Protein 7K86 (pdb70)

Sequence (923 aa):
MTCRTRFAPSPTGYLHIGGARTALYCWLEARHRGGEFVLRIEEDTDRERSTQGAIDAILEEAMEWLGLDYDEGPIYQTDRVARYLEVAEQLVADGKAYYAYETREELDAMREAAEKPRYNGAARDLGLPRRDDPNRVIRFKNPLLEGTVVFDDLIKGRIEIANSELDDMVIFRPDGYPTYNFAVVVDDWDMGITEVIRGDDHINNTPRQINLYEGIGAPVPKFGHMPMILDEQGAKLSKRAADVMQYKDAGYLPDALLSYLARLGWSHGDQELFSRQELIELFDVKDCNSKASRLDMAKLGWVNQHFLKTEEDVAAIVPHLVYQLQKLGLDVAAGPAPEDVVVALRERVQTLKEMAEKAVVWYQPLTEYDEAAVAKHFKAGAEEVALGKARELLAALPEWTAESVGVALHDAAAALEIGMGKVAQPLRVAITGTQVSPDISHTVYLAGREQALKRIDVAITKVAMTCRTRFAPSPTGYLHIGGARTALYCWLEARHRGGEFVLRIEDTDRERRSTQGAIDAILEAMEWLGLDYDEGPIYQTDRVARYLEVAEQLVADGKAYYAYETREELDAMREAAMARQEKPRYNGAARDLGLPRRDDPNRVIRFKNPLEGTVVFDDDLIKGRRIEIANSELDDMVIFRPDGYPTYNFAVVVDDWDMGITEVIRGDDHINNTPRQINLYEGIGAPVPKFGHMPMILDEQGAKLSKRTGAADVMQYKDAGYLPDALLSYLARLGWSHGDQELFSRQELIELFDVKDCNSKASRLDMAKLGWVNQHFLKTEDVAAIVPHLVYQLQKLGLDVAAGPAPEDVVVALRERVQTLKEMAEKAVVWYQPLTEYDEAAVAKHFKAGAEVALGKARELLAALPEWTAESVGVALHDAAAALEIGMGKVAQPLRVAITGTQVSPDISHTVYLAGREQALKRIDVAITKV

InterPro domains:
  IPR000924 Glutamyl/glutaminyl-tRNA synthetase [PR00987] (6-18)
  IPR000924 Glutamyl/glutaminyl-tRNA synthetase [PR00987] (20-31)
  IPR000924 Glutamyl/glutaminyl-tRNA synthetase [PR00987] (35-48)
  IPR000924 Glutamyl/glutaminyl-tRNA synthetase [PR00987] (179-189)
  IPR000924 Glutamyl/glutaminyl-tRNA synthetase [PR00987] (195-203)
  IPR001412 Aminoacyl-tRNA synthetase, class I, conserved site [PS00178] (9-20)
  IPR004527 Glutamate-tRNA ligase, bacterial/mitochondrial [MF_00022] (2-461)
  IPR004527 Glutamate-tRNA ligase, bacterial/mitochondrial [TIGR00464] (3-458)
  IPR008925 Aminoacyl-tRNA synthetase, class I, anticodon-binding superfamily [SSF48163] (299-461)
  IPR014729 Rossmann-like alpha/beta/alpha sandwich fold [G3DSA:3.40.50.620] (2-314)
  IPR020058 Glutamyl/glutaminyl-tRNA synthetase, class Ib, catalytic domain [PF00749] (4-305)
  IPR020751 Aminoacyl-tRNA synthetase, class I, anticodon-binding domain, subdomain 2 [G3DSA:1.10.10.350] (368-466)
  IPR033910 Glutamyl-tRNA synthetase [cd00808] (4-313)
  IPR045462 Aminoacyl-tRNA synthetase, class I, anticodon-binding [PF19269] (340-461)
  IPR049940 Glutamyl-Q tRNA(Asp) synthetase/Glutamate--tRNA ligase [PTHR43311] (2-462)

Solvent-accessible surface area: 40462 Å² total; per-residue (Å²): 233,48,7,39,0,10,9,28,19,52,1,44,36,39,6,46,1,14,19,0,10,19,0,0,0,0,10,0,3,0,52,80,135,64,8,46,0,1,0,2,0,45,10,22,83,86,73,18,14,67,117,45,3,5,55,21,3,45,106,1,0,146,32,0,33,1,83,67,70,67,32,39,57,48,8,59,114,39,52,80,70,0,66,103,11,0,72,94,8,38,80,82,38,87,4,8,17,0,22,27,47,56,120,91,65,93,74,36,69,90,67,123,91,65,102,102,10,102,19,56,4,33,120,112,63,54,102,142,121,144,36,116,50,45,19,8,11,4,54,6,56,123,146,53,70,10,69,19,103,5,26,18,65,33,153,41,85,47,42,7,81,110,7,22,7,16,36,0,12,91,64,91,36,68,4,23,66,17,0,2,5,0,0,0,1,84,57,25,36,11,44,10,0,0,11,9,33,99,66,28,108,44,0,0,50,1,7,6,0,2,111,14,32,66,8,111,63,14,125,2,0,0,4,10,78,6,46,33,91,159,40,57,54,24,56,57,139,55,0,32,0,49,87,9,54,55,34,2,14,4,10,31,0,1,1,0,16,0,0,69,13,4,1,40,79,66,146,56,71,38,1,46,53,140,70,1,46,110,57,0,40,1,126,81,12,41,65,71,52,35,43,8,64,64,76,34,1,0,123,6,0,61,56,9,0,103,84,44,110,36,83,41,0,26,73,48,0,35,70,5,0,112,106,78,70,26,89,30,101,86,22,17,39,20,80,38,0,0,71,10,4,36,127,139,8,67,16,2,88,45,0,0,82,103,0,33,32,8,18,91,45,27,31,53,38,39,124,60,0,32,63,125,34,4,131,63,39,17,14,76,8,1,25,55,0,73,95,47,0,27,76,33,142,55,49,62,28,144,21,0,11,80,2,0,108,69,0,6,73,66,48,161,58,50,55,31,132,1,11,84,8,0,47,0,0,0,10,0,21,72,121,16,11,71,13,11,43,0,0,38,1,9,27,112,135,44,0,14,45,10,0,45,68,0,12,62,76,0,79,241,54,10,41,0,8,13,27,18,37,0,55,37,29,7,42,0,13,19,0,9,13,0,2,0,0,10,0,4,0,55,85,133,64,8,49,0,0,0,2,0,35,20,13,60,201,69,72,17,68,116,50,7,9,50,21,4,42,108,1,0,148,37,0,35,1,84,67,71,65,33,38,52,53,10,48,103,47,50,79,69,0,69,106,10,0,53,100,6,37,81,80,40,83,3,7,14,0,26,32,50,102,129,88,32,25,56,37,29,70,65,18,27,95,56,100,111,76,39,96,10,86,20,53,4,38,123,112,63,59,96,153,116,134,41,116,42,60,21,5,12,5,52,6,59,109,150,51,71,11,64,18,107,7,29,18,63,32,153,38,88,29,35,8,80,122,8,22,8,16,37,0,12,74,62,93,31,65,2,21,55,18,0,2,4,0,0,0,3,89,59,25,39,10,48,11,0,1,14,12,29,95,64,31,105,41,0,0,47,1,9,8,0,1,109,14,30,64,7,108,62,16,124,4,0,0,1,10,75,5,41,9,92,153,26,56,44,12,7,90,109,73,27,28,0,10,0,49,65,5,50,48,36,2,21,5,12,39,0,1,4,0,9,0,0,65,18,3,1,40,82,69,142,56,55,38,1,44,57,138,62,2,45,116,54,0,46,0,125,81,12,44,62,74,52,36,133,6,60,66,82,90,0,10,113,3,0,48,61,10,0,91,79,49,109,38,84,46,0,28,75,42,0,34,71,4,0,112,108,77,71,24,88,28,96,89,21,16,42,21,77,37,0,0,72,7,4,35,125,130,6,97,20,1,88,38,0,0,82,99,0,34,31,9,18,90,58,36,40,73,49,72,120,47,5,30,69,121,39,6,128,100,40,16,63,85,10,0,26,56,0,74,90,42,0,26,79,32,136,108,50,55,29,148,15,0,10,82,3,0,108,72,0,6,72,62,43,161,51,48,54,45,128,1,7,80,9,1,36,0,0,0,12,0,47,55,120,29,12,58,10,13,45,0,0,36,2,10,26,114,78,77,0,12,49,11,0,49,72,0,55,117,86,55

B-factor: mean 53.67, std 13.56, range [29.56, 120.52]

Secondary structure (DSSP, 8-state):
---EEEE-PPPSSS-BHHHHHHHHHHHHHHHHTT-EEEEEE----TTT--HHHHHHHHHHHHHHT---SEEEEEGGG-HHHHHHHHHHHHHTTSEEEE---HHHHHHTT----------TTTTT-PPP---TT-EEEE---SSSEEEEEETTTEEEEEEGGGS---EEE-TTS-B-HHHHHHHHHHHTT--EEEEEGGGGGGHHHHHHHHHHHTPPPPEEEEEPPPB-TTSSBP-----BHHHHHHTT--HHHHHHHHHHHHB--TT-----HHHHHHH--GGGB-SS--B--HHHHHHHHHHHHHHS-HHHHHHHHHHHHHHTT--TTTS--HHHHHHHHTTT-SSHHHHHHHHGGGTS------HHHHHHHSSTTHHHHHHHHHHHHHT-SS--HHHHHHHHHHHHHHHT--HHHHHHHHHHHHHSSS--S-HHHHHHHHHHHHHHHHHHHHHHH--/---EEEE-PPP-SS-BHHHHHHHHHHHHHHHHTT-EEEEEE----TTT--HHHHHHHHHHHHHTT---SEEEEEGGGGHHHHHHHHHHHHHTTSEEEE---HHHHHHHHHHHHHTT-------TTTTS-------TT-EEEE---SSSEEEEEETTTEEEEEEGGG----EEE-TTS-B-HHHHHHHHHHHTT--EEEEEGGGGGGHHHHHHHHHHHTPPP-EEEEEPPPB-TTSSBP-STTS--BHHHHHHHT--HHHHHHHHHHHHB--TT-----HHHHHHH--GGGB-SS--B--HHHHHHHHHHHHHHS-HHHHHHHHHHHHHHTT--STTS--HHHHHHHHTTT-SSHHHHHHHHGGGSS------HHHHHHHSSTTHHHHHHHHHHHHHH-SS--HHHHHHHHHHHHHHHT--HHHHHHHHHHHHHSSS--S-HHHHHHHH-HHHHHHHHHHHHHH-

Radius of gyration: 36.5 Å; Cα contacts (8 Å, |Δi|>4): 1599; chains: 2; bounding box: 95×41×97 Å

Foldseek 3Di:
DQAEEEQEDAQQQFAFVLSVLQLLQRLLQNLLRVHFYEYEYAHPPVVRNDVNSVVRVVVLCVQLVSDGPYDHHYLVVCLVVLVVLLVVCLVVLFKAKDQDDVVRLVVQVPPVDDGADPCPCSPVSDDDDDHQRIFIFGNFDPFDWFWAQALAPGIDIGTCPNYYRDTQAGSVSGGDPLSSVLSVCQVVVNAEYEEACVCVVSLSVNQSVCVSSVGDRHHYHHFHAEAAPVGHGDDPCVTGSVVCLLQFARSQLSSLQSCVQFADDPPDRAAGPVRSSNDDDSSRTHNDGGYDDVVVSLVSRLVCLVDPDLVSSQVSLVVLLVVVVFPCVVFFPSSLLSVQPSNPDSGSNVSNVQLVLQRDAADDADPVLCVPQLEPPLLLLLVQLLVLLLPQPDQDLVSSVVSLVVSCVVVVHDSCSNQSLLVCLRRSDRDDTDSSSSLSRNPSVRSNVSSVVSSVSRD/DQAEEEQEDEQQQAQFVLSVLLLLLRLLQNLLRVHWYEYEYAQPPPVRNDVNSVVRVVVLCVQLVSDGPYDPHYQVVCLVVLVVLLVVLVVVLFKAKDADDPVRLVVQQVVCVVVVHHRDDPCPCSPVRDDDDDHQWIFMWGNQDCFDWDWAQALAQGIDIDTSPPPYRDTQAGSVSHGDPLSSVLSVCQVVVHQEYEEACVCVVSVSVSVSVCVSSVGDDHHYHHAYAEAAPVRHHDDCVSNDTGSVVCLQQFARSQLSNLQSCVQFADDPPDRADGPVRSSNDDDSSRTHRDYGYDDVVSSLVSRLVCLVDPDLVSSQVSLVVLLVVVVFPCVPFFDSSLLSVQPSNPDSGSNVSNVQLVLQRDADDDAPVVLLVVQLPPPNLLLLVQLLVQLVPQPDQDLVSLVVSLVVSCVVVVHDSVNSQSLLVCLRRSDRDHTDSSSSLSRNPSVRSNVSSVVSSVSD

Organism: Stenotrophomonas maltophilia (strain K279a) (NCBI:txid522373)

Nearest PDB structures (foldseek):
  7k86-assembly1_A  TM=1.002E+00  e=1.176E-85  Stenotrophomonas maltophilia K279a
  7k86-assembly2_B  TM=9.848E-01  e=4.347E-78  Stenotrophomonas maltophilia K279a
  5h4v-assembly2_B  TM=9.776E-01  e=1.752E-65  Xanthomonas oryzae pv. oryzae KACC 10331
  5h4v-assembly6_F  TM=9.814E-01  e=1.693E-64  Xanthomonas oryzae pv. oryzae KACC 10331
  8i9i-assembly1_B  TM=9.618E-01  e=6.266E-51  Escherichia coli

Structure (mmCIF, N/CA/C/O backbone):
data_7K86
#
_entry.id   7K86
#
_cell.length_a   85.400
_cell.length_b   69.110
_cell.length_c   103.820
_cell.angle_alpha   90.000
_cell.angle_beta   110.060
_cell.angle_gamma   90.000
#
_symmetry.space_group_name_H-M   'P 1 21 1'
#
loop_
_entity.id
_entity.type
_entity.pdbx_description
1 polymer 'Glutamate--tRNA ligase'
2 non-polymer 'ACETATE ION'
3 non-polymer 1,2-ETHANEDIOL
4 water water
#
loop_
_atom_site.group_PDB
_atom_site.id
_atom_site.type_symbol
_atom_site.label_atom_id
_atom_site.label_alt_id
_atom_site.label_comp_id
_atom_site.label_asym_id
_atom_site.label_entity_id
_atom_site.label_seq_id
_atom_site.pdbx_PDB_ins_code
_atom_site.Cartn_x
_atom_site.Cartn_y
_atom_site.Cartn_z
_atom_site.occupancy
_atom_site.B_iso_or_equiv
_atom_site.auth_seq_id
_atom_site.auth_comp_id
_atom_site.auth_asym_id
_atom_site.auth_atom_id
_atom_site.pdbx_PDB_model_num
ATOM 1 N N . MET A 1 9 ? -31.446 -4.558 11.273 1.00 88.93 1 MET A N 1
ATOM 2 C CA . MET A 1 9 ? -31.799 -4.671 12.687 1.00 91.83 1 MET A CA 1
ATOM 3 C C . MET A 1 9 ? -30.610 -4.307 13.592 1.00 88.68 1 MET A C 1
ATOM 4 O O . MET A 1 9 ? -30.453 -3.153 13.999 1.00 83.55 1 MET A O 1
ATOM 9 N N . THR A 1 10 ? -29.782 -5.307 13.891 1.00 71.41 2 THR A N 1
ATOM 10 C CA . THR A 1 10 ? -28.624 -5.132 14.762 1.00 62.32 2 THR A CA 1
ATOM 11 C C . THR A 1 10 ? -27.557 -4.259 14.100 1.00 59.04 2 THR A C 1
ATOM 12 O O . THR A 1 10 ? -27.193 -4.476 12.940 1.00 48.36 2 THR A O 1
ATOM 16 N N . CYS A 1 11 ? -27.047 -3.283 14.846 1.00 50.31 3 CYS A N 1
ATOM 17 C CA . CYS A 1 11 ? -25.994 -2.417 14.340 1.00 48.11 3 CYS A CA 1
ATOM 18 C C . CYS A 1 11 ? -24.751 -3.243 14.025 1.00 47.08 3 CYS A C 1
ATOM 19 O O . CYS A 1 11 ? -24.330 -4.081 14.829 1.00 43.40 3 CYS A O 1
ATOM 22 N N . ARG A 1 12 ? -24.176 -3.020 12.841 1.00 45.49 4 ARG A N 1
ATOM 23 C CA . ARG A 1 12 ? -22.992 -3.754 12.403 1.00 38.36 4 ARG A CA 1
ATOM 24 C C . ARG A 1 12 ? -22.036 -2.792 11.719 1.00 41.90 4 ARG A C 1
ATOM 25 O O . ARG A 1 12 ? -22.407 -2.150 10.730 1.00 37.94 4 ARG A O 1
ATOM 33 N N . THR A 1 13 ? -20.812 -2.690 12.249 1.00 35.19 5 THR A N 1
ATOM 34 C CA . THR A 1 13 ? -19.775 -1.808 11.737 1.00 31.85 5 THR A CA 1
ATOM 35 C C . THR A 1 13 ? -18.560 -2.633 11.356 1.00 31.37 5 THR A C 1
ATOM 36 O O . THR A 1 13 ? -18.452 -3.818 11.681 1.00 33.91 5 THR A O 1
ATOM 40 N N . ARG A 1 14 ? -17.634 -1.997 10.654 1.00 30.56 6 ARG A N 1
ATOM 41 C CA . ARG A 1 14 ? -16.445 -2.724 10.242 1.00 34.29 6 ARG A CA 1
ATOM 42 C C . ARG A 1 14 ? -15.250 -1.793 10.239 1.00 30.08 6 ARG A C 1
ATOM 43 O O . ARG A 1 14 ? -15.382 -0.578 10.072 1.00 35.18 6 ARG A O 1
ATOM 51 N N . PHE A 1 15 ? -14.081 -2.381 10.451 1.00 33.75 7 PHE A N 1
ATOM 52 C CA . PHE A 1 15 ? -12.803 -1.739 10.170 1.00 35.83 7 PHE A CA 1
ATOM 53 C C . PHE A 1 15 ? -12.180 -2.503 9.010 1.00 31.97 7 PHE A C 1
ATOM 54 O O . PHE A 1 15 ? -12.045 -3.733 9.070 1.00 30.15 7 PHE A O 1
ATOM 62 N N . ALA A 1 16 ? -11.846 -1.793 7.939 1.00 33.45 8 ALA A N 1
ATOM 63 C CA . ALA A 1 16 ? -11.442 -2.435 6.685 1.00 35.23 8 ALA A CA 1
ATOM 64 C C . ALA A 1 16 ? -10.141 -1.822 6.196 1.00 38.86 8 ALA A C 1
ATOM 65 O O . ALA A 1 16 ? -10.108 -1.167 5.157 1.00 42.96 8 ALA A O 1
ATOM 67 N N . PRO A 1 17 ? -9.050 -1.997 6.941 1.00 37.13 9 PRO A N 1
ATOM 68 C CA . PRO A 1 17 ? -7.789 -1.377 6.546 1.00 36.50 9 PRO A CA 1
ATOM 69 C C . PRO A 1 17 ? -7.176 -2.094 5.356 1.00 41.10 9 PRO A C 1
ATOM 70 O O . PRO A 1 17 ? -7.380 -3.291 5.148 1.00 37.61 9 PRO A O 1
ATOM 74 N N . SER A 1 18 ? -6.384 -1.349 4.596 1.00 44.75 10 SER A N 1
ATOM 75 C CA . SER A 1 18 ? -5.498 -1.954 3.615 1.00 45.85 10 SER A CA 1
ATOM 76 C C . SER A 1 18 ? -4.100 -1.985 4.210 1.00 46.67 10 SER A C 1
ATOM 77 O O . SER A 1 18 ? -3.586 -0.922 4.591 1.00 50.27 10 SER A O 1
ATOM 80 N N . PRO A 1 19 ? -3.461 -3.148 4.354 1.00 46.06 11 PRO A N 1
ATOM 81 C CA . PRO A 1 19 ? -2.221 -3.219 5.150 1.00 54.84 11 PRO A CA 1
ATOM 82 C C . PRO A 1 19 ? -1.074 -2.490 4.463 1.00 58.65 11 PRO A C 1
ATOM 83 O O . PRO A 1 19 ? -0.685 -2.831 3.347 1.00 59.88 11 PRO A O 1
ATOM 87 N N . THR A 1 20 ? -0.526 -1.489 5.150 1.00 59.37 12 THR A N 1
ATOM 88 C CA . THR A 1 20 ? 0.647 -0.768 4.676 1.00 58.70 12 THR A CA 1
ATOM 89 C C . THR A 1 20 ? 1.931 -1.182 5.386 1.00 62.49 12 THR A C 1
ATOM 90 O O . THR A 1 20 ? 3.022 -0.867 4.892 1.00 67.43 12 THR A O 1
ATOM 94 N N . GLY A 1 21 ? 1.834 -1.889 6.512 1.00 55.64 13 GLY A N 1
ATOM 95 C CA . GLY A 1 21 ? 3.009 -2.257 7.285 1.00 55.59 13 GLY A CA 1
ATOM 96 C C . GLY A 1 21 ? 2.828 -2.002 8.771 1.00 53.66 13 GLY A C 1
ATOM 97 O O . GLY A 1 21 ? 3.485 -2.629 9.612 1.00 57.41 13 GLY A O 1
ATOM 98 N N . TYR A 1 22 ? 1.943 -1.072 9.112 1.00 52.14 14 TYR A N 1
ATOM 99 C CA . TYR A 1 22 ? 1.666 -0.773 10.515 1.00 49.50 14 TYR A CA 1
ATOM 100 C C . TYR A 1 22 ? 0.286 -0.153 10.605 1.00 45.80 14 TYR A C 1
ATOM 101 O O . TYR A 1 22 ? -0.241 0.370 9.623 1.00 49.13 14 TYR A O 1
ATOM 110 N N . LEU A 1 23 ? -0.274 -0.167 11.812 1.00 46.58 15 LEU A N 1
ATOM 111 C CA . LEU A 1 23 ? -1.550 0.501 12.046 1.00 44.58 15 LEU A CA 1
ATOM 112 C C . LEU A 1 23 ? -1.277 1.977 12.315 1.00 42.87 15 LEU A C 1
ATOM 113 O O . LEU A 1 23 ? -0.668 2.336 13.330 1.00 49.25 15 LEU A O 1
ATOM 118 N N . HIS A 1 24 ? -1.714 2.822 11.393 1.00 41.72 16 HIS A N 1
ATOM 119 C CA . HIS A 1 24 ? -1.700 4.267 11.566 1.00 46.39 16 HIS A CA 1
ATOM 120 C C . HIS A 1 24 ? -2.686 4.661 12.667 1.00 45.42 16 HIS A C 1
ATOM 121 O O . HIS A 1 24 ? -3.741 4.041 12.812 1.00 44.63 16 HIS A O 1
ATOM 128 N N . ILE A 1 25 ? -2.359 5.696 13.448 1.00 47.06 17 ILE A N 1
ATOM 129 C CA . ILE A 1 25 ? -3.308 6.077 14.493 1.00 47.97 17 ILE A CA 1
ATOM 130 C C . ILE A 1 25 ? -4.584 6.662 13.916 1.00 42.91 17 ILE A C 1
ATOM 131 O O . ILE A 1 25 ? -5.597 6.704 14.614 1.00 44.65 17 ILE A O 1
ATOM 136 N N . GLY A 1 26 ? -4.559 7.159 12.679 1.00 45.14 18 GLY A N 1
ATOM 137 C CA . GLY A 1 26 ? -5.808 7.485 12.011 1.00 43.95 18 GLY A CA 1
ATOM 138 C C . GLY A 1 26 ? -6.681 6.261 11.826 1.00 39.65 18 GLY A C 1
ATOM 139 O O . GLY A 1 26 ? -7.892 6.303 12.059 1.00 42.02 18 GLY A O 1
ATOM 140 N N . GLY A 1 27 ? -6.074 5.146 11.412 1.00 39.50 19 GLY A N 1
ATOM 141 C CA . GLY A 1 27 ? -6.809 3.899 11.330 1.00 36.91 19 GLY A CA 1
ATOM 142 C C . GLY A 1 27 ? -7.257 3.383 12.688 1.00 38.26 19 GLY A C 1
ATOM 143 O O . GLY A 1 27 ? -8.336 2.798 12.812 1.00 35.78 19 GLY A O 1
ATOM 144 N N . ALA A 1 28 ? -6.425 3.556 13.713 1.00 38.62 20 ALA A N 1
ATOM 145 C CA . ALA A 1 28 ? -6.836 3.185 15.064 1.00 37.25 20 ALA A CA 1
ATOM 146 C C . ALA A 1 28 ? -8.057 3.988 15.493 1.00 30.25 20 ALA A C 1
ATOM 147 O O . ALA A 1 28 ? -9.000 3.445 16.082 1.00 33.33 20 ALA A O 1
ATOM 149 N N . ARG A 1 29 ? -8.052 5.289 15.212 1.00 33.08 21 ARG A N 1
ATOM 150 C CA . ARG A 1 29 ? -9.203 6.102 15.571 1.00 35.21 21 ARG A CA 1
ATOM 151 C C . ARG A 1 29 ? -10.451 5.621 14.850 1.00 36.03 21 ARG A C 1
ATOM 152 O O . ARG A 1 29 ? -11.530 5.554 15.444 1.00 34.66 21 ARG A O 1
ATOM 160 N N . THR A 1 30 ? -10.313 5.248 13.567 1.00 35.30 22 THR A N 1
ATOM 161 C CA . THR A 1 30 ? -11.454 4.724 12.825 1.00 30.65 22 THR A CA 1
ATOM 162 C C . THR A 1 30 ? -11.932 3.410 13.416 1.00 31.56 22 THR A C 1
ATOM 163 O O . THR A 1 30 ? -13.128 3.220 13.642 1.00 32.11 22 THR A O 1
ATOM 167 N N . ALA A 1 31 ? -11.011 2.481 13.669 1.00 31.97 23 ALA A N 1
ATOM 168 C CA . ALA A 1 31 ? -11.406 1.255 14.347 1.00 31.31 23 ALA A CA 1
ATOM 169 C C . ALA A 1 31 ? -12.104 1.569 15.673 1.00 34.10 23 ALA A C 1
ATOM 170 O O . ALA A 1 31 ? -13.135 0.977 15.994 1.00 34.38 23 ALA A O 1
ATOM 172 N N . LEU A 1 32 ? -11.577 2.534 16.427 1.00 35.45 24 LEU A N 1
ATOM 173 C CA . LEU A 1 32 ? -12.148 2.854 17.733 1.00 33.15 24 LEU A CA 1
ATOM 174 C C . LEU A 1 32 ? -13.599 3.292 17.600 1.00 35.74 24 LEU A C 1
ATOM 175 O O . LEU A 1 32 ? -14.484 2.758 18.277 1.00 34.29 24 LEU A O 1
ATOM 180 N N . TYR A 1 33 ? -13.868 4.255 16.714 1.00 37.61 25 TYR A N 1
ATOM 181 C CA . TYR A 1 33 ? -15.239 4.717 16.550 1.00 34.07 25 TYR A CA 1
ATOM 182 C C . TYR A 1 33 ? -16.151 3.594 16.076 1.00 37.44 25 TYR A C 1
ATOM 183 O O . TYR A 1 33 ? -17.289 3.481 16.547 1.00 36.21 25 TYR A O 1
ATOM 192 N N . CYS A 1 34 ? -15.691 2.758 15.139 1.00 34.56 26 CYS A N 1
ATOM 193 C CA . CYS A 1 34 ? -16.553 1.660 14.699 1.00 35.54 26 CYS A CA 1
ATOM 194 C C . CYS A 1 34 ? -16.817 0.696 15.841 1.00 37.40 26 CYS A C 1
ATOM 195 O O . CYS A 1 34 ? -17.943 0.208 16.017 1.00 31.45 26 CYS A O 1
ATOM 198 N N . TRP A 1 35 ? -15.768 0.396 16.608 1.00 32.20 27 TRP A N 1
ATOM 199 C CA . TRP A 1 35 ? -15.893 -0.477 17.768 1.00 35.00 27 TRP A CA 1
ATOM 200 C C . TRP A 1 35 ? -16.854 0.124 18.790 1.00 30.97 27 TRP A C 1
ATOM 201 O O . TRP A 1 35 ? -17.752 -0.563 19.289 1.00 33.44 27 TRP A O 1
ATOM 212 N N . LEU A 1 36 ? -16.715 1.421 19.072 1.00 30.36 28 LEU A N 1
ATOM 213 C CA . LEU A 1 36 ? -17.564 2.036 20.099 1.00 36.52 28 LEU A CA 1
ATOM 214 C C . LEU A 1 36 ? -19.009 2.096 19.644 1.00 40.26 28 LEU A C 1
ATOM 215 O O . LEU A 1 36 ? -19.921 1.845 20.433 1.00 35.18 28 LEU A O 1
ATOM 220 N N . GLU A 1 37 ? -19.237 2.427 18.369 1.00 38.43 29 GLU A N 1
ATOM 221 C CA . GLU A 1 37 ? -20.603 2.452 17.862 1.00 36.40 29 GLU A CA 1
ATOM 222 C C . GLU A 1 37 ? -21.260 1.089 18.022 1.00 36.24 29 GLU A C 1
ATOM 223 O O . GLU A 1 37 ? -22.377 0.982 18.543 1.00 38.60 29 GLU A O 1
ATOM 229 N N . ALA A 1 38 ? -20.569 0.026 17.597 1.00 31.64 30 ALA A N 1
ATOM 230 C CA . ALA A 1 38 ? -21.119 -1.322 17.729 1.00 36.65 30 ALA A CA 1
ATOM 231 C C . ALA A 1 38 ? -21.356 -1.675 19.199 1.00 36.47 30 ALA A C 1
ATOM 232 O O . ALA A 1 38 ? -22.426 -2.180 19.564 1.00 38.20 30 ALA A O 1
ATOM 234 N N . ARG A 1 39 ? -20.377 -1.393 20.059 1.00 37.59 31 ARG A N 1
ATOM 235 C CA . ARG A 1 39 ? -20.505 -1.781 21.462 1.00 37.44 31 ARG A CA 1
ATOM 236 C C . ARG A 1 39 ? -21.627 -1.014 22.144 1.00 38.16 31 ARG A C 1
ATOM 237 O O . ARG A 1 39 ? -22.411 -1.602 22.896 1.00 38.13 31 ARG A O 1
ATOM 245 N N . HIS A 1 40 ? -21.720 0.295 21.898 1.00 39.57 32 HIS A N 1
ATOM 246 C CA . HIS A 1 40 ? -22.802 1.066 22.497 1.00 42.46 32 HIS A CA 1
ATOM 247 C C . HIS A 1 40 ? -24.157 0.536 22.062 1.00 44.97 32 HIS A C 1
ATOM 248 O O . HIS A 1 40 ? -25.117 0.544 22.840 1.00 42.49 32 HIS A O 1
ATOM 255 N N . ARG A 1 41 ? -24.263 0.069 20.822 1.00 39.12 33 ARG A N 1
ATOM 256 C CA . ARG A 1 41 ? -25.540 -0.387 20.303 1.00 42.13 33 ARG A CA 1
ATOM 257 C C . ARG A 1 41 ? -25.709 -1.896 20.401 1.00 42.53 33 ARG A C 1
ATOM 258 O O . ARG A 1 41 ? -26.660 -2.439 19.831 1.00 39.93 33 ARG A O 1
ATOM 266 N N . GLY A 1 42 ? -24.811 -2.581 21.104 1.00 43.76 34 GLY A N 1
ATOM 267 C CA . GLY A 1 42 ? -24.970 -4.011 21.309 1.00 41.86 34 GLY A CA 1
ATOM 268 C C . GLY A 1 42 ? -24.895 -4.815 20.037 1.00 41.49 34 GLY A C 1
ATOM 269 O O . GLY A 1 42 ? -25.468 -5.906 19.960 1.00 41.43 34 GLY A O 1
ATOM 270 N N . GLY A 1 43 ? -24.216 -4.300 19.019 1.00 41.64 35 GLY A N 1
ATOM 271 C CA . GLY A 1 43 ? -24.101 -4.981 17.748 1.00 36.22 35 GLY A CA 1
ATOM 272 C C . GLY A 1 43 ? -22.736 -5.611 17.564 1.00 44.69 35 GLY A C 1
ATOM 273 O O . GLY A 1 43 ? -22.024 -5.911 18.529 1.00 37.67 35 GLY A O 1
ATOM 274 N N . GLU A 1 44 ? -22.351 -5.788 16.297 1.00 41.61 36 GLU A N 1
ATOM 275 C CA . GLU A 1 44 ? -21.143 -6.515 15.935 1.00 39.70 36 GLU A CA 1
ATOM 276 C C . GLU A 1 44 ? -20.156 -5.594 15.242 1.00 40.94 36 GLU A C 1
ATOM 277 O O . GLU A 1 44 ? -20.546 -4.739 14.437 1.00 36.27 36 GLU A O 1
ATOM 283 N N . PHE A 1 45 ? -18.877 -5.820 15.529 1.00 36.91 37 PHE A N 1
ATOM 284 C CA . PHE A 1 45 ? -17.763 -5.103 14.930 1.00 32.07 37 PHE A CA 1
ATOM 285 C C . PHE A 1 45 ? -16.955 -6.102 14.110 1.00 37.81 37 PHE A C 1
ATOM 286 O O . PHE A 1 45 ? -16.471 -7.103 14.651 1.00 34.10 37 PHE A O 1
ATOM 294 N N . VAL A 1 46 ? -16.848 -5.843 12.804 1.00 34.44 38 VAL A N 1
ATOM 295 C CA . VAL A 1 46 ? -16.258 -6.762 11.833 1.00 33.40 38 VAL A CA 1
ATOM 296 C C . VAL A 1 46 ? -14.888 -6.235 11.424 1.00 32.91 38 VAL A C 1
ATOM 297 O O . VAL A 1 46 ? -14.733 -5.042 11.141 1.00 31.19 38 VAL A O 1
ATOM 301 N N . LEU A 1 47 ? -13.896 -7.120 11.396 1.00 32.06 39 LEU A N 1
ATOM 302 C CA . LEU A 1 47 ? -12.563 -6.778 10.908 1.00 33.86 39 LEU A CA 1
ATOM 303 C C . LEU A 1 47 ? -12.381 -7.374 9.515 1.00 31.68 39 LEU A C 1
ATOM 304 O O . LEU A 1 47 ? -12.428 -8.594 9.350 1.00 31.84 39 LEU A O 1
ATOM 309 N N . ARG A 1 48 ? -12.176 -6.510 8.527 1.00 33.33 40 ARG A N 1
ATOM 310 C CA . ARG A 1 48 ? -11.906 -6.902 7.147 1.00 36.45 40 ARG A CA 1
ATOM 311 C C . ARG A 1 48 ? -10.525 -6.405 6.734 1.00 37.79 40 ARG A C 1
ATOM 312 O O . ARG A 1 48 ? -10.187 -5.246 6.981 1.00 42.08 40 ARG A O 1
ATOM 320 N N . ILE A 1 49 ? -9.731 -7.259 6.087 1.00 38.92 41 ILE A N 1
ATOM 321 C CA . ILE A 1 49 ? -8.421 -6.867 5.567 1.00 35.99 41 ILE A CA 1
ATOM 322 C C . ILE A 1 49 ? -8.522 -6.752 4.046 1.00 44.05 41 ILE A C 1
ATOM 323 O O . ILE A 1 49 ? -8.742 -7.754 3.352 1.00 41.45 41 ILE A O 1
ATOM 328 N N A GLU A 1 50 ? -8.368 -5.523 3.532 0.54 42.39 42 GLU A N 1
ATOM 329 N N B GLU A 1 50 ? -8.365 -5.545 3.511 0.46 39.90 42 GLU A N 1
ATOM 330 C CA A GLU A 1 50 ? -8.322 -5.258 2.091 0.54 46.04 42 GLU A CA 1
ATOM 331 C CA B GLU A 1 50 ? -8.450 -5.370 2.063 0.46 45.98 42 GLU A CA 1
ATOM 332 C C A GLU A 1 50 ? -6.924 -5.624 1.606 0.54 43.49 42 GLU A C 1
ATOM 333 C C B GLU A 1 50 ? -7.047 -5.617 1.498 0.46 43.51 42 GLU A C 1
ATOM 334 O O A GLU A 1 50 ? -6.020 -4.792 1.505 0.54 44.82 42 GLU A O 1
ATOM 335 O O B GLU A 1 50 ? -6.265 -4.702 1.243 0.46 45.09 42 GLU A O 1
ATOM 346 N N . ASP A 1 51 ? -6.734 -6.914 1.336 1.00 42.29 43 ASP A N 1
ATOM 347 C CA . ASP A 1 51 ? -5.396 -7.448 1.089 1.00 44.98 43 ASP A CA 1
ATOM 348 C C . ASP A 1 51 ? -5.155 -7.893 -0.355 1.00 52.19 43 ASP A C 1
ATOM 349 O O . ASP A 1 51 ? -4.256 -8.711 -0.590 1.00 53.58 43 ASP A O 1
ATOM 354 N N . THR A 1 52 ? -5.921 -7.387 -1.326 1.00 50.37 44 THR A N 1
ATOM 355 C CA . THR A 1 52 ? -5.749 -7.872 -2.701 1.00 57.48 44 THR A CA 1
ATOM 356 C C . THR A 1 52 ? -4.352 -7.561 -3.240 1.00 66.08 44 THR A C 1
ATOM 357 O O . THR A 1 52 ? -3.723 -8.408 -3.894 1.00 67.11 44 THR A O 1
ATOM 361 N N . ASP A 1 53 ? -3.854 -6.348 -2.993 1.00 64.32 45 ASP A N 1
ATOM 362 C CA . ASP A 1 53 ? -2.471 -6.015 -3.329 1.00 68.58 45 ASP A CA 1
ATOM 363 C C . ASP A 1 53 ? -1.518 -6.950 -2.591 1.00 71.17 45 ASP A C 1
ATOM 364 O O . ASP A 1 53 ? -1.200 -6.718 -1.417 1.00 71.87 45 ASP A O 1
ATOM 369 N N . ARG A 1 54 ? -1.065 -8.016 -3.268 1.00 69.86 46 ARG A N 1
ATOM 370 C CA . ARG A 1 54 ? -0.194 -9.009 -2.640 1.00 70.71 46 ARG A CA 1
ATOM 371 C C . ARG A 1 54 ? 1.141 -8.431 -2.177 1.00 77.58 46 ARG A C 1
ATOM 372 O O . ARG A 1 54 ? 1.763 -8.999 -1.272 1.00 73.78 46 ARG A O 1
ATOM 374 N N . GLU A 1 55 ? 1.600 -7.327 -2.770 1.00 79.79 47 GLU A N 1
ATOM 375 C CA . GLU A 1 55 ? 2.891 -6.765 -2.378 1.00 82.90 47 GLU A CA 1
ATOM 376 C C . GLU A 1 55 ? 2.788 -6.003 -1.059 1.00 85.35 47 GLU A C 1
ATOM 377 O O . GLU A 1 55 ? 3.569 -6.240 -0.128 1.00 79.16 47 GLU A O 1
ATOM 379 N N . ARG A 1 56 ? 1.823 -5.085 -0.963 1.00 88.89 48 ARG A N 1
ATOM 380 C CA . ARG A 1 56 ? 1.665 -4.296 0.254 1.00 84.86 48 ARG A CA 1
ATOM 381 C C . ARG A 1 56 ? 1.228 -5.165 1.429 1.00 86.68 48 ARG A C 1
ATOM 382 O O . ARG A 1 56 ? 1.695 -4.976 2.561 1.00 86.12 48 ARG A O 1
ATOM 384 N N . SER A 1 57 ? 0.347 -6.132 1.181 1.00 79.65 49 SER A N 1
ATOM 385 C CA . SER A 1 57 ? -0.297 -6.883 2.260 1.00 74.11 49 SER A CA 1
ATOM 386 C C . SER A 1 57 ? 0.471 -8.169 2.565 1.00 72.75 49 SER A C 1
ATOM 387 O O . SER A 1 57 ? -0.039 -9.284 2.450 1.00 69.89 49 SER A O 1
ATOM 390 N N . THR A 1 58 ? 1.727 -7.994 2.964 1.00 74.12 50 THR A N 1
ATOM 391 C CA . THR A 1 58 ? 2.492 -9.121 3.466 1.00 70.27 50 THR A CA 1
ATOM 392 C C . THR A 1 58 ? 1.870 -9.629 4.762 1.00 71.41 50 THR A C 1
ATOM 393 O O . THR A 1 58 ? 1.123 -8.921 5.448 1.00 65.09 50 THR A O 1
ATOM 397 N N . GLN A 1 59 ? 2.178 -10.881 5.094 1.00 76.62 51 GLN A N 1
ATOM 398 C CA . GLN A 1 59 ? 1.667 -11.432 6.340 1.00 78.03 51 GLN A CA 1
ATOM 399 C C . GLN A 1 59 ? 2.147 -10.611 7.530 1.00 78.04 51 GLN A C 1
ATOM 400 O O . GLN A 1 59 ? 1.399 -10.403 8.494 1.00 75.66 51 GLN A O 1
ATOM 406 N N . GLY A 1 60 ? 3.385 -10.112 7.463 1.00 68.81 52 GLY A N 1
ATOM 407 C CA . GLY A 1 60 ? 3.902 -9.287 8.541 1.00 66.47 52 GLY A CA 1
ATOM 408 C C . GLY A 1 60 ? 3.100 -8.014 8.727 1.00 60.89 52 GLY A C 1
ATOM 409 O O . GLY A 1 60 ? 2.853 -7.587 9.860 1.00 54.78 52 GLY A O 1
ATOM 410 N N . ALA A 1 61 ? 2.672 -7.399 7.619 1.00 53.66 53 ALA A N 1
ATOM 411 C CA . ALA A 1 61 ? 1.864 -6.189 7.708 1.00 55.98 53 ALA A CA 1
ATOM 412 C C . ALA A 1 61 ? 0.485 -6.488 8.284 1.00 57.81 53 ALA A C 1
ATOM 413 O O . ALA A 1 61 ? -0.060 -5.690 9.057 1.00 45.98 53 ALA A O 1
ATOM 415 N N . ILE A 1 62 ? -0.090 -7.635 7.927 1.00 54.15 54 ILE A N 1
ATOM 416 C CA . ILE A 1 62 ? -1.362 -8.034 8.520 1.00 56.99 54 ILE A CA 1
ATOM 417 C C . ILE A 1 62 ? -1.195 -8.262 10.018 1.00 49.19 54 ILE A C 1
ATOM 418 O O . ILE A 1 62 ? -2.008 -7.803 10.826 1.00 43.95 54 ILE A O 1
ATOM 423 N N . ASP A 1 63 ? -0.122 -8.954 10.411 1.00 49.96 55 ASP A N 1
ATOM 424 C CA . ASP A 1 63 ? 0.103 -9.206 11.833 1.00 53.23 55 ASP A CA 1
ATOM 425 C C . ASP A 1 63 ? 0.265 -7.910 12.613 1.00 48.24 55 ASP A C 1
ATOM 426 O O . ASP A 1 63 ? -0.174 -7.826 13.766 1.00 47.76 55 ASP A O 1
ATOM 431 N N . ALA A 1 64 ? 0.851 -6.881 11.994 1.00 48.53 56 ALA A N 1
ATOM 432 C CA . ALA A 1 64 ? 0.998 -5.602 12.684 1.00 49.26 56 ALA A CA 1
ATOM 433 C C . ALA A 1 64 ? -0.360 -5.012 13.032 1.00 43.71 56 ALA A C 1
ATOM 434 O O . ALA A 1 64 ? -0.555 -4.496 14.139 1.00 43.40 56 ALA A O 1
ATOM 436 N N . ILE A 1 65 ? -1.307 -5.073 12.096 1.00 42.51 57 ILE A N 1
ATOM 437 C CA . ILE A 1 65 ? -2.662 -4.608 12.375 1.00 40.50 57 ILE A CA 1
ATOM 438 C C . ILE A 1 65 ? -3.273 -5.422 13.501 1.00 39.72 57 ILE A C 1
ATOM 439 O O . ILE A 1 65 ? -3.807 -4.868 14.471 1.00 38.20 57 ILE A O 1
ATOM 444 N N . LEU A 1 66 ? -3.201 -6.751 13.395 1.00 37.71 58 LEU A N 1
ATOM 445 C CA . LEU A 1 66 ? -3.783 -7.598 14.435 1.00 41.66 58 LEU A CA 1
ATOM 446 C C . LEU A 1 66 ? -3.131 -7.355 15.796 1.00 40.26 58 LEU A C 1
ATOM 447 O O . LEU A 1 66 ? -3.823 -7.297 16.819 1.00 38.38 58 LEU A O 1
ATOM 452 N N . GLU A 1 67 ? -1.801 -7.249 15.842 1.00 42.29 59 GLU A N 1
ATOM 453 C CA A GLU A 1 67 ? -1.144 -7.038 17.127 0.54 45.79 59 GLU A CA 1
ATOM 454 C CA B GLU A 1 67 ? -1.149 -7.038 17.132 0.46 45.56 59 GLU A CA 1
ATOM 455 C C . GLU A 1 67 ? -1.522 -5.683 17.718 1.00 42.69 59 GLU A C 1
ATOM 456 O O . GLU A 1 67 ? -1.741 -5.567 18.931 1.00 43.24 59 GLU A O 1
ATOM 467 N N . ALA A 1 68 ? -1.635 -4.651 16.875 1.00 43.00 60 ALA A N 1
ATOM 468 C CA . ALA A 1 68 ? -1.992 -3.333 17.393 1.00 40.92 60 ALA A CA 1
ATOM 469 C C . ALA A 1 68 ? -3.424 -3.315 17.904 1.00 41.82 60 ALA A C 1
ATOM 470 O O . ALA A 1 68 ? -3.716 -2.709 18.945 1.00 40.69 60 ALA A O 1
ATOM 472 N N . MET A 1 69 ? -4.330 -3.980 17.201 1.00 36.59 61 MET A N 1
ATOM 473 C CA . MET A 1 69 ? -5.702 -4.011 17.690 1.00 42.27 61 MET A CA 1
ATOM 474 C C . MET A 1 69 ? -5.803 -4.768 19.009 1.00 37.77 61 MET A C 1
ATOM 475 O O . MET A 1 69 ? -6.541 -4.354 19.908 1.00 35.37 61 MET A O 1
ATOM 480 N N . GLU A 1 70 ? -5.061 -5.868 19.144 1.00 38.43 62 GLU A N 1
ATOM 481 C CA . GLU A 1 70 ? -5.012 -6.565 20.421 1.00 41.53 62 GLU A CA 1
ATOM 482 C C . GLU A 1 70 ? -4.452 -5.662 21.521 1.00 41.87 62 GLU A C 1
ATOM 483 O O . GLU A 1 70 ? -4.968 -5.648 22.642 1.00 40.05 62 GLU A O 1
ATOM 489 N N . TRP A 1 71 ? -3.398 -4.896 21.221 1.00 41.74 63 TRP A N 1
ATOM 490 C CA . TRP A 1 71 ? -2.835 -4.020 22.241 1.00 42.16 63 TRP A CA 1
ATOM 491 C C . TRP A 1 71 ? -3.847 -2.976 22.699 1.00 42.77 63 TRP A C 1
ATOM 492 O O . TRP A 1 71 ? -3.885 -2.623 23.885 1.00 42.62 63 TRP A O 1
ATOM 503 N N . LEU A 1 72 ? -4.698 -2.500 21.790 1.00 38.65 64 LEU A N 1
ATOM 504 C CA . LEU A 1 72 ? -5.687 -1.496 22.149 1.00 37.90 64 LEU A CA 1
ATOM 505 C C . LEU A 1 72 ? -6.952 -2.090 22.750 1.00 37.15 64 LEU A C 1
ATOM 506 O O . LEU A 1 72 ? -7.840 -1.330 23.136 1.00 37.40 64 LEU A O 1
ATOM 511 N N . GLY A 1 73 ? -7.071 -3.414 22.828 1.00 36.37 65 GLY A N 1
ATOM 512 C CA . GLY A 1 73 ? -8.307 -3.990 23.324 1.00 36.95 65 GLY A CA 1
ATOM 513 C C . GLY A 1 73 ? -9.476 -3.877 22.372 1.00 38.73 65 GLY A C 1
ATOM 514 O O . GLY A 1 73 ? -10.631 -4.025 22.793 1.00 34.60 65 GLY A O 1
ATOM 515 N N . LEU A 1 74 ? -9.220 -3.636 21.086 1.00 37.92 66 LEU A N 1
ATOM 516 C CA . LEU A 1 74 ? -10.305 -3.502 20.117 1.00 35.09 66 LEU A CA 1
ATOM 517 C C . LEU A 1 74 ? -10.586 -4.886 19.551 1.00 39.58 66 LEU A C 1
ATOM 518 O O . LEU A 1 74 ? -10.172 -5.250 18.445 1.00 41.79 66 LEU A O 1
ATOM 523 N N . ASP A 1 75 ? -11.285 -5.681 20.346 1.00 34.52 67 ASP A N 1
ATOM 524 C CA . ASP A 1 75 ? -11.682 -6.999 19.888 1.00 36.95 67 ASP A CA 1
ATOM 525 C C . ASP A 1 75 ? -12.738 -6.872 18.790 1.00 38.08 67 ASP A C 1
ATOM 526 O O . ASP A 1 75 ? -13.535 -5.930 18.765 1.00 38.66 67 ASP A O 1
ATOM 531 N N . TYR A 1 76 ? -12.729 -7.822 17.862 1.00 38.57 68 TYR A N 1
ATOM 532 C CA . TYR A 1 76 ? -13.691 -7.835 16.767 1.00 38.04 68 TYR A CA 1
ATOM 533 C C . TYR A 1 76 ? -14.541 -9.088 16.875 1.00 39.19 68 TYR A C 1
ATOM 534 O O . TYR A 1 76 ? -14.033 -10.180 17.157 1.00 38.80 68 TYR A O 1
ATOM 543 N N . ASP A 1 77 ? -15.847 -8.913 16.667 1.00 36.61 69 ASP A N 1
ATOM 544 C CA . ASP A 1 77 ? -16.777 -10.029 16.732 1.00 35.71 69 ASP A CA 1
ATOM 545 C C . ASP A 1 77 ? -16.583 -11.015 15.600 1.00 39.53 69 ASP A C 1
ATOM 546 O O . ASP A 1 77 ? -16.789 -12.220 15.788 1.00 39.37 69 ASP A O 1
ATOM 551 N N . GLU A 1 78 ? -16.210 -10.524 14.426 1.00 37.70 70 GLU A N 1
ATOM 552 C CA . GLU A 1 78 ? -16.098 -11.339 13.228 1.00 38.26 70 GLU A CA 1
ATOM 553 C C . GLU A 1 78 ? -14.831 -10.943 12.496 1.00 31.89 70 GLU A C 1
ATOM 554 O O . GLU A 1 78 ? -14.449 -9.771 12.492 1.00 33.31 70 GLU A O 1
ATOM 560 N N . GLY A 1 79 ? -14.191 -11.921 11.875 1.00 37.21 71 GLY A N 1
ATOM 561 C CA . GLY A 1 79 ? -12.990 -11.664 11.121 1.00 38.66 71 GLY A CA 1
ATOM 562 C C . GLY A 1 79 ? -11.762 -12.225 11.814 1.00 42.37 71 GLY A C 1
ATOM 563 O O . GLY A 1 79 ? -11.864 -12.953 12.807 1.00 41.40 71 GLY A O 1
ATOM 564 N N . PRO A 1 80 ? -10.569 -11.920 11.282 1.00 38.69 72 PRO A N 1
ATOM 565 C CA . PRO A 1 80 ? -10.399 -11.081 10.090 1.00 38.97 72 PRO A CA 1
ATOM 566 C C . PRO A 1 80 ? -10.916 -11.760 8.819 1.00 36.54 72 PRO A C 1
ATOM 567 O O . PRO A 1 80 ? -10.734 -12.957 8.655 1.00 37.50 72 PRO A O 1
ATOM 571 N N . ILE A 1 81 ? -11.611 -11.010 7.974 1.00 36.74 73 ILE A N 1
ATOM 572 C CA . ILE A 1 81 ? -12.091 -11.507 6.690 1.00 39.57 73 ILE A CA 1
ATOM 573 C C . ILE A 1 81 ? -11.195 -10.926 5.604 1.00 34.62 73 ILE A C 1
ATOM 574 O O . ILE A 1 81 ? -10.984 -9.712 5.558 1.00 38.78 73 ILE A O 1
ATOM 579 N N . TYR A 1 82 ? -10.691 -11.779 4.718 1.00 37.58 74 TYR A N 1
ATOM 580 C CA . TYR A 1 82 ? -9.695 -11.376 3.723 1.00 43.23 74 TYR A CA 1
ATOM 581 C C . TYR A 1 82 ? -10.316 -11.237 2.335 1.00 38.80 74 TYR A C 1
ATOM 582 O O . TYR A 1 82 ? -11.004 -12.146 1.865 1.00 38.57 74 TYR A O 1
ATOM 591 N N . GLN A 1 83 ? -10.050 -10.106 1.679 1.00 38.52 75 GLN A N 1
ATOM 592 C CA . GLN A 1 83 ? -10.562 -9.907 0.323 1.00 45.14 75 GLN A CA 1
ATOM 593 C C . GLN A 1 83 ? -10.027 -10.965 -0.635 1.00 43.66 75 GLN A C 1
ATOM 594 O O . GLN A 1 83 ? -10.777 -11.483 -1.469 1.00 45.41 75 GLN A O 1
ATOM 600 N N . THR A 1 84 ? -8.756 -11.350 -0.489 1.00 41.35 76 THR A N 1
ATOM 601 C CA . THR A 1 84 ? -8.212 -12.433 -1.301 1.00 46.24 76 THR A CA 1
ATOM 602 C C . THR A 1 84 ? -8.907 -13.760 -1.059 1.00 50.06 76 THR A C 1
ATOM 603 O O . THR A 1 84 ? -8.660 -14.709 -1.806 1.00 48.99 76 THR A O 1
ATOM 607 N N . ASP A 1 85 ? -9.729 -13.882 -0.020 1.00 44.98 77 ASP A N 1
ATOM 608 C CA . ASP A 1 85 ? -10.518 -15.098 0.112 1.00 45.09 77 ASP A CA 1
ATOM 609 C C . ASP A 1 85 ? -11.828 -15.019 -0.666 1.00 40.43 77 ASP A C 1
ATOM 610 O O . ASP A 1 85 ? -12.516 -16.033 -0.800 1.00 46.48 77 ASP A O 1
ATOM 615 N N . ARG A 1 86 ? -12.181 -13.846 -1.193 1.00 41.62 78 ARG A N 1
ATOM 616 C CA . ARG A 1 86 ? -13.527 -13.591 -1.694 1.00 44.66 78 ARG A CA 1
ATOM 617 C C . ARG A 1 86 ? -13.564 -13.308 -3.198 1.00 47.64 78 ARG A C 1
ATOM 618 O O . ARG A 1 86 ? -14.557 -12.758 -3.689 1.00 48.30 78 ARG A O 1
ATOM 626 N N . VAL A 1 87 ? -12.524 -13.702 -3.943 1.00 43.68 79 VAL A N 1
ATOM 627 C CA . VAL A 1 87 ? -12.404 -13.291 -5.349 1.00 49.79 79 VAL A CA 1
ATOM 628 C C . VAL A 1 87 ? -13.550 -13.841 -6.190 1.00 46.27 79 VAL A C 1
ATOM 629 O O . VAL A 1 87 ? -14.125 -13.124 -7.020 1.00 52.57 79 VAL A O 1
ATOM 633 N N . ALA A 1 88 ? -13.908 -15.112 -6.001 1.00 45.66 80 ALA A N 1
ATOM 634 C CA . ALA A 1 88 ? -14.995 -15.658 -6.815 1.00 47.18 80 ALA A CA 1
ATOM 635 C C . ALA A 1 88 ? -16.322 -14.970 -6.516 1.00 52.23 80 ALA A C 1
ATOM 636 O O . ALA A 1 88 ? -17.171 -14.851 -7.412 1.00 47.63 80 ALA A O 1
ATOM 638 N N . ARG A 1 89 ? -16.520 -14.501 -5.273 1.00 44.36 81 ARG A N 1
ATOM 639 C CA . ARG A 1 89 ? -17.745 -13.779 -4.946 1.00 44.43 81 ARG A CA 1
ATOM 640 C C . ARG A 1 89 ? -17.816 -12.465 -5.709 1.00 45.61 81 ARG A C 1
ATOM 641 O O . ARG A 1 89 ? -18.861 -12.129 -6.285 1.00 46.95 81 ARG A O 1
ATOM 649 N N . TYR A 1 90 ? -16.707 -11.720 -5.740 1.00 37.98 82 TYR A N 1
ATOM 650 C CA . TYR A 1 90 ? -16.670 -10.471 -6.496 1.00 42.18 82 TYR A CA 1
ATOM 651 C C . TYR A 1 90 ? -16.967 -10.713 -7.974 1.00 46.93 82 TYR A C 1
ATOM 652 O O . TYR A 1 90 ? -17.718 -9.955 -8.597 1.00 48.13 82 TYR A O 1
ATOM 661 N N . LEU A 1 91 ? -16.384 -11.762 -8.554 1.00 47.35 83 LEU A N 1
ATOM 662 C CA . LEU A 1 91 ? -16.589 -12.016 -9.979 1.00 45.78 83 LEU A CA 1
ATOM 663 C C . LEU A 1 91 ? -18.021 -12.472 -10.254 1.00 48.40 83 LEU A C 1
ATOM 664 O O . LEU A 1 91 ? -18.609 -12.108 -11.280 1.00 51.00 83 LEU A O 1
ATOM 669 N N . GLU A 1 92 ? -18.603 -13.248 -9.331 1.00 48.67 84 GLU A N 1
ATOM 670 C CA . GLU A 1 92 ? -19.991 -13.677 -9.460 1.00 53.47 84 GLU A CA 1
ATOM 671 C C . GLU A 1 92 ? -20.934 -12.481 -9.517 1.00 51.03 84 GLU A C 1
ATOM 672 O O . GLU A 1 92 ? -21.831 -12.423 -10.366 1.00 50.60 84 GLU A O 1
ATOM 678 N N . VAL A 1 93 ? -20.756 -11.521 -8.609 1.00 45.69 85 VAL A N 1
ATOM 679 C CA . VAL A 1 93 ? -21.624 -10.347 -8.591 1.00 46.84 85 VAL A CA 1
ATOM 680 C C . VAL A 1 93 ? -21.388 -9.483 -9.827 1.00 44.80 85 VAL A C 1
ATOM 681 O O . VAL A 1 93 ? -22.338 -8.993 -10.453 1.00 47.06 85 VAL A O 1
ATOM 685 N N . ALA A 1 94 ? -20.125 -9.266 -10.180 1.00 45.26 86 ALA A N 1
ATOM 686 C CA . ALA A 1 94 ? -19.803 -8.497 -11.381 1.00 48.10 86 ALA A CA 1
ATOM 687 C C . ALA A 1 94 ? -20.451 -9.108 -12.615 1.00 50.44 86 ALA A C 1
ATOM 688 O O . ALA A 1 94 ? -21.094 -8.406 -13.404 1.00 48.79 86 ALA A O 1
ATOM 690 N N . GLU A 1 95 ? -20.302 -10.420 -12.792 1.00 48.38 87 GLU A N 1
ATOM 691 C CA . GLU A 1 95 ? -20.850 -11.047 -13.984 1.00 50.57 87 GLU A CA 1
ATOM 692 C C . GLU A 1 95 ? -22.369 -11.066 -13.951 1.00 54.97 87 GLU A C 1
ATOM 693 O O . GLU A 1 95 ? -23.004 -11.002 -15.006 1.00 49.83 87 GLU A O 1
ATOM 699 N N . GLN A 1 96 ? -22.973 -11.116 -12.759 1.00 47.99 88 GLN A N 1
ATOM 700 C CA . GLN A 1 96 ? -24.429 -11.036 -12.688 1.00 55.25 88 GLN A CA 1
ATOM 701 C C . GLN A 1 96 ? -24.929 -9.649 -13.078 1.00 58.25 88 GLN A C 1
ATOM 702 O O . GLN A 1 96 ? -25.979 -9.523 -13.721 1.00 56.96 88 GLN A O 1
ATOM 708 N N . LEU A 1 97 ? -24.206 -8.596 -12.684 1.00 53.31 89 LEU A N 1
ATOM 709 C CA . LEU A 1 97 ? -24.575 -7.251 -13.119 1.00 53.27 89 LEU A CA 1
ATOM 710 C C . LEU A 1 97 ? -24.517 -7.130 -14.636 1.00 55.33 89 LEU A C 1
ATOM 711 O O . LEU A 1 97 ? -25.364 -6.469 -15.241 1.00 56.22 89 LEU A O 1
ATOM 716 N N . VAL A 1 98 ? -23.501 -7.727 -15.259 1.00 54.19 90 VAL A N 1
ATOM 717 C CA . VAL A 1 98 ? -23.442 -7.744 -16.714 1.00 55.25 90 VAL A CA 1
ATOM 718 C C . VAL A 1 98 ? -24.662 -8.461 -17.267 1.00 58.53 90 VAL A C 1
ATOM 719 O O . VAL A 1 98 ? -25.408 -7.910 -18.082 1.00 56.75 90 VAL A O 1
ATOM 723 N N . ALA A 1 99 ? -24.905 -9.689 -16.793 1.00 60.29 91 ALA A N 1
ATOM 724 C CA . ALA A 1 99 ? -26.055 -10.458 -17.265 1.00 63.31 91 ALA A CA 1
ATOM 725 C C . ALA A 1 99 ? -27.358 -9.682 -17.088 1.00 63.24 91 ALA A C 1
ATOM 726 O O . ALA A 1 99 ? -28.243 -9.736 -17.945 1.00 69.59 91 ALA A O 1
ATOM 728 N N . ASP A 1 100 ? -27.486 -8.931 -15.994 1.00 64.26 92 ASP A N 1
ATOM 729 C CA . ASP A 1 100 ? -28.693 -8.142 -15.769 1.00 67.65 92 ASP A CA 1
ATOM 730 C C . ASP A 1 100 ? -28.698 -6.813 -16.516 1.00 68.69 92 ASP A C 1
ATOM 731 O O . ASP A 1 100 ? -29.668 -6.057 -16.384 1.00 68.50 92 ASP A O 1
ATOM 736 N N . GLY A 1 101 ? -27.658 -6.511 -17.289 1.00 63.54 93 GLY A N 1
ATOM 737 C CA . GLY A 1 101 ? -27.653 -5.284 -18.059 1.00 60.01 93 GLY A CA 1
ATOM 738 C C . GLY A 1 101 ? -27.365 -4.036 -17.259 1.00 62.42 93 GLY A C 1
ATOM 739 O O . GLY A 1 101 ? -27.706 -2.938 -17.702 1.00 67.03 93 GLY A O 1
ATOM 740 N N . LYS A 1 102 ? -26.752 -4.169 -16.086 1.00 55.85 94 LYS A N 1
ATOM 741 C CA . LYS A 1 102 ? -26.376 -3.023 -15.273 1.00 61.58 94 LYS A CA 1
ATOM 742 C C . LYS A 1 102 ? -24.869 -2.794 -15.228 1.00 56.60 94 LYS A C 1
ATOM 743 O O . LYS A 1 102 ? -24.418 -1.862 -14.548 1.00 55.60 94 LYS A O 1
ATOM 749 N N . ALA A 1 103 ? -24.087 -3.626 -15.918 1.00 51.94 95 ALA A N 1
ATOM 750 C CA . ALA A 1 103 ? -22.653 -3.437 -16.095 1.00 51.66 95 ALA A CA 1
ATOM 751 C C . ALA A 1 103 ? -22.286 -3.914 -17.497 1.00 55.25 95 ALA A C 1
ATOM 752 O O . ALA A 1 103 ? -23.063 -4.614 -18.145 1.00 54.58 95 ALA A O 1
ATOM 754 N N . TYR A 1 104 ? -21.096 -3.541 -17.972 1.00 49.01 96 TYR A N 1
ATOM 755 C CA . TYR A 1 104 ? -20.725 -3.866 -19.344 1.00 53.83 96 TYR A CA 1
ATOM 756 C C . TYR A 1 104 ? -19.219 -4.018 -19.485 1.00 51.57 96 TYR A C 1
ATOM 757 O O . TYR A 1 104 ? -18.439 -3.489 -18.690 1.00 51.50 96 TYR A O 1
ATOM 766 N N . TYR A 1 105 ? -18.824 -4.736 -20.534 1.00 48.19 97 TYR A N 1
ATOM 767 C CA . TYR A 1 105 ? -17.420 -4.856 -20.884 1.00 53.39 97 TYR A CA 1
ATOM 768 C C . TYR A 1 105 ? -16.974 -3.657 -21.711 1.00 52.22 97 TYR A C 1
ATOM 769 O O . TYR A 1 105 ? -17.717 -3.146 -22.559 1.00 50.99 97 TYR A O 1
ATOM 778 N N . ALA A 1 106 ? -15.755 -3.199 -21.442 1.00 49.14 98 ALA A N 1
ATOM 779 C CA . ALA A 1 106 ? -15.107 -2.171 -22.238 1.00 51.49 98 ALA A CA 1
ATOM 780 C C . ALA A 1 106 ? -13.654 -2.579 -22.437 1.00 54.05 98 ALA A C 1
ATOM 781 O O . ALA A 1 106 ? -13.099 -3.380 -21.678 1.00 50.36 98 ALA A O 1
ATOM 783 N N . TYR A 1 107 ? -13.039 -2.024 -23.476 1.00 50.04 99 TYR A N 1
ATOM 784 C CA . TYR A 1 107 ? -11.745 -2.526 -23.911 1.00 55.47 99 TYR A CA 1
ATOM 785 C C . TYR A 1 107 ? -10.753 -1.411 -24.222 1.00 56.77 99 TYR A C 1
ATOM 786 O O . TYR A 1 107 ? -9.674 -1.694 -24.741 1.00 57.64 99 TYR A O 1
ATOM 795 N N . GLU A 1 108 ? -11.061 -0.165 -23.893 1.00 61.11 100 GLU A N 1
ATOM 796 C CA . GLU A 1 108 ? -10.206 0.942 -24.292 1.00 61.93 100 GLU A CA 1
ATOM 797 C C . GLU A 1 108 ? -8.828 0.825 -23.659 1.00 64.51 100 GLU A C 1
ATOM 798 O O . GLU A 1 108 ? -8.662 0.343 -22.534 1.00 60.31 100 GLU A O 1
ATOM 804 N N . THR A 1 109 ? -7.831 1.268 -24.412 1.00 68.88 101 THR A N 1
ATOM 805 C CA . THR A 1 109 ? -6.454 1.274 -23.954 1.00 72.78 101 THR A CA 1
ATOM 806 C C . THR A 1 109 ? -6.245 2.414 -22.959 1.00 72.51 101 THR A C 1
ATOM 807 O O . THR A 1 109 ? -7.049 3.337 -22.853 1.00 67.81 101 THR A O 1
ATOM 811 N N . ARG A 1 110 ? -5.130 2.349 -22.234 1.00 72.75 102 ARG A N 1
ATOM 812 C CA . ARG A 1 110 ? -4.793 3.416 -21.300 1.00 77.37 102 ARG A CA 1
ATOM 813 C C . ARG A 1 110 ? -4.612 4.734 -22.041 1.00 78.97 102 ARG A C 1
ATOM 814 O O . ARG A 1 110 ? -5.037 5.789 -21.560 1.00 81.93 102 ARG A O 1
ATOM 816 N N . GLU A 1 111 ? -4.019 4.688 -23.235 1.00 80.11 103 GLU A N 1
ATOM 817 C CA . GLU A 1 111 ? -3.809 5.915 -23.998 1.00 82.42 103 GLU A CA 1
ATOM 818 C C . GLU A 1 111 ? -5.113 6.414 -24.597 1.00 81.34 103 GLU A C 1
ATOM 819 O O . GLU A 1 111 ? -5.277 7.620 -24.794 1.00 86.03 103 GLU A O 1
ATOM 825 N N . GLU A 1 112 ? -6.053 5.511 -24.877 1.00 81.71 104 GLU A N 1
ATOM 826 C CA . GLU A 1 112 ? -7.403 5.939 -25.222 1.00 81.70 104 GLU A CA 1
ATOM 827 C C . GLU A 1 112 ? -8.068 6.625 -24.034 1.00 81.93 104 GLU A C 1
ATOM 828 O O . GLU A 1 112 ? -8.625 7.720 -24.166 1.00 85.80 104 GLU A O 1
ATOM 834 N N . LEU A 1 113 ? -8.019 5.993 -22.860 1.00 77.22 105 LEU A N 1
ATOM 835 C CA . LEU A 1 113 ? -8.505 6.657 -21.654 1.00 79.25 105 LEU A CA 1
ATOM 836 C C . LEU A 1 113 ? -7.696 7.918 -21.360 1.00 79.18 105 LEU A C 1
ATOM 837 O O . LEU A 1 113 ? -8.263 8.964 -21.030 1.00 81.03 105 LEU A O 1
ATOM 842 N N . ASP A 1 114 ? -6.368 7.846 -21.501 1.00 80.04 106 ASP A N 1
ATOM 843 C CA . ASP A 1 114 ? -5.544 9.049 -21.401 1.00 82.23 106 ASP A CA 1
ATOM 844 C C . ASP A 1 114 ? -5.971 10.111 -22.407 1.00 90.87 106 ASP A C 1
ATOM 845 O O . ASP A 1 114 ? -5.875 11.307 -22.117 1.00 96.14 106 ASP A O 1
ATOM 850 N N . ALA A 1 115 ? -6.422 9.704 -23.600 1.00 86.70 107 ALA A N 1
ATOM 851 C CA . ALA A 1 115 ? -6.831 10.688 -24.598 1.00 91.15 107 ALA A CA 1
ATOM 852 C C . ALA A 1 115 ? -8.113 11.407 -24.201 1.00 92.74 107 ALA A C 1
ATOM 853 O O . ALA A 1 115 ? -8.369 12.511 -24.694 1.00 94.05 107 ALA A O 1
ATOM 855 N N . MET A 1 116 ? -8.916 10.816 -23.314 1.00 86.26 108 MET A N 1
ATOM 856 C CA . MET A 1 116 ? -9.984 11.540 -22.637 1.00 90.11 108 MET A CA 1
ATOM 857 C C . MET A 1 116 ? -9.447 12.519 -21.581 1.00 101.41 108 MET A C 1
ATOM 858 O O . MET A 1 116 ? -10.200 12.938 -20.686 1.00 103.64 108 MET A O 1
ATOM 863 N N . ARG A 1 117 ? -8.154 12.863 -21.651 1.00 109.95 109 ARG A N 1
ATOM 864 C CA . ARG A 1 117 ? -7.630 13.985 -20.877 1.00 110.17 109 ARG A CA 1
ATOM 865 C C . ARG A 1 117 ? -8.340 15.276 -21.243 1.00 112.84 109 ARG A C 1
ATOM 866 O O . ARG A 1 117 ? -8.526 16.148 -20.385 1.00 113.24 109 ARG A O 1
ATOM 868 N N . GLU A 1 118 ? -8.709 15.424 -22.524 1.00 110.65 110 GLU A N 1
ATOM 869 C CA . GLU A 1 118 ? -9.392 16.592 -23.069 1.00 103.69 110 GLU A CA 1
ATOM 870 C C . GLU A 1 118 ? -10.336 17.235 -22.060 1.00 111.44 110 GLU A C 1
ATOM 871 O O . GLU A 1 118 ? -11.545 16.978 -22.066 1.00 108.88 110 GLU A O 1
ATOM 873 N N . ALA A 1 119 ? -9.767 18.030 -21.157 1.00 110.48 111 ALA A N 1
ATOM 874 C CA . ALA A 1 119 ? -10.519 18.933 -20.306 1.00 103.31 111 ALA A CA 1
ATOM 875 C C . ALA A 1 119 ? -10.702 20.267 -21.023 1.00 110.50 111 ALA A C 1
ATOM 876 O O . ALA A 1 119 ? -9.851 20.694 -21.812 1.00 105.07 111 ALA A O 1
ATOM 878 N N . ALA A 1 120 ? -11.829 20.917 -20.756 1.00 109.72 112 ALA A N 1
ATOM 879 C CA . ALA A 1 120 ? -12.162 22.161 -21.442 1.00 104.92 112 ALA A CA 1
ATOM 880 C C . ALA A 1 120 ? -13.237 22.928 -20.684 1.00 106.54 112 ALA A C 1
ATOM 881 O O . ALA A 1 120 ? -13.326 22.840 -19.457 1.00 111.62 112 ALA A O 1
ATOM 883 N N . GLU A 1 125 ? -14.726 19.536 -19.720 1.00 103.32 117 GLU A N 1
ATOM 884 C CA . GLU A 1 125 ? -14.356 20.045 -18.404 1.00 108.94 117 GLU A CA 1
ATOM 885 C C . GLU A 1 125 ? -13.717 18.960 -17.525 1.00 109.60 117 GLU A C 1
ATOM 886 O O . GLU A 1 125 ? -12.614 18.488 -17.817 1.00 104.11 117 GLU A O 1
ATOM 888 N N . LYS A 1 126 ? -14.416 18.570 -16.456 1.00 109.31 118 LYS A N 1
ATOM 889 C CA . LYS A 1 126 ? -13.867 17.608 -15.506 1.00 108.66 118 LYS A CA 1
ATOM 890 C C . LYS A 1 126 ? -13.675 16.244 -16.172 1.00 110.95 118 LYS A C 1
ATOM 891 O O . LYS A 1 126 ? -14.534 15.800 -16.944 1.00 107.26 118 LYS A O 1
ATOM 893 N N . PRO A 1 127 ? -12.562 15.561 -15.900 1.00 111.46 119 PRO A N 1
ATOM 894 C CA . PRO A 1 127 ? -12.296 14.269 -16.547 1.00 105.49 119 PRO A CA 1
ATOM 895 C C . PRO A 1 127 ? -13.102 13.117 -15.955 1.00 100.36 119 PRO A C 1
ATOM 896 O O . PRO A 1 127 ? -13.372 13.058 -14.752 1.00 94.47 119 PRO A O 1
ATOM 900 N N . ARG A 1 128 ? -13.466 12.182 -16.835 1.00 93.16 120 ARG A N 1
ATOM 901 C CA . ARG A 1 128 ? -14.306 11.029 -16.513 1.00 86.54 120 ARG A CA 1
ATOM 902 C C . ARG A 1 128 ? -14.275 10.079 -17.709 1.00 82.05 120 ARG A C 1
ATOM 903 O O . ARG A 1 128 ? -13.567 10.315 -18.693 1.00 82.34 120 ARG A O 1
ATOM 911 N N . TYR A 1 129 ? -15.050 8.999 -17.623 1.00 72.27 121 TYR A N 1
ATOM 912 C CA . TYR A 1 129 ? -15.117 8.046 -18.721 1.00 71.08 121 TYR A CA 1
ATOM 913 C C . TYR A 1 129 ? -16.279 8.377 -19.650 1.00 74.63 121 TYR A C 1
ATOM 914 O O . TYR A 1 129 ? -17.343 8.823 -19.212 1.00 78.43 121 TYR A O 1
ATOM 923 N N . ASN A 1 130 ? -16.054 8.120 -20.948 1.00 69.96 122 ASN A N 1
ATOM 924 C CA . ASN A 1 130 ? -16.965 8.510 -22.026 1.00 74.09 122 ASN A CA 1
ATOM 925 C C . ASN A 1 130 ? -18.339 7.880 -21.907 1.00 69.74 122 ASN A C 1
ATOM 926 O O . ASN A 1 130 ? -19.319 8.437 -22.418 1.00 70.14 122 ASN A O 1
ATOM 931 N N . GLY A 1 131 ? -18.427 6.698 -21.306 1.00 68.40 123 GLY A N 1
ATOM 932 C CA . GLY A 1 131 ? -19.608 5.881 -21.485 1.00 65.74 123 GLY A CA 1
ATOM 933 C C . GLY A 1 131 ? -19.731 5.279 -22.865 1.00 66.77 123 GLY A C 1
ATOM 934 O O . GLY A 1 131 ? -20.802 4.780 -23.216 1.00 66.84 123 GLY A O 1
ATOM 935 N N . ALA A 1 132 ? -18.653 5.305 -23.657 1.00 65.97 124 ALA A N 1
ATOM 936 C CA . ALA A 1 132 ? -18.725 4.870 -25.047 1.00 68.52 124 ALA A CA 1
ATOM 937 C C . ALA A 1 132 ? -19.325 3.472 -25.173 1.00 69.84 124 ALA A C 1
ATOM 938 O O . ALA A 1 132 ? -20.265 3.256 -25.950 1.00 64.67 124 ALA A O 1
ATOM 940 N N . ALA A 1 133 ? -18.810 2.514 -24.396 1.00 60.91 125 ALA A N 1
ATOM 941 C CA . ALA A 1 133 ? -19.177 1.109 -24.546 1.00 60.12 125 ALA A CA 1
ATOM 942 C C . ALA A 1 133 ? -20.470 0.745 -23.821 1.00 61.36 125 ALA A C 1
ATOM 943 O O . ALA A 1 133 ? -20.866 -0.427 -23.843 1.00 55.98 125 ALA A O 1
ATOM 945 N N . ARG A 1 134 ? -21.149 1.735 -23.228 1.00 62.12 126 ARG A N 1
ATOM 946 C CA . ARG A 1 134 ? -22.194 1.481 -22.238 1.00 65.60 126 ARG A CA 1
ATOM 947 C C . ARG A 1 134 ? -23.374 0.721 -22.833 1.00 65.98 126 ARG A C 1
ATOM 948 O O . ARG A 1 134 ? -23.877 -0.237 -22.233 1.00 67.03 126 ARG A O 1
ATOM 956 N N . ASP A 1 135 ? -23.845 1.138 -24.002 1.00 67.99 127 ASP A N 1
ATOM 957 C CA . ASP A 1 135 ? -24.967 0.470 -24.644 1.00 72.69 127 ASP A CA 1
ATOM 958 C C . ASP A 1 135 ? -24.537 -0.417 -25.802 1.00 70.27 127 ASP A C 1
ATOM 959 O O . ASP A 1 135 ? -25.398 -0.890 -26.555 1.00 71.03 127 ASP A O 1
ATOM 964 N N . LEU A 1 136 ? -23.234 -0.656 -25.970 1.00 64.70 128 LEU A N 1
ATOM 965 C CA . LEU A 1 136 ? -22.796 -1.464 -27.105 1.00 67.68 128 LEU A CA 1
ATOM 966 C C . LEU A 1 136 ? -22.970 -2.958 -26.869 1.00 61.96 128 LEU A C 1
ATOM 967 O O . LEU A 1 136 ? -22.875 -3.729 -27.824 1.00 66.28 128 LEU A O 1
ATOM 972 N N . GLY A 1 137 ? -23.219 -3.384 -25.632 1.00 63.40 129 GLY A N 1
ATOM 973 C CA . GLY A 1 137 ? -23.421 -4.794 -25.342 1.00 63.02 129 GLY A CA 1
ATOM 974 C C . GLY A 1 137 ? -22.313 -5.700 -25.840 1.00 64.82 129 GLY A C 1
ATOM 975 O O . GLY A 1 137 ? -22.584 -6.736 -26.459 1.00 66.75 129 GLY A O 1
ATOM 976 N N . LEU A 1 138 ? -21.063 -5.316 -25.597 1.00 61.40 130 LEU A N 1
ATOM 977 C CA . LEU A 1 138 ? -19.950 -6.084 -26.140 1.00 62.28 130 LEU A CA 1
ATOM 978 C C . LEU A 1 138 ? -19.812 -7.399 -25.380 1.00 59.59 130 LEU A C 1
ATOM 979 O O . LEU A 1 138 ? -19.940 -7.422 -24.151 1.00 55.78 130 LEU A O 1
ATOM 984 N N . PRO A 1 139 ? -19.575 -8.509 -26.071 1.00 57.08 131 PRO A N 1
ATOM 985 C CA . PRO A 1 139 ? -19.322 -9.763 -25.357 1.00 56.46 131 PRO A CA 1
ATOM 986 C C . PRO A 1 139 ? -17.979 -9.736 -24.644 1.00 58.31 131 PRO A C 1
ATOM 987 O O . PRO A 1 139 ? -17.125 -8.877 -24.882 1.00 53.05 131 PRO A O 1
ATOM 991 N N . ARG A 1 140 ? -17.818 -10.688 -23.727 1.00 53.06 132 ARG A N 1
ATOM 992 C CA . ARG A 1 140 ? -16.513 -10.958 -23.150 1.00 51.53 132 ARG A CA 1
ATOM 993 C C . ARG A 1 140 ? -15.571 -11.502 -24.214 1.00 53.59 132 ARG A C 1
ATOM 994 O O . ARG A 1 140 ? -15.914 -12.442 -24.933 1.00 54.56 132 ARG A O 1
ATOM 1002 N N . ARG A 1 141 ? -14.372 -10.938 -24.298 1.00 51.73 133 ARG A N 1
ATOM 1003 C CA . ARG A 1 141 ? -13.346 -11.489 -25.167 1.00 54.19 133 ARG A CA 1
ATOM 1004 C C . ARG A 1 141 ? -11.996 -11.391 -24.472 1.00 57.96 133 ARG A C 1
ATOM 1005 O O . ARG A 1 141 ? -11.772 -10.514 -23.633 1.00 55.08 133 ARG A O 1
ATOM 1013 N N . ASP A 1 142 ? -11.104 -12.317 -24.818 1.00 60.58 134 ASP A N 1
ATOM 1014 C CA . ASP A 1 142 ? -9.746 -12.330 -24.284 1.00 65.50 134 ASP A CA 1
ATOM 1015 C C . ASP A 1 142 ? -9.013 -11.066 -24.723 1.00 63.14 134 ASP A C 1
ATOM 1016 O O . ASP A 1 142 ? -8.752 -10.891 -25.913 1.00 60.13 134 ASP A O 1
ATOM 1021 N N . ASP A 1 143 ? -8.714 -10.160 -23.791 1.00 59.57 135 ASP A N 1
ATOM 1022 C CA . ASP A 1 143 ? -8.082 -8.897 -24.159 1.00 58.78 135 ASP A CA 1
ATOM 1023 C C . ASP A 1 143 ? -7.454 -8.249 -22.926 1.00 53.60 135 ASP A C 1
ATOM 1024 O O . ASP A 1 143 ? -8.105 -8.153 -21.881 1.00 54.85 135 ASP A O 1
ATOM 1029 N N . PRO A 1 144 ? -6.204 -7.780 -23.008 1.00 55.36 136 PRO A N 1
ATOM 1030 C CA . PRO A 1 144 ? -5.536 -7.248 -21.806 1.00 54.02 136 PRO A CA 1
ATOM 1031 C C . PRO A 1 144 ? -6.139 -5.957 -21.280 1.00 56.11 136 PRO A C 1
ATOM 1032 O O . PRO A 1 144 ? -5.826 -5.573 -20.152 1.00 50.70 136 PRO A O 1
ATOM 1036 N N . ASN A 1 145 ? -7.013 -5.283 -22.022 1.00 53.72 137 ASN A N 1
ATOM 1037 C CA . ASN A 1 145 ? -7.644 -4.071 -21.511 1.00 52.67 137 ASN A CA 1
ATOM 1038 C C . ASN A 1 145 ? -9.108 -4.284 -21.140 1.00 52.56 137 ASN A C 1
ATOM 1039 O O . ASN A 1 145 ? -9.839 -3.307 -20.948 1.00 50.97 137 ASN A O 1
ATOM 1044 N N . ARG A 1 146 ? -9.555 -5.534 -21.034 1.00 52.01 138 ARG A N 1
ATOM 1045 C CA . ARG A 1 146 ? -10.946 -5.805 -20.696 1.00 52.71 138 ARG A CA 1
ATOM 1046 C C . ARG A 1 146 ? -11.238 -5.346 -19.278 1.00 52.06 138 ARG A C 1
ATOM 1047 O O . ARG A 1 146 ? -10.566 -5.775 -18.333 1.00 53.00 138 ARG A O 1
ATOM 1055 N N . VAL A 1 147 ? -12.241 -4.480 -19.131 1.00 45.51 139 VAL A N 1
ATOM 1056 C CA . VAL A 1 147 ? -12.771 -4.101 -17.828 1.00 47.24 139 VAL A CA 1
ATOM 1057 C C . VAL A 1 147 ? -14.270 -4.347 -17.842 1.00 50.46 139 VAL A C 1
ATOM 1058 O O . VAL A 1 147 ? -14.899 -4.467 -18.898 1.00 47.21 139 VAL A O 1
ATOM 1062 N N . ILE A 1 148 ? -14.831 -4.455 -16.645 1.00 44.29 140 ILE A N 1
ATOM 1063 C CA . ILE A 1 148 ? -16.265 -4.371 -16.428 1.00 45.05 140 ILE A CA 1
ATOM 1064 C C . ILE A 1 148 ? -16.538 -3.034 -15.764 1.00 46.86 140 ILE A C 1
ATOM 1065 O O . ILE A 1 148 ? -15.886 -2.673 -14.776 1.00 45.75 140 ILE A O 1
ATOM 1070 N N . ARG A 1 149 ? -17.476 -2.292 -16.322 1.00 48.71 141 ARG A N 1
ATOM 1071 C CA . ARG A 1 149 ? -17.857 -0.989 -15.814 1.00 48.44 141 ARG A CA 1
ATOM 1072 C C . ARG A 1 149 ? -19.302 -1.063 -15.371 1.00 49.87 141 ARG A C 1
ATOM 1073 O O . ARG A 1 149 ? -20.111 -1.744 -16.003 1.00 50.86 141 ARG A O 1
ATOM 1081 N N . PHE A 1 150 ? -19.613 -0.373 -14.280 1.00 45.94 142 PHE A N 1
ATOM 1082 C CA . PHE A 1 150 ? -20.982 -0.264 -13.815 1.00 47.60 142 PHE A CA 1
ATOM 1083 C C . PHE A 1 150 ? -21.689 0.856 -14.561 1.00 49.99 142 PHE A C 1
ATOM 1084 O O . PHE A 1 150 ? -21.101 1.905 -14.819 1.00 53.86 142 PHE A O 1
ATOM 1092 N N . LYS A 1 151 ? -22.953 0.631 -14.915 1.00 55.37 143 LYS A N 1
ATOM 1093 C CA . LYS A 1 151 ? -23.790 1.680 -15.499 1.00 55.99 143 LYS A CA 1
ATOM 1094 C C . LYS A 1 151 ? -24.316 2.578 -14.377 1.00 60.00 143 LYS A C 1
ATOM 1095 O O . LYS A 1 151 ? -25.342 2.301 -13.756 1.00 57.62 143 LYS A O 1
ATOM 1101 N N . ASN A 1 152 ? -23.600 3.669 -14.120 1.00 59.36 144 ASN A N 1
ATOM 1102 C CA . ASN A 1 152 ? -24.068 4.691 -13.201 1.00 60.69 144 ASN A CA 1
ATOM 1103 C C . ASN A 1 152 ? -25.265 5.435 -13.801 1.00 67.17 144 ASN A C 1
ATOM 1104 O O . ASN A 1 152 ? -25.377 5.555 -15.025 1.00 64.43 144 ASN A O 1
ATOM 1109 N N . PRO A 1 153 ? -26.187 5.921 -12.963 1.00 68.27 145 PRO A N 1
ATOM 1110 C CA . PRO A 1 153 ? -27.303 6.722 -13.484 1.00 65.34 145 PRO A CA 1
ATOM 1111 C C . PRO A 1 153 ? -26.810 7.902 -14.301 1.00 73.64 145 PRO A C 1
ATOM 1112 O O . PRO A 1 153 ? -25.861 8.591 -13.918 1.00 72.45 145 PRO A O 1
ATOM 1116 N N A LEU A 1 154 ? -27.356 7.960 -15.517 0.23 74.02 146 LEU A N 1
ATOM 1117 N N B LEU A 1 154 ? -27.518 8.243 -15.382 0.77 74.15 146 LEU A N 1
ATOM 1118 C CA A LEU A 1 154 ? -27.525 9.165 -16.309 0.23 75.46 146 LEU A CA 1
ATOM 1119 C CA B LEU A 1 154 ? -27.026 9.337 -16.224 0.77 75.10 146 LEU A CA 1
ATOM 1120 C C A LEU A 1 154 ? -28.716 9.904 -15.724 0.23 76.75 146 LEU A C 1
ATOM 1121 C C B LEU A 1 154 ? -27.385 10.736 -15.714 0.77 74.79 146 LEU A C 1
ATOM 1122 O O A LEU A 1 154 ? -29.871 9.521 -15.929 0.23 80.72 146 LEU A O 1
ATOM 1123 O O B LEU A 1 154 ? -26.715 11.708 -16.078 0.77 77.58 146 LEU A O 1
ATOM 1132 N N . GLU A 1 155 ? -28.393 10.854 -14.863 1.00 75.53 147 GLU A N 1
ATOM 1133 C CA . GLU A 1 155 ? -29.077 12.103 -14.550 1.00 78.32 147 GLU A CA 1
ATOM 1134 C C . GLU A 1 155 ? -29.425 12.124 -13.072 1.00 77.43 147 GLU A C 1
ATOM 1135 O O . GLU A 1 155 ? -29.200 11.144 -12.351 1.00 75.00 147 GLU A O 1
ATOM 1141 N N . GLY A 1 156 ? -29.969 13.246 -12.619 1.00 84.97 148 GLY A N 1
ATOM 1142 C CA . GLY A 1 156 ? -30.329 13.383 -11.226 1.00 77.67 148 GLY A CA 1
ATOM 1143 C C . GLY A 1 156 ? -29.104 13.468 -10.329 1.00 76.79 148 GLY A C 1
ATOM 1144 O O . GLY A 1 156 ? -27.950 13.503 -10.767 1.00 74.91 148 GLY A O 1
ATOM 1145 N N . THR A 1 157 ? -29.385 13.503 -9.033 1.00 81.80 149 THR A N 1
ATOM 1146 C CA . THR A 1 157 ? -28.353 13.647 -8.024 1.00 75.80 149 THR A CA 1
ATOM 1147 C C . THR A 1 157 ? -28.426 12.481 -7.049 1.00 74.72 149 THR A C 1
ATOM 1148 O O . THR A 1 157 ? -29.457 11.813 -6.914 1.00 72.03 149 THR A O 1
ATOM 1152 N N . VAL A 1 158 ? -27.311 12.234 -6.376 1.00 68.11 150 VAL A N 1
ATOM 1153 C CA . VAL A 1 158 ? -27.270 11.289 -5.271 1.00 67.66 150 VAL A CA 1
ATOM 1154 C C . VAL A 1 158 ? -27.298 12.086 -3.976 1.00 70.20 150 VAL A C 1
ATOM 1155 O O . VAL A 1 158 ? -26.542 13.053 -3.814 1.00 70.94 150 VAL A O 1
ATOM 1159 N N . VAL A 1 159 ? -28.184 11.697 -3.064 1.00 72.88 151 VAL A N 1
ATOM 1160 C CA . VAL A 1 159 ? -28.345 12.351 -1.771 1.00 66.79 151 VAL A CA 1
ATOM 1161 C C . VAL A 1 159 ? -28.083 11.327 -0.680 1.00 66.59 151 VAL A C 1
ATOM 1162 O O . VAL A 1 159 ? -28.501 10.168 -0.792 1.00 62.48 151 VAL A O 1
ATOM 1166 N N . PHE A 1 160 ? -27.359 11.742 0.357 1.00 66.45 152 PHE A N 1
ATOM 1167 C CA . PHE A 1 160 ? -27.289 10.942 1.569 1.00 61.33 152 PHE A CA 1
ATOM 1168 C C . PHE A 1 160 ? -27.051 11.855 2.759 1.00 62.53 152 PHE A C 1
ATOM 1169 O O . PHE A 1 160 ? -26.462 12.933 2.641 1.00 62.02 152 PHE A O 1
ATOM 1177 N N . ASP A 1 161 ? -27.562 11.426 3.898 1.00 60.42 153 ASP A N 1
ATOM 1178 C CA . ASP A 1 161 ? -27.420 12.164 5.143 1.00 58.90 153 ASP A CA 1
ATOM 1179 C C . ASP A 1 161 ? -26.258 11.527 5.887 1.00 54.33 153 ASP A C 1
ATOM 1180 O O . ASP A 1 161 ? -26.425 10.511 6.563 1.00 57.00 153 ASP A O 1
ATOM 1185 N N . ASP A 1 162 ? -25.068 12.092 5.717 1.00 57.75 154 ASP A N 1
ATOM 1186 C CA . ASP A 1 162 ? -23.905 11.582 6.430 1.00 52.93 154 ASP A CA 1
ATOM 1187 C C . ASP A 1 162 ? -24.108 11.760 7.932 1.00 50.57 154 ASP A C 1
ATOM 1188 O O . ASP A 1 162 ? -24.538 12.823 8.387 1.00 52.99 154 ASP A O 1
ATOM 1193 N N . LEU A 1 163 ? -23.810 10.710 8.699 1.00 49.09 155 LEU A N 1
ATOM 1194 C CA . LEU A 1 163 ? -24.016 10.763 10.148 1.00 54.39 155 LEU A CA 1
ATOM 1195 C C . LEU A 1 163 ? -23.209 11.878 10.798 1.00 50.64 155 LEU A C 1
ATOM 1196 O O . LEU A 1 163 ? -23.644 12.455 11.801 1.00 53.34 155 LEU A O 1
ATOM 1201 N N . ILE A 1 164 ? -22.041 12.190 10.249 1.00 49.19 156 ILE A N 1
ATOM 1202 C CA . ILE A 1 164 ? -21.159 13.218 10.786 1.00 53.07 156 ILE A CA 1
ATOM 1203 C C . ILE A 1 164 ? -21.301 14.534 10.036 1.00 56.78 156 ILE A C 1
ATOM 1204 O O . ILE A 1 164 ? -21.407 15.598 10.647 1.00 59.50 156 ILE A O 1
ATOM 1209 N N . LYS A 1 165 ? -21.303 14.478 8.704 1.00 55.37 157 LYS A N 1
ATOM 1210 C CA . LYS A 1 165 ? -21.214 15.671 7.876 1.00 54.54 157 LYS A CA 1
ATOM 1211 C C . LYS A 1 165 ? -22.567 16.250 7.490 1.00 63.35 157 LYS A C 1
ATOM 1212 O O . LYS A 1 165 ? -22.612 17.367 6.964 1.00 66.45 157 LYS A O 1
ATOM 1218 N N . GLY A 1 166 ? -23.658 15.524 7.711 1.00 61.67 158 GLY A N 1
ATOM 1219 C CA . GLY A 1 166 ? -24.956 16.031 7.304 1.00 60.48 158 GLY A CA 1
ATOM 1220 C C . GLY A 1 166 ? -25.299 15.678 5.866 1.00 66.57 158 GLY A C 1
ATOM 1221 O O . GLY A 1 166 ? -24.857 14.665 5.324 1.00 62.89 158 GLY A O 1
ATOM 1222 N N . ARG A 1 167 ? -26.111 16.534 5.246 1.00 71.76 159 ARG A N 1
ATOM 1223 C CA . ARG A 1 167 ? -26.673 16.246 3.936 1.00 67.94 159 ARG A CA 1
ATOM 1224 C C . ARG A 1 167 ? -25.640 16.539 2.857 1.00 66.56 159 ARG A C 1
ATOM 1225 O O . ARG A 1 167 ? -25.139 17.663 2.758 1.00 67.19 159 ARG A O 1
ATOM 1233 N N . ILE A 1 168 ? -25.316 15.523 2.060 1.00 65.59 160 ILE A N 1
ATOM 1234 C CA . ILE A 1 168 ? -24.377 15.635 0.951 1.00 66.87 160 ILE A CA 1
ATOM 1235 C C . ILE A 1 168 ? -25.132 15.331 -0.337 1.00 70.70 160 ILE A C 1
ATOM 1236 O O . ILE A 1 168 ? -25.931 14.388 -0.382 1.00 70.34 160 ILE A O 1
ATOM 1241 N N . GLU A 1 169 ? -24.883 16.123 -1.382 1.00 71.69 161 GLU A N 1
ATOM 1242 C CA . GLU A 1 169 ? -25.554 15.939 -2.666 1.00 74.55 161 GLU A CA 1
ATOM 1243 C C . GLU A 1 169 ? -24.549 16.125 -3.795 1.00 74.00 161 GLU A C 1
ATOM 1244 O O . GLU A 1 169 ? -23.956 17.200 -3.922 1.00 79.41 161 GLU A O 1
ATOM 1250 N N . ILE A 1 170 ? -24.369 15.089 -4.619 1.00 75.69 162 ILE A N 1
ATOM 1251 C CA . ILE A 1 170 ? -23.447 15.111 -5.754 1.00 77.23 162 ILE A CA 1
ATOM 1252 C C . ILE A 1 170 ? -24.242 14.875 -7.032 1.00 75.63 162 ILE A C 1
ATOM 1253 O O . ILE A 1 170 ? -25.084 13.971 -7.085 1.00 75.03 162 ILE A O 1
ATOM 1258 N N . ALA A 1 171 ? -23.966 15.675 -8.061 1.00 76.99 163 ALA A N 1
ATOM 1259 C CA . ALA A 1 171 ? -24.586 15.464 -9.362 1.00 81.19 163 ALA A CA 1
ATOM 1260 C C . ALA A 1 171 ? -24.015 14.220 -10.044 1.00 79.02 163 ALA A C 1
ATOM 1261 O O . ALA A 1 171 ? -22.812 13.950 -9.978 1.00 72.47 163 ALA A O 1
ATOM 1263 N N . ASN A 1 172 ? -24.889 13.462 -10.714 1.00 74.26 164 ASN A N 1
ATOM 1264 C CA . ASN A 1 172 ? -24.431 12.243 -11.369 1.00 73.17 164 ASN A CA 1
ATOM 1265 C C . ASN A 1 172 ? -23.521 12.544 -12.553 1.00 73.47 164 ASN A C 1
ATOM 1266 O O . ASN A 1 172 ? -22.589 11.780 -12.821 1.00 70.07 164 ASN A O 1
ATOM 1271 N N . SER A 1 173 ? -23.750 13.660 -13.248 1.00 79.74 165 SER A N 1
ATOM 1272 C CA . SER A 1 173 ? -22.880 14.057 -14.350 1.00 82.32 165 SER A CA 1
ATOM 1273 C C . SER A 1 173 ? -21.441 14.285 -13.904 1.00 85.37 165 SER A C 1
ATOM 1274 O O . SER A 1 173 ? -20.560 14.400 -14.764 1.00 86.38 165 SER A O 1
ATOM 1277 N N . GLU A 1 174 ? -21.191 14.365 -12.590 1.00 81.14 166 GLU A N 1
ATOM 1278 C CA . GLU A 1 174 ? -19.841 14.407 -12.037 1.00 80.24 166 GLU A CA 1
ATOM 1279 C C . GLU A 1 174 ? -19.246 13.020 -11.851 1.00 75.74 166 GLU A C 1
ATOM 1280 O O . GLU A 1 174 ? -18.028 12.897 -11.678 1.00 73.90 166 GLU A O 1
ATOM 1286 N N . LEU A 1 175 ? -20.078 11.988 -11.855 1.00 73.77 167 LEU A N 1
ATOM 1287 C CA . LEU A 1 175 ? -19.633 10.610 -11.750 1.00 69.69 167 LEU A CA 1
ATOM 1288 C C . LEU A 1 175 ? -19.577 9.997 -13.142 1.00 70.40 167 LEU A C 1
ATOM 1289 O O . LEU A 1 175 ? -20.036 10.586 -14.123 1.00 75.73 167 LEU A O 1
ATOM 1294 N N . ASP A 1 176 ? -19.007 8.802 -13.231 1.00 65.52 168 ASP A N 1
ATOM 1295 C CA . ASP A 1 176 ? -18.967 8.102 -14.510 1.00 64.23 168 ASP A CA 1
ATOM 1296 C C . ASP A 1 176 ? -19.257 6.628 -14.271 1.00 61.40 168 ASP A C 1
ATOM 1297 O O . ASP A 1 176 ? -19.580 6.206 -13.153 1.00 58.13 168 ASP A O 1
ATOM 1302 N N . ASP A 1 177 ? -19.173 5.853 -15.347 1.00 57.89 169 ASP A N 1
ATOM 1303 C CA . ASP A 1 177 ? -19.363 4.406 -15.313 1.00 55.19 169 ASP A CA 1
ATOM 1304 C C . ASP A 1 177 ? -18.073 3.786 -14.812 1.00 53.89 169 ASP A C 1
ATOM 1305 O O . ASP A 1 177 ? -17.201 3.383 -15.593 1.00 48.98 169 ASP A O 1
ATOM 1310 N N . MET A 1 178 ? -17.961 3.690 -13.489 1.00 46.05 170 MET A N 1
ATOM 1311 C CA . MET A 1 178 ? -16.693 3.326 -12.887 1.00 48.93 170 MET A CA 1
ATOM 1312 C C . MET A 1 178 ? -16.315 1.897 -13.249 1.00 44.46 170 MET A C 1
ATOM 1313 O O . MET A 1 178 ? -17.170 1.024 -13.403 1.00 45.95 170 MET A O 1
ATOM 1318 N N . VAL A 1 179 ? -15.010 1.663 -13.372 1.00 41.22 171 VAL A N 1
ATOM 1319 C CA . VAL A 1 179 ? -14.519 0.297 -13.457 1.00 43.66 171 VAL A CA 1
ATOM 1320 C C . VAL A 1 179 ? -14.836 -0.420 -12.152 1.00 44.72 171 VAL A C 1
ATOM 1321 O O . VAL A 1 179 ? -14.562 0.088 -11.056 1.00 44.58 171 VAL A O 1
ATOM 1325 N N . ILE A 1 180 ? -15.443 -1.595 -12.259 1.00 42.61 172 ILE A N 1
ATOM 1326 C CA . ILE A 1 180 ? -15.652 -2.439 -11.095 1.00 41.99 172 ILE A CA 1
ATOM 1327 C C . ILE A 1 180 ? -14.812 -3.705 -11.144 1.00 47.07 172 ILE A C 1
ATOM 1328 O O . ILE A 1 180 ? -14.595 -4.321 -10.087 1.00 43.45 172 ILE A O 1
ATOM 1333 N N . PHE A 1 181 ? -14.336 -4.117 -12.317 1.00 41.95 173 PHE A N 1
ATOM 1334 C CA . PHE A 1 181 ? -13.441 -5.257 -12.392 1.00 46.49 173 PHE A CA 1
ATOM 1335 C C . PHE A 1 181 ? -12.328 -4.940 -13.368 1.00 48.77 173 PHE A C 1
ATOM 1336 O O . PHE A 1 181 ? -12.582 -4.477 -14.487 1.00 51.62 173 PHE A O 1
ATOM 1344 N N . ARG A 1 182 ? -11.104 -5.186 -12.934 1.00 49.46 174 ARG A N 1
ATOM 1345 C CA . ARG A 1 182 ? -9.866 -4.792 -13.579 1.00 51.67 174 ARG A CA 1
ATOM 1346 C C . ARG A 1 182 ? -9.342 -5.906 -14.475 1.00 58.54 174 ARG A C 1
ATOM 1347 O O . ARG A 1 182 ? -9.681 -7.082 -14.285 1.00 59.15 174 ARG A O 1
ATOM 1355 N N . PRO A 1 183 ? -8.498 -5.567 -15.458 1.00 55.53 175 PRO A N 1
ATOM 1356 C CA . PRO A 1 183 ? -7.910 -6.614 -16.317 1.00 56.17 175 PRO A CA 1
ATOM 1357 C C . PRO A 1 183 ? -7.142 -7.690 -15.555 1.00 65.03 175 PRO A C 1
ATOM 1358 O O . PRO A 1 183 ? -7.010 -8.808 -16.075 1.00 65.25 175 PRO A O 1
ATOM 1362 N N . ASP A 1 184 ? -6.631 -7.401 -14.352 1.00 52.33 176 ASP A N 1
ATOM 1363 C CA . ASP A 1 184 ? -5.775 -8.340 -13.636 1.00 60.56 176 ASP A CA 1
ATOM 1364 C C . ASP A 1 184 ? -6.565 -9.323 -12.774 1.00 68.06 176 ASP A C 1
ATOM 1365 O O . ASP A 1 184 ? -5.966 -10.043 -11.965 1.00 65.24 176 ASP A O 1
ATOM 1370 N N . GLY A 1 185 ? -7.884 -9.378 -12.936 1.00 61.63 177 GLY A N 1
ATOM 1371 C CA . GLY A 1 185 ? -8.693 -10.330 -12.211 1.00 56.64 177 GLY A CA 1
ATOM 1372 C C . GLY A 1 185 ? -9.141 -9.883 -10.843 1.00 59.89 177 GLY A C 1
ATOM 1373 O O . GLY A 1 185 ? -9.738 -10.686 -10.113 1.00 59.21 177 GLY A O 1
ATOM 1374 N N . TYR A 1 186 ? -8.870 -8.632 -10.465 1.00 57.16 178 TYR A N 1
ATOM 1375 C CA . TYR A 1 186 ? -9.266 -8.155 -9.148 1.00 57.15 178 TYR A CA 1
ATOM 1376 C C . TYR A 1 186 ? -10.352 -7.080 -9.256 1.00 48.41 178 TYR A C 1
ATOM 1377 O O . TYR A 1 186 ? -10.408 -6.324 -10.237 1.00 48.98 178 TYR A O 1
ATOM 1386 N N . PRO A 1 187 ? -11.252 -7.008 -8.284 1.00 48.02 179 PRO A N 1
ATOM 1387 C CA . PRO A 1 187 ? -12.236 -5.918 -8.266 1.00 41.20 179 PRO A CA 1
ATOM 1388 C C . PRO A 1 187 ? -11.562 -4.585 -7.960 1.00 43.94 179 PRO A C 1
ATOM 1389 O O . PRO A 1 187 ? -10.415 -4.522 -7.531 1.00 43.51 179 PRO A O 1
ATOM 1393 N N . THR A 1 188 ? -12.283 -3.499 -8.196 1.00 39.63 180 THR A N 1
ATOM 1394 C CA . THR A 1 188 ? -11.770 -2.218 -7.746 1.00 39.18 180 THR A CA 1
ATOM 1395 C C . THR A 1 188 ? -12.257 -1.969 -6.318 1.00 36.96 180 THR A C 1
ATOM 1396 O O . THR A 1 188 ? -13.163 -2.647 -5.823 1.00 38.27 180 THR A O 1
ATOM 1400 N N . TYR A 1 189 ? -11.668 -0.966 -5.660 1.00 36.61 181 TYR A N 1
ATOM 1401 C CA . TYR A 1 189 ? -12.051 -0.706 -4.270 1.00 37.79 181 TYR A CA 1
ATOM 1402 C C . TYR A 1 189 ? -13.552 -0.433 -4.161 1.00 40.30 181 TYR A C 1
ATOM 1403 O O . TYR A 1 189 ? -14.238 -1.014 -3.307 1.00 35.96 181 TYR A O 1
ATOM 1412 N N . ASN A 1 190 ? -14.092 0.431 -5.041 1.00 39.99 182 ASN A N 1
ATOM 1413 C CA . ASN A 1 190 ? -15.502 0.802 -4.920 1.00 36.64 182 ASN A CA 1
ATOM 1414 C C . ASN A 1 190 ? -16.413 -0.404 -5.102 1.00 39.61 182 ASN A C 1
ATOM 1415 O O . ASN A 1 190 ? -17.459 -0.484 -4.460 1.00 41.95 182 ASN A O 1
ATOM 1420 N N . PHE A 1 191 ? -16.030 -1.363 -5.951 1.00 41.59 183 PHE A N 1
ATOM 1421 C CA . PHE A 1 191 ? -16.862 -2.549 -6.127 1.00 41.60 183 PHE A CA 1
ATOM 1422 C C . PHE A 1 191 ? -16.733 -3.519 -4.950 1.00 39.43 183 PHE A C 1
ATOM 1423 O O . PHE A 1 191 ? -17.741 -4.004 -4.428 1.00 40.23 183 PHE A O 1
ATOM 1431 N N . ALA A 1 192 ? -15.499 -3.846 -4.563 1.00 37.30 184 ALA A N 1
ATOM 1432 C CA . ALA A 1 192 ? -15.264 -4.814 -3.491 1.00 38.65 184 ALA A CA 1
ATOM 1433 C C . ALA A 1 192 ? -15.875 -4.356 -2.173 1.00 37.63 184 ALA A C 1
ATOM 1434 O O . ALA A 1 192 ? -16.455 -5.162 -1.437 1.00 38.76 184 ALA A O 1
ATOM 1436 N N . VAL A 1 193 ? -15.763 -3.062 -1.865 1.00 37.82 185 VAL A N 1
ATOM 1437 C CA . VAL A 1 193 ? -16.235 -2.564 -0.583 1.00 37.91 185 VAL A CA 1
ATOM 1438 C C . VAL A 1 193 ? -17.747 -2.641 -0.518 1.00 43.70 185 VAL A C 1
ATOM 1439 O O . VAL A 1 193 ? -18.318 -2.923 0.546 1.00 39.43 185 VAL A O 1
ATOM 1443 N N . VAL A 1 194 ? -18.428 -2.432 -1.643 1.00 41.31 186 VAL A N 1
ATOM 1444 C CA . VAL A 1 194 ? -19.881 -2.531 -1.616 1.00 42.73 186 VAL A CA 1
ATOM 1445 C C . VAL A 1 194 ? -20.301 -3.981 -1.463 1.00 38.61 186 VAL A C 1
ATOM 1446 O O . VAL A 1 194 ? -21.167 -4.310 -0.643 1.00 40.82 186 VAL A O 1
ATOM 1450 N N . VAL A 1 195 ? -19.700 -4.870 -2.256 1.00 39.03 187 VAL A N 1
ATOM 1451 C CA . VAL A 1 195 ? -20.047 -6.281 -2.163 1.00 38.27 187 VAL A CA 1
ATOM 1452 C C . VAL A 1 195 ? -19.788 -6.785 -0.747 1.00 39.29 187 VAL A C 1
ATOM 1453 O O . VAL A 1 195 ? -20.629 -7.466 -0.159 1.00 45.74 187 VAL A O 1
ATOM 1457 N N . ASP A 1 196 ? -18.631 -6.434 -0.175 1.00 40.81 188 ASP A N 1
ATOM 1458 C CA . ASP A 1 196 ? -18.318 -6.838 1.198 1.00 43.53 188 ASP A CA 1
ATOM 1459 C C . ASP A 1 196 ? -19.316 -6.255 2.196 1.00 42.20 188 ASP A C 1
ATOM 1460 O O . ASP A 1 196 ? -19.878 -6.986 3.017 1.00 45.32 188 ASP A O 1
ATOM 1465 N N . ASP A 1 197 ? -19.556 -4.940 2.147 1.00 39.29 189 ASP A N 1
ATOM 1466 C CA . ASP A 1 197 ? -20.453 -4.352 3.139 1.00 43.22 189 ASP A CA 1
ATOM 1467 C C . ASP A 1 197 ? -21.863 -4.896 3.002 1.00 48.28 189 ASP A C 1
ATOM 1468 O O . ASP A 1 197 ? -22.574 -5.045 4.006 1.00 44.49 189 ASP A O 1
ATOM 1473 N N . TRP A 1 198 ? -22.283 -5.200 1.771 1.00 45.32 190 TRP A N 1
ATOM 1474 C CA . TRP A 1 198 ? -23.577 -5.832 1.562 1.00 46.63 190 TRP A CA 1
ATOM 1475 C C . TRP A 1 198 ? -23.580 -7.249 2.116 1.00 47.66 190 TRP A C 1
ATOM 1476 O O . TRP A 1 198 ? -24.494 -7.633 2.851 1.00 50.03 190 TRP A O 1
ATOM 1487 N N . ASP A 1 199 ? -22.557 -8.040 1.778 1.00 46.13 191 ASP A N 1
ATOM 1488 C CA . ASP A 1 199 ? -22.544 -9.436 2.205 1.00 46.54 191 ASP A CA 1
ATOM 1489 C C . ASP A 1 199 ? -22.505 -9.554 3.726 1.00 46.66 191 ASP A C 1
ATOM 1490 O O . ASP A 1 199 ? -23.111 -10.465 4.293 1.00 48.70 191 ASP A O 1
ATOM 1495 N N . MET A 1 200 ? -21.818 -8.641 4.396 1.00 44.78 192 MET A N 1
ATOM 1496 C CA . MET A 1 200 ? -21.672 -8.684 5.847 1.00 48.48 192 MET A CA 1
ATOM 1497 C C . MET A 1 200 ? -22.712 -7.849 6.581 1.00 45.85 192 MET A C 1
ATOM 1498 O O . MET A 1 200 ? -22.559 -7.612 7.784 1.00 46.99 192 MET A O 1
ATOM 1503 N N . GLY A 1 201 ? -23.750 -7.393 5.885 1.00 47.69 193 GLY A N 1
ATOM 1504 C CA . GLY A 1 201 ? -24.842 -6.671 6.515 1.00 45.27 193 GLY A CA 1
ATOM 1505 C C . GLY A 1 201 ? -24.408 -5.454 7.302 1.00 44.55 193 GLY A C 1
ATOM 1506 O O . GLY A 1 201 ? -25.008 -5.145 8.338 1.00 47.20 193 GLY A O 1
ATOM 1507 N N . ILE A 1 202 ? -23.362 -4.765 6.846 1.00 44.52 194 ILE A N 1
ATOM 1508 C CA . ILE A 1 202 ? -22.933 -3.532 7.486 1.00 42.23 194 ILE A CA 1
ATOM 1509 C C . ILE A 1 202 ? -24.085 -2.533 7.492 1.00 44.98 194 ILE A C 1
ATOM 1510 O O . ILE A 1 202 ? -24.706 -2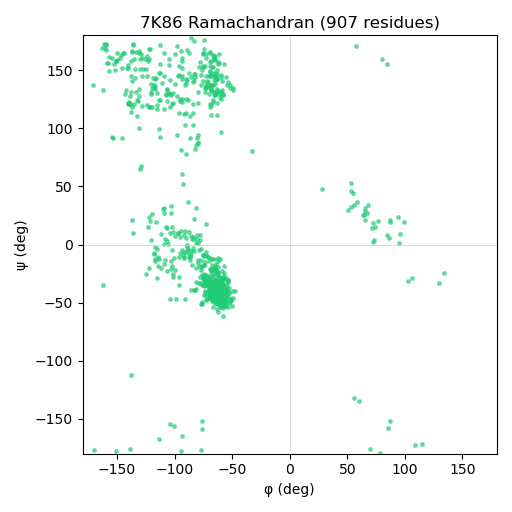.266 6.455 1.00 45.98 194 ILE A O 1
ATOM 1515 N N . THR A 1 203 ? -24.392 -1.978 8.663 1.00 37.67 195 THR A N 1
ATOM 1516 C CA . THR A 1 203 ? -25.463 -0.987 8.735 1.00 42.18 195 THR A CA 1
ATOM 1517 C C . THR A 1 203 ? -24.952 0.445 8.795 1.00 42.54 195 THR A C 1
ATOM 1518 O O . THR A 1 203 ? -25.682 1.364 8.403 1.00 41.20 195 THR A O 1
ATOM 1522 N N . GLU A 1 204 ? -23.729 0.661 9.288 1.00 42.35 196 GLU A N 1
ATOM 1523 C CA . GLU A 1 204 ? -23.158 2.002 9.384 1.00 38.82 196 GLU A CA 1
ATOM 1524 C C . GLU A 1 204 ? -21.696 1.940 8.961 1.00 39.61 196 GLU A C 1
ATOM 1525 O O . GLU A 1 204 ? -20.866 1.316 9.643 1.00 39.71 196 GLU A O 1
ATOM 1531 N N . VAL A 1 205 ? -21.392 2.601 7.844 1.00 37.47 197 VAL A N 1
ATOM 1532 C CA . VAL A 1 205 ? -20.045 2.688 7.290 1.00 35.45 197 VAL A CA 1
ATOM 1533 C C . VAL A 1 205 ? -19.406 3.948 7.851 1.00 36.86 197 VAL A C 1
ATOM 1534 O O . VAL A 1 205 ? -19.821 5.063 7.524 1.00 38.15 197 VAL A O 1
ATOM 1538 N N . ILE A 1 206 ? -18.396 3.778 8.694 1.00 37.65 198 ILE A N 1
ATOM 1539 C CA . ILE A 1 206 ? -17.775 4.884 9.407 1.00 37.18 198 ILE A CA 1
ATOM 1540 C C . ILE A 1 206 ? -16.302 4.883 9.034 1.00 35.41 198 ILE A C 1
ATOM 1541 O O . ILE A 1 206 ? -15.596 3.898 9.295 1.00 38.29 198 ILE A O 1
ATOM 1546 N N . ARG A 1 207 ? -15.842 5.972 8.414 1.00 37.17 199 ARG A N 1
ATOM 1547 C CA . ARG A 1 207 ? -14.526 5.993 7.773 1.00 39.26 199 ARG A CA 1
ATOM 1548 C C . ARG A 1 207 ? -14.076 7.440 7.594 1.00 42.64 199 ARG A C 1
ATOM 1549 O O . ARG A 1 207 ? -14.841 8.382 7.816 1.00 41.79 199 ARG A O 1
ATOM 1557 N N . GLY A 1 208 ? -12.804 7.603 7.226 1.00 44.42 200 GLY A N 1
ATOM 1558 C CA . GLY A 1 208 ? -12.254 8.936 7.046 1.00 47.94 200 GLY A CA 1
ATOM 1559 C C . GLY A 1 208 ? -12.874 9.647 5.859 1.00 47.38 200 GLY A C 1
ATOM 1560 O O . GLY A 1 208 ? -13.335 9.026 4.905 1.00 43.52 200 GLY A O 1
ATOM 1561 N N . ASP A 1 209 ? -12.889 10.979 5.920 1.00 48.29 201 ASP A N 1
ATOM 1562 C CA . ASP A 1 209 ? -13.606 11.726 4.895 1.00 50.51 201 ASP A CA 1
ATOM 1563 C C . ASP A 1 209 ? -12.829 11.867 3.592 1.00 54.73 201 ASP A C 1
ATOM 1564 O O . ASP A 1 209 ? -13.341 12.489 2.655 1.00 57.96 201 ASP A O 1
ATOM 1569 N N . ASP A 1 210 ? -11.626 11.300 3.489 1.00 53.12 202 ASP A N 1
ATOM 1570 C CA . ASP A 1 210 ? -11.022 11.235 2.165 1.00 56.82 202 ASP A CA 1
ATOM 1571 C C . ASP A 1 210 ? -11.698 10.190 1.288 1.00 54.51 202 ASP A C 1
ATOM 1572 O O . ASP A 1 210 ? -11.432 10.154 0.085 1.00 58.66 202 ASP A O 1
ATOM 1577 N N . HIS A 1 211 ? -12.589 9.371 1.848 1.00 52.44 203 HIS A N 1
ATOM 1578 C CA . HIS A 1 211 ? -13.399 8.455 1.055 1.00 53.66 203 HIS A CA 1
ATOM 1579 C C . HIS A 1 211 ? -14.767 9.022 0.701 1.00 51.87 203 HIS A C 1
ATOM 1580 O O . HIS A 1 211 ? -15.593 8.293 0.145 1.00 52.17 203 HIS A O 1
ATOM 1587 N N . ILE A 1 212 ? -15.046 10.287 1.014 1.00 52.09 204 ILE A N 1
ATOM 1588 C CA . ILE A 1 212 ? -16.445 10.698 0.962 1.00 52.23 204 ILE A CA 1
ATOM 1589 C C . ILE A 1 212 ? -16.931 10.845 -0.479 1.00 53.44 204 ILE A C 1
ATOM 1590 O O . ILE A 1 212 ? -18.104 10.588 -0.770 1.00 56.35 204 ILE A O 1
ATOM 1595 N N . ASN A 1 213 ? -16.049 11.207 -1.412 1.00 56.63 205 ASN A N 1
ATOM 1596 C CA . ASN A 1 213 ? -16.498 11.391 -2.791 1.00 57.04 205 ASN A CA 1
ATOM 1597 C C . ASN A 1 213 ? -16.779 10.068 -3.503 1.00 53.58 205 ASN A C 1
ATOM 1598 O O . ASN A 1 213 ? -17.483 10.066 -4.519 1.00 54.56 205 ASN A O 1
ATOM 1603 N N . ASN A 1 214 ? -16.273 8.944 -2.987 1.00 49.17 206 ASN A N 1
ATOM 1604 C CA . ASN A 1 214 ? -16.646 7.635 -3.514 1.00 44.09 206 ASN A CA 1
ATOM 1605 C C . ASN A 1 214 ? -17.990 7.150 -3.002 1.00 47.47 206 ASN A C 1
ATOM 1606 O O . ASN A 1 214 ? -18.536 6.190 -3.555 1.00 43.09 206 ASN A O 1
ATOM 1611 N N . THR A 1 215 ? -18.513 7.761 -1.937 1.00 45.90 207 THR A N 1
ATOM 1612 C CA . THR A 1 215 ? -19.785 7.312 -1.376 1.00 45.63 207 THR A CA 1
ATOM 1613 C C . THR A 1 215 ? -20.923 7.355 -2.388 1.00 48.66 207 THR A C 1
ATOM 1614 O O . THR A 1 215 ? -21.627 6.341 -2.534 1.00 48.87 207 THR A O 1
ATOM 1618 N N . PRO A 1 216 ? -21.176 8.457 -3.099 1.00 49.25 208 PRO A N 1
ATOM 1619 C CA . PRO A 1 216 ? -22.262 8.417 -4.089 1.00 51.54 208 PRO A CA 1
ATOM 1620 C C . PRO A 1 216 ? -22.049 7.360 -5.166 1.00 48.19 208 PRO A C 1
ATOM 1621 O O . PRO A 1 216 ? -23.030 6.746 -5.599 1.00 48.69 208 PRO A O 1
ATOM 1625 N N . ARG A 1 217 ? -20.802 7.090 -5.570 1.00 46.11 209 ARG A N 1
ATOM 1626 C CA . ARG A 1 217 ? -20.552 5.974 -6.484 1.00 50.85 209 ARG A CA 1
ATOM 1627 C C . ARG A 1 217 ? -20.971 4.650 -5.857 1.00 51.24 209 ARG A C 1
ATOM 1628 O O . ARG A 1 217 ? -21.554 3.792 -6.528 1.00 45.79 209 ARG A O 1
ATOM 1636 N N . GLN A 1 218 ? -20.652 4.458 -4.571 1.00 43.83 210 GLN A N 1
ATOM 1637 C CA . GLN A 1 218 ? -21.016 3.218 -3.899 1.00 43.11 210 GLN A CA 1
ATOM 1638 C C . GLN A 1 218 ? -22.527 3.099 -3.754 1.00 44.99 210 GLN A C 1
ATOM 1639 O O . GLN A 1 218 ? -23.097 2.030 -3.998 1.00 44.55 210 GLN A O 1
ATOM 1645 N N . ILE A 1 219 ? -23.183 4.190 -3.348 1.00 42.93 211 ILE A N 1
ATOM 1646 C CA . ILE A 1 219 ? -24.632 4.182 -3.169 1.00 46.81 211 ILE A CA 1
ATOM 1647 C C . ILE A 1 219 ? -25.326 3.746 -4.457 1.00 51.51 211 ILE A C 1
ATOM 1648 O O . ILE A 1 219 ? -26.212 2.883 -4.448 1.00 54.15 211 ILE A O 1
ATOM 1653 N N . ASN A 1 220 ? -24.933 4.334 -5.586 1.00 48.99 212 ASN A N 1
ATOM 1654 C CA . ASN A 1 220 ? -25.512 3.901 -6.858 1.00 54.46 212 ASN A CA 1
ATOM 1655 C C . ASN A 1 220 ? -25.279 2.414 -7.089 1.00 52.48 212 ASN A C 1
ATOM 1656 O O . ASN A 1 220 ? -26.170 1.705 -7.566 1.00 50.24 212 ASN A O 1
ATOM 1661 N N . LEU A 1 221 ? -24.106 1.910 -6.702 1.00 49.06 213 LEU A N 1
ATOM 1662 C CA . LEU A 1 221 ? -23.843 0.488 -6.880 1.00 48.37 213 LEU A CA 1
ATOM 1663 C C . LEU A 1 221 ? -24.754 -0.360 -5.994 1.00 50.87 213 LEU A C 1
ATOM 1664 O O . LEU A 1 221 ? -25.281 -1.384 -6.445 1.00 49.74 213 LEU A O 1
ATOM 1669 N N . TYR A 1 222 ? -24.947 0.039 -4.727 1.00 48.31 214 TYR A N 1
ATOM 1670 C CA . TYR A 1 222 ? -25.937 -0.644 -3.897 1.00 52.41 214 TYR A CA 1
ATOM 1671 C C . TYR A 1 222 ? -27.274 -0.712 -4.612 1.00 51.21 214 TYR A C 1
ATOM 1672 O O . TYR A 1 222 ? -27.925 -1.762 -4.651 1.00 53.96 214 TYR A O 1
ATOM 1681 N N . GLU A 1 223 ? -27.698 0.411 -5.190 1.00 57.68 215 GLU A N 1
ATOM 1682 C CA . GLU A 1 223 ? -29.038 0.483 -5.762 1.00 53.29 215 GLU A CA 1
ATOM 1683 C C . GLU A 1 223 ? -29.135 -0.300 -7.061 1.00 54.94 215 GLU A C 1
ATOM 1684 O O . GLU A 1 223 ? -30.187 -0.866 -7.354 1.00 62.58 215 GLU A O 1
ATOM 1690 N N . GLY A 1 224 ? -28.054 -0.364 -7.836 1.00 54.94 216 GLY A N 1
ATOM 1691 C CA . GLY A 1 224 ? -28.053 -1.229 -9.000 1.00 60.64 216 GLY A CA 1
ATOM 1692 C C . GLY A 1 224 ? -28.076 -2.691 -8.619 1.00 58.88 216 GLY A C 1
ATOM 1693 O O . GLY A 1 224 ? -28.656 -3.515 -9.330 1.00 60.98 216 GLY A O 1
ATOM 1694 N N . ILE A 1 225 ? -27.467 -3.028 -7.487 1.00 57.53 217 ILE A N 1
ATOM 1695 C CA . ILE A 1 225 ? -27.454 -4.405 -7.014 1.00 54.55 217 ILE A CA 1
ATOM 1696 C C . ILE A 1 225 ? -28.813 -4.793 -6.443 1.00 55.47 217 ILE A C 1
ATOM 1697 O O . ILE A 1 225 ? -29.220 -5.958 -6.530 1.00 61.45 217 ILE A O 1
ATOM 1702 N N . GLY A 1 226 ? -29.559 -3.835 -5.905 1.00 52.81 218 GLY A N 1
ATOM 1703 C CA . GLY A 1 226 ? -30.763 -4.161 -5.171 1.00 57.27 218 GLY A CA 1
ATOM 1704 C C . GLY A 1 226 ? -30.521 -4.455 -3.710 1.00 55.30 218 GLY A C 1
ATOM 1705 O O . GLY A 1 226 ? -31.337 -5.135 -3.082 1.00 58.25 218 GLY A O 1
ATOM 1706 N N . ALA A 1 227 ? -29.407 -3.996 -3.164 1.00 57.59 219 ALA A N 1
ATOM 1707 C CA . ALA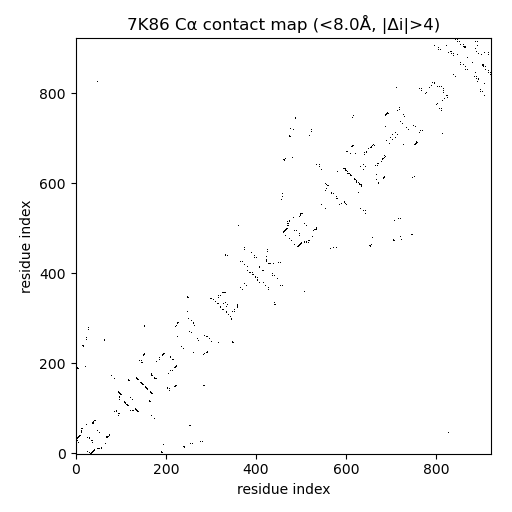 A 1 227 ? -28.935 -4.111 -1.795 1.00 52.92 219 ALA A CA 1
ATOM 1708 C C . ALA A 1 227 ? -29.424 -2.922 -0.979 1.00 55.24 219 ALA A C 1
ATOM 1709 O O . ALA A 1 227 ? -29.473 -1.800 -1.491 1.00 52.68 219 ALA A O 1
ATOM 1711 N N . PRO A 1 228 ? -29.788 -3.118 0.288 1.00 54.09 220 PRO A N 1
ATOM 1712 C CA . PRO A 1 228 ? -30.123 -1.962 1.123 1.00 52.11 220 PRO A CA 1
ATOM 1713 C C . PRO A 1 228 ? -28.900 -1.079 1.292 1.00 48.80 220 PRO A C 1
ATOM 1714 O O . PRO A 1 228 ? -27.767 -1.563 1.381 1.00 52.32 220 PRO A O 1
ATOM 1718 N N . VAL A 1 229 ? -29.120 0.230 1.289 1.00 45.98 221 VAL A N 1
ATOM 1719 C CA . VAL A 1 229 ? -28.037 1.200 1.376 1.00 46.64 221 VAL A CA 1
ATOM 1720 C C . VAL A 1 229 ? -27.764 1.461 2.858 1.00 47.26 221 VAL A C 1
ATOM 1721 O O . VAL A 1 229 ? -28.692 1.833 3.583 1.00 48.90 221 VAL A O 1
ATOM 1725 N N . PRO A 1 230 ? -26.540 1.289 3.333 1.00 45.45 222 PRO A N 1
ATOM 1726 C CA . PRO A 1 230 ? -26.250 1.587 4.740 1.00 42.66 222 PRO A CA 1
ATOM 1727 C C . PRO A 1 230 ? -26.185 3.091 4.963 1.00 48.46 222 PRO A C 1
ATOM 1728 O O . PRO A 1 230 ? -26.149 3.895 4.022 1.00 50.49 222 PRO A O 1
ATOM 1732 N N . LYS A 1 231 ? -26.176 3.467 6.238 1.00 40.19 223 LYS A N 1
ATOM 1733 C CA . LYS A 1 231 ? -25.807 4.825 6.596 1.00 42.49 223 LYS A CA 1
ATOM 1734 C C . LYS A 1 231 ? -24.296 4.982 6.536 1.00 44.60 223 LYS A C 1
ATOM 1735 O O . LYS A 1 231 ? -23.546 4.009 6.622 1.00 47.21 223 LYS A O 1
ATOM 1741 N N . PHE A 1 232 ? -23.855 6.227 6.372 1.00 44.11 224 PHE A N 1
ATOM 1742 C CA . PHE A 1 232 ? -22.444 6.560 6.231 1.00 42.11 224 PHE A CA 1
ATOM 1743 C C . PHE A 1 232 ? -22.089 7.647 7.230 1.00 45.32 224 PHE A C 1
ATOM 1744 O O . PHE A 1 232 ? -22.905 8.528 7.516 1.00 44.85 224 PHE A O 1
ATOM 1752 N N . GLY A 1 233 ? -20.865 7.578 7.749 1.00 42.67 225 GLY A N 1
ATOM 1753 C CA . GLY A 1 233 ? -20.322 8.624 8.586 1.00 41.77 225 GLY A CA 1
ATOM 1754 C C . GLY A 1 233 ? -18.878 8.868 8.219 1.00 44.99 225 GLY A C 1
ATOM 1755 O O . GLY A 1 233 ? -18.077 7.931 8.165 1.00 47.49 225 GLY A O 1
ATOM 1756 N N . HIS A 1 234 ? -18.518 10.116 7.946 1.00 45.98 226 HIS A N 1
ATOM 1757 C CA . HIS A 1 234 ? -17.182 10.430 7.474 1.00 45.84 226 HIS A CA 1
ATOM 1758 C C . HIS A 1 234 ? -16.535 11.416 8.429 1.00 46.17 226 HIS A C 1
ATOM 1759 O O . HIS A 1 234 ? -17.027 12.536 8.601 1.00 47.56 226 HIS A O 1
ATOM 1766 N N . MET A 1 235 ? -15.433 10.994 9.042 1.00 45.71 227 MET A N 1
ATOM 1767 C CA . MET A 1 235 ? -14.629 11.719 10.013 1.00 50.51 227 MET A CA 1
ATOM 1768 C C . MET A 1 235 ? -13.530 12.498 9.304 1.00 52.98 227 MET A C 1
ATOM 1769 O O . MET A 1 235 ? -12.910 11.983 8.375 1.00 52.44 227 MET A O 1
ATOM 1774 N N . PRO A 1 236 ? -13.276 13.736 9.707 1.00 54.84 228 PRO A N 1
ATOM 1775 C CA . PRO A 1 236 ? -12.116 14.447 9.172 1.00 56.85 228 PRO A CA 1
ATOM 1776 C C . PRO A 1 236 ? -10.839 13.756 9.614 1.00 58.29 228 PRO A C 1
ATOM 1777 O O . PRO A 1 236 ? -10.754 13.203 10.713 1.00 50.94 228 PRO A O 1
ATOM 1781 N N . MET A 1 237 ? -9.847 13.777 8.731 1.00 58.80 229 MET A N 1
ATOM 1782 C CA . MET A 1 237 ? -8.563 13.160 9.028 1.00 56.63 229 MET A CA 1
ATOM 1783 C C . MET A 1 237 ? -7.873 13.871 10.188 1.00 56.27 229 MET A C 1
ATOM 1784 O O . MET A 1 237 ? -8.005 15.084 10.368 1.00 58.30 229 MET A O 1
ATOM 1789 N N . ILE A 1 238 ? -7.124 13.094 10.973 1.00 51.70 230 ILE A N 1
ATOM 1790 C CA . ILE A 1 238 ? -6.262 13.649 12.012 1.00 58.15 230 ILE A CA 1
ATOM 1791 C C . ILE A 1 238 ? -5.110 14.420 11.379 1.00 65.40 230 ILE A C 1
ATOM 1792 O O . ILE A 1 238 ? -4.449 13.929 10.456 1.00 69.20 230 ILE A O 1
ATOM 1797 N N . LEU A 1 239 ? -4.845 15.623 11.892 1.00 64.26 231 LEU A N 1
ATOM 1798 C CA . LEU A 1 239 ? -3.722 16.448 11.462 1.00 69.44 231 LEU A CA 1
ATOM 1799 C C . LEU A 1 239 ? -2.610 16.433 12.505 1.00 70.87 231 LEU A C 1
ATOM 1800 O O . LEU A 1 239 ? -2.832 16.120 13.677 1.00 63.03 231 LEU A O 1
ATOM 1805 N N . ASP A 1 240 ? -1.399 16.786 12.069 1.00 73.44 232 ASP A N 1
ATOM 1806 C CA . ASP A 1 240 ? -0.290 16.885 13.006 1.00 75.48 232 ASP A CA 1
ATOM 1807 C C . ASP A 1 240 ? -0.278 18.276 13.641 1.00 78.86 232 ASP A C 1
ATOM 1808 O O . ASP A 1 240 ? -1.102 19.136 13.320 1.00 79.99 232 ASP A O 1
ATOM 1813 N N . GLU A 1 241 ? 0.664 18.503 14.563 1.00 78.14 233 GLU A N 1
ATOM 1814 C CA . GLU A 1 241 ? 0.678 19.762 15.305 1.00 80.07 233 GLU A CA 1
ATOM 1815 C C . GLU A 1 241 ? 0.718 20.971 14.378 1.00 89.41 233 GLU A C 1
ATOM 1816 O O . GLU A 1 241 ? 0.048 21.979 14.634 1.00 94.52 233 GLU A O 1
ATOM 1822 N N . GLN A 1 242 ? 1.486 20.890 13.290 1.00 88.53 234 GLN A N 1
ATOM 1823 C CA . GLN A 1 242 ? 1.580 22.015 12.368 1.00 91.36 234 GLN A CA 1
ATOM 1824 C C . GLN A 1 242 ? 0.342 22.160 11.495 1.00 85.02 234 GLN A C 1
ATOM 1825 O O . GLN A 1 242 ? 0.214 23.168 10.795 1.00 85.71 234 GLN A O 1
ATOM 1831 N N . GLY A 1 243 ? -0.569 21.194 11.528 1.00 84.33 235 GLY A N 1
ATOM 1832 C CA . GLY A 1 243 ? -1.778 21.255 10.736 1.00 84.93 235 GLY A CA 1
ATOM 1833 C C . GLY A 1 243 ? -1.738 20.523 9.413 1.00 80.99 235 GLY A C 1
ATOM 1834 O O . GLY A 1 243 ? -2.669 20.680 8.617 1.00 81.20 235 GLY A O 1
ATOM 1835 N N . ALA A 1 244 ? -0.697 19.738 9.149 1.00 84.07 236 ALA A N 1
ATOM 1836 C CA . ALA A 1 244 ? -0.596 18.954 7.927 1.00 86.18 236 ALA A CA 1
ATOM 1837 C C . ALA A 1 244 ? -1.138 17.547 8.154 1.00 84.08 236 ALA A C 1
ATOM 1838 O O . ALA A 1 244 ? -1.247 17.075 9.291 1.00 78.07 236 ALA A O 1
ATOM 1840 N N . LYS A 1 245 ? -1.482 16.880 7.051 1.00 81.86 237 LYS A N 1
ATOM 1841 C CA . LYS A 1 245 ? -1.973 15.510 7.134 1.00 84.22 237 LYS A CA 1
ATOM 1842 C C . LYS A 1 245 ? -0.893 14.597 7.705 1.00 90.62 237 LYS A C 1
ATOM 1843 O O . LYS A 1 245 ? 0.296 14.746 7.409 1.00 86.40 237 LYS A O 1
ATOM 1845 N N . LEU A 1 246 ? -1.317 13.643 8.526 1.00 102.55 238 LEU A N 1
ATOM 1846 C CA . LEU A 1 246 ? -0.397 12.914 9.386 1.00 103.59 238 LEU A CA 1
ATOM 1847 C C . LEU A 1 246 ? 0.280 11.758 8.653 1.00 105.34 238 LEU A C 1
ATOM 1848 O O . LEU A 1 246 ? -0.302 11.122 7.770 1.00 105.41 238 LEU A O 1
ATOM 1853 N N . SER A 1 247 ? 1.527 11.491 9.040 1.00 99.85 239 SER A N 1
ATOM 1854 C CA . SER A 1 247 ? 2.327 10.410 8.473 1.00 103.41 239 SER A CA 1
ATOM 1855 C C . SER A 1 247 ? 3.438 10.072 9.459 1.00 103.02 239 SER A C 1
ATOM 1856 O O . SER A 1 247 ? 3.700 10.815 10.409 1.00 103.22 239 SER A O 1
ATOM 1859 N N . LYS A 1 248 ? 4.100 8.936 9.215 1.00 93.66 240 LYS A N 1
ATOM 1860 C CA . LYS A 1 248 ? 5.227 8.546 10.053 1.00 91.57 240 LYS A CA 1
ATOM 1861 C C . LYS A 1 248 ? 6.316 9.613 10.075 1.00 99.72 240 LYS A C 1
ATOM 1862 O O . LYS A 1 248 ? 7.053 9.710 11.064 1.00 102.34 240 LYS A O 1
ATOM 1864 N N . ARG A 1 249 ? 6.422 10.420 9.019 1.00 105.70 241 ARG A N 1
ATOM 1865 C CA . ARG A 1 249 ? 7.353 11.546 8.971 1.00 104.16 241 ARG A CA 1
ATOM 1866 C C . ARG A 1 249 ? 6.681 12.833 9.448 1.00 108.46 241 ARG A C 1
ATOM 1867 O O . ARG A 1 249 ? 7.251 13.590 10.235 1.00 113.38 241 ARG A O 1
ATOM 1869 N N . ALA A 1 252 ? 4.891 10.425 14.312 1.00 68.20 244 ALA A N 1
ATOM 1870 C CA . ALA A 1 252 ? 4.130 9.826 15.404 1.00 63.43 244 ALA A CA 1
ATOM 1871 C C . ALA A 1 252 ? 2.877 9.113 14.894 1.00 67.91 244 ALA A C 1
ATOM 1872 O O . ALA A 1 252 ? 1.781 9.291 15.437 1.00 61.48 244 ALA A O 1
ATOM 1874 N N . ALA A 1 253 ? 3.036 8.298 13.851 1.00 67.37 245 ALA A N 1
ATOM 1875 C CA . ALA A 1 253 ? 1.881 7.710 13.184 1.00 68.45 245 ALA A CA 1
ATOM 1876 C C . ALA A 1 253 ? 1.621 6.256 13.553 1.00 55.43 245 ALA A C 1
ATOM 1877 O O . ALA A 1 253 ? 0.507 5.777 13.328 1.00 59.28 245 ALA A O 1
ATOM 1879 N N . ASP A 1 254 ? 2.606 5.547 14.100 1.00 57.79 246 ASP A N 1
ATOM 1880 C CA . ASP A 1 254 ? 2.512 4.109 14.322 1.00 51.56 246 ASP A CA 1
ATOM 1881 C C . ASP A 1 254 ? 2.019 3.848 15.736 1.00 53.88 246 ASP A C 1
ATOM 1882 O O . ASP A 1 254 ? 2.650 4.281 16.708 1.00 48.82 246 ASP A O 1
ATOM 1887 N N . VAL A 1 255 ? 0.901 3.123 15.845 1.00 49.87 247 VAL A N 1
ATOM 1888 C CA . VAL A 1 255 ? 0.321 2.808 17.146 1.00 48.68 247 VAL A CA 1
ATOM 1889 C C . VAL A 1 255 ? 1.361 2.179 18.066 1.00 50.57 247 VAL A C 1
ATOM 1890 O O . VAL A 1 255 ? 1.436 2.505 19.259 1.00 47.00 247 VAL A O 1
ATOM 1894 N N . MET A 1 256 ? 2.188 1.279 17.528 1.00 41.83 248 MET A N 1
ATOM 1895 C CA . MET A 1 256 ? 3.183 0.626 18.370 1.00 50.18 248 MET A CA 1
ATOM 1896 C C . MET A 1 256 ? 4.223 1.607 18.897 1.00 48.84 248 MET A C 1
ATOM 1897 O O . MET A 1 256 ? 4.827 1.343 19.939 1.00 50.33 248 MET A O 1
ATOM 1902 N N . GLN A 1 257 ? 4.444 2.737 18.215 1.00 46.66 249 GLN A N 1
ATOM 1903 C CA . GLN A 1 257 ? 5.335 3.759 18.767 1.00 48.08 249 GLN A CA 1
ATOM 1904 C C . GLN A 1 257 ? 4.795 4.308 20.086 1.00 50.63 249 GLN A C 1
ATOM 1905 O O . GLN A 1 257 ? 5.564 4.653 20.994 1.00 45.53 249 GLN A O 1
ATOM 1911 N N . TYR A 1 258 ? 3.471 4.397 20.212 1.00 44.37 250 TYR A N 1
ATOM 1912 C CA . TYR A 1 258 ? 2.895 4.886 21.453 1.00 45.89 250 TYR A CA 1
ATOM 1913 C C . TYR A 1 258 ? 3.002 3.847 22.562 1.00 46.38 250 TYR A C 1
ATOM 1914 O O . TYR A 1 258 ? 3.137 4.208 23.740 1.00 45.65 250 TYR A O 1
ATOM 1923 N N . LYS A 1 259 ? 2.936 2.560 22.213 1.00 39.71 251 LYS A N 1
ATOM 1924 C CA . LYS A 1 259 ? 3.235 1.521 23.189 1.00 44.53 251 LYS A CA 1
ATOM 1925 C C . LYS A 1 259 ? 4.675 1.642 23.677 1.00 48.64 251 LYS A C 1
ATOM 1926 O O . LYS A 1 259 ? 4.940 1.619 24.885 1.00 42.83 251 LYS A O 1
ATOM 1932 N N . ASP A 1 260 ? 5.618 1.790 22.743 1.00 44.95 252 ASP A N 1
ATOM 1933 C CA . ASP A 1 260 ? 7.026 1.829 23.116 1.00 49.67 252 ASP A CA 1
ATOM 1934 C C . ASP A 1 260 ? 7.345 3.062 23.954 1.00 47.03 252 ASP A C 1
ATOM 1935 O O . ASP A 1 260 ? 8.157 2.991 24.884 1.00 47.37 252 ASP A O 1
ATOM 1940 N N . ALA A 1 261 ? 6.682 4.189 23.665 1.00 47.82 253 ALA A N 1
ATOM 1941 C CA . ALA A 1 261 ? 6.841 5.425 24.428 1.00 45.70 253 ALA A CA 1
ATOM 1942 C C . ALA A 1 261 ? 6.266 5.347 25.839 1.00 44.96 253 ALA A C 1
ATOM 1943 O O . ALA A 1 261 ? 6.519 6.250 26.642 1.00 46.92 253 ALA A O 1
ATOM 1945 N N . GLY A 1 262 ? 5.503 4.314 26.168 1.00 41.31 254 GLY A N 1
ATOM 1946 C CA . GLY A 1 262 ? 4.986 4.182 27.513 1.00 43.46 254 GLY A CA 1
ATOM 1947 C C . GLY A 1 262 ? 3.600 4.738 27.752 1.00 44.15 254 GLY A C 1
ATOM 1948 O O . GLY A 1 262 ? 3.269 5.066 28.901 1.00 40.55 254 GLY A O 1
ATOM 1949 N N . TYR A 1 263 ? 2.771 4.858 26.715 1.00 41.08 255 TYR A N 1
ATOM 1950 C CA . TYR A 1 263 ? 1.386 5.278 26.909 1.00 39.20 255 TYR A CA 1
ATOM 1951 C C . TYR A 1 263 ? 0.513 4.066 27.161 1.00 38.11 255 TYR A C 1
ATOM 1952 O O . TYR A 1 263 ? 0.735 2.995 26.586 1.00 40.59 255 TYR A O 1
ATOM 1961 N N . LEU A 1 264 ? -0.448 4.233 28.071 1.00 36.84 256 LEU A N 1
ATOM 1962 C CA . LEU A 1 264 ? -1.461 3.245 28.407 1.00 36.99 256 LEU A CA 1
ATOM 1963 C C . LEU A 1 264 ? -2.483 3.165 27.278 1.00 38.41 256 LEU A C 1
ATOM 1964 O O . LEU A 1 264 ? -2.915 4.199 26.766 1.00 36.80 256 LEU A O 1
ATOM 1969 N N . PRO A 1 265 ? -2.852 1.956 26.862 1.00 39.78 257 PRO A N 1
ATOM 1970 C CA . PRO A 1 265 ? -3.841 1.823 25.778 1.00 39.66 257 PRO A CA 1
ATOM 1971 C C . PRO A 1 265 ? -5.113 2.619 26.028 1.00 40.78 257 PRO A C 1
ATOM 1972 O O . PRO A 1 265 ? -5.556 3.368 25.147 1.00 41.20 257 PRO A O 1
ATOM 1976 N N . ASP A 1 266 ? -5.705 2.484 27.224 1.00 39.76 258 ASP A N 1
ATOM 1977 C CA . ASP A 1 266 ? -6.934 3.212 27.528 1.00 39.77 258 ASP A CA 1
ATOM 1978 C C . ASP A 1 266 ? -6.730 4.714 27.451 1.00 40.72 258 ASP A C 1
ATOM 1979 O O . ASP A 1 266 ? -7.655 5.438 27.080 1.00 37.06 258 ASP A O 1
ATOM 1984 N N . ALA A 1 267 ? -5.534 5.206 27.807 1.00 40.64 259 ALA A N 1
ATOM 1985 C CA . ALA A 1 267 ? -5.275 6.639 27.708 1.00 39.16 259 ALA A CA 1
ATOM 1986 C C . ALA A 1 267 ? -5.203 7.078 26.251 1.00 37.12 259 ALA A C 1
ATOM 1987 O O . ALA A 1 267 ? -5.768 8.113 25.876 1.00 40.17 259 ALA A O 1
ATOM 1989 N N . LEU A 1 268 ? -4.482 6.324 25.423 1.00 40.00 260 LEU A N 1
ATOM 1990 C CA . LEU A 1 268 ? -4.464 6.620 23.989 1.00 38.53 260 LEU A CA 1
ATOM 1991 C C . LEU A 1 268 ? -5.878 6.605 23.413 1.00 34.25 260 LEU A C 1
ATOM 1992 O O . LEU A 1 268 ? -6.247 7.493 22.639 1.00 39.20 260 LEU A O 1
ATOM 1997 N N . LEU A 1 269 ? -6.707 5.649 23.838 1.00 36.64 261 LEU A N 1
ATOM 1998 C CA . LEU A 1 269 ? -8.084 5.567 23.336 1.00 41.77 261 LEU A CA 1
ATOM 1999 C C . LEU A 1 269 ? -8.922 6.764 23.769 1.00 44.66 261 LEU A C 1
ATOM 2000 O O . LEU A 1 269 ? -9.686 7.321 22.969 1.00 40.48 261 LEU A O 1
ATOM 2005 N N . SER A 1 270 ? -8.821 7.150 25.047 1.00 39.59 262 SER A N 1
ATOM 2006 C CA . SER A 1 270 ? -9.534 8.334 25.516 1.00 41.20 262 SER A CA 1
ATOM 2007 C C . SER A 1 270 ? -9.111 9.559 24.718 1.00 43.48 262 SER A C 1
ATOM 2008 O O . SER A 1 270 ? -9.947 10.385 24.321 1.00 41.60 262 SER A O 1
ATOM 2011 N N . TYR A 1 271 ? -7.810 9.676 24.455 1.00 39.63 263 TYR A N 1
ATOM 2012 C CA . TYR A 1 271 ? -7.299 10.810 23.699 1.00 39.80 263 TYR A CA 1
ATOM 2013 C C . TYR A 1 271 ? -7.785 10.769 22.252 1.00 45.12 263 TYR A C 1
ATOM 2014 O O . TYR A 1 271 ? -8.214 11.788 21.698 1.00 46.97 263 TYR A O 1
ATOM 2023 N N . LEU A 1 272 ? -7.693 9.602 21.611 1.00 41.46 264 LEU A N 1
ATOM 2024 C CA . LEU A 1 272 ? -8.145 9.495 20.226 1.00 44.46 264 LEU A CA 1
ATOM 2025 C C . LEU A 1 272 ? -9.641 9.776 20.112 1.00 45.71 264 LEU A C 1
ATOM 2026 O O . LEU A 1 272 ? -10.076 10.468 19.187 1.00 44.88 264 LEU A O 1
ATOM 2031 N N . ALA A 1 273 ? -10.443 9.269 21.056 1.00 39.30 265 ALA A N 1
ATOM 2032 C CA . ALA A 1 273 ? -11.875 9.563 21.037 1.00 44.95 265 ALA A CA 1
ATOM 2033 C C . ALA A 1 273 ? -12.117 11.066 21.064 1.00 51.05 265 ALA A C 1
ATOM 2034 O O . ALA A 1 273 ? -12.870 11.610 20.246 1.00 49.55 265 ALA A O 1
ATOM 2036 N N . ARG A 1 274 ? -11.464 11.756 22.000 1.00 51.77 266 ARG A N 1
ATOM 2037 C CA . ARG A 1 274 ? -11.666 13.185 22.186 1.00 53.40 266 ARG A CA 1
ATOM 2038 C C . ARG A 1 274 ? -11.145 13.993 21.011 1.00 55.13 266 ARG A C 1
ATOM 2039 O O . ARG A 1 274 ? -11.540 15.152 20.845 1.00 57.30 266 ARG A O 1
ATOM 2047 N N . LEU A 1 275 ? -10.287 13.394 20.182 1.00 61.50 267 LEU A N 1
ATOM 2048 C CA . LEU A 1 275 ? -9.782 14.073 18.993 1.00 63.30 267 LEU A CA 1
ATOM 2049 C C . LEU A 1 275 ? -10.917 14.482 18.059 1.00 64.97 267 LEU A C 1
ATOM 2050 O O . LEU A 1 275 ? -10.987 15.634 17.620 1.00 69.21 267 LEU A O 1
ATOM 2055 N N . GLY A 1 276 ? -11.816 13.550 17.744 1.00 57.17 268 GLY A N 1
ATOM 2056 C CA . GLY A 1 276 ? -12.892 13.832 16.815 1.00 55.13 268 GLY A CA 1
ATOM 2057 C C . GLY A 1 276 ? -14.282 13.622 17.384 1.00 53.82 268 GLY A C 1
ATOM 2058 O O . GLY A 1 276 ? -15.245 13.419 16.642 1.00 50.96 268 GLY A O 1
ATOM 2059 N N . TRP A 1 277 ? -14.410 13.687 18.705 1.00 56.89 269 TRP A N 1
ATOM 2060 C CA . TRP A 1 277 ? -15.694 13.449 19.347 1.00 52.10 269 TRP A CA 1
ATOM 2061 C C . TRP A 1 277 ? -15.703 14.225 20.653 1.00 55.69 269 TRP A C 1
ATOM 2062 O O . TRP A 1 277 ? -14.646 14.549 21.205 1.00 56.75 269 TRP A O 1
ATOM 2073 N N . SER A 1 278 ? -16.898 14.556 21.136 1.00 51.65 270 SER A N 1
ATOM 2074 C CA . SER A 1 278 ? -16.956 15.319 22.376 1.00 57.13 270 SER A CA 1
ATOM 2075 C C . SER A 1 278 ? -18.227 14.993 23.144 1.00 57.93 270 SER A C 1
ATOM 2076 O O . SER A 1 278 ? -19.223 14.514 22.589 1.00 53.93 270 SER A O 1
ATOM 2079 N N . HIS A 1 279 ? -18.171 15.277 24.443 1.00 59.66 271 HIS A N 1
ATOM 2080 C CA . HIS A 1 279 ? -19.303 15.073 25.344 1.00 60.11 271 HIS A CA 1
ATOM 2081 C C . HIS A 1 279 ? -19.250 16.197 26.377 1.00 61.73 271 HIS A C 1
ATOM 2082 O O . HIS A 1 279 ? -18.594 16.067 27.410 1.00 63.11 271 HIS A O 1
ATOM 2089 N N . GLY A 1 280 ? -19.939 17.292 26.079 1.00 65.34 272 GLY A N 1
ATOM 2090 C CA . GLY A 1 280 ? -19.922 18.426 26.986 1.00 68.01 272 GLY A CA 1
ATOM 2091 C C . GLY A 1 280 ? -18.509 18.936 27.158 1.00 72.45 272 GLY A C 1
ATOM 2092 O O . GLY A 1 280 ? -17.750 19.080 26.194 1.00 72.11 272 GLY A O 1
ATOM 2093 N N . ASP A 1 281 ? -18.133 19.195 28.403 1.00 72.87 273 ASP A N 1
ATOM 2094 C CA . ASP A 1 281 ? -16.782 19.626 28.723 1.00 80.34 273 ASP A CA 1
ATOM 2095 C C . ASP A 1 281 ? -15.922 18.497 29.280 1.00 78.10 273 ASP A C 1
ATOM 2096 O O . ASP A 1 281 ? -14.815 18.756 29.767 1.00 78.58 273 ASP A O 1
ATOM 2101 N N . GLN A 1 282 ? -16.398 17.253 29.212 1.00 71.85 274 GLN A N 1
ATOM 2102 C CA . GLN A 1 282 ? -15.623 16.141 29.740 1.00 66.79 274 GLN A CA 1
ATOM 2103 C C . GLN A 1 282 ? -14.427 15.877 28.839 1.00 65.14 274 GLN A C 1
ATOM 2104 O O . GLN A 1 282 ? -14.531 15.912 27.610 1.00 62.64 274 GLN A O 1
ATOM 2110 N N . GLU A 1 283 ? -13.277 15.634 29.458 1.00 59.21 275 GLU A N 1
ATOM 2111 C CA . GLU A 1 283 ? -12.039 15.468 28.721 1.00 59.72 275 GLU A CA 1
ATOM 2112 C C . GLU A 1 283 ? -11.415 14.094 28.873 1.00 53.26 275 GLU A C 1
ATOM 2113 O O . GLU A 1 283 ? -10.523 13.751 28.090 1.00 56.01 275 GLU A O 1
ATOM 2119 N N . LEU A 1 284 ? -11.855 13.303 29.843 1.00 52.82 276 LEU A N 1
ATOM 2120 C CA . LEU A 1 284 ? -11.229 12.036 30.182 1.00 49.44 276 LEU A CA 1
ATOM 2121 C C . LEU A 1 284 ? -12.307 10.975 30.255 1.00 50.79 276 LEU A C 1
ATOM 2122 O O . LEU A 1 284 ? -13.303 11.144 30.973 1.00 48.74 276 LEU A O 1
ATOM 2127 N N . PHE A 1 285 ? -12.101 9.878 29.530 1.00 43.24 277 PHE A N 1
ATOM 2128 C CA . PHE A 1 285 ? -13.111 8.841 29.401 1.00 44.71 277 PHE A CA 1
ATOM 2129 C C . PHE A 1 285 ? -12.478 7.486 29.652 1.00 43.56 277 PHE A C 1
ATOM 2130 O O . PHE A 1 285 ? -11.519 7.112 28.970 1.00 46.63 277 PHE A O 1
ATOM 2138 N N . SER A 1 286 ? -13.020 6.748 30.612 1.00 44.52 278 SER A N 1
ATOM 2139 C CA . SER A 1 286 ? -12.695 5.339 30.689 1.00 44.83 278 SER A CA 1
ATOM 2140 C C . SER A 1 286 ? -13.261 4.627 29.464 1.00 43.79 278 SER A C 1
ATOM 2141 O O . SER A 1 286 ? -14.127 5.152 28.753 1.00 42.96 278 SER A O 1
ATOM 2144 N N . ARG A 1 287 ? -12.751 3.417 29.219 1.00 43.95 279 ARG A N 1
ATOM 2145 C CA . ARG A 1 287 ? -13.274 2.610 28.126 1.00 44.75 279 ARG A CA 1
ATOM 2146 C C . ARG A 1 287 ? -14.755 2.340 28.329 1.00 45.22 279 ARG A C 1
ATOM 2147 O O . ARG A 1 287 ? -15.546 2.443 27.388 1.00 39.13 279 ARG A O 1
ATOM 2155 N N . GLN A 1 288 ? -15.152 2.036 29.573 1.00 41.64 280 GLN A N 1
ATOM 2156 C CA . GLN A 1 288 ? -16.562 1.831 29.893 1.00 43.48 280 GLN A CA 1
ATOM 2157 C C . GLN A 1 288 ? -17.380 3.094 29.646 1.00 44.59 280 GLN A C 1
ATOM 2158 O O . GLN A 1 288 ? -18.532 3.021 29.197 1.00 47.58 280 GLN A O 1
ATOM 2164 N N . GLU A 1 289 ? -16.815 4.264 29.955 1.00 44.80 281 GLU A N 1
ATOM 2165 C CA . GLU A 1 289 ? -17.524 5.513 29.686 1.00 47.52 281 GLU A CA 1
ATOM 2166 C C . GLU A 1 289 ? -17.651 5.774 28.184 1.00 42.38 281 GLU A C 1
ATOM 2167 O O . GLU A 1 289 ? -18.683 6.273 27.727 1.00 42.63 281 GLU A O 1
ATOM 2173 N N . LEU A 1 290 ? -16.597 5.483 27.410 1.00 42.01 282 LEU A N 1
ATOM 2174 C CA . LEU A 1 290 ? -16.683 5.634 25.956 1.00 40.98 282 LEU A CA 1
ATOM 2175 C C . LEU A 1 290 ? -17.812 4.791 25.379 1.00 41.47 282 LEU A C 1
ATOM 2176 O O . LEU A 1 290 ? -18.585 5.265 24.533 1.00 40.97 282 LEU A O 1
ATOM 2181 N N . ILE A 1 291 ? -17.923 3.536 25.818 1.00 39.16 283 ILE A N 1
ATOM 2182 C CA . ILE A 1 291 ? -18.995 2.672 25.331 1.00 37.58 283 ILE A CA 1
ATOM 2183 C C . ILE A 1 291 ? -20.350 3.249 25.705 1.00 45.44 283 ILE A C 1
ATOM 2184 O O . ILE A 1 291 ? -21.288 3.253 24.897 1.00 43.82 283 ILE A O 1
ATOM 2189 N N . GLU A 1 292 ? -20.473 3.744 26.943 1.00 42.81 284 GLU A N 1
ATOM 2190 C CA . GLU A 1 292 ? -21.751 4.253 27.425 1.00 47.98 284 GLU A CA 1
ATOM 2191 C C . GLU A 1 292 ? -22.164 5.503 26.673 1.00 42.53 284 GLU A C 1
ATOM 2192 O O . GLU A 1 292 ? -23.354 5.740 26.452 1.00 46.16 284 GLU A O 1
ATOM 2198 N N . LEU A 1 293 ? -21.200 6.340 26.321 1.00 41.28 285 LEU A N 1
ATOM 2199 C CA . LEU A 1 293 ? -21.530 7.673 25.860 1.00 46.89 285 LEU A CA 1
ATOM 2200 C C . LEU A 1 293 ? -21.433 7.836 24.353 1.00 44.09 285 LEU A C 1
ATOM 2201 O O . LEU A 1 293 ? -22.045 8.761 23.816 1.00 48.65 285 LEU A O 1
ATOM 2206 N N . PHE A 1 294 ? -20.685 6.980 23.665 1.00 40.39 286 PHE A N 1
ATOM 2207 C CA . PHE A 1 294 ? -20.371 7.256 22.273 1.00 41.64 286 PHE A CA 1
ATOM 2208 C C . PHE A 1 294 ? -21.605 7.132 21.393 1.00 41.87 286 PHE A C 1
ATOM 2209 O O . PHE A 1 294 ? -22.374 6.170 21.498 1.00 41.17 286 PHE A O 1
ATOM 2217 N N . ASP A 1 295 ? -21.759 8.108 20.499 1.00 43.26 287 ASP A N 1
ATOM 2218 C CA . ASP A 1 295 ? -22.707 8.061 19.390 1.00 43.39 287 ASP A CA 1
ATOM 2219 C C . ASP A 1 295 ? -22.000 8.689 18.196 1.00 42.71 287 ASP A C 1
ATOM 2220 O O . ASP A 1 295 ? -21.585 9.850 18.276 1.00 44.46 287 ASP A O 1
ATOM 2225 N N . VAL A 1 296 ? -21.847 7.929 17.102 1.00 42.30 288 VAL A N 1
ATOM 2226 C CA . VAL A 1 296 ? -21.113 8.450 15.945 1.00 43.35 288 VAL A CA 1
ATOM 2227 C C . VAL A 1 296 ? -21.675 9.796 15.497 1.00 46.34 288 VAL A C 1
ATOM 2228 O O . VAL A 1 296 ? -20.927 10.665 15.037 1.00 44.87 288 VAL A O 1
ATOM 2232 N N . LYS A 1 297 ? -22.978 10.026 15.698 1.00 42.98 289 LYS A N 1
ATOM 2233 C CA . LYS A 1 297 ? -23.586 11.298 15.314 1.00 47.47 289 LYS A CA 1
ATOM 2234 C C . LYS A 1 297 ? -23.045 12.493 16.099 1.00 49.01 289 LYS A C 1
ATOM 2235 O O . LYS A 1 297 ? -23.210 13.632 15.647 1.00 50.19 289 LYS A O 1
ATOM 2241 N N . ASP A 1 298 ? -22.406 12.275 17.254 1.00 47.27 290 ASP A N 1
ATOM 2242 C CA . ASP A 1 298 ? -21.805 13.363 18.018 1.00 49.54 290 ASP A CA 1
ATOM 2243 C C . ASP A 1 298 ? -20.345 13.610 17.654 1.00 48.31 290 ASP A C 1
ATOM 2244 O O . ASP A 1 298 ? -19.655 14.346 18.370 1.00 49.85 290 ASP A O 1
ATOM 2249 N N . CYS A 1 299 ? -19.858 13.010 16.571 1.00 52.64 291 CYS A N 1
ATOM 2250 C CA . CYS A 1 299 ? -18.488 13.241 16.135 1.00 51.56 291 CYS A CA 1
ATOM 2251 C C . CYS A 1 299 ? -18.342 14.630 15.525 1.00 49.38 291 CYS A C 1
ATOM 2252 O O . CYS A 1 299 ? -19.250 15.138 14.867 1.00 49.94 291 CYS A O 1
ATOM 2255 N N . ASN A 1 300 ? -17.181 15.243 15.754 1.00 50.48 292 ASN A N 1
ATOM 2256 C CA . ASN A 1 300 ? -16.879 16.542 15.162 1.00 56.07 292 ASN A CA 1
ATOM 2257 C C . ASN A 1 300 ? -16.762 16.420 13.653 1.00 60.23 292 ASN A C 1
ATOM 2258 O O . ASN A 1 300 ? -16.158 15.474 13.140 1.00 59.05 292 ASN A O 1
ATOM 2263 N N . SER A 1 301 ? -17.338 17.390 12.942 1.00 63.83 293 SER A N 1
ATOM 2264 C CA . SER A 1 301 ? -17.136 17.508 11.504 1.00 66.46 293 SER A CA 1
ATOM 2265 C C . SER A 1 301 ? -15.891 18.312 11.155 1.00 67.80 293 SER A C 1
ATOM 2266 O O . SER A 1 301 ? -15.463 18.291 9.999 1.00 70.62 293 SER A O 1
ATOM 2269 N N . LYS A 1 302 ? -15.306 19.011 12.118 1.00 68.06 294 LYS A N 1
ATOM 2270 C CA . LYS A 1 302 ? -14.096 19.790 11.908 1.00 71.28 294 LYS A CA 1
ATOM 2271 C C . LYS A 1 302 ? -12.874 18.983 12.331 1.00 72.43 294 LYS A C 1
ATOM 2272 O O . LYS A 1 302 ? -12.922 18.199 13.283 1.00 70.72 294 LYS A O 1
ATOM 2274 N N . ALA A 1 303 ? -11.771 19.192 11.619 1.00 70.37 295 ALA A N 1
ATOM 2275 C CA . ALA A 1 303 ? -10.553 18.447 11.888 1.00 72.00 295 ALA A CA 1
ATOM 2276 C C . ALA A 1 303 ? -9.867 18.949 13.157 1.00 71.97 295 ALA A C 1
ATOM 2277 O O . ALA A 1 303 ? -10.022 20.102 13.567 1.00 70.74 295 ALA A O 1
ATOM 2279 N N . SER A 1 304 ? -9.110 18.059 13.786 1.00 66.27 296 SER A N 1
ATOM 2280 C CA . SER A 1 304 ? -8.368 18.386 14.990 1.00 72.25 296 SER A CA 1
ATOM 2281 C C . SER A 1 304 ? -6.913 17.995 14.800 1.00 69.25 296 SER A C 1
ATOM 2282 O O . SER A 1 304 ? -6.595 17.064 14.056 1.00 67.19 296 SER A O 1
ATOM 2285 N N . ARG A 1 305 ? -6.032 18.716 15.479 1.00 68.34 297 ARG A N 1
ATOM 2286 C CA . ARG A 1 305 ? -4.610 18.454 15.377 1.00 66.91 297 ARG A CA 1
ATOM 2287 C C . ARG A 1 305 ? -4.180 17.510 16.487 1.00 66.87 297 ARG A C 1
ATOM 2288 O O . ARG A 1 305 ? -4.801 17.450 17.551 1.00 68.32 297 ARG A O 1
ATOM 2290 N N . LEU A 1 306 ? -3.129 16.746 16.219 1.00 66.34 298 LEU A N 1
ATOM 2291 C CA . LEU A 1 306 ? -2.488 16.012 17.293 1.00 65.54 298 LEU A CA 1
ATOM 2292 C C . LEU A 1 306 ? -1.956 16.984 18.334 1.00 65.91 298 LEU A C 1
ATOM 2293 O O . LEU A 1 306 ? -1.696 18.157 18.055 1.00 65.93 298 LEU A O 1
ATOM 2298 N N . ASP A 1 307 ? -1.793 16.480 19.553 1.00 62.49 299 ASP A N 1
ATOM 2299 C CA . ASP A 1 307 ? -1.269 17.298 20.645 1.00 59.35 299 ASP A CA 1
ATOM 2300 C C . ASP A 1 307 ? -0.609 16.330 21.625 1.00 57.79 299 ASP A C 1
ATOM 2301 O O . ASP A 1 307 ? -1.270 15.779 22.507 1.00 56.98 299 ASP A O 1
ATOM 2306 N N . MET A 1 308 ? 0.694 16.111 21.433 1.00 57.99 300 MET A N 1
ATOM 2307 C CA . MET A 1 308 ? 1.419 15.182 22.294 1.00 59.72 300 MET A CA 1
ATOM 2308 C C . MET A 1 308 ? 1.340 15.595 23.753 1.00 54.26 300 MET A C 1
ATOM 2309 O O . MET A 1 308 ? 1.358 14.737 24.640 1.00 54.97 300 MET A O 1
ATOM 2314 N N . ALA A 1 309 ? 1.249 16.896 24.021 1.00 54.33 301 ALA A N 1
ATOM 2315 C CA . ALA A 1 309 ? 1.156 17.349 25.402 1.00 52.97 301 ALA A CA 1
ATOM 2316 C C . ALA A 1 309 ? -0.175 16.949 26.025 1.00 54.56 301 ALA A C 1
ATOM 2317 O O . ALA A 1 309 ? -0.215 16.492 27.174 1.00 55.41 301 ALA A O 1
ATOM 2319 N N . LYS A 1 310 ? -1.277 17.111 25.289 1.00 52.73 302 LYS A N 1
ATOM 2320 C CA . LYS A 1 310 ? -2.564 16.680 25.820 1.00 51.35 302 LYS A CA 1
ATOM 2321 C C . LYS A 1 310 ? -2.552 15.184 26.102 1.00 52.35 302 LYS A C 1
ATOM 2322 O O . LYS A 1 310 ? -3.063 14.734 27.135 1.00 48.44 302 LYS A O 1
ATOM 2324 N N . LEU A 1 311 ? -1.943 14.399 25.206 1.00 51.51 303 LEU A N 1
ATOM 2325 C CA . LEU A 1 311 ? -1.896 12.955 25.402 1.00 45.06 303 LEU A CA 1
ATOM 2326 C C . LEU A 1 311 ? -1.096 12.588 26.650 1.00 47.52 303 LEU A C 1
ATOM 2327 O O . LEU A 1 311 ? -1.472 11.670 27.392 1.00 44.38 303 LEU A O 1
ATOM 2332 N N . GLY A 1 312 ? 0.017 13.285 26.894 1.00 49.76 304 GLY A N 1
ATOM 2333 C CA . GLY A 1 312 ? 0.756 13.053 28.126 1.00 50.46 304 GLY A CA 1
ATOM 2334 C C . GLY A 1 312 ? -0.076 13.389 29.347 1.00 45.47 304 GLY A C 1
ATOM 2335 O O . GLY A 1 312 ? -0.115 12.631 30.320 1.00 45.90 304 GLY A O 1
ATOM 2336 N N . TRP A 1 313 ? -0.776 14.519 29.294 1.00 47.66 305 TRP A N 1
ATOM 2337 C CA . TRP A 1 313 ? -1.704 14.883 30.356 1.00 45.95 305 TRP A CA 1
ATOM 2338 C C . TRP A 1 313 ? -2.751 13.798 30.549 1.00 49.63 305 TRP A C 1
ATOM 2339 O O . TRP A 1 313 ? -3.000 13.352 31.677 1.00 41.17 305 TRP A O 1
ATOM 2350 N N . VAL A 1 314 ? -3.332 13.311 29.442 1.00 43.73 306 VAL A N 1
ATOM 2351 C CA . VAL A 1 314 ? -4.308 12.231 29.532 1.00 40.18 306 VAL A CA 1
ATOM 2352 C C . VAL A 1 314 ? -3.678 10.999 30.165 1.00 40.14 306 VAL A C 1
ATOM 2353 O O . VAL A 1 314 ? -4.254 10.379 31.068 1.00 40.98 306 VAL A O 1
ATOM 2357 N N . ASN A 1 315 ? -2.484 10.622 29.697 1.00 37.34 307 ASN A N 1
ATOM 2358 C CA . ASN A 1 315 ? -1.800 9.464 30.264 1.00 42.06 307 ASN A CA 1
ATOM 2359 C C . ASN A 1 315 ? -1.518 9.645 31.764 1.00 38.80 307 ASN A C 1
ATOM 2360 O O . ASN A 1 315 ? -1.626 8.687 32.538 1.00 37.44 307 ASN A O 1
ATOM 2365 N N . GLN A 1 316 ? -1.172 10.862 32.196 1.00 40.29 308 GLN A N 1
ATOM 2366 C CA . GLN A 1 316 ? -0.936 11.079 33.631 1.00 44.15 308 GLN A CA 1
ATOM 2367 C C . GLN A 1 316 ? -2.181 10.772 34.443 1.00 45.66 308 GLN A C 1
ATOM 2368 O O . GLN A 1 316 ? -2.097 10.167 35.520 1.00 48.15 308 GLN A O 1
ATOM 2374 N N . HIS A 1 317 ? -3.349 11.184 33.944 1.00 44.96 309 HIS A N 1
ATOM 2375 C CA . HIS A 1 317 ? -4.591 10.918 34.658 1.00 44.83 309 HIS A CA 1
ATOM 2376 C C . HIS A 1 317 ? -4.835 9.424 34.805 1.00 47.72 309 HIS A C 1
ATOM 2377 O O . HIS A 1 317 ? -5.188 8.944 35.893 1.00 43.78 309 HIS A O 1
ATOM 2384 N N . PHE A 1 318 ? -4.663 8.668 33.714 1.00 42.94 310 PHE A N 1
ATOM 2385 C CA . PHE A 1 318 ? -4.884 7.227 33.786 1.00 40.07 310 PHE A CA 1
ATOM 2386 C C . PHE A 1 318 ? -3.872 6.559 34.703 1.00 42.49 310 PHE A C 1
ATOM 2387 O O . PHE A 1 318 ? -4.235 5.678 35.491 1.00 46.72 310 PHE A O 1
ATOM 2395 N N . LEU A 1 319 ? -2.599 6.957 34.613 1.00 40.67 311 LEU A N 1
ATOM 2396 C CA . LEU A 1 319 ? -1.617 6.494 35.592 1.00 43.46 311 LEU A CA 1
ATOM 2397 C C . LEU A 1 319 ? -2.073 6.806 37.016 1.00 40.85 311 LEU A C 1
ATOM 2398 O O . LEU A 1 319 ? -1.895 5.991 37.928 1.00 41.65 311 LEU A O 1
ATOM 2403 N N . LYS A 1 320 ? -2.695 7.969 37.211 1.00 40.89 312 LYS A N 1
ATOM 2404 C CA . LYS A 1 320 ? -3.102 8.393 38.548 1.00 47.71 312 LYS A CA 1
ATOM 2405 C C . LYS A 1 320 ? -4.347 7.663 39.058 1.00 51.53 312 LYS A C 1
ATOM 2406 O O . LYS A 1 320 ? -4.533 7.560 40.277 1.00 50.47 312 LYS A O 1
ATOM 2412 N N . THR A 1 321 ? -5.223 7.175 38.171 1.00 49.21 313 THR A N 1
ATOM 2413 C CA . THR A 1 321 ? -6.535 6.689 38.601 1.00 52.44 313 THR A CA 1
ATOM 2414 C C . THR A 1 321 ? -6.849 5.238 38.252 1.00 54.17 313 THR A C 1
ATOM 2415 O O . THR A 1 321 ? -7.755 4.663 38.867 1.00 54.10 313 THR A O 1
ATOM 2419 N N . GLU A 1 322 ? -6.167 4.640 37.281 1.00 48.81 314 GLU A N 1
ATOM 2420 C CA A GLU A 1 322 ? -6.400 3.248 36.921 0.43 53.31 314 GLU A CA 1
ATOM 2421 C CA B GLU A 1 322 ? -6.473 3.259 36.952 0.57 53.19 314 GLU A CA 1
ATOM 2422 C C . GLU A 1 322 ? -6.013 2.338 38.084 1.00 55.90 314 GLU A C 1
ATOM 2423 O O . GLU A 1 322 ? -5.232 2.715 38.962 1.00 53.06 314 GLU A O 1
ATOM 2434 N N . ASP A 1 323 ? -6.558 1.124 38.091 1.00 54.53 315 ASP A N 1
ATOM 2435 C CA . ASP A 1 323 ? -6.144 0.158 39.100 1.00 54.92 315 ASP A CA 1
ATOM 2436 C C . ASP A 1 323 ? -4.668 -0.188 38.913 1.00 54.61 315 ASP A C 1
ATOM 2437 O O . ASP A 1 323 ? -4.181 -0.290 37.787 1.00 51.52 315 ASP A O 1
ATOM 2442 N N . VAL A 1 324 ? -3.948 -0.354 40.025 1.00 54.32 316 VAL A N 1
ATOM 2443 C CA . VAL A 1 324 ? -2.513 -0.627 39.934 1.00 56.00 316 VAL A CA 1
ATOM 2444 C C . VAL A 1 324 ? -2.255 -1.860 39.075 1.00 53.16 316 VAL A C 1
ATOM 2445 O O . VAL A 1 324 ? -1.393 -1.851 38.190 1.00 47.55 316 VAL A O 1
ATOM 2449 N N . ALA A 1 325 ? -3.004 -2.940 39.326 1.00 51.79 317 ALA A N 1
ATOM 2450 C CA . ALA A 1 325 ? -2.827 -4.179 38.575 1.00 53.08 317 ALA A CA 1
ATOM 2451 C C . ALA A 1 325 ? -3.117 -4.006 37.088 1.00 53.12 317 ALA A C 1
ATOM 2452 O O . ALA A 1 325 ? -2.667 -4.827 36.281 1.00 53.87 317 ALA A O 1
ATOM 2454 N N . ALA A 1 326 ? -3.850 -2.960 36.702 1.00 52.57 318 ALA A N 1
ATOM 2455 C CA . ALA A 1 326 ? -4.052 -2.685 35.285 1.00 50.50 318 ALA A CA 1
ATOM 2456 C C . ALA A 1 326 ? -2.845 -1.995 34.666 1.00 49.04 318 ALA A C 1
ATOM 2457 O O . ALA A 1 326 ? -2.543 -2.216 33.492 1.00 50.90 318 ALA A O 1
ATOM 2459 N N . ILE A 1 327 ? -2.144 -1.167 35.439 1.00 50.77 319 ILE A N 1
ATOM 2460 C CA . ILE A 1 327 ? -0.949 -0.486 34.946 1.00 48.43 319 ILE A CA 1
ATOM 2461 C C . ILE A 1 327 ? 0.234 -1.445 34.892 1.00 46.87 319 ILE A C 1
ATOM 2462 O O . ILE A 1 327 ? 1.048 -1.389 33.959 1.00 47.64 319 ILE A O 1
ATOM 2467 N N . VAL A 1 328 ? 0.300 -2.375 35.857 1.00 47.85 320 VAL A N 1
ATOM 2468 C CA . VAL A 1 328 ? 1.501 -3.184 36.080 1.00 44.93 320 VAL A CA 1
ATOM 2469 C C . VAL A 1 328 ? 2.051 -3.845 34.814 1.00 46.53 320 VAL A C 1
ATOM 2470 O O . VAL A 1 328 ? 3.249 -3.699 34.545 1.00 47.07 320 VAL A O 1
ATOM 2474 N N . PRO A 1 329 ? 1.263 -4.589 34.025 1.00 44.75 321 PRO A N 1
ATOM 2475 C CA . PRO A 1 329 ? 1.880 -5.270 32.878 1.00 45.73 321 PRO A CA 1
ATOM 2476 C C . PRO A 1 329 ? 2.515 -4.299 31.901 1.00 44.64 321 PRO A C 1
ATOM 2477 O O . PRO A 1 329 ? 3.510 -4.647 31.257 1.00 44.68 321 PRO A O 1
ATOM 2481 N N . HIS A 1 330 ? 2.002 -3.073 31.816 1.00 41.35 322 HIS A N 1
ATOM 2482 C CA . HIS A 1 330 ? 2.592 -2.083 30.928 1.00 42.50 322 HIS A CA 1
ATOM 2483 C C . HIS A 1 330 ? 3.906 -1.528 31.479 1.00 45.80 322 HIS A C 1
ATOM 2484 O O . HIS A 1 330 ? 4.790 -1.147 30.699 1.00 38.85 322 HIS A O 1
ATOM 2491 N N . LEU A 1 331 ? 4.055 -1.450 32.807 1.00 45.43 323 LEU A N 1
ATOM 2492 C CA . LEU A 1 331 ? 5.372 -1.139 33.364 1.00 43.98 323 LEU A CA 1
ATOM 2493 C C . LEU A 1 331 ? 6.344 -2.281 33.114 1.00 44.84 323 LEU A C 1
ATOM 2494 O O . LEU A 1 331 ? 7.480 -2.056 32.675 1.00 46.21 323 LEU A O 1
ATOM 2499 N N . VAL A 1 332 ? 5.912 -3.513 33.401 1.00 44.46 324 VAL A N 1
ATOM 2500 C CA . VAL A 1 332 ? 6.762 -4.683 33.219 1.00 46.79 324 VAL A CA 1
ATOM 2501 C C . VAL A 1 332 ? 7.334 -4.722 31.809 1.00 51.08 324 VAL A C 1
ATOM 2502 O O . VAL A 1 332 ? 8.512 -5.043 31.618 1.00 49.66 324 VAL A O 1
ATOM 2506 N N . TYR A 1 333 ? 6.513 -4.390 30.801 1.00 50.46 325 TYR A N 1
ATOM 2507 C CA . TYR A 1 333 ? 7.003 -4.337 29.421 1.00 51.58 325 TYR A CA 1
ATOM 2508 C C . TYR A 1 333 ? 8.206 -3.405 29.297 1.00 50.14 325 TYR A C 1
ATOM 2509 O O . TYR A 1 333 ? 9.197 -3.735 28.635 1.00 49.23 325 TYR A O 1
ATOM 2518 N N . GLN A 1 334 ? 8.141 -2.241 29.945 1.00 49.96 326 GLN A N 1
ATOM 2519 C CA . GLN A 1 334 ? 9.243 -1.286 29.875 1.00 50.32 326 GLN A CA 1
ATOM 2520 C C . GLN A 1 334 ? 10.436 -1.740 30.717 1.00 51.18 326 GLN A C 1
ATOM 2521 O O . GLN A 1 334 ? 11.587 -1.496 30.337 1.00 49.77 326 GLN A O 1
ATOM 2527 N N . LEU A 1 335 ? 10.183 -2.389 31.860 1.00 47.61 327 LEU A N 1
ATOM 2528 C CA . LEU A 1 335 ? 11.271 -2.946 32.654 1.00 53.11 327 LEU A CA 1
ATOM 2529 C C . LEU A 1 335 ? 12.050 -3.982 31.860 1.00 54.90 327 LEU A C 1
ATOM 2530 O O . LEU A 1 335 ? 13.284 -4.014 31.911 1.00 53.70 327 LEU A O 1
ATOM 2535 N N . GLN A 1 336 ? 11.349 -4.828 31.104 1.00 55.06 328 GLN A N 1
ATOM 2536 C CA . GLN A 1 336 ? 12.034 -5.856 30.331 1.00 57.65 328 GLN A CA 1
ATOM 2537 C C . GLN A 1 336 ? 12.813 -5.262 29.163 1.00 54.42 328 GLN A C 1
ATOM 2538 O O . GLN A 1 336 ? 13.886 -5.769 28.815 1.00 57.47 328 GLN A O 1
ATOM 2544 N N . LYS A 1 337 ? 12.303 -4.185 28.563 1.00 53.24 329 LYS A N 1
ATOM 2545 C CA . LYS A 1 337 ? 13.039 -3.487 27.509 1.00 54.99 329 LYS A CA 1
ATOM 2546 C C . LYS A 1 337 ? 14.430 -3.077 27.978 1.00 54.11 329 LYS A C 1
ATOM 2547 O O . LYS A 1 337 ? 15.385 -3.071 27.199 1.00 58.40 329 LYS A O 1
ATOM 2553 N N . LEU A 1 338 ? 14.556 -2.698 29.238 1.00 56.46 330 LEU A N 1
ATOM 2554 C CA . LEU A 1 338 ? 15.820 -2.246 29.789 1.00 54.10 330 LEU A CA 1
ATOM 2555 C C . LEU A 1 338 ? 16.694 -3.403 30.254 1.00 59.14 330 LEU A C 1
ATOM 2556 O O . LEU A 1 338 ? 17.762 -3.168 30.835 1.00 64.72 330 LEU A O 1
ATOM 2561 N N . GLY A 1 339 ? 16.267 -4.641 30.017 1.00 57.68 331 GLY A N 1
ATOM 2562 C CA . GLY A 1 339 ? 17.065 -5.790 30.403 1.00 55.98 331 GLY A CA 1
ATOM 2563 C C . GLY A 1 339 ? 17.190 -5.985 31.898 1.00 64.87 331 GLY A C 1
ATOM 2564 O O . GLY A 1 339 ? 18.230 -6.451 32.365 1.00 68.29 331 GLY A O 1
ATOM 2565 N N . LEU A 1 340 ? 16.147 -5.653 32.662 1.00 63.37 332 LEU A N 1
ATOM 2566 C CA . LEU A 1 340 ? 16.199 -5.695 34.116 1.00 58.80 332 LEU A CA 1
ATOM 2567 C C . LEU A 1 340 ? 15.696 -7.032 34.655 1.00 64.55 332 LEU A C 1
ATOM 2568 O O . LEU A 1 340 ? 14.752 -7.615 34.115 1.00 68.07 332 LEU A O 1
ATOM 2573 N N . ASP A 1 341 ? 16.340 -7.515 35.722 1.00 65.17 333 ASP A N 1
ATOM 2574 C CA . ASP A 1 341 ? 15.896 -8.714 36.440 1.00 67.71 333 ASP A CA 1
ATOM 2575 C C . ASP A 1 341 ? 14.772 -8.315 37.390 1.00 67.36 333 ASP A C 1
ATOM 2576 O O . ASP A 1 341 ? 14.991 -8.056 38.574 1.00 65.10 333 ASP A O 1
ATOM 2581 N N . VAL A 1 342 ? 13.543 -8.286 36.867 1.00 68.01 334 VAL A N 1
ATOM 2582 C CA . VAL A 1 342 ? 12.405 -7.837 37.665 1.00 65.50 334 VAL A CA 1
ATOM 2583 C C . VAL A 1 342 ? 12.236 -8.694 38.914 1.00 68.00 334 VAL A C 1
ATOM 2584 O O . VAL A 1 342 ? 11.881 -8.182 39.983 1.00 65.99 334 VAL A O 1
ATOM 2588 N N . ALA A 1 343 ? 12.540 -9.992 38.819 1.00 74.11 335 ALA A N 1
ATOM 2589 C CA . ALA A 1 343 ? 12.323 -10.901 39.943 1.00 73.66 335 ALA A CA 1
ATOM 2590 C C . ALA A 1 343 ? 13.143 -10.502 41.164 1.00 75.59 335 ALA A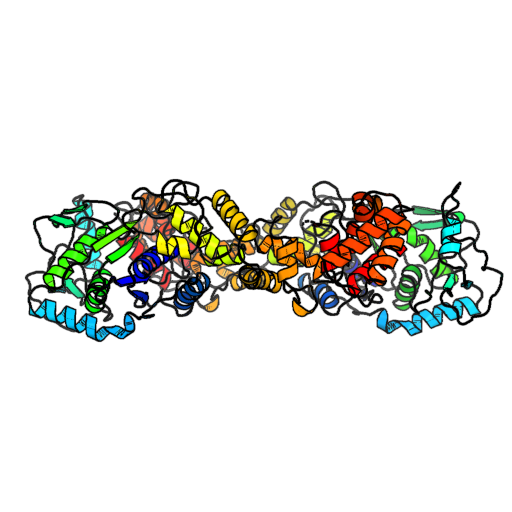 C 1
ATOM 2591 O O . ALA A 1 343 ? 12.670 -10.612 42.302 1.00 77.27 335 ALA A O 1
ATOM 2593 N N . ALA A 1 344 ? 14.377 -10.041 40.955 1.00 71.34 336 ALA A N 1
ATOM 2594 C CA . ALA A 1 344 ? 15.248 -9.729 42.080 1.00 65.37 336 ALA A CA 1
ATOM 2595 C C . ALA A 1 344 ? 14.971 -8.361 42.679 1.00 67.69 336 ALA A C 1
ATOM 2596 O O . ALA A 1 344 ? 15.344 -8.117 43.832 1.00 69.38 336 ALA A O 1
ATOM 2598 N N . GLY A 1 345 ? 14.328 -7.468 41.934 1.00 62.90 337 GLY A N 1
ATOM 2599 C CA . GLY A 1 345 ? 14.054 -6.141 42.427 1.00 56.00 337 GLY A CA 1
ATOM 2600 C C . GLY A 1 345 ? 12.683 -6.052 43.065 1.00 56.77 337 GLY A C 1
ATOM 2601 O O . GLY A 1 345 ? 12.043 -7.066 43.366 1.00 57.83 337 GLY A O 1
ATOM 2602 N N . PRO A 1 346 ? 12.202 -4.831 43.273 1.00 50.91 338 PRO A N 1
ATOM 2603 C CA . PRO A 1 346 ? 10.906 -4.651 43.934 1.00 52.79 338 PRO A CA 1
ATOM 2604 C C . PRO A 1 346 ? 9.765 -5.144 43.060 1.00 53.22 338 PRO A C 1
ATOM 2605 O O . PRO A 1 346 ? 9.881 -5.261 41.838 1.00 53.09 338 PRO A O 1
ATOM 2609 N N . ALA A 1 347 ? 8.655 -5.451 43.716 1.00 52.56 339 ALA A N 1
ATOM 2610 C CA . ALA A 1 347 ? 7.442 -5.801 42.991 1.00 50.88 339 ALA A CA 1
ATOM 2611 C C . ALA A 1 347 ? 7.026 -4.631 42.103 1.00 48.10 339 ALA A C 1
ATOM 2612 O O . ALA A 1 347 ? 6.985 -3.488 42.574 1.00 44.25 339 ALA A O 1
ATOM 2614 N N . PRO A 1 348 ? 6.721 -4.869 40.823 1.00 49.93 340 PRO A N 1
ATOM 2615 C CA . PRO A 1 348 ? 6.319 -3.756 39.947 1.00 43.99 340 PRO A CA 1
ATOM 2616 C C . PRO A 1 348 ? 5.115 -2.980 40.456 1.00 46.19 340 PRO A C 1
ATOM 2617 O O . PRO A 1 348 ? 5.004 -1.778 40.180 1.00 44.99 340 PRO A O 1
ATOM 2621 N N . GLU A 1 349 ? 4.200 -3.624 41.186 1.00 45.35 341 GLU A N 1
ATOM 2622 C CA . GLU A 1 349 ? 3.066 -2.879 41.730 1.00 44.47 341 GLU A CA 1
ATOM 2623 C C . GLU A 1 349 ? 3.528 -1.835 42.741 1.00 44.56 341 GLU A C 1
ATOM 2624 O O . GLU A 1 349 ? 2.981 -0.726 42.795 1.00 43.88 341 GLU A O 1
ATOM 2630 N N . ASP A 1 350 ? 4.556 -2.156 43.529 1.00 43.30 342 ASP A N 1
ATOM 2631 C CA . ASP A 1 350 ? 5.099 -1.170 44.460 1.00 43.89 342 ASP A CA 1
ATOM 2632 C C . ASP A 1 350 ? 5.766 -0.013 43.721 1.00 41.49 342 ASP A C 1
ATOM 2633 O O . ASP A 1 350 ? 5.632 1.147 44.127 1.00 38.41 342 ASP A O 1
ATOM 2638 N N . VAL A 1 351 ? 6.462 -0.298 42.615 1.00 43.39 343 VAL A N 1
ATOM 2639 C CA . VAL A 1 351 ? 7.029 0.774 41.795 1.00 40.74 343 VAL A CA 1
ATOM 2640 C C . VAL A 1 351 ? 5.931 1.685 41.270 1.00 40.96 343 VAL A C 1
ATOM 2641 O O . VAL A 1 351 ? 6.034 2.917 41.332 1.00 39.24 343 VAL A O 1
ATOM 2645 N N . VAL A 1 352 ? 4.863 1.093 40.728 1.00 43.70 344 VAL A N 1
ATOM 2646 C CA . VAL A 1 352 ? 3.753 1.894 40.219 1.00 41.91 344 VAL A CA 1
ATOM 2647 C C . VAL A 1 352 ? 3.199 2.798 41.316 1.00 38.35 344 VAL A C 1
ATOM 2648 O O . VAL A 1 352 ? 2.986 4.000 41.105 1.00 37.47 344 VAL A O 1
ATOM 2652 N N . VAL A 1 353 ? 2.979 2.243 42.513 1.00 40.44 345 VAL A N 1
ATOM 2653 C CA . VAL A 1 353 ? 2.451 3.060 43.613 1.00 41.61 345 VAL A CA 1
ATOM 2654 C C . VAL A 1 353 ? 3.367 4.248 43.887 1.00 41.93 345 VAL A C 1
ATOM 2655 O O . VAL A 1 353 ? 2.906 5.385 44.058 1.00 40.67 345 VAL A O 1
ATOM 2659 N N . ALA A 1 354 ? 4.681 4.016 43.893 1.00 39.38 346 ALA A N 1
ATOM 2660 C CA . ALA A 1 354 ? 5.598 5.086 44.267 1.00 39.76 346 ALA A CA 1
ATOM 2661 C C . ALA A 1 354 ? 5.747 6.138 43.169 1.00 42.63 346 ALA A C 1
ATOM 2662 O O . ALA A 1 354 ? 6.095 7.286 43.466 1.00 38.59 346 ALA A O 1
ATOM 2664 N N . LEU A 1 355 ? 5.517 5.775 41.899 1.00 39.12 347 LEU A N 1
ATOM 2665 C CA . LEU A 1 355 ? 5.864 6.656 40.784 1.00 38.27 347 LEU A CA 1
ATOM 2666 C C . LEU A 1 355 ? 4.682 7.127 39.931 1.00 40.54 347 LEU A C 1
ATOM 2667 O O . LEU A 1 355 ? 4.846 8.079 39.152 1.00 36.78 347 LEU A O 1
ATOM 2672 N N . ARG A 1 356 ? 3.497 6.527 40.079 1.00 41.85 348 ARG A N 1
ATOM 2673 C CA . ARG A 1 356 ? 2.395 6.787 39.150 1.00 42.81 348 ARG A CA 1
ATOM 2674 C C . ARG A 1 356 ? 1.987 8.258 39.118 1.00 41.59 348 ARG A C 1
ATOM 2675 O O . ARG A 1 356 ? 1.519 8.746 38.084 1.00 43.66 348 ARG A O 1
ATOM 2683 N N . GLU A 1 357 ? 2.149 8.986 40.220 1.00 38.34 349 GLU A N 1
ATOM 2684 C CA . GLU A 1 357 ? 1.744 10.384 40.249 1.00 37.91 349 GLU A CA 1
ATOM 2685 C C . GLU A 1 357 ? 2.858 11.324 39.812 1.00 38.80 349 GLU A C 1
ATOM 2686 O O . GLU A 1 357 ? 2.646 12.542 39.758 1.00 39.52 349 GLU A O 1
ATOM 2692 N N . ARG A 1 358 ? 4.031 10.787 39.506 1.00 35.41 350 ARG A N 1
ATOM 2693 C CA . ARG A 1 358 ? 5.238 11.575 39.325 1.00 39.74 350 ARG A CA 1
ATOM 2694 C C . ARG A 1 358 ? 5.823 11.493 37.915 1.00 43.05 350 ARG A C 1
ATOM 2695 O O . ARG A 1 358 ? 6.828 12.159 37.630 1.00 40.16 350 ARG A O 1
ATOM 2703 N N . VAL A 1 359 ? 5.222 10.711 37.023 1.00 37.90 351 VAL A N 1
ATOM 2704 C CA . VAL A 1 359 ? 5.758 10.507 35.681 1.00 41.58 351 VAL A CA 1
ATOM 2705 C C . VAL A 1 359 ? 4.653 10.720 34.655 1.00 45.33 351 VAL A C 1
ATOM 2706 O O . VAL A 1 359 ? 3.458 10.715 34.970 1.00 38.57 351 VAL A O 1
ATOM 2710 N N . GLN A 1 360 ? 5.076 10.873 33.400 1.00 44.38 352 GLN A N 1
ATOM 2711 C CA . GLN A 1 360 ? 4.147 11.021 32.290 1.00 42.63 352 GLN A CA 1
ATOM 2712 C C . GLN A 1 360 ? 3.965 9.742 31.477 1.00 42.43 352 GLN A C 1
ATOM 2713 O O . GLN A 1 360 ? 2.897 9.549 30.890 1.00 42.98 352 GLN A O 1
ATOM 2719 N N . THR A 1 361 ? 4.966 8.857 31.428 1.00 37.89 353 THR A N 1
ATOM 2720 C CA . THR A 1 361 ? 4.859 7.598 30.697 1.00 36.56 353 THR A CA 1
ATOM 2721 C C . THR A 1 361 ? 5.455 6.469 31.524 1.00 42.89 353 THR A C 1
ATOM 2722 O O . THR A 1 361 ? 6.199 6.687 32.487 1.00 40.11 353 THR A O 1
ATOM 2726 N N . LEU A 1 362 ? 5.164 5.242 31.100 1.00 37.93 354 LEU A N 1
ATOM 2727 C CA . LEU A 1 362 ? 5.750 4.080 31.748 1.00 38.87 354 LEU A CA 1
ATOM 2728 C C . LEU A 1 362 ? 7.195 3.844 31.331 1.00 43.10 354 LEU A C 1
ATOM 2729 O O . LEU A 1 362 ? 7.929 3.166 32.058 1.00 40.42 354 LEU A O 1
ATOM 2734 N N . LYS A 1 363 ? 7.605 4.367 30.171 1.00 38.92 355 LYS A N 1
ATOM 2735 C CA . LYS A 1 363 ? 9.018 4.366 29.816 1.00 38.85 355 LYS A CA 1
ATOM 2736 C C . LYS A 1 363 ? 9.808 5.182 30.824 1.00 41.86 355 LYS A C 1
ATOM 2737 O O . LYS A 1 363 ? 10.809 4.714 31.374 1.00 42.05 355 LYS A O 1
ATOM 2743 N N . GLU A 1 364 ? 9.340 6.404 31.094 1.00 41.58 356 GLU A N 1
ATOM 2744 C CA . GLU A 1 364 ? 9.919 7.241 32.136 1.00 40.30 356 GLU A CA 1
ATOM 2745 C C . GLU A 1 364 ? 9.896 6.528 33.486 1.00 46.01 356 GLU A C 1
ATOM 2746 O O . GLU A 1 364 ? 10.895 6.527 34.217 1.00 42.97 356 GLU A O 1
ATOM 2752 N N . MET A 1 365 ? 8.773 5.891 33.822 1.00 38.21 357 MET A N 1
ATOM 2753 C CA . MET A 1 365 ? 8.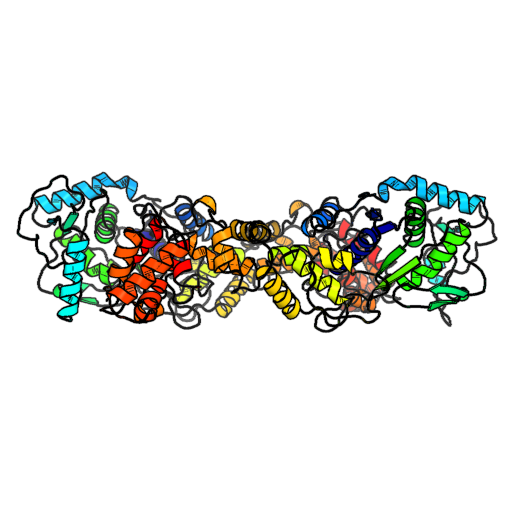695 5.173 35.086 1.00 39.14 357 MET A CA 1
ATOM 2754 C C . MET A 1 365 ? 9.750 4.078 35.151 1.00 42.47 357 MET A C 1
ATOM 2755 O O . MET A 1 365 ? 10.443 3.928 36.161 1.00 42.41 357 MET A O 1
ATOM 2760 N N . ALA A 1 366 ? 9.889 3.299 34.077 1.00 40.83 358 ALA A N 1
ATOM 2761 C CA . ALA A 1 366 ? 10.883 2.230 34.073 1.00 40.10 358 ALA A CA 1
ATOM 2762 C C . ALA A 1 366 ? 12.294 2.789 34.206 1.00 43.47 358 ALA A C 1
ATOM 2763 O O . ALA A 1 366 ? 13.110 2.251 34.964 1.00 46.80 358 ALA A O 1
ATOM 2765 N N . GLU A 1 367 ? 12.599 3.871 33.481 1.00 41.86 359 GLU A N 1
ATOM 2766 C CA . GLU A 1 367 ? 13.937 4.456 33.559 1.00 44.14 359 GLU A CA 1
ATOM 2767 C C . GLU A 1 367 ? 14.241 4.960 34.967 1.00 45.09 359 GLU A C 1
ATOM 2768 O O . GLU A 1 367 ? 15.371 4.824 35.450 1.00 41.65 359 GLU A O 1
ATOM 2774 N N . LYS A 1 368 ? 13.248 5.539 35.642 1.00 40.80 360 LYS A N 1
ATOM 2775 C CA . LYS A 1 368 ? 13.459 6.037 36.995 1.00 43.89 360 LYS A CA 1
ATOM 2776 C C . LYS A 1 368 ? 13.486 4.922 38.031 1.00 44.32 360 LYS A C 1
ATOM 2777 O O . LYS A 1 368 ? 13.927 5.154 39.164 1.00 46.37 360 LYS A O 1
ATOM 2783 N N . ALA A 1 369 ? 13.062 3.722 37.664 1.00 39.59 361 ALA A N 1
ATOM 2784 C CA . ALA A 1 369 ? 13.049 2.598 38.581 1.00 42.81 361 ALA A CA 1
ATOM 2785 C C . ALA A 1 369 ? 14.311 1.760 38.506 1.00 45.16 361 ALA A C 1
ATOM 2786 O O . ALA A 1 369 ? 14.491 0.872 39.347 1.00 46.64 361 ALA A O 1
ATOM 2788 N N . VAL A 1 370 ? 15.174 2.017 37.518 1.00 45.73 362 VAL A N 1
ATOM 2789 C CA . VAL A 1 370 ? 16.390 1.229 37.337 1.00 42.15 362 VAL A CA 1
ATOM 2790 C C . VAL A 1 370 ? 17.190 1.160 38.635 1.00 42.68 362 VAL A C 1
ATOM 2791 O O . VAL A 1 370 ? 17.778 0.123 38.965 1.00 43.47 362 VAL A O 1
ATOM 2795 N N . VAL A 1 371 ? 17.209 2.255 39.398 1.00 44.56 363 VAL A N 1
ATOM 2796 C CA . VAL A 1 371 ? 18.039 2.330 40.601 1.00 46.01 363 VAL A CA 1
ATOM 2797 C C . VAL A 1 371 ? 17.704 1.247 41.621 1.00 43.92 363 VAL A C 1
ATOM 2798 O O . VAL A 1 371 ? 18.549 0.903 42.455 1.00 40.88 363 VAL A O 1
ATOM 2802 N N . TRP A 1 372 ? 16.493 0.682 41.576 1.00 46.16 364 TRP A N 1
ATOM 2803 C CA . TRP A 1 372 ? 16.122 -0.383 42.502 1.00 46.65 364 TRP A CA 1
ATOM 2804 C C . TRP A 1 372 ? 16.327 -1.785 41.936 1.00 48.26 364 TRP A C 1
ATOM 2805 O O . TRP A 1 372 ? 16.181 -2.757 42.681 1.00 52.54 364 TRP A O 1
ATOM 2816 N N . TYR A 1 373 ? 16.661 -1.922 40.656 1.00 49.23 365 TYR A N 1
ATOM 2817 C CA . TYR A 1 373 ? 16.799 -3.230 40.027 1.00 46.60 365 TYR A CA 1
ATOM 2818 C C . TYR A 1 373 ? 18.249 -3.599 39.735 1.00 54.03 365 TYR A C 1
ATOM 2819 O O . TYR A 1 373 ? 18.503 -4.641 39.116 1.00 55.28 365 TYR A O 1
ATOM 2828 N N . GLN A 1 374 ? 19.201 -2.775 40.153 1.00 52.72 366 GLN A N 1
ATOM 2829 C CA . GLN A 1 374 ? 20.608 -3.047 39.909 1.00 52.17 366 GLN A CA 1
ATOM 2830 C C . GLN A 1 374 ? 21.408 -2.501 41.078 1.00 52.98 366 GLN A C 1
ATOM 2831 O O . GLN A 1 374 ? 20.911 -1.656 41.834 1.00 50.55 366 GLN A O 1
ATOM 2837 N N . PRO A 1 375 ? 22.639 -2.977 41.272 1.00 54.31 367 PRO A N 1
ATOM 2838 C CA . PRO A 1 375 ? 23.454 -2.468 42.378 1.00 54.15 367 PRO A CA 1
ATOM 2839 C C . PRO A 1 375 ? 23.718 -0.983 42.196 1.00 52.45 367 PRO A C 1
ATOM 2840 O O . PRO A 1 375 ? 23.663 -0.446 41.087 1.00 54.08 367 PRO A O 1
ATOM 2844 N N . LEU A 1 376 ? 23.976 -0.312 43.313 1.00 46.38 368 LEU A N 1
ATOM 2845 C CA . LEU A 1 376 ? 24.319 1.103 43.306 1.00 54.01 368 LEU A CA 1
ATOM 2846 C C . LEU A 1 376 ? 25.834 1.213 43.193 1.00 55.59 368 LEU A C 1
ATOM 2847 O O . LEU A 1 376 ? 26.565 0.809 44.105 1.00 55.94 368 LEU A O 1
ATOM 2852 N N . THR A 1 377 ? 26.308 1.741 42.061 1.00 57.24 369 THR A N 1
ATOM 2853 C CA . THR A 1 377 ? 27.738 1.861 41.812 1.00 62.07 369 THR A CA 1
ATOM 2854 C C . THR A 1 377 ? 28.199 3.270 41.469 1.00 63.00 369 THR A C 1
ATOM 2855 O O . THR A 1 377 ? 29.374 3.575 41.686 1.00 66.28 369 THR A O 1
ATOM 2859 N N . GLU A 1 378 ? 27.343 4.129 40.932 1.00 60.59 370 GLU A N 1
ATOM 2860 C CA . GLU A 1 378 ? 27.763 5.453 40.488 1.00 65.31 370 GLU A CA 1
ATOM 2861 C C . GLU A 1 378 ? 27.069 6.506 41.344 1.00 61.02 370 GLU A C 1
ATOM 2862 O O . GLU A 1 378 ? 25.839 6.605 41.339 1.00 57.64 370 GLU A O 1
ATOM 2868 N N . TYR A 1 379 ? 27.861 7.279 42.087 1.00 59.05 371 TYR A N 1
ATOM 2869 C CA . TYR A 1 379 ? 27.356 8.360 42.921 1.00 59.28 371 TYR A CA 1
ATOM 2870 C C . TYR A 1 379 ? 27.529 9.700 42.218 1.00 66.20 371 TYR A C 1
ATOM 2871 O O . TYR A 1 379 ? 28.572 9.970 41.611 1.00 63.22 371 TYR A O 1
ATOM 2880 N N . ASP A 1 380 ? 26.506 10.544 42.314 1.00 60.18 372 ASP A N 1
ATOM 2881 C CA . ASP A 1 380 ? 26.660 11.941 41.932 1.00 64.86 372 ASP A CA 1
ATOM 2882 C C . ASP A 1 380 ? 27.583 12.638 42.934 1.00 63.98 372 ASP A C 1
ATOM 2883 O O . ASP A 1 380 ? 27.282 12.700 44.135 1.00 57.96 372 ASP A O 1
ATOM 2888 N N . GLU A 1 381 ? 28.697 13.175 42.425 1.00 60.67 373 GLU A N 1
ATOM 2889 C CA . GLU A 1 381 ? 29.710 13.786 43.279 1.00 63.53 373 GLU A CA 1
ATOM 2890 C C . GLU A 1 381 ? 29.163 14.995 44.025 1.00 64.52 373 GLU A C 1
ATOM 2891 O O . GLU A 1 381 ? 29.468 15.195 45.208 1.00 60.82 373 GLU A O 1
ATOM 2897 N N . ALA A 1 382 ? 28.379 15.829 43.341 1.00 64.94 374 ALA A N 1
ATOM 2898 C CA . ALA A 1 382 ? 27.770 16.977 44.001 1.00 65.06 374 ALA A CA 1
ATOM 2899 C C . ALA A 1 382 ? 26.789 16.537 45.085 1.00 62.25 374 ALA A C 1
ATOM 2900 O O . ALA A 1 382 ? 26.663 17.195 46.124 1.00 63.99 374 ALA A O 1
ATOM 2902 N N . ALA A 1 383 ? 26.083 15.427 44.864 1.00 61.99 375 ALA A N 1
ATOM 2903 C CA . ALA A 1 383 ? 25.159 14.933 45.879 1.00 59.24 375 ALA A CA 1
ATOM 2904 C C . ALA A 1 383 ? 25.905 14.453 47.118 1.00 59.00 375 ALA A C 1
ATOM 2905 O O . ALA A 1 383 ? 25.509 14.760 48.250 1.00 58.28 375 ALA A O 1
ATOM 2907 N N . VAL A 1 384 ? 26.989 13.700 46.921 1.00 55.73 376 VAL A N 1
ATOM 2908 C CA . VAL A 1 384 ? 27.806 13.254 48.043 1.00 54.97 376 VAL A CA 1
ATOM 2909 C C . VAL A 1 384 ? 28.339 14.457 48.819 1.00 61.32 376 VAL A C 1
ATOM 2910 O O . VAL A 1 384 ? 28.302 14.486 50.058 1.00 53.89 376 VAL A O 1
ATOM 2914 N N . ALA A 1 385 ? 28.782 15.491 48.098 1.00 57.20 377 ALA A N 1
ATOM 2915 C CA . ALA A 1 385 ? 29.383 16.657 48.737 1.00 62.23 377 ALA A CA 1
ATOM 2916 C C . ALA A 1 385 ? 28.379 17.409 49.603 1.00 60.71 377 ALA A C 1
ATOM 2917 O O . ALA A 1 385 ? 28.731 17.921 50.672 1.00 62.41 377 ALA A O 1
ATOM 2919 N N . LYS A 1 386 ? 27.133 17.512 49.143 1.00 59.52 378 LYS A N 1
ATOM 2920 C CA . LYS A 1 386 ? 26.131 18.281 49.875 1.00 60.63 378 LYS A CA 1
ATOM 2921 C C . LYS A 1 386 ? 25.654 17.549 51.125 1.00 58.95 378 LYS A C 1
ATOM 2922 O O . LYS A 1 386 ? 25.496 18.165 52.185 1.00 59.05 378 LYS A O 1
ATOM 2928 N N . HIS A 1 387 ? 25.400 16.242 51.018 1.00 52.44 379 HIS A N 1
ATOM 2929 C CA . HIS A 1 387 ? 24.606 15.530 52.008 1.00 53.27 379 HIS A CA 1
ATOM 2930 C C . HIS A 1 387 ? 25.368 14.465 52.782 1.00 53.78 379 HIS A C 1
ATOM 2931 O O . HIS A 1 387 ? 24.781 13.849 53.675 1.00 46.53 379 HIS A O 1
ATOM 2938 N N . PHE A 1 388 ? 26.641 14.212 52.466 1.00 52.68 380 PHE A N 1
ATOM 2939 C CA . PHE A 1 388 ? 27.452 13.264 53.225 1.00 54.81 380 PHE A CA 1
ATOM 2940 C C . PHE A 1 388 ? 28.522 13.974 54.052 1.00 56.52 380 PHE A C 1
ATOM 2941 O O . PHE A 1 388 ? 29.582 13.404 54.323 1.00 57.68 380 PHE A O 1
ATOM 2949 N N . LYS A 1 389 ? 28.265 15.223 54.438 1.00 58.26 381 LYS A N 1
ATOM 2950 C CA . LYS A 1 389 ? 29.177 15.953 55.307 1.00 55.44 381 LYS A CA 1
ATOM 2951 C C . LYS A 1 389 ? 29.234 15.296 56.681 1.00 60.01 381 LYS A C 1
ATOM 2952 O O . LYS A 1 389 ? 28.336 14.542 57.072 1.00 53.72 381 LYS A O 1
ATOM 2958 N N . ALA A 1 390 ? 30.315 15.587 57.418 1.00 57.62 382 ALA A N 1
ATOM 2959 C CA . ALA A 1 390 ? 30.424 15.131 58.799 1.00 58.50 382 ALA A CA 1
ATOM 2960 C C . ALA A 1 390 ? 29.147 15.463 59.554 1.00 53.25 382 ALA A C 1
ATOM 2961 O O . ALA A 1 390 ? 28.617 16.571 59.441 1.00 55.74 382 ALA A O 1
ATOM 2963 N N . GLY A 1 391 ? 28.634 14.480 60.298 1.00 56.09 383 GLY A N 1
ATOM 2964 C CA . GLY A 1 391 ? 27.382 14.595 61.017 1.00 51.93 383 GLY A CA 1
ATOM 2965 C C . GLY A 1 391 ? 26.251 13.816 60.376 1.00 53.66 383 GLY A C 1
ATOM 2966 O O . GLY A 1 391 ? 25.346 13.354 61.087 1.00 49.52 383 GLY A O 1
ATOM 2967 N N . ALA A 1 392 ? 26.298 13.639 59.053 1.00 52.75 384 ALA A N 1
ATOM 2968 C CA . ALA A 1 392 ? 25.259 12.892 58.351 1.00 49.33 384 ALA A CA 1
ATOM 2969 C C . ALA A 1 392 ? 25.194 11.439 58.789 1.00 50.84 384 ALA A C 1
ATOM 2970 O O . ALA A 1 392 ? 24.148 10.800 58.623 1.00 47.43 384 ALA A O 1
ATOM 2972 N N . GLU A 1 393 ? 26.282 10.894 59.346 1.00 50.72 385 GLU A N 1
ATOM 2973 C CA A GLU A 1 393 ? 26.253 9.500 59.772 0.19 51.53 385 GLU A CA 1
ATOM 2974 C CA B GLU A 1 393 ? 26.269 9.503 59.786 0.81 51.94 385 GLU A CA 1
ATOM 2975 C C . GLU A 1 393 ? 25.311 9.275 60.949 1.00 52.44 385 GLU A C 1
ATOM 2976 O O . GLU A 1 393 ? 24.857 8.142 61.153 1.00 55.65 385 GLU A O 1
ATOM 2987 N N . VAL A 1 394 ? 24.993 10.323 61.713 1.00 50.33 386 VAL A N 1
ATOM 2988 C CA . VAL A 1 394 ? 24.083 10.166 62.843 1.00 49.43 386 VAL A CA 1
ATOM 2989 C C . VAL A 1 394 ? 22.687 9.813 62.349 1.00 51.86 386 VAL A C 1
ATOM 2990 O O . VAL A 1 394 ? 22.095 8.811 62.769 1.00 51.95 386 VAL A O 1
ATOM 2994 N N . ALA A 1 395 ? 22.141 10.629 61.446 1.00 48.83 387 ALA A N 1
ATOM 2995 C CA . ALA A 1 395 ? 20.858 10.293 60.831 1.00 46.50 387 ALA A CA 1
ATOM 2996 C C . ALA A 1 395 ? 20.923 8.939 60.128 1.00 45.13 387 ALA A C 1
ATOM 2997 O O . ALA A 1 395 ? 20.047 8.083 60.312 1.00 43.06 387 ALA A O 1
ATOM 2999 N N . LEU A 1 396 ? 21.972 8.716 59.3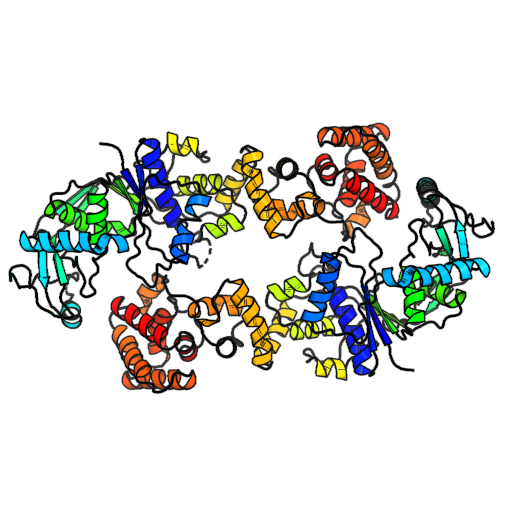35 1.00 46.66 388 LEU A N 1
ATOM 3000 C CA . LEU A 1 396 ? 22.070 7.472 58.572 1.00 45.14 388 LEU A CA 1
ATOM 3001 C C . LEU A 1 396 ? 22.134 6.254 59.492 1.00 48.54 388 LEU A C 1
ATOM 3002 O O . LEU A 1 396 ? 21.443 5.251 59.263 1.00 44.71 388 LEU A O 1
ATOM 3007 N N . GLY A 1 397 ? 22.973 6.316 60.536 1.00 52.69 389 GLY A N 1
ATOM 3008 C CA . GLY A 1 397 ? 23.069 5.193 61.459 1.00 48.90 389 GLY A CA 1
ATOM 3009 C C . GLY A 1 397 ? 21.786 4.969 62.240 1.00 48.93 389 GLY A C 1
ATOM 3010 O O . GLY A 1 397 ? 21.392 3.828 62.497 1.00 48.32 389 GLY A O 1
ATOM 3011 N N . LYS A 1 398 ? 21.112 6.054 62.628 1.00 49.12 390 LYS A N 1
ATOM 3012 C CA . LYS A 1 398 ? 19.842 5.896 63.326 1.00 50.53 390 LYS A CA 1
ATOM 3013 C C . LYS A 1 398 ? 18.789 5.279 62.413 1.00 50.57 390 LYS A C 1
ATOM 3014 O O . LYS A 1 398 ? 18.070 4.361 62.822 1.00 48.74 390 LYS A O 1
ATOM 3020 N N . ALA A 1 399 ? 18.692 5.754 61.167 1.00 50.98 391 ALA A N 1
ATOM 3021 C CA . ALA A 1 399 ? 17.766 5.137 60.225 1.00 45.11 391 ALA A CA 1
ATOM 3022 C C . ALA A 1 399 ? 18.125 3.676 60.003 1.00 48.35 391 ALA A C 1
ATOM 3023 O O . ALA A 1 399 ? 17.254 2.798 60.030 1.00 45.51 391 ALA A O 1
ATOM 3025 N N . ARG A 1 400 ? 19.415 3.398 59.795 1.00 49.30 392 ARG A N 1
ATOM 3026 C CA . ARG A 1 400 ? 19.856 2.025 59.565 1.00 50.72 392 ARG A CA 1
ATOM 3027 C C . ARG A 1 400 ? 19.427 1.125 60.713 1.00 51.15 392 ARG A C 1
ATOM 3028 O O . ARG A 1 400 ? 18.917 0.019 60.498 1.00 52.12 392 ARG A O 1
ATOM 3036 N N . GLU A 1 401 ? 19.606 1.599 61.944 1.00 53.69 393 GLU A N 1
ATOM 3037 C CA . GLU A 1 401 ? 19.266 0.797 63.109 1.00 53.53 393 GLU A CA 1
ATOM 3038 C C . GLU A 1 401 ? 17.765 0.541 63.172 1.00 56.23 393 GLU A C 1
ATOM 3039 O O . GLU A 1 401 ? 17.326 -0.603 63.338 1.00 57.25 393 GLU A O 1
ATOM 3045 N N . LEU A 1 402 ? 16.955 1.584 62.979 1.00 55.29 394 LEU A N 1
ATOM 3046 C CA . LEU A 1 402 ? 15.512 1.400 63.073 1.00 53.16 394 LEU A CA 1
ATOM 3047 C C . LEU A 1 402 ? 14.982 0.553 61.924 1.00 54.45 394 LEU A C 1
ATOM 3048 O O . LEU A 1 402 ? 14.102 -0.291 62.127 1.00 55.72 394 LEU A O 1
ATOM 3053 N N . LEU A 1 403 ? 15.510 0.749 60.711 1.00 56.26 395 LEU A N 1
ATOM 3054 C CA . LEU A 1 403 ? 15.078 -0.065 59.575 1.00 52.30 395 LEU A CA 1
ATOM 3055 C C . LEU A 1 403 ? 15.459 -1.529 59.761 1.00 52.58 395 LEU A C 1
ATOM 3056 O O . LEU A 1 403 ? 14.677 -2.426 59.422 1.00 54.32 395 LEU A O 1
ATOM 3061 N N . ALA A 1 404 ? 16.654 -1.795 60.296 1.00 54.67 396 ALA A N 1
ATOM 3062 C CA . ALA A 1 404 ? 17.071 -3.177 60.504 1.00 57.19 396 ALA A CA 1
ATOM 3063 C C . ALA A 1 404 ? 16.188 -3.901 61.510 1.00 59.96 396 ALA A C 1
ATOM 3064 O O . ALA A 1 404 ? 16.067 -5.126 61.436 1.00 60.21 396 ALA A O 1
ATOM 3066 N N . ALA A 1 405 ? 15.550 -3.173 62.425 1.00 60.97 397 ALA A N 1
ATOM 3067 C CA . ALA A 1 405 ? 14.735 -3.787 63.464 1.00 63.49 397 ALA A CA 1
ATOM 3068 C C . ALA A 1 405 ? 13.281 -3.973 63.057 1.00 65.09 397 ALA A C 1
ATOM 3069 O O . ALA A 1 405 ? 12.521 -4.585 63.817 1.00 69.12 397 ALA A O 1
ATOM 3071 N N . LEU A 1 406 ? 12.872 -3.469 61.897 1.00 61.01 398 LEU A N 1
ATOM 3072 C CA . LEU A 1 406 ? 11.502 -3.668 61.451 1.00 62.02 398 LEU A CA 1
ATOM 3073 C C . LEU A 1 406 ? 11.208 -5.161 61.367 1.00 66.14 398 LEU A C 1
ATOM 3074 O O . LEU A 1 406 ? 12.006 -5.908 60.785 1.00 64.37 398 LEU A O 1
ATOM 3079 N N . PRO A 1 407 ? 10.106 -5.639 61.959 1.00 70.07 399 PRO A N 1
ATOM 3080 C CA . PRO A 1 407 ? 9.753 -7.057 61.793 1.00 68.47 399 PRO A CA 1
ATOM 3081 C C . PRO A 1 407 ? 9.229 -7.359 60.409 1.00 67.84 399 PRO A C 1
ATOM 3082 O O . PRO A 1 407 ? 9.415 -8.473 59.908 1.00 71.41 399 PRO A O 1
ATOM 3086 N N . GLU A 1 408 ? 8.571 -6.394 59.785 1.00 68.79 400 GLU A N 1
ATOM 3087 C CA . GLU A 1 408 ? 8.054 -6.516 58.438 1.00 63.76 400 GLU A CA 1
ATOM 3088 C C . GLU A 1 408 ? 8.608 -5.370 57.606 1.00 63.69 400 GLU A C 1
ATOM 3089 O O . GLU A 1 408 ? 8.901 -4.289 58.127 1.00 61.50 400 GLU A O 1
ATOM 3091 N N . TRP A 1 409 ? 8.759 -5.611 56.314 1.00 59.94 401 TRP A N 1
ATOM 3092 C CA . TRP A 1 409 ? 9.321 -4.622 55.402 1.00 56.81 401 TRP A CA 1
ATOM 3093 C C . TRP A 1 409 ? 8.225 -4.200 54.434 1.00 52.91 401 TRP A C 1
ATOM 3094 O O . TRP A 1 409 ? 7.931 -4.909 53.470 1.00 54.26 401 TRP A O 1
ATOM 3105 N N . THR A 1 410 ? 7.600 -3.056 54.705 1.00 52.86 402 THR A N 1
ATOM 3106 C CA . THR A 1 410 ? 6.597 -2.492 53.810 1.00 52.07 402 THR A CA 1
ATOM 3107 C C . THR A 1 410 ? 6.839 -0.995 53.703 1.00 47.89 402 THR A C 1
ATOM 3108 O O . THR A 1 410 ? 7.577 -0.405 54.496 1.00 49.20 402 THR A O 1
ATOM 3112 N N . ALA A 1 411 ? 6.208 -0.382 52.701 1.00 50.18 403 ALA A N 1
ATOM 3113 C CA . ALA A 1 411 ? 6.302 1.066 52.553 1.00 49.41 403 ALA A CA 1
ATOM 3114 C C . ALA A 1 411 ? 5.851 1.773 53.824 1.00 49.49 403 ALA A C 1
ATOM 3115 O O . ALA A 1 411 ? 6.507 2.713 54.286 1.00 46.08 403 ALA A O 1
ATOM 3117 N N . GLU A 1 412 ? 4.748 1.310 54.419 1.00 51.10 404 GLU A N 1
ATOM 3118 C CA . GLU A 1 412 ? 4.247 1.906 55.655 1.00 50.26 404 GLU A CA 1
ATOM 3119 C C . GLU A 1 412 ? 5.241 1.745 56.804 1.00 49.40 404 GLU A C 1
ATOM 3120 O O . GLU A 1 412 ? 5.530 2.703 57.531 1.00 48.37 404 GLU A O 1
ATOM 3126 N N . SER A 1 413 ? 5.780 0.536 56.985 1.00 48.47 405 SER A N 1
ATOM 3127 C CA . SER A 1 413 ? 6.652 0.292 58.129 1.00 52.80 405 SER A CA 1
ATOM 3128 C C . SER A 1 413 ? 7.987 1.009 57.966 1.00 51.30 405 SER A C 1
ATOM 3129 O O . SER A 1 413 ? 8.557 1.507 58.945 1.00 46.23 405 SER A O 1
ATOM 3132 N N . VAL A 1 414 ? 8.496 1.085 56.736 1.00 50.88 406 VAL A N 1
ATOM 3133 C CA . VAL A 1 414 ? 9.678 1.904 56.472 1.00 45.40 406 VAL A CA 1
ATOM 3134 C C . VAL A 1 414 ? 9.407 3.355 56.845 1.00 45.81 406 VAL A C 1
ATOM 3135 O O . VAL A 1 414 ? 10.215 4.000 57.522 1.00 46.75 406 VAL A O 1
ATOM 3139 N N . GLY A 1 415 ? 8.257 3.887 56.411 1.00 46.64 407 GLY A N 1
ATOM 3140 C CA . GLY A 1 415 ? 7.899 5.250 56.770 1.00 46.39 407 GLY A CA 1
ATOM 3141 C C . GLY A 1 415 ? 7.902 5.478 58.269 1.00 48.48 407 GLY A C 1
ATOM 3142 O O . GLY A 1 415 ? 8.385 6.506 58.751 1.00 48.21 407 GLY A O 1
ATOM 3143 N N . VAL A 1 416 ? 7.393 4.508 59.031 1.00 48.60 408 VAL A N 1
ATOM 3144 C CA . VAL A 1 416 ? 7.397 4.651 60.488 1.00 49.30 408 VAL A CA 1
ATOM 3145 C C . VAL A 1 416 ? 8.821 4.668 61.019 1.00 49.35 408 VAL A C 1
ATOM 3146 O O . VAL A 1 416 ? 9.158 5.471 61.898 1.00 52.01 408 VAL A O 1
ATOM 3150 N N . ALA A 1 417 ? 9.683 3.789 60.496 1.00 49.97 409 ALA A N 1
ATOM 3151 C CA . ALA A 1 417 ? 11.061 3.757 60.973 1.00 50.29 409 ALA A CA 1
ATOM 3152 C C . ALA A 1 417 ? 11.760 5.080 60.705 1.00 50.70 409 ALA A C 1
ATOM 3153 O O . ALA A 1 417 ? 12.498 5.582 61.560 1.00 50.74 409 ALA A O 1
ATOM 3155 N N . LEU A 1 418 ? 11.536 5.664 59.522 1.00 49.46 410 LEU A N 1
ATOM 3156 C CA . LEU A 1 418 ? 12.189 6.928 59.193 1.00 47.73 410 LEU A CA 1
ATOM 3157 C C . LEU A 1 418 ? 11.642 8.067 60.042 1.00 46.83 410 LEU A C 1
ATOM 3158 O O . LEU A 1 418 ? 12.405 8.923 60.502 1.00 47.29 410 LEU A O 1
ATOM 3163 N N . HIS A 1 419 ? 10.325 8.103 60.261 1.00 49.70 411 HIS A N 1
ATOM 3164 C CA . HIS A 1 419 ? 9.780 9.131 61.146 1.00 48.23 411 HIS A CA 1
ATOM 3165 C C . HIS A 1 419 ? 10.252 8.926 62.578 1.00 51.84 411 HIS A C 1
ATOM 3166 O O . HIS A 1 419 ? 10.594 9.895 63.264 1.00 51.85 411 HIS A O 1
ATOM 3173 N N . ASP A 1 420 ? 10.310 7.673 63.038 1.00 52.38 412 ASP A N 1
ATOM 3174 C CA . ASP A 1 420 ? 10.857 7.407 64.366 1.00 50.79 412 ASP A CA 1
ATOM 3175 C C . ASP A 1 420 ? 12.300 7.871 64.470 1.00 51.56 412 ASP A C 1
ATOM 3176 O O . ASP A 1 420 ? 12.724 8.370 65.522 1.00 55.61 412 ASP A O 1
ATOM 3181 N N . ALA A 1 421 ? 13.077 7.710 63.396 1.00 47.49 413 ALA A N 1
ATOM 3182 C CA . ALA A 1 421 ? 14.470 8.148 63.420 1.00 50.34 413 ALA A CA 1
ATOM 3183 C C . ALA A 1 421 ? 14.570 9.650 63.642 1.00 50.92 413 ALA A C 1
ATOM 3184 O O . ALA A 1 421 ? 15.360 10.114 64.470 1.00 51.73 413 ALA A O 1
ATOM 3186 N N . ALA A 1 422 ? 13.777 10.431 62.902 1.00 48.39 414 ALA A N 1
ATOM 3187 C CA . ALA A 1 422 ? 13.807 11.880 63.068 1.00 48.88 414 ALA A CA 1
ATOM 3188 C C . ALA A 1 422 ? 13.325 12.277 64.463 1.00 51.85 414 ALA A C 1
ATOM 3189 O O . ALA A 1 422 ? 13.936 13.131 65.127 1.00 50.71 414 ALA A O 1
ATOM 3191 N N . ALA A 1 423 ? 12.241 11.650 64.934 1.00 48.83 415 ALA A N 1
ATOM 3192 C CA . ALA A 1 423 ? 11.733 11.959 66.268 1.00 53.35 415 ALA A CA 1
ATOM 3193 C C . ALA A 1 423 ? 12.743 11.578 67.346 1.00 52.81 415 ALA A C 1
ATOM 3194 O O . ALA A 1 423 ? 12.942 12.326 68.310 1.00 59.67 415 ALA A O 1
ATOM 3196 N N . ALA A 1 424 ? 13.404 10.426 67.194 1.00 51.95 416 ALA A N 1
ATOM 3197 C CA . ALA A 1 424 ? 14.401 10.006 68.176 1.00 54.48 416 ALA A CA 1
ATOM 3198 C C . ALA A 1 424 ? 15.563 10.989 68.249 1.00 56.42 416 ALA A C 1
ATOM 3199 O O . ALA A 1 424 ? 16.078 11.273 69.336 1.00 55.65 416 ALA A O 1
ATOM 3201 N N . LEU A 1 425 ? 16.008 11.503 67.104 1.00 52.79 417 LEU A N 1
ATOM 3202 C CA . LEU A 1 425 ? 17.094 12.475 67.100 1.00 50.61 417 LEU A CA 1
ATOM 3203 C C . LEU A 1 425 ? 16.601 13.897 67.302 1.00 49.82 417 LEU A C 1
ATOM 3204 O O . LEU A 1 425 ? 17.423 14.811 67.388 1.00 50.90 417 LEU A O 1
ATOM 3209 N N . GLU A 1 426 ? 15.284 14.095 67.344 1.00 50.74 418 GLU A N 1
ATOM 3210 C CA . GLU A 1 426 ? 14.664 15.418 67.415 1.00 54.07 418 GLU A CA 1
ATOM 3211 C C . GLU A 1 426 ? 15.170 16.333 66.298 1.00 49.65 418 GLU A C 1
ATOM 3212 O O . GLU A 1 426 ? 15.637 17.453 66.531 1.00 47.78 418 GLU A O 1
ATOM 3218 N N . ILE A 1 427 ? 15.068 15.841 65.056 1.00 48.37 419 ILE A N 1
ATOM 3219 C CA . ILE A 1 427 ? 15.460 16.608 63.881 1.00 47.41 419 ILE A CA 1
ATOM 3220 C C . ILE A 1 427 ? 14.319 16.596 62.871 1.00 47.95 419 ILE A C 1
ATOM 3221 O O . ILE A 1 427 ? 13.431 15.742 62.910 1.00 50.16 419 ILE A O 1
ATOM 3226 N N . GLY A 1 428 ? 14.355 17.562 61.955 1.00 45.68 420 GLY A N 1
ATOM 3227 C CA . GLY A 1 428 ? 13.412 17.558 60.851 1.00 43.03 420 GLY A CA 1
ATOM 3228 C C . GLY A 1 428 ? 13.655 16.389 59.916 1.00 45.40 420 GLY A C 1
ATOM 3229 O O . GLY A 1 428 ? 14.770 15.878 59.794 1.00 42.82 420 GLY A O 1
ATOM 3230 N N . MET A 1 429 ? 12.580 15.959 59.243 1.00 44.05 421 MET A N 1
ATOM 3231 C CA . MET A 1 429 ? 12.670 14.824 58.324 1.00 44.26 421 MET A CA 1
ATOM 3232 C C . MET A 1 429 ? 13.712 15.049 57.228 1.00 42.28 421 MET A C 1
ATOM 3233 O O . MET A 1 429 ? 14.301 14.083 56.731 1.00 42.13 421 MET A O 1
ATOM 3238 N N . GLY A 1 430 ? 13.953 16.309 56.848 1.00 42.03 422 GLY A N 1
ATOM 3239 C CA . GLY A 1 430 ? 14.923 16.592 55.805 1.00 45.44 422 GLY A CA 1
ATOM 3240 C C . GLY A 1 430 ? 16.326 16.142 56.166 1.00 43.76 422 GLY A C 1
ATOM 3241 O O . GLY A 1 430 ? 17.076 15.689 55.298 1.00 44.65 422 GLY A O 1
ATOM 3242 N N . LYS A 1 431 ? 16.686 16.232 57.452 1.00 43.52 423 LYS A N 1
ATOM 3243 C CA . LYS A 1 431 ? 17.987 15.753 57.920 1.00 44.08 423 LYS A CA 1
ATOM 3244 C C . LYS A 1 431 ? 18.107 14.242 57.804 1.00 40.77 423 LYS A C 1
ATOM 3245 O O . LYS A 1 431 ? 19.223 13.710 57.794 1.00 39.21 423 LYS A O 1
ATOM 3251 N N . VAL A 1 432 ? 16.987 13.537 57.745 1.00 40.56 424 VAL A N 1
ATOM 3252 C CA . VAL A 1 432 ? 17.019 12.111 57.462 1.00 40.25 424 VAL A CA 1
ATOM 3253 C C . VAL A 1 432 ? 16.913 11.841 55.969 1.00 40.04 424 VAL A C 1
ATOM 3254 O O . VAL A 1 432 ? 17.690 11.058 55.424 1.00 39.18 424 VAL A O 1
ATOM 3258 N N . ALA A 1 433 ? 15.960 12.493 55.289 1.00 38.25 425 ALA A N 1
ATOM 3259 C CA . ALA A 1 433 ? 15.649 12.143 53.900 1.00 42.38 425 ALA A CA 1
ATOM 3260 C C . ALA A 1 433 ? 16.779 12.531 52.945 1.00 39.37 425 ALA A C 1
ATOM 3261 O O . ALA A 1 433 ? 17.122 11.763 52.038 1.00 41.96 425 ALA A O 1
ATOM 3263 N N . GLN A 1 434 ? 17.346 13.728 53.108 1.00 42.31 426 GLN A N 1
ATOM 3264 C CA . GLN A 1 434 ? 18.359 14.195 52.160 1.00 44.08 426 GLN A CA 1
ATOM 3265 C C . GLN A 1 434 ? 19.552 13.242 52.071 1.00 44.42 426 GLN A C 1
ATOM 3266 O O . GLN A 1 434 ? 19.856 12.780 50.960 1.00 46.12 426 GLN A O 1
ATOM 3272 N N . PRO A 1 435 ? 20.240 12.868 53.159 1.00 42.91 427 PRO A N 1
ATOM 3273 C CA . PRO A 1 435 ? 21.347 11.905 52.982 1.00 44.93 427 PRO A CA 1
ATOM 3274 C C . PRO A 1 435 ? 20.870 10.506 52.636 1.00 41.48 427 PRO A C 1
ATOM 3275 O O . PRO A 1 435 ? 21.555 9.799 51.892 1.00 40.25 427 PRO A O 1
ATOM 3279 N N . LEU A 1 436 ? 19.716 10.084 53.154 1.00 38.53 428 LEU A N 1
ATOM 3280 C CA . LEU A 1 436 ? 19.180 8.769 52.817 1.00 40.04 428 LEU A CA 1
ATOM 3281 C C . LEU A 1 436 ? 18.891 8.655 51.326 1.00 40.50 428 LEU A C 1
ATOM 3282 O O . LEU A 1 436 ? 19.025 7.576 50.733 1.00 38.30 428 LEU A O 1
ATOM 3287 N N . ARG A 1 437 ? 18.459 9.753 50.709 1.00 42.25 429 ARG A N 1
ATOM 3288 C CA . ARG A 1 437 ? 18.209 9.738 49.270 1.00 42.22 429 ARG A CA 1
ATOM 3289 C C . ARG A 1 437 ? 19.504 9.477 48.498 1.00 41.86 429 ARG A C 1
ATOM 3290 O O . ARG A 1 437 ? 19.531 8.676 47.556 1.00 41.46 429 ARG A O 1
ATOM 3298 N N . VAL A 1 438 ? 20.596 10.118 48.907 1.00 42.69 430 VAL A N 1
ATOM 3299 C CA . VAL A 1 438 ? 21.872 9.845 48.257 1.00 44.10 430 VAL A CA 1
ATOM 3300 C C . VAL A 1 438 ? 22.337 8.429 48.575 1.00 42.65 430 VAL A C 1
ATOM 3301 O O . VAL A 1 438 ? 22.866 7.726 47.708 1.00 43.90 430 VAL A O 1
ATOM 3305 N N . ALA A 1 439 ? 22.107 7.970 49.805 1.00 45.01 431 ALA A N 1
ATOM 3306 C CA . ALA A 1 439 ? 22.459 6.598 50.168 1.00 41.33 431 ALA A CA 1
ATOM 3307 C C . ALA A 1 439 ? 21.792 5.587 49.242 1.00 42.03 431 ALA A C 1
ATOM 3308 O O . ALA A 1 439 ? 22.433 4.639 48.775 1.00 43.51 431 ALA A O 1
ATOM 3310 N N . ILE A 1 440 ? 20.493 5.760 48.978 1.00 40.65 432 ILE A N 1
ATOM 3311 C CA . ILE A 1 440 ? 19.766 4.742 48.229 1.00 39.25 432 ILE A CA 1
ATOM 3312 C C . ILE A 1 440 ? 19.999 4.883 46.726 1.00 42.60 432 ILE A C 1
ATOM 3313 O O . ILE A 1 440 ? 20.070 3.882 46.002 1.00 41.19 432 ILE A O 1
ATOM 3318 N N . THR A 1 441 ? 20.075 6.111 46.212 1.00 44.51 433 THR A N 1
ATOM 3319 C CA . THR A 1 441 ? 20.068 6.296 44.764 1.00 43.19 433 THR A CA 1
ATOM 3320 C C . THR A 1 441 ? 21.367 6.835 44.196 1.00 42.33 433 THR A C 1
ATOM 3321 O O . THR A 1 441 ? 21.538 6.809 42.971 1.00 47.12 433 THR A O 1
ATOM 3325 N N . GLY A 1 442 ? 22.278 7.322 45.036 1.00 44.82 434 GLY A N 1
ATOM 3326 C CA . GLY A 1 442 ? 23.449 8.029 44.565 1.00 46.57 434 GLY A CA 1
ATOM 3327 C C . GLY A 1 442 ? 23.182 9.426 44.051 1.00 48.28 434 GLY A C 1
ATOM 3328 O O . GLY A 1 442 ? 24.108 10.075 43.556 1.00 50.31 434 GLY A O 1
ATOM 3329 N N . THR A 1 443 ? 21.944 9.908 44.144 1.00 46.24 435 THR A N 1
ATOM 3330 C CA . THR A 1 443 ? 21.549 11.207 43.623 1.00 46.43 435 THR A CA 1
ATOM 3331 C C . THR A 1 443 ? 20.677 11.909 44.656 1.00 49.78 435 THR A C 1
ATOM 3332 O O . THR A 1 443 ? 20.273 11.322 45.669 1.00 48.06 435 THR A O 1
ATOM 3336 N N . GLN A 1 444 ? 20.363 13.176 44.386 1.00 45.23 436 GLN A N 1
ATOM 3337 C CA . GLN A 1 444 ? 19.401 13.902 45.201 1.00 51.46 436 GLN A CA 1
ATOM 3338 C C . GLN A 1 444 ? 18.038 14.016 44.523 1.00 46.12 436 GLN A C 1
ATOM 3339 O O . GLN A 1 444 ? 17.284 14.948 44.804 1.00 46.16 436 GLN A O 1
ATOM 3345 N N . VAL A 1 445 ? 17.696 13.070 43.653 1.00 45.74 437 VAL A N 1
ATOM 3346 C CA . VAL A 1 445 ? 16.399 13.041 42.980 1.00 42.60 437 VAL A CA 1
ATOM 3347 C C . VAL A 1 445 ? 15.798 11.655 43.179 1.00 42.33 437 VAL A C 1
ATOM 3348 O O . VAL A 1 445 ? 16.391 10.652 42.764 1.00 45.32 437 VAL A O 1
ATOM 3352 N N . SER A 1 446 ? 14.640 11.592 43.831 1.00 39.76 438 SER A N 1
ATOM 3353 C CA . SER A 1 446 ? 13.925 10.334 44.007 1.00 39.38 438 SER A CA 1
ATOM 3354 C C . SER A 1 446 ? 12.494 10.667 44.395 1.00 38.21 438 SER A C 1
ATOM 3355 O O . SER A 1 446 ? 12.179 11.825 44.684 1.00 37.22 438 SER A O 1
ATOM 3358 N N . PRO A 1 447 ? 11.598 9.685 44.391 1.00 37.46 439 PRO A N 1
ATOM 3359 C CA . PRO A 1 447 ? 10.243 9.947 44.898 1.00 42.60 439 PRO A CA 1
ATOM 3360 C C . PRO A 1 447 ? 10.229 10.003 46.419 1.00 43.09 439 PRO A C 1
ATOM 3361 O O . PRO A 1 447 ? 11.275 10.222 47.040 1.00 37.59 439 PRO A O 1
ATOM 3365 N N . ASP A 1 448 ? 9.063 9.804 47.027 1.00 42.20 440 ASP A N 1
ATOM 3366 C CA . ASP A 1 448 ? 8.960 9.860 48.483 1.00 42.13 440 ASP A CA 1
ATOM 3367 C C . ASP A 1 448 ? 10.048 9.008 49.130 1.00 36.27 440 ASP A C 1
ATOM 3368 O O . ASP A 1 448 ? 10.307 7.881 48.698 1.00 38.80 440 ASP A O 1
ATOM 3373 N N . ILE A 1 449 ? 10.703 9.561 50.155 1.00 40.45 441 ILE A N 1
ATOM 3374 C CA . ILE A 1 449 ? 11.879 8.894 50.711 1.00 36.22 441 ILE A CA 1
ATOM 3375 C C . ILE A 1 449 ? 11.505 7.528 51.269 1.00 36.14 441 ILE A C 1
ATOM 3376 O O . ILE A 1 449 ? 12.247 6.558 51.102 1.00 38.70 441 ILE A O 1
ATOM 3381 N N . SER A 1 450 ? 10.324 7.405 51.884 1.00 38.57 442 SER A N 1
ATOM 3382 C CA . SER A 1 450 ? 9.948 6.109 52.444 1.00 37.21 442 SER A CA 1
ATOM 3383 C C . SER A 1 450 ? 9.814 5.060 51.346 1.00 38.13 442 SER A C 1
ATOM 3384 O O . SER A 1 450 ? 10.331 3.944 51.467 1.00 42.98 442 SER A O 1
ATOM 3387 N N . HIS A 1 451 ? 9.144 5.408 50.247 1.00 40.38 443 HIS A N 1
ATOM 3388 C CA . HIS A 1 451 ? 9.060 4.465 49.140 1.00 39.61 443 HIS A CA 1
ATOM 3389 C C . HIS A 1 451 ? 10.444 4.202 48.540 1.00 38.95 443 HIS A C 1
ATOM 3390 O O . HIS A 1 451 ? 10.782 3.055 48.217 1.00 40.88 443 HIS A O 1
ATOM 3397 N N . THR A 1 452 ? 11.262 5.245 48.388 1.00 38.31 444 THR A N 1
ATOM 3398 C CA . THR A 1 452 ? 12.591 5.045 47.800 1.00 41.19 444 THR A CA 1
ATOM 3399 C C . THR A 1 452 ? 13.390 4.022 48.603 1.00 40.00 444 THR A C 1
ATOM 3400 O O . THR A 1 452 ? 14.020 3.122 48.035 1.00 39.52 444 THR A O 1
ATOM 3404 N N . VAL A 1 453 ? 13.365 4.142 49.931 1.00 37.30 445 VAL A N 1
ATOM 3405 C CA . VAL A 1 453 ? 14.024 3.152 50.779 1.00 39.04 445 VAL A CA 1
ATOM 3406 C C . VAL A 1 453 ? 13.352 1.792 50.640 1.00 39.54 445 VAL A C 1
ATOM 3407 O O . VAL A 1 453 ? 14.020 0.769 50.433 1.00 40.24 445 VAL A O 1
ATOM 3411 N N . TYR A 1 454 ? 12.021 1.760 50.777 1.00 40.94 446 TYR A N 1
ATOM 3412 C CA . TYR A 1 454 ? 11.283 0.497 50.719 1.00 42.60 446 TYR A CA 1
ATOM 3413 C C . TYR A 1 454 ? 11.575 -0.275 49.435 1.00 44.28 446 TYR A C 1
ATOM 3414 O O . TYR A 1 454 ? 11.762 -1.499 49.468 1.00 43.80 446 TYR A O 1
ATOM 3423 N N . LEU A 1 455 ? 11.611 0.422 48.296 1.00 43.73 447 LEU A N 1
ATOM 3424 C CA . LEU A 1 455 ? 11.761 -0.230 46.995 1.00 45.32 447 LEU A CA 1
ATOM 3425 C C . LEU A 1 455 ? 13.142 -0.832 46.780 1.00 45.65 447 LEU A C 1
ATOM 3426 O O . LEU A 1 455 ? 13.311 -1.633 45.851 1.00 47.70 447 LEU A O 1
ATOM 3431 N N . ALA A 1 456 ? 14.131 -0.475 47.604 1.00 44.65 448 ALA A N 1
ATOM 3432 C CA . ALA A 1 456 ? 15.420 -1.140 47.489 1.00 44.65 448 ALA A CA 1
ATOM 3433 C C . ALA A 1 456 ? 15.374 -2.547 48.061 1.00 47.35 448 ALA A C 1
ATOM 3434 O O . ALA A 1 456 ? 16.234 -3.368 47.730 1.00 45.41 448 ALA A O 1
ATOM 3436 N N . GLY A 1 457 ? 14.376 -2.853 48.877 1.00 48.48 449 GLY A N 1
ATOM 3437 C CA . GLY A 1 457 ? 14.359 -4.093 49.619 1.00 47.59 449 GLY A CA 1
ATOM 3438 C C . GLY A 1 457 ? 15.244 -4.002 50.847 1.00 49.72 449 GLY A C 1
ATOM 3439 O O . GLY A 1 457 ? 16.136 -3.160 50.950 1.00 49.17 449 GLY A O 1
ATOM 3440 N N . ARG A 1 458 ? 14.981 -4.891 51.806 1.00 51.22 450 ARG A N 1
ATOM 3441 C CA . ARG A 1 458 ? 15.650 -4.771 53.097 1.00 52.74 450 ARG A CA 1
ATOM 3442 C C . ARG A 1 458 ? 17.159 -4.941 52.962 1.00 51.62 450 ARG A C 1
ATOM 3443 O O . ARG A 1 458 ? 17.932 -4.162 53.531 1.00 52.29 450 ARG A O 1
ATOM 3451 N N . GLU A 1 459 ? 17.600 -5.950 52.211 1.00 56.87 451 GLU A N 1
ATOM 3452 C CA . GLU A 1 459 ? 19.035 -6.207 52.111 1.00 60.38 451 GLU A CA 1
ATOM 3453 C C . GLU A 1 459 ? 19.758 -5.034 51.453 1.00 55.93 451 GLU A C 1
ATOM 3454 O O . GLU A 1 459 ? 20.754 -4.527 51.984 1.00 53.08 451 GLU A O 1
ATOM 3460 N N . GLN A 1 460 ? 19.251 -4.572 50.309 1.00 54.81 452 GLN A N 1
ATOM 3461 C CA . GLN A 1 460 ? 19.916 -3.485 49.603 1.00 51.26 452 GLN A CA 1
ATOM 3462 C C . GLN A 1 460 ? 19.867 -2.188 50.392 1.00 48.93 452 GLN A C 1
ATOM 3463 O O . GLN A 1 460 ? 20.821 -1.408 50.364 1.00 48.43 452 GLN A O 1
ATOM 3469 N N . ALA A 1 461 ? 18.759 -1.920 51.083 1.00 48.25 453 ALA A N 1
ATOM 3470 C CA . ALA A 1 461 ? 18.669 -0.672 51.826 1.00 46.10 453 ALA A CA 1
ATOM 3471 C C . ALA A 1 461 ? 19.746 -0.612 52.907 1.00 47.10 453 ALA A C 1
ATOM 3472 O O . ALA A 1 461 ? 20.442 0.400 53.055 1.00 45.42 453 ALA A O 1
ATOM 3474 N N . LEU A 1 462 ? 19.920 -1.704 53.651 1.00 44.82 454 LEU A N 1
ATOM 3475 C CA . LEU A 1 462 ? 20.922 -1.705 54.714 1.00 51.94 454 LEU A CA 1
ATOM 3476 C C . LEU A 1 462 ? 22.329 -1.633 54.138 1.00 46.95 454 LEU A C 1
ATOM 3477 O O . LEU A 1 462 ? 23.161 -0.866 54.627 1.00 47.57 454 LEU A O 1
ATOM 3482 N N . LYS A 1 463 ? 22.604 -2.396 53.077 1.00 48.68 455 LYS A N 1
ATOM 3483 C CA . LYS A 1 463 ? 23.938 -2.358 52.484 1.00 50.36 455 LYS A CA 1
ATOM 3484 C C . LYS A 1 463 ? 24.261 -0.967 51.948 1.00 47.06 455 LYS A C 1
ATOM 3485 O O . LYS A 1 463 ? 25.333 -0.421 52.229 1.00 51.25 455 LYS A O 1
ATOM 3487 N N . ARG A 1 464 ? 23.318 -0.349 51.232 1.00 49.06 456 ARG A N 1
ATOM 3488 C CA . ARG A 1 464 ? 23.574 0.967 50.650 1.00 49.01 456 ARG A CA 1
ATOM 3489 C C . ARG A 1 464 ? 23.789 2.027 51.723 1.00 48.92 456 ARG A C 1
ATOM 3490 O O . ARG A 1 464 ? 24.650 2.904 51.569 1.00 47.85 456 ARG A O 1
ATOM 3498 N N . ILE A 1 465 ? 23.003 1.982 52.805 1.00 44.86 457 ILE A N 1
ATOM 3499 C CA . ILE A 1 465 ? 23.211 2.910 53.912 1.00 45.66 457 ILE A CA 1
ATOM 3500 C C . ILE A 1 465 ? 24.584 2.692 54.544 1.00 48.93 457 ILE A C 1
ATOM 3501 O O . ILE A 1 465 ? 25.289 3.657 54.857 1.00 48.34 457 ILE A O 1
ATOM 3506 N N . ASP A 1 466 ? 24.997 1.426 54.715 1.00 49.98 458 ASP A N 1
ATOM 3507 C CA . ASP A 1 466 ? 26.323 1.142 55.273 1.00 49.58 458 ASP A CA 1
ATOM 3508 C C . ASP A 1 466 ? 27.416 1.773 54.423 1.00 51.88 458 ASP A C 1
ATOM 3509 O O . ASP A 1 466 ? 28.320 2.431 54.948 1.00 54.50 458 ASP A O 1
ATOM 3514 N N . VAL A 1 467 ? 27.336 1.590 53.098 1.00 52.20 459 VAL A N 1
ATOM 3515 C CA . VAL A 1 467 ? 28.264 2.264 52.188 1.00 52.23 459 VAL A CA 1
ATOM 3516 C C . VAL A 1 467 ? 28.209 3.776 52.392 1.00 55.33 459 VAL A C 1
ATOM 3517 O O . VAL A 1 467 ? 29.244 4.437 52.533 1.00 53.78 459 VAL A O 1
ATOM 3521 N N . ALA A 1 468 ? 26.996 4.342 52.446 1.00 51.61 460 ALA A N 1
ATOM 3522 C CA . ALA A 1 468 ? 26.869 5.782 52.651 1.00 50.46 460 ALA A CA 1
ATOM 3523 C C . ALA A 1 468 ? 27.601 6.230 53.913 1.00 53.02 460 ALA A C 1
ATOM 3524 O O . ALA A 1 468 ? 28.292 7.256 53.909 1.00 52.40 460 ALA A O 1
ATOM 3526 N N . ILE A 1 469 ? 27.477 5.463 54.996 1.00 50.35 461 ILE A N 1
ATOM 3527 C CA . ILE A 1 469 ? 28.112 5.852 56.251 1.00 54.46 461 ILE A CA 1
ATOM 3528 C C . ILE A 1 469 ? 29.629 5.880 56.101 1.00 59.47 461 ILE A C 1
ATOM 3529 O O . ILE A 1 469 ? 30.298 6.730 56.699 1.00 58.63 461 ILE A O 1
ATOM 3534 N N . THR A 1 470 ? 30.196 4.996 55.271 1.00 58.16 462 THR A N 1
ATOM 3535 C CA . THR A 1 470 ? 31.641 5.020 55.047 1.00 64.29 462 THR A CA 1
ATOM 3536 C C . THR A 1 470 ? 32.078 6.157 54.130 1.00 63.32 462 THR A C 1
ATOM 3537 O O . THR A 1 470 ? 33.263 6.503 54.125 1.00 67.49 462 THR A O 1
ATOM 3541 N N . LYS A 1 471 ? 31.165 6.742 53.357 1.00 59.54 463 LYS A N 1
ATOM 3542 C CA . LYS A 1 471 ? 31.502 7.862 52.486 1.00 59.98 463 LYS A CA 1
ATOM 3543 C C . LYS A 1 471 ? 31.366 9.206 53.191 1.00 58.23 463 LYS A C 1
ATOM 3544 O O . LYS A 1 471 ? 31.701 10.237 52.602 1.00 61.95 463 LYS A O 1
ATOM 3550 N N . VAL A 1 472 ? 30.887 9.218 54.433 1.00 60.68 464 VAL A N 1
ATOM 3551 C CA . VAL A 1 472 ? 30.709 10.467 55.166 1.00 63.96 464 VAL A CA 1
ATOM 3552 C C . VAL A 1 472 ? 32.078 11.047 55.504 1.00 69.86 464 VAL A C 1
ATOM 3553 O O . VAL A 1 472 ? 32.874 10.413 56.208 1.00 62.38 464 VAL A O 1
ATOM 3557 N N . ALA A 1 473 ? 32.351 12.250 54.988 1.00 82.24 465 ALA A N 1
ATOM 3558 C CA . ALA A 1 473 ? 33.611 12.977 55.185 1.00 83.28 465 ALA A CA 1
ATOM 3559 C C . ALA A 1 473 ? 34.839 12.172 54.749 1.00 81.46 465 ALA A C 1
ATOM 3560 O O . ALA A 1 473 ? 34.958 11.778 53.584 1.00 83.30 465 ALA A O 1
ATOM 3562 N N . MET B 1 9 ? 62.315 -5.719 31.243 1.00 83.10 1 MET B N 1
ATOM 3563 C CA . MET B 1 9 ? 62.753 -5.267 29.920 1.00 80.58 1 MET B CA 1
ATOM 3564 C C . MET B 1 9 ? 61.565 -4.887 29.024 1.00 73.26 1 MET B C 1
ATOM 3565 O O . MET B 1 9 ? 61.424 -3.728 28.639 1.00 72.77 1 MET B O 1
ATOM 3570 N N . THR B 1 10 ? 60.708 -5.857 28.713 1.00 62.75 2 THR B N 1
ATOM 3571 C CA . THR B 1 10 ? 59.609 -5.642 27.779 1.00 61.86 2 THR B CA 1
ATOM 3572 C C . THR B 1 10 ? 58.469 -4.878 28.442 1.00 54.84 2 THR B C 1
ATOM 3573 O O . THR B 1 10 ? 58.094 -5.163 29.578 1.00 51.55 2 THR B O 1
ATOM 3577 N N . CYS B 1 11 ? 57.905 -3.916 27.707 1.00 46.80 3 CYS B N 1
ATOM 3578 C CA . CYS B 1 11 ? 56.791 -3.116 28.197 1.00 49.27 3 CYS B CA 1
ATOM 3579 C C . CYS B 1 11 ? 55.560 -3.994 28.428 1.00 48.14 3 CYS B C 1
ATOM 3580 O O . CYS B 1 11 ? 55.175 -4.784 27.564 1.00 43.72 3 CYS B O 1
ATOM 3583 N N . ARG B 1 12 ? 54.941 -3.866 29.598 1.00 38.79 4 ARG B N 1
ATOM 3584 C CA . ARG B 1 12 ? 53.757 -4.652 29.925 1.00 37.62 4 ARG B CA 1
ATOM 3585 C C . ARG B 1 12 ? 52.768 -3.759 30.651 1.00 37.45 4 ARG B C 1
ATOM 3586 O O . ARG B 1 12 ? 53.101 -3.157 31.678 1.00 34.70 4 ARG B O 1
ATOM 3594 N N . THR B 1 13 ? 51.575 -3.651 30.092 1.00 33.90 5 THR B N 1
ATOM 3595 C CA . THR B 1 13 ? 50.506 -2.811 30.593 1.00 32.75 5 THR B CA 1
ATOM 3596 C C . THR B 1 13 ? 49.300 -3.685 30.858 1.00 31.07 5 THR B C 1
ATOM 3597 O O . THR B 1 13 ? 49.255 -4.856 30.471 1.00 33.40 5 THR B O 1
ATOM 3601 N N . ARG B 1 14 ? 48.320 -3.112 31.543 1.00 30.14 6 ARG B N 1
ATOM 3602 C CA . ARG B 1 14 ? 47.132 -3.910 31.805 1.00 34.97 6 ARG B CA 1
ATOM 3603 C C . ARG B 1 14 ? 45.940 -3.012 32.070 1.00 30.52 6 ARG B C 1
ATOM 3604 O O . ARG B 1 14 ? 46.068 -1.881 32.549 1.00 32.88 6 ARG B O 1
ATOM 3612 N N . PHE B 1 15 ? 44.780 -3.524 31.693 1.00 31.97 7 PHE B N 1
ATOM 3613 C CA . PHE B 1 15 ? 43.496 -2.932 32.014 1.00 32.70 7 PHE B CA 1
ATOM 3614 C C . PHE B 1 15 ? 42.896 -3.839 33.076 1.00 30.88 7 PHE B C 1
ATOM 3615 O O . PHE B 1 15 ? 42.786 -5.054 32.868 1.00 30.41 7 PHE B O 1
ATOM 3623 N N . ALA B 1 16 ? 42.561 -3.272 34.226 1.00 33.94 8 ALA B N 1
ATOM 3624 C CA . ALA B 1 16 ? 42.118 -4.063 35.377 1.00 33.46 8 ALA B CA 1
ATOM 3625 C C . ALA B 1 16 ? 40.818 -3.486 35.915 1.00 37.57 8 ALA B C 1
ATOM 3626 O O . ALA B 1 16 ? 40.785 -2.918 37.009 1.00 38.83 8 ALA B O 1
ATOM 3628 N N . PRO B 1 17 ? 39.730 -3.588 35.158 1.00 36.54 9 PRO B N 1
ATOM 3629 C CA . PRO B 1 17 ? 38.480 -2.993 35.614 1.00 36.44 9 PRO B CA 1
ATOM 3630 C C . PRO B 1 17 ? 37.823 -3.838 36.692 1.00 39.23 9 PRO B C 1
ATOM 3631 O O . PRO B 1 17 ? 37.948 -5.065 36.732 1.00 36.66 9 PRO B O 1
ATOM 3635 N N . SER B 1 18 ? 37.097 -3.148 37.557 1.00 41.58 10 SER B N 1
ATOM 3636 C CA . SER B 1 18 ? 36.080 -3.774 38.389 1.00 46.45 10 SER B CA 1
ATOM 3637 C C . SER B 1 18 ? 34.735 -3.625 37.697 1.00 49.00 10 SER B C 1
ATOM 3638 O O . SER B 1 18 ? 34.343 -2.492 37.373 1.00 48.26 10 SER B O 1
ATOM 3641 N N . PRO B 1 19 ? 34.009 -4.708 37.430 1.00 49.16 11 PRO B N 1
ATOM 3642 C CA . PRO B 1 19 ? 32.794 -4.599 36.604 1.00 52.26 11 PRO B CA 1
ATOM 3643 C C . PRO B 1 19 ? 31.711 -3.799 37.312 1.00 56.49 11 PRO B C 1
ATOM 3644 O O . PRO B 1 19 ? 31.312 -4.114 38.433 1.00 57.78 11 PRO B O 1
ATOM 3648 N N . THR B 1 20 ? 31.260 -2.734 36.658 1.00 59.95 12 THR B N 1
ATOM 3649 C CA . THR B 1 20 ? 30.172 -1.913 37.159 1.00 61.05 12 THR B CA 1
ATOM 3650 C C . THR B 1 20 ? 28.853 -2.242 36.485 1.00 61.94 12 THR B C 1
ATOM 3651 O O . THR B 1 20 ? 27.801 -1.788 36.950 1.00 68.04 12 THR B O 1
ATOM 3655 N N . GLY B 1 21 ? 28.884 -3.023 35.412 1.00 49.20 13 GLY B N 1
ATOM 3656 C CA . GLY B 1 21 ? 27.684 -3.302 34.661 1.00 47.92 13 GLY B CA 1
ATOM 3657 C C . GLY B 1 21 ? 27.884 -3.046 33.179 1.00 45.56 13 GLY B C 1
ATOM 3658 O O . GLY B 1 21 ? 27.306 -3.752 32.356 1.00 45.56 13 GLY B O 1
ATOM 3659 N N . TYR B 1 22 ? 28.706 -2.054 32.831 1.00 45.68 14 TYR B N 1
ATOM 3660 C CA . TYR B 1 22 ? 29.002 -1.719 31.440 1.00 45.10 14 TYR B CA 1
ATOM 3661 C C . TYR B 1 22 ? 30.412 -1.141 31.357 1.00 42.67 14 TYR B C 1
ATOM 3662 O O . TYR B 1 22 ? 30.992 -0.728 32.363 1.00 42.02 14 TYR B O 1
ATOM 3671 N N . LEU B 1 23 ? 30.954 -1.075 30.135 1.00 40.82 15 LEU B N 1
ATOM 3672 C CA . LEU B 1 23 ? 32.247 -0.425 29.907 1.00 39.91 15 LEU B CA 1
ATOM 3673 C C . LEU B 1 23 ? 32.024 1.068 29.680 1.00 41.34 15 LEU B C 1
ATOM 3674 O O . LEU B 1 23 ? 31.476 1.478 28.646 1.00 42.94 15 LEU B O 1
ATOM 3679 N N . HIS B 1 24 ? 32.452 1.871 30.648 1.00 34.57 16 HIS B N 1
ATOM 3680 C CA . HIS B 1 24 ? 32.430 3.325 30.554 1.00 40.07 16 HIS B CA 1
ATOM 3681 C C . HIS B 1 24 ? 33.460 3.789 29.519 1.00 39.23 16 HIS B C 1
ATOM 3682 O O . HIS B 1 24 ? 34.521 3.175 29.376 1.00 40.20 16 HIS B O 1
ATOM 3689 N N . ILE B 1 25 ? 33.157 4.867 28.782 1.00 40.14 17 ILE B N 1
ATOM 3690 C CA . ILE B 1 25 ? 34.136 5.311 27.788 1.00 38.71 17 ILE B CA 1
ATOM 3691 C C . ILE B 1 25 ? 35.408 5.817 28.441 1.00 41.75 17 ILE B C 1
ATOM 3692 O O . ILE B 1 25 ? 36.446 5.885 27.778 1.00 41.56 17 ILE B O 1
ATOM 3697 N N . GLY B 1 26 ? 35.358 6.208 29.713 1.00 40.60 18 GLY B N 1
ATOM 3698 C CA . GLY B 1 26 ? 36.594 6.511 30.425 1.00 38.34 18 GLY B CA 1
ATOM 3699 C C . GLY B 1 26 ? 37.447 5.275 30.622 1.00 38.83 18 GLY B C 1
ATOM 3700 O O . GLY B 1 26 ? 38.673 5.332 30.519 1.00 40.04 18 GLY B O 1
ATOM 3701 N N . GLY B 1 27 ? 36.809 4.139 30.905 1.00 44.10 19 GLY B N 1
ATOM 3702 C CA . GLY B 1 27 ? 37.538 2.884 30.946 1.00 38.15 19 GLY B CA 1
ATOM 3703 C C . GLY B 1 27 ? 38.021 2.449 29.574 1.00 35.48 19 GLY B C 1
ATOM 3704 O O . GLY B 1 27 ? 39.144 1.964 29.434 1.00 35.28 19 GLY B O 1
ATOM 3705 N N . ALA B 1 28 ? 37.183 2.607 28.542 1.00 36.30 20 ALA B N 1
ATOM 3706 C CA . ALA B 1 28 ? 37.633 2.273 27.186 1.00 34.05 20 ALA B CA 1
ATOM 3707 C C . ALA B 1 28 ? 38.862 3.086 26.806 1.00 33.69 20 ALA B C 1
ATOM 3708 O O . ALA B 1 28 ? 39.811 2.560 26.210 1.00 36.65 20 ALA B O 1
ATOM 3710 N N . ARG B 1 29 ? 38.863 4.374 27.141 1.00 33.79 21 ARG B N 1
ATOM 3711 C CA . ARG B 1 29 ? 40.020 5.197 26.824 1.00 36.49 21 ARG B CA 1
ATOM 3712 C C . ARG B 1 29 ? 41.243 4.767 27.625 1.00 37.69 21 ARG B C 1
ATOM 3713 O O . ARG B 1 29 ? 42.369 4.818 27.121 1.00 33.68 21 ARG B O 1
ATOM 3721 N N . THR B 1 30 ? 41.042 4.358 28.881 1.00 35.59 22 THR B N 1
ATOM 3722 C CA . THR B 1 30 ? 42.149 3.832 29.670 1.00 34.39 22 THR B CA 1
ATOM 3723 C C . THR B 1 30 ? 42.700 2.552 29.052 1.00 30.86 22 THR B C 1
ATOM 3724 O O . THR B 1 30 ? 43.915 2.400 28.879 1.00 32.03 22 THR B O 1
ATOM 3728 N N . ALA B 1 31 ? 41.816 1.619 28.708 1.00 30.40 23 ALA B N 1
ATOM 3729 C CA . ALA B 1 31 ? 42.259 0.424 28.005 1.00 34.63 23 ALA B CA 1
ATOM 3730 C C . ALA B 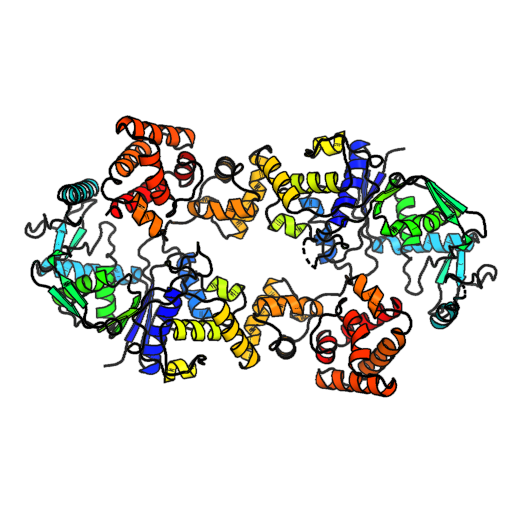1 31 ? 42.999 0.783 26.714 1.00 34.49 23 ALA B C 1
ATOM 3731 O O . ALA B 1 31 ? 44.049 0.203 26.423 1.00 32.01 23 ALA B O 1
ATOM 3733 N N . LEU B 1 32 ? 42.484 1.765 25.955 1.00 33.13 24 LEU B N 1
ATOM 3734 C CA . LEU B 1 32 ? 43.120 2.152 24.690 1.00 35.05 24 LEU B CA 1
ATOM 3735 C C . LEU B 1 32 ? 44.550 2.638 24.912 1.00 37.34 24 LEU B C 1
ATOM 3736 O O . LEU B 1 32 ? 45.481 2.193 24.234 1.00 34.86 24 LEU B O 1
ATOM 3741 N N . TYR B 1 33 ? 44.746 3.550 25.866 1.00 36.48 25 TYR B N 1
ATOM 3742 C CA . TYR B 1 33 ? 46.095 4.038 26.133 1.00 36.01 25 TYR B CA 1
ATOM 3743 C C . TYR B 1 33 ? 47.022 2.914 26.588 1.00 36.59 25 TYR B C 1
ATOM 3744 O O . TYR B 1 33 ? 48.194 2.869 26.189 1.00 37.13 25 TYR B O 1
ATOM 3753 N N . CYS B 1 34 ? 46.528 2.014 27.450 1.00 34.30 26 CYS B N 1
ATOM 3754 C CA . CYS B 1 34 ? 47.322 0.846 27.829 1.00 35.30 26 CYS B CA 1
ATOM 3755 C C . CYS B 1 34 ? 47.638 -0.009 26.616 1.00 38.66 26 CYS B C 1
ATOM 3756 O O . CYS B 1 34 ? 48.765 -0.488 26.457 1.00 35.64 26 CYS B O 1
ATOM 3759 N N . TRP B 1 35 ? 46.634 -0.242 25.775 1.00 30.91 27 TRP B N 1
ATOM 3760 C CA . TRP B 1 35 ? 46.825 -1.035 24.568 1.00 34.09 27 TRP B CA 1
ATOM 3761 C C . TRP B 1 35 ? 47.836 -0.371 23.636 1.00 34.93 27 TRP B C 1
ATOM 3762 O O . TRP B 1 35 ? 48.754 -1.024 23.136 1.00 33.76 27 TRP B O 1
ATOM 3773 N N . LEU B 1 36 ? 47.696 0.940 23.417 1.00 36.20 28 LEU B N 1
ATOM 3774 C CA . LEU B 1 36 ? 48.585 1.649 22.496 1.00 36.20 28 LEU B CA 1
ATOM 3775 C C . LEU B 1 36 ? 50.012 1.675 23.020 1.00 38.76 28 LEU B C 1
ATOM 3776 O O . LEU B 1 36 ? 50.960 1.489 22.253 1.00 36.22 28 LEU B O 1
ATOM 3781 N N . GLU B 1 37 ? 50.182 1.913 24.328 1.00 37.29 29 GLU B N 1
ATOM 3782 C CA . GLU B 1 37 ? 51.520 1.936 24.903 1.00 38.99 29 GLU B CA 1
ATOM 3783 C C . GLU B 1 37 ? 52.209 0.592 24.709 1.00 37.08 29 GLU B C 1
ATOM 3784 O O . GLU B 1 37 ? 53.363 0.534 24.279 1.00 39.41 29 GLU B O 1
ATOM 3790 N N . ALA B 1 38 ? 51.498 -0.503 24.990 1.00 34.54 30 ALA B N 1
ATOM 3791 C CA . ALA B 1 38 ? 52.049 -1.839 24.762 1.00 38.64 30 ALA B CA 1
ATOM 3792 C C . ALA B 1 38 ? 52.352 -2.078 23.283 1.00 39.31 30 ALA B C 1
ATOM 3793 O O . ALA B 1 38 ? 53.419 -2.607 22.937 1.00 37.32 30 ALA B O 1
ATOM 3795 N N . ARG B 1 39 ? 51.421 -1.707 22.392 1.00 36.39 31 ARG B N 1
ATOM 3796 C CA . ARG B 1 39 ? 51.649 -1.942 20.963 1.00 39.25 31 ARG B CA 1
ATOM 3797 C C . ARG B 1 39 ? 52.785 -1.077 20.419 1.00 38.49 31 ARG B C 1
ATOM 3798 O O . ARG B 1 39 ? 53.607 -1.554 19.624 1.00 36.83 31 ARG B O 1
ATOM 3806 N N . HIS B 1 40 ? 52.827 0.209 20.789 1.00 39.49 32 HIS B N 1
ATOM 3807 C CA . HIS B 1 40 ? 53.935 1.044 20.325 1.00 41.71 32 HIS B CA 1
ATOM 3808 C C . HIS B 1 40 ? 55.280 0.468 20.752 1.00 43.48 32 HIS B C 1
ATOM 3809 O O . HIS B 1 40 ? 56.262 0.553 20.006 1.00 42.13 32 HIS B O 1
ATOM 3816 N N . ARG B 1 41 ? 55.349 -0.143 21.929 1.00 35.60 33 ARG B N 1
ATOM 3817 C CA . ARG B 1 41 ? 56.634 -0.606 22.420 1.00 41.75 33 ARG B CA 1
ATOM 3818 C C . ARG B 1 41 ? 56.837 -2.102 22.251 1.00 44.78 33 ARG B C 1
ATOM 3819 O O . ARG B 1 41 ? 57.786 -2.652 22.823 1.00 41.60 33 ARG B O 1
ATOM 3827 N N . GLY B 1 42 ? 56.011 -2.760 21.434 1.00 43.36 34 GLY B N 1
ATOM 3828 C CA . GLY B 1 42 ? 56.211 -4.170 21.153 1.00 41.92 34 GLY B CA 1
ATOM 3829 C C . GLY B 1 42 ? 56.032 -5.094 22.342 1.00 40.09 34 GLY B C 1
ATOM 3830 O O . GLY B 1 42 ? 56.536 -6.217 22.323 1.00 42.33 34 GLY B O 1
ATOM 3831 N N . GLY B 1 43 ? 55.324 -4.653 23.378 1.00 38.88 35 GLY B N 1
ATOM 3832 C CA . GLY B 1 43 ? 55.122 -5.422 24.592 1.00 37.15 35 GLY B CA 1
ATOM 3833 C C . GLY B 1 43 ? 53.761 -6.090 24.636 1.00 43.10 35 GLY B C 1
ATOM 3834 O O . GLY B 1 43 ? 53.114 -6.334 23.608 1.00 38.77 35 GLY B O 1
ATOM 3835 N N . GLU B 1 44 ? 53.306 -6.377 25.849 1.00 40.25 36 GLU B N 1
ATOM 3836 C CA . GLU B 1 44 ? 52.072 -7.114 26.047 1.00 38.14 36 GLU B CA 1
ATOM 3837 C C . GLU B 1 44 ? 51.070 -6.271 26.816 1.00 39.16 36 GLU B C 1
ATOM 3838 O O . GLU B 1 44 ? 51.434 -5.519 27.732 1.00 38.15 36 GLU B O 1
ATOM 3844 N N . PHE B 1 45 ? 49.805 -6.423 26.438 1.00 37.51 37 PHE B N 1
ATOM 3845 C CA . PHE B 1 45 ? 48.679 -5.787 27.105 1.00 36.98 37 PHE B CA 1
ATOM 3846 C C . PHE B 1 45 ? 47.845 -6.895 27.735 1.00 38.88 37 PHE B C 1
ATOM 3847 O O . PHE B 1 45 ? 47.456 -7.849 27.049 1.00 36.72 37 PHE B O 1
ATOM 3855 N N . VAL B 1 46 ? 47.617 -6.796 29.046 1.00 34.32 38 VAL B N 1
ATOM 3856 C CA . VAL B 1 46 ? 46.959 -7.846 29.817 1.00 32.92 38 VAL B CA 1
ATOM 3857 C C . VAL B 1 46 ? 45.589 -7.334 30.235 1.00 35.70 38 VAL B C 1
ATOM 3858 O O . VAL B 1 46 ? 45.432 -6.157 30.586 1.00 35.25 38 VAL B O 1
ATOM 3862 N N . LEU B 1 47 ? 44.589 -8.202 30.149 1.00 35.05 39 LEU B N 1
ATOM 3863 C CA . LEU B 1 47 ? 43.259 -7.900 30.660 1.00 34.37 39 LEU B CA 1
ATOM 3864 C C . LEU B 1 47 ? 43.074 -8.619 31.995 1.00 32.32 39 LEU B C 1
ATOM 3865 O O . LEU B 1 47 ? 43.155 -9.845 32.053 1.00 31.87 39 LEU B O 1
ATOM 3870 N N . ARG B 1 48 ? 42.817 -7.863 33.051 1.00 33.85 40 ARG B N 1
ATOM 3871 C CA . ARG B 1 48 ? 42.537 -8.431 34.371 1.00 36.76 40 ARG B CA 1
ATOM 3872 C C . ARG B 1 48 ? 41.128 -8.048 34.764 1.00 38.54 40 ARG B C 1
ATOM 3873 O O . ARG B 1 48 ? 40.747 -6.884 34.629 1.00 44.11 40 ARG B O 1
ATOM 3881 N N . ILE B 1 49 ? 40.356 -9.012 35.253 1.00 40.24 41 ILE B N 1
ATOM 3882 C CA . ILE B 1 49 ? 39.010 -8.746 35.733 1.00 36.59 41 ILE B CA 1
ATOM 3883 C C . ILE B 1 49 ? 39.016 -8.875 37.259 1.00 41.47 41 ILE B C 1
ATOM 3884 O O . ILE B 1 49 ? 39.262 -9.960 37.801 1.00 38.42 41 ILE B O 1
ATOM 3889 N N . GLU B 1 50 ? 38.734 -7.773 37.942 1.00 40.29 42 GLU B N 1
ATOM 3890 C CA . GLU B 1 50 ? 38.583 -7.762 39.398 1.00 43.61 42 GLU B CA 1
ATOM 3891 C C . GLU B 1 50 ? 37.186 -8.263 39.717 1.00 37.27 42 GLU B C 1
ATOM 3892 O O . GLU B 1 50 ? 36.224 -7.499 39.754 1.00 46.36 42 GLU B O 1
ATOM 3898 N N . ASP B 1 51 ? 37.050 -9.573 39.925 1.00 35.88 43 ASP B N 1
ATOM 3899 C CA . ASP B 1 51 ? 35.735 -10.178 40.090 1.00 37.77 43 ASP B CA 1
ATOM 3900 C C . ASP B 1 51 ? 35.462 -10.647 41.526 1.00 45.64 43 ASP B C 1
ATOM 3901 O O . ASP B 1 51 ? 34.736 -11.622 41.736 1.00 40.90 43 ASP B O 1
ATOM 3906 N N . THR B 1 52 ? 36.010 -9.971 42.522 1.00 43.64 44 THR B N 1
ATOM 3907 C CA . THR B 1 52 ? 35.773 -10.422 43.893 1.00 47.78 44 THR B CA 1
ATOM 3908 C C . THR B 1 52 ? 34.567 -9.778 44.563 1.00 54.28 44 THR B C 1
ATOM 3909 O O . THR B 1 52 ? 34.233 -10.164 45.690 1.00 54.89 44 THR B O 1
ATOM 3913 N N . ASP B 1 53 ? 33.921 -8.801 43.928 1.00 51.76 45 ASP B N 1
ATOM 3914 C CA . ASP B 1 53 ? 32.673 -8.237 44.438 1.00 52.40 45 ASP B CA 1
ATOM 3915 C C . ASP B 1 53 ? 31.548 -9.053 43.820 1.00 57.90 45 ASP B C 1
ATOM 3916 O O . ASP B 1 53 ? 31.200 -8.866 42.648 1.00 55.21 45 ASP B O 1
ATOM 3921 N N . ARG B 1 54 ? 30.971 -9.962 44.608 1.00 57.99 46 ARG B N 1
ATOM 3922 C CA . ARG B 1 54 ? 29.982 -10.882 44.054 1.00 62.26 46 ARG B CA 1
ATOM 3923 C C . ARG B 1 54 ? 28.801 -10.127 43.459 1.00 63.86 46 ARG B C 1
ATOM 3924 O O . ARG B 1 54 ? 28.284 -10.505 42.399 1.00 60.40 46 ARG B O 1
ATOM 3932 N N . GLU B 1 55 ? 28.377 -9.040 44.116 1.00 60.77 47 GLU B N 1
ATOM 3933 C CA . GLU B 1 55 ? 27.201 -8.304 43.658 1.00 61.78 47 GLU B CA 1
ATOM 3934 C C . GLU B 1 55 ? 27.455 -7.606 42.323 1.00 58.55 47 GLU B C 1
ATOM 3935 O O . GLU B 1 55 ? 26.571 -7.570 41.455 1.00 52.23 47 GLU B O 1
ATOM 3941 N N . ARG B 1 56 ? 28.640 -7.029 42.143 1.00 52.89 48 ARG B N 1
ATOM 3942 C CA A ARG B 1 56 ? 28.996 -6.297 40.929 0.54 56.44 48 ARG B CA 1
ATOM 3943 C CA B ARG B 1 56 ? 28.902 -6.321 40.904 0.46 56.65 48 ARG B CA 1
ATOM 3944 C C . ARG B 1 56 ? 29.538 -7.198 39.829 1.00 54.80 48 ARG B C 1
ATOM 3945 O O . ARG B 1 56 ? 29.389 -6.882 38.636 1.00 55.24 48 ARG B O 1
ATOM 3960 N N . SER B 1 57 ? 30.196 -8.297 40.204 1.00 53.05 49 SER B N 1
ATOM 3961 C CA . SER B 1 57 ? 30.893 -9.176 39.263 1.00 53.88 49 SER B CA 1
ATOM 3962 C C . SER B 1 57 ? 29.991 -10.246 38.695 1.00 49.54 49 SER B C 1
ATOM 3963 O O . SER B 1 57 ? 30.421 -11.384 38.495 1.00 52.33 49 SER B O 1
ATOM 3966 N N . THR B 1 58 ? 28.734 -9.908 38.445 1.00 49.46 50 THR B N 1
ATOM 3967 C CA . THR B 1 58 ? 27.843 -10.806 37.744 1.00 52.16 50 THR B CA 1
ATOM 3968 C C . THR B 1 58 ? 28.439 -11.173 36.388 1.00 49.28 50 THR B C 1
ATOM 3969 O O . THR B 1 58 ? 29.263 -10.450 35.821 1.00 47.71 50 THR B O 1
ATOM 3973 N N . GLN B 1 59 ? 28.023 -12.326 35.870 1.00 49.82 51 GLN B N 1
ATOM 3974 C CA . GLN B 1 59 ? 28.507 -12.730 34.557 1.00 51.75 51 GLN B CA 1
ATOM 3975 C C . GLN B 1 59 ? 28.109 -11.716 33.484 1.00 49.14 51 GLN B C 1
ATOM 3976 O O . GLN B 1 59 ? 28.918 -11.383 32.612 1.00 49.47 51 GLN B O 1
ATOM 3982 N N . GLY B 1 60 ? 26.874 -11.201 33.540 1.00 48.24 52 GLY B N 1
ATOM 3983 C CA . GLY B 1 60 ? 26.466 -10.174 32.587 1.00 47.46 52 GLY B CA 1
ATOM 3984 C C . GLY B 1 60 ? 27.359 -8.944 32.618 1.00 49.30 52 GLY B C 1
ATOM 3985 O O . GLY B 1 60 ? 27.659 -8.350 31.574 1.00 44.95 52 GLY B O 1
ATOM 3986 N N . ALA B 1 61 ? 27.798 -8.540 33.816 1.00 44.47 53 ALA B N 1
ATOM 3987 C CA . ALA B 1 61 ? 28.672 -7.374 33.921 1.00 46.51 53 ALA B CA 1
ATOM 3988 C C . ALA B 1 61 ? 30.052 -7.661 33.341 1.00 45.82 53 ALA B C 1
ATOM 3989 O O . ALA B 1 61 ? 30.690 -6.772 32.757 1.00 41.08 53 ALA B O 1
ATOM 3991 N N . ILE B 1 62 ? 30.545 -8.885 33.528 1.00 43.21 54 ILE B N 1
ATOM 3992 C CA . ILE B 1 62 ? 31.825 -9.267 32.944 1.00 45.93 54 ILE B CA 1
ATOM 3993 C C . ILE B 1 62 ? 31.704 -9.391 31.426 1.00 40.85 54 ILE B C 1
ATOM 3994 O O . ILE B 1 62 ? 32.565 -8.915 30.681 1.00 39.16 54 ILE B O 1
ATOM 3999 N N . ASP B 1 63 ? 30.632 -10.026 30.950 1.00 42.39 55 ASP B N 1
ATOM 4000 C CA . ASP B 1 63 ? 30.386 -10.114 29.511 1.00 40.71 55 ASP B CA 1
ATOM 4001 C C . ASP B 1 63 ? 30.367 -8.737 28.861 1.00 44.02 55 ASP B C 1
ATOM 4002 O O . ASP B 1 63 ? 30.855 -8.570 27.735 1.00 45.89 55 ASP B O 1
ATOM 4007 N N . ALA B 1 64 ? 29.815 -7.734 29.552 1.00 44.87 56 ALA B N 1
ATOM 4008 C CA . ALA B 1 64 ? 29.723 -6.403 28.962 1.00 44.01 56 ALA B CA 1
ATOM 4009 C C . ALA B 1 64 ? 31.103 -5.821 28.719 1.00 40.25 56 ALA B C 1
ATOM 4010 O O . ALA B 1 64 ? 31.351 -5.202 27.674 1.00 37.20 56 ALA B O 1
ATOM 4012 N N . ILE B 1 65 ? 32.033 -6.033 29.654 1.00 37.66 57 ILE B N 1
ATOM 4013 C CA . ILE B 1 65 ? 33.395 -5.572 29.426 1.00 35.77 57 ILE B CA 1
ATOM 4014 C C . ILE B 1 65 ? 34.006 -6.298 28.239 1.00 37.92 57 ILE B C 1
ATOM 4015 O O . ILE B 1 65 ? 34.621 -5.680 27.367 1.00 38.04 57 ILE B O 1
ATOM 4020 N N . LEU B 1 66 ? 33.891 -7.628 28.216 1.00 35.24 58 LEU B N 1
ATOM 4021 C CA . LEU B 1 66 ? 34.535 -8.402 27.159 1.00 36.88 58 LEU B CA 1
ATOM 4022 C C . LEU B 1 66 ? 33.943 -8.063 25.794 1.00 37.57 58 LEU B C 1
ATOM 4023 O O . LEU B 1 66 ? 34.671 -7.924 24.806 1.00 37.36 58 LEU B O 1
ATOM 4028 N N . GLU B 1 67 ? 32.622 -7.924 25.726 1.00 36.67 59 GLU B N 1
ATOM 4029 C CA . GLU B 1 67 ? 31.969 -7.590 24.466 1.00 42.10 59 GLU B CA 1
ATOM 4030 C C . GLU B 1 67 ? 32.383 -6.210 23.982 1.00 40.88 59 GLU B C 1
ATOM 4031 O O . GLU B 1 67 ? 32.696 -6.027 22.804 1.00 40.79 59 GLU B O 1
ATOM 4037 N N . ALA B 1 68 ? 32.399 -5.224 24.886 1.00 41.58 60 ALA B N 1
ATOM 4038 C CA . ALA B 1 68 ? 32.755 -3.867 24.488 1.00 40.88 60 ALA B CA 1
ATOM 4039 C C . ALA B 1 68 ? 34.213 -3.779 24.050 1.00 44.51 60 ALA B C 1
ATOM 4040 O O . ALA B 1 68 ? 34.540 -3.064 23.095 1.00 38.70 60 ALA B O 1
ATOM 4042 N N . MET B 1 69 ? 35.108 -4.503 24.715 1.00 39.77 61 MET B N 1
ATOM 4043 C CA . MET B 1 69 ? 36.498 -4.457 24.263 1.00 37.55 61 MET B CA 1
ATOM 4044 C C . MET B 1 69 ? 36.660 -5.115 22.900 1.00 38.37 61 MET B C 1
ATOM 4045 O O . MET B 1 69 ? 37.440 -4.636 22.066 1.00 39.74 61 MET B O 1
ATOM 4050 N N . GLU B 1 70 ? 35.980 -6.242 22.673 1.00 40.14 62 GLU B N 1
ATOM 4051 C CA . GLU B 1 70 ? 36.016 -6.841 21.344 1.00 45.14 62 GLU B CA 1
ATOM 4052 C C . GLU B 1 70 ? 35.469 -5.877 20.296 1.00 43.58 62 GLU B C 1
ATOM 4053 O O . GLU B 1 70 ? 36.013 -5.783 19.190 1.00 46.43 62 GLU B O 1
ATOM 4059 N N . TRP B 1 71 ? 34.390 -5.157 20.623 1.00 41.22 63 TRP B N 1
ATOM 4060 C CA . TRP B 1 71 ? 33.782 -4.264 19.642 1.00 45.09 63 TRP B CA 1
ATOM 4061 C C . TRP B 1 71 ? 34.755 -3.158 19.266 1.00 49.05 63 TRP B C 1
ATOM 4062 O O . TRP B 1 71 ? 34.855 -2.769 18.089 1.00 42.00 63 TRP B O 1
ATOM 4073 N N . LEU B 1 72 ? 35.517 -2.679 20.246 1.00 37.48 64 LEU B N 1
ATOM 4074 C CA . LEU B 1 72 ? 36.546 -1.684 19.997 1.00 40.35 64 LEU B CA 1
ATOM 4075 C C . LEU B 1 72 ? 37.808 -2.276 19.378 1.00 36.48 64 LEU B C 1
ATOM 4076 O O . LEU B 1 72 ? 38.738 -1.526 19.059 1.00 41.24 64 LEU B O 1
ATOM 4081 N N . GLY B 1 73 ? 37.885 -3.590 19.199 1.00 37.13 65 GLY B N 1
ATOM 4082 C CA . GLY B 1 73 ? 39.124 -4.165 18.695 1.00 38.62 65 GLY B CA 1
ATOM 4083 C C . GLY B 1 73 ? 40.303 -4.057 19.650 1.00 40.63 65 GLY B C 1
ATOM 4084 O O . GLY B 1 73 ? 41.460 -4.025 19.208 1.00 44.29 65 GLY B O 1
ATOM 4085 N N . LEU B 1 74 ? 40.051 -3.994 20.956 1.00 37.13 66 LEU B N 1
ATOM 4086 C CA . LEU B 1 74 ? 41.149 -3.923 21.923 1.00 39.76 66 LEU B CA 1
ATOM 4087 C C . LEU B 1 74 ? 41.450 -5.343 22.388 1.00 40.45 66 LEU B C 1
ATOM 4088 O O . LEU B 1 74 ? 40.998 -5.801 23.438 1.00 42.47 66 LEU B O 1
ATOM 4093 N N . ASP B 1 75 ? 42.214 -6.059 21.567 1.00 39.15 67 ASP B N 1
ATOM 4094 C CA . ASP B 1 75 ? 42.606 -7.415 21.908 1.00 43.28 67 ASP B CA 1
ATOM 4095 C C . ASP B 1 75 ? 43.695 -7.390 22.979 1.00 39.28 67 ASP B C 1
ATOM 4096 O O . ASP B 1 75 ? 44.335 -6.369 23.231 1.00 43.52 67 ASP B O 1
ATOM 4101 N N . TYR B 1 76 ? 43.904 -8.529 23.616 1.00 39.09 68 TYR B N 1
ATOM 4102 C CA . TYR B 1 76 ? 44.853 -8.570 24.722 1.00 39.43 68 TYR B CA 1
ATOM 4103 C C . TYR B 1 76 ? 45.738 -9.787 24.563 1.00 39.80 68 TYR B C 1
ATOM 4104 O O . TYR B 1 76 ? 45.296 -10.833 24.080 1.00 42.46 68 TYR B O 1
ATOM 4113 N N . ASP B 1 77 ? 47.001 -9.622 24.932 1.00 38.34 69 ASP B N 1
ATOM 4114 C CA . ASP B 1 77 ? 47.953 -10.707 24.777 1.00 39.57 69 ASP B CA 1
ATOM 4115 C C . ASP B 1 77 ? 47.763 -11.773 25.835 1.00 39.62 69 ASP B C 1
ATOM 4116 O O . ASP B 1 77 ? 48.020 -12.953 25.578 1.00 42.55 69 ASP B O 1
ATOM 4121 N N . GLU B 1 78 ? 47.293 -11.375 27.011 1.00 39.11 70 GLU B N 1
ATOM 4122 C CA . GLU B 1 78 ? 47.085 -12.276 28.132 1.00 41.66 70 GLU B CA 1
ATOM 4123 C C . GLU B 1 78 ? 45.752 -11.948 28.780 1.00 36.62 70 GLU B C 1
ATOM 4124 O O . GLU B 1 78 ? 45.373 -10.779 28.892 1.00 36.00 70 GLU B O 1
ATOM 4130 N N . GLY B 1 79 ? 45.039 -12.986 29.183 1.00 38.86 71 GLY B N 1
ATOM 4131 C CA . GLY B 1 79 ? 43.802 -12.804 29.900 1.00 40.14 71 GLY B CA 1
ATOM 4132 C C . GLY B 1 79 ? 42.609 -13.314 29.124 1.00 42.75 71 GLY B C 1
ATOM 4133 O O . GLY B 1 79 ? 42.753 -13.971 28.089 1.00 44.34 71 GLY B O 1
ATOM 4134 N N . PRO B 1 80 ? 41.393 -13.034 29.617 1.00 39.20 72 PRO B N 1
ATOM 4135 C CA . PRO B 1 80 ? 41.128 -12.350 30.888 1.00 40.89 72 PRO B CA 1
ATOM 4136 C C . PRO B 1 80 ? 41.586 -13.156 32.103 1.00 39.44 72 PRO B C 1
ATOM 4137 O O . PRO B 1 80 ? 41.270 -14.334 32.207 1.00 42.48 72 PRO B O 1
ATOM 4141 N N . ILE B 1 81 ? 42.349 -12.528 32.984 1.00 37.86 73 ILE B N 1
ATOM 4142 C CA . ILE B 1 81 ? 42.791 -13.152 34.228 1.00 41.04 73 ILE B CA 1
ATOM 4143 C C . ILE B 1 81 ? 41.817 -12.738 35.322 1.00 36.42 73 ILE B C 1
ATOM 4144 O O . ILE B 1 81 ? 41.589 -11.541 35.537 1.00 37.98 73 ILE B O 1
ATOM 4149 N N . TYR B 1 82 ? 41.238 -13.713 36.012 1.00 34.85 74 TYR B N 1
ATOM 4150 C CA . TYR B 1 82 ? 40.242 -13.431 37.036 1.00 39.20 74 TYR B CA 1
ATOM 4151 C C . TYR B 1 82 ? 40.905 -13.445 38.409 1.00 39.86 74 TYR B C 1
ATOM 4152 O O . TYR B 1 82 ? 41.627 -14.389 38.756 1.00 37.78 74 TYR B O 1
ATOM 4161 N N . GLN B 1 83 ? 40.689 -12.367 39.153 1.00 36.49 75 GLN B N 1
ATOM 4162 C CA . GLN B 1 83 ? 41.164 -12.285 40.528 1.00 39.52 75 GLN B CA 1
ATOM 4163 C C . GLN B 1 83 ? 40.780 -13.527 41.330 1.00 42.01 75 GLN B C 1
ATOM 4164 O O . GLN B 1 83 ? 41.587 -14.033 42.121 1.00 39.44 75 GLN B O 1
ATOM 4170 N N . THR B 1 84 ? 39.559 -14.048 41.127 1.00 36.92 76 THR B N 1
ATOM 4171 C CA . THR B 1 84 ? 39.139 -15.207 41.911 1.00 38.82 76 THR B CA 1
ATOM 4172 C C . THR B 1 84 ? 39.875 -16.477 41.515 1.00 39.32 76 THR B C 1
ATOM 4173 O O . THR B 1 84 ? 39.742 -17.479 42.218 1.00 42.94 76 THR B O 1
ATOM 4177 N N . ASP B 1 85 ? 40.615 -16.469 40.403 1.00 40.07 77 ASP B N 1
ATOM 4178 C CA . ASP B 1 85 ? 41.491 -17.581 40.073 1.00 42.23 77 ASP B CA 1
ATOM 4179 C C . ASP B 1 85 ? 42.738 -17.609 40.950 1.00 40.54 77 ASP B C 1
ATOM 4180 O O . ASP B 1 85 ? 43.433 -18.625 40.967 1.00 42.22 77 ASP B O 1
ATOM 4185 N N . ARG B 1 86 ? 43.046 -16.522 41.663 1.00 42.56 78 ARG B N 1
ATOM 4186 C CA . ARG B 1 86 ? 44.347 -16.348 42.304 1.00 37.28 78 ARG B CA 1
ATOM 4187 C C . ARG B 1 86 ? 44.258 -16.193 43.822 1.00 41.09 78 ARG B C 1
ATOM 4188 O O . ARG B 1 86 ? 45.166 -15.622 44.435 1.00 42.03 78 ARG B O 1
ATOM 4196 N N . VAL B 1 87 ? 43.199 -16.737 44.435 1.00 43.10 79 VAL B N 1
ATOM 4197 C CA . VAL B 1 87 ? 42.943 -16.563 45.873 1.00 40.24 79 VAL B CA 1
ATOM 4198 C C . VAL B 1 87 ? 44.118 -17.060 46.717 1.00 42.38 79 VAL B C 1
ATOM 4199 O O . VAL B 1 87 ? 44.556 -16.382 47.654 1.00 42.00 79 VAL B O 1
ATOM 4203 N N . ALA B 1 88 ? 44.615 -18.270 46.436 1.00 37.57 80 ALA B N 1
ATOM 4204 C CA . ALA B 1 88 ? 45.685 -18.821 47.260 1.00 44.93 80 ALA B CA 1
ATOM 4205 C C . ALA B 1 88 ? 46.944 -17.969 47.183 1.00 45.50 80 ALA B C 1
ATOM 4206 O O . ALA B 1 88 ? 47.697 -17.880 48.160 1.00 41.86 80 ALA B O 1
ATOM 4208 N N . ARG B 1 89 ? 47.180 -17.324 46.040 1.00 39.84 81 ARG B N 1
ATOM 4209 C CA . ARG B 1 89 ? 48.362 -16.489 45.888 1.00 40.34 81 ARG B CA 1
ATOM 4210 C C . ARG B 1 89 ? 48.269 -15.231 46.747 1.00 41.98 81 ARG B C 1
ATOM 4211 O O . ARG B 1 89 ? 49.250 -14.839 47.397 1.00 41.11 81 ARG B O 1
ATOM 4219 N N . TYR B 1 90 ? 47.109 -14.569 46.749 1.00 36.91 82 TYR B N 1
ATOM 4220 C CA . TYR B 1 90 ? 46.929 -13.421 47.632 1.00 40.20 82 TYR B CA 1
ATOM 4221 C C . TYR B 1 90 ? 47.107 -13.830 49.090 1.00 40.57 82 TYR B C 1
ATOM 4222 O O . TYR B 1 90 ? 47.748 -13.120 49.873 1.00 42.92 82 TYR B O 1
ATOM 4231 N N . LEU B 1 91 ? 46.541 -14.970 49.476 1.00 39.21 83 LEU B N 1
ATOM 4232 C CA . LEU B 1 91 ? 46.610 -15.362 50.879 1.00 42.28 83 LEU B CA 1
ATOM 4233 C C . LEU B 1 91 ? 48.034 -15.749 51.256 1.00 45.28 83 LEU B C 1
ATOM 4234 O O . LEU B 1 91 ? 48.491 -15.468 52.370 1.00 42.78 83 LEU B O 1
ATOM 4239 N N . GLU B 1 92 ? 48.747 -16.378 50.322 1.00 46.42 84 GLU B N 1
ATOM 4240 C CA . GLU B 1 92 ? 50.152 -16.693 50.524 1.00 45.84 84 GLU B CA 1
ATOM 4241 C C . GLU B 1 92 ? 50.947 -15.429 50.823 1.00 46.91 84 GLU B C 1
ATOM 4242 O O . GLU B 1 92 ? 51.688 -15.358 51.808 1.00 46.66 84 GLU B O 1
ATOM 4248 N N . VAL B 1 93 ? 50.790 -14.407 49.984 1.00 41.85 85 VAL B N 1
ATOM 4249 C CA . VAL B 1 93 ? 51.554 -13.183 50.168 1.00 41.23 85 VAL B CA 1
ATOM 4250 C C . VAL B 1 93 ? 51.138 -12.483 51.452 1.00 44.24 85 VAL B C 1
ATOM 4251 O O . VAL B 1 93 ? 51.989 -12.004 52.209 1.00 43.79 85 VAL B O 1
ATOM 4255 N N . ALA B 1 94 ? 49.827 -12.414 51.721 1.00 38.21 86 ALA B N 1
ATOM 4256 C CA . ALA B 1 94 ? 49.345 -11.723 52.914 1.00 41.73 86 ALA B CA 1
ATOM 4257 C C . ALA B 1 94 ? 49.907 -12.351 54.178 1.00 44.33 86 ALA B C 1
ATOM 4258 O O . ALA B 1 94 ? 50.370 -11.648 55.081 1.00 44.46 86 ALA B O 1
ATOM 4260 N N . GLU B 1 95 ? 49.848 -13.677 54.272 1.00 43.58 87 GLU B N 1
ATOM 4261 C CA . GLU B 1 95 ? 50.303 -14.326 55.492 1.00 46.25 87 GLU B CA 1
ATOM 4262 C C . GLU B 1 95 ? 51.819 -14.264 55.610 1.00 46.47 87 GLU B C 1
ATOM 4263 O O . GLU B 1 95 ? 52.344 -14.198 56.722 1.00 47.15 87 GLU B O 1
ATOM 4269 N N . GLN B 1 96 ? 52.530 -14.220 54.475 1.00 48.23 88 GLN B N 1
ATOM 4270 C CA . GLN B 1 96 ? 53.967 -13.973 54.513 1.00 48.65 88 GLN B CA 1
ATOM 4271 C C . GLN B 1 96 ? 54.273 -12.601 55.104 1.00 50.84 88 GLN B C 1
ATOM 4272 O O . GLN B 1 96 ? 55.217 -12.450 55.890 1.00 48.14 88 GLN B O 1
ATOM 4278 N N . LEU B 1 97 ? 53.483 -11.587 54.740 1.00 49.32 89 LEU B N 1
ATOM 4279 C CA . LEU B 1 97 ? 53.679 -10.261 55.319 1.00 48.08 89 LEU B CA 1
ATOM 4280 C C . LEU B 1 97 ? 53.497 -10.275 56.837 1.00 47.76 89 LEU B C 1
ATOM 4281 O O . LEU B 1 97 ? 54.266 -9.630 57.563 1.00 46.68 89 LEU B O 1
ATOM 4286 N N . VAL B 1 98 ? 52.483 -10.998 57.334 1.00 45.18 90 VAL B N 1
ATOM 4287 C CA . VAL B 1 98 ? 52.302 -11.126 58.787 1.00 46.97 90 VAL B CA 1
ATOM 4288 C C . VAL B 1 98 ? 53.517 -11.798 59.414 1.00 49.88 90 VAL B C 1
ATOM 4289 O O . VAL B 1 98 ? 54.038 -11.350 60.443 1.00 49.89 90 VAL B O 1
ATOM 4293 N N . ALA B 1 99 ? 53.967 -12.906 58.820 1.00 50.75 91 ALA B N 1
ATOM 4294 C CA . ALA B 1 99 ? 55.129 -13.606 59.357 1.00 52.29 91 ALA B CA 1
ATOM 4295 C C . ALA B 1 99 ? 56.353 -12.696 59.415 1.00 50.90 91 ALA B C 1
ATOM 4296 O O . ALA B 1 99 ? 57.145 -12.785 60.355 1.00 59.63 91 ALA B O 1
ATOM 4298 N N . ASP B 1 100 ? 56.519 -11.810 58.438 1.00 53.15 92 ASP B N 1
ATOM 4299 C CA . ASP B 1 100 ? 57.644 -10.882 58.426 1.00 52.37 92 ASP B CA 1
ATOM 4300 C C . ASP B 1 100 ? 57.399 -9.631 59.258 1.00 50.47 92 ASP B C 1
ATOM 4301 O O . ASP B 1 100 ? 58.220 -8.711 59.214 1.00 57.14 92 ASP B O 1
ATOM 4306 N N . GLY B 1 101 ? 56.296 -9.559 59.993 1.00 50.88 93 GLY B N 1
ATOM 4307 C CA . GLY B 1 101 ? 56.046 -8.401 60.824 1.00 51.25 93 GLY B CA 1
ATOM 4308 C C . GLY B 1 101 ? 55.636 -7.150 60.083 1.00 52.85 93 GLY B C 1
ATOM 4309 O O . GLY B 1 101 ? 55.663 -6.065 60.668 1.00 53.26 93 GLY B O 1
ATOM 4310 N N . LYS B 1 102 ? 55.239 -7.256 58.814 1.00 52.51 94 LYS B N 1
ATOM 4311 C CA . LYS B 1 102 ? 54.813 -6.093 58.052 1.00 45.21 94 LYS B CA 1
ATOM 4312 C C . LYS B 1 102 ? 53.301 -6.039 57.853 1.00 48.80 94 LYS B C 1
ATOM 4313 O O . LYS B 1 102 ? 52.798 -5.117 57.186 1.00 46.96 94 LYS B O 1
ATOM 4319 N N . ALA B 1 103 ? 52.573 -7.013 58.385 1.00 45.05 95 ALA B N 1
ATOM 4320 C CA . ALA B 1 103 ? 51.119 -7.022 58.373 1.00 45.41 95 ALA B CA 1
ATOM 4321 C C . ALA B 1 103 ? 50.650 -7.648 59.680 1.00 45.69 95 ALA B C 1
ATOM 4322 O O . ALA B 1 103 ? 51.432 -8.289 60.380 1.00 46.87 95 ALA B O 1
ATOM 4324 N N . TYR B 1 104 ? 49.371 -7.468 60.011 1.00 44.34 96 TYR B N 1
ATOM 4325 C CA . TYR B 1 104 ? 48.885 -7.988 61.290 1.00 49.96 96 TYR B CA 1
ATOM 4326 C C . TYR B 1 104 ? 47.388 -8.251 61.234 1.00 48.46 96 TYR B C 1
ATOM 4327 O O . TYR B 1 104 ? 46.677 -7.703 60.394 1.00 43.10 96 TYR B O 1
ATOM 4336 N N . TYR B 1 105 ? 46.909 -9.077 62.170 1.00 50.14 97 TYR B N 1
ATOM 4337 C CA . TYR B 1 105 ? 45.483 -9.357 62.281 1.00 48.88 97 TYR B CA 1
ATOM 4338 C C . TYR B 1 105 ? 44.802 -8.303 63.142 1.00 53.20 97 TYR B C 1
ATOM 4339 O O . TYR B 1 105 ? 45.385 -7.793 64.105 1.00 54.11 97 TYR B O 1
ATOM 4348 N N . ALA B 1 106 ? 43.569 -7.964 62.774 1.00 48.02 98 ALA B N 1
ATOM 4349 C CA . ALA B 1 106 ? 42.755 -7.060 63.568 1.00 52.14 98 ALA B CA 1
ATOM 4350 C C . ALA B 1 106 ? 41.330 -7.582 63.552 1.00 52.93 98 ALA B C 1
ATOM 4351 O O . ALA B 1 106 ? 40.933 -8.294 62.623 1.00 48.77 98 ALA B O 1
ATOM 4353 N N . TYR B 1 107 ? 40.560 -7.230 64.595 1.00 50.58 99 TYR B N 1
ATOM 4354 C CA . TYR B 1 107 ? 39.258 -7.859 64.785 1.00 52.37 99 TYR B CA 1
ATOM 4355 C C . TYR B 1 107 ? 38.155 -6.885 65.177 1.00 53.72 99 TYR B C 1
ATOM 4356 O O . TYR B 1 107 ? 37.138 -7.320 65.729 1.00 57.19 99 TYR B O 1
ATOM 4365 N N . GLU B 1 108 ? 38.304 -5.593 64.911 1.00 54.53 100 GLU B N 1
ATOM 4366 C CA . GLU B 1 108 ? 37.262 -4.657 65.307 1.00 58.91 100 GLU B CA 1
ATOM 4367 C C . GLU B 1 108 ? 35.997 -4.883 64.484 1.00 58.25 100 GLU B C 1
ATOM 4368 O O . GLU B 1 108 ? 36.053 -5.109 63.269 1.00 59.45 100 GLU B O 1
ATOM 4374 N N . THR B 1 109 ? 34.852 -4.838 65.160 1.00 59.79 101 THR B N 1
ATOM 4375 C CA . THR B 1 109 ? 33.580 -4.877 64.462 1.00 59.26 101 THR B CA 1
ATOM 4376 C C . THR B 1 109 ? 33.394 -3.619 63.620 1.00 63.83 101 THR B C 1
ATOM 4377 O O . THR B 1 109 ? 34.044 -2.586 63.833 1.00 56.71 101 THR B O 1
ATOM 4381 N N . ARG B 1 110 ? 32.482 -3.734 62.643 1.00 63.23 102 ARG B N 1
ATOM 4382 C CA . ARG B 1 110 ? 32.007 -2.582 61.884 1.00 62.90 102 ARG B CA 1
ATOM 4383 C C . ARG B 1 110 ? 31.589 -1.438 62.795 1.00 66.61 102 ARG B C 1
ATOM 4384 O O . ARG B 1 110 ? 31.940 -0.279 62.546 1.00 66.86 102 ARG B O 1
ATOM 4392 N N . GLU B 1 111 ? 30.823 -1.741 63.847 1.00 63.43 103 GLU B N 1
ATOM 4393 C CA . GLU B 1 111 ? 30.388 -0.693 64.766 1.00 69.87 103 GLU B CA 1
ATOM 4394 C C . GLU B 1 111 ? 31.567 0.014 65.419 1.00 67.22 103 GLU B C 1
ATOM 4395 O O . GLU B 1 111 ? 31.506 1.223 65.661 1.00 66.12 103 GLU B O 1
ATOM 4401 N N . GLU B 1 112 ? 32.648 -0.715 65.700 1.00 69.90 104 GLU B N 1
ATOM 4402 C CA . GLU B 1 112 ? 33.813 -0.091 66.318 1.00 65.75 104 GLU B CA 1
ATOM 4403 C C . GLU B 1 112 ? 34.572 0.769 65.318 1.00 60.77 104 GLU B C 1
ATOM 4404 O O . GLU B 1 112 ? 35.034 1.863 65.655 1.00 57.93 104 GLU B O 1
ATOM 4410 N N . LEU B 1 113 ? 34.712 0.298 64.081 1.00 59.05 105 LEU B N 1
ATOM 4411 C CA . LEU B 1 113 ? 35.346 1.139 63.076 1.00 58.44 105 LEU B CA 1
ATOM 4412 C C . LEU B 1 113 ? 34.531 2.408 62.840 1.00 62.42 105 LEU B C 1
ATOM 4413 O O . LEU B 1 113 ? 35.090 3.509 62.779 1.00 63.97 105 LEU B O 1
ATOM 4418 N N . ASP B 1 114 ? 33.205 2.279 62.736 1.00 66.10 106 ASP B N 1
ATOM 4419 C CA . ASP B 1 114 ? 32.339 3.452 62.631 1.00 64.81 106 ASP B CA 1
ATOM 4420 C C . ASP B 1 114 ? 32.558 4.418 63.791 1.00 65.03 106 ASP B C 1
ATOM 4421 O O . ASP B 1 114 ? 32.783 5.616 63.586 1.00 65.74 106 ASP B O 1
ATOM 4426 N N . ALA B 1 115 ? 32.482 3.917 65.024 1.00 63.92 107 ALA B N 1
ATOM 4427 C CA . ALA B 1 115 ? 32.712 4.788 66.173 1.00 65.77 107 ALA B CA 1
ATOM 4428 C C . ALA B 1 115 ? 34.086 5.438 66.088 1.00 64.14 107 ALA B C 1
ATOM 4429 O O . ALA B 1 115 ? 34.246 6.626 66.393 1.00 65.58 107 ALA B O 1
ATOM 4431 N N . MET B 1 116 ? 35.082 4.669 65.657 1.00 60.83 108 MET B N 1
ATOM 4432 C CA . MET B 1 116 ? 36.421 5.198 65.448 1.00 63.03 108 MET B CA 1
ATOM 4433 C C . MET B 1 116 ? 36.403 6.373 64.471 1.00 68.43 108 MET B C 1
ATOM 4434 O O . MET B 1 116 ? 37.043 7.405 64.712 1.00 68.35 108 MET B O 1
ATOM 4439 N N . ARG B 1 117 ? 35.633 6.253 63.385 1.00 59.41 109 ARG B N 1
ATOM 4440 C CA . ARG B 1 117 ? 35.547 7.337 62.416 1.00 67.42 109 ARG B CA 1
ATOM 4441 C C . ARG B 1 117 ? 34.805 8.543 62.975 1.00 69.29 109 ARG B C 1
ATOM 4442 O O . ARG B 1 117 ? 35.119 9.680 62.610 1.00 71.84 109 ARG B O 1
ATOM 4450 N N . GLU B 1 118 ? 33.831 8.326 63.863 1.00 67.92 110 GLU B N 1
ATOM 4451 C CA . GLU B 1 118 ? 33.081 9.450 64.408 1.00 71.42 110 GLU B CA 1
ATOM 4452 C C . GLU B 1 118 ? 33.891 10.248 65.423 1.00 77.95 110 GLU B C 1
ATOM 4453 O O . GLU B 1 118 ? 33.637 11.445 65.610 1.00 78.91 110 GLU B O 1
ATOM 4459 N N . ALA B 1 119 ? 34.852 9.611 66.096 1.00 77.39 111 ALA B N 1
ATOM 4460 C CA . ALA B 1 119 ? 35.739 10.365 66.975 1.00 80.37 111 ALA B CA 1
ATOM 4461 C C . ALA B 1 119 ? 36.748 11.174 66.172 1.00 79.20 111 ALA B C 1
ATOM 4462 O O . ALA B 1 119 ? 37.104 12.288 66.572 1.00 79.53 111 ALA B O 1
ATOM 4464 N N . ALA B 1 120 ? 37.206 10.643 65.038 1.00 74.50 112 ALA B N 1
ATOM 4465 C CA . ALA B 1 120 ? 38.031 11.446 64.144 1.00 81.24 112 ALA B CA 1
ATOM 4466 C C . ALA B 1 120 ? 37.302 12.723 63.747 1.00 84.53 112 ALA B C 1
ATOM 4467 O O . ALA B 1 120 ? 37.848 13.827 63.855 1.00 86.90 112 ALA B O 1
ATOM 4469 N N . MET B 1 121 ? 36.049 12.589 63.315 1.00 82.46 113 MET B N 1
ATOM 4470 C CA . MET B 1 121 ? 35.293 13.751 62.863 1.00 84.46 113 MET B CA 1
ATOM 4471 C C . MET B 1 121 ? 35.061 14.742 63.993 1.00 80.67 113 MET B C 1
ATOM 4472 O O . MET B 1 121 ? 35.180 15.955 63.792 1.00 83.09 113 MET B O 1
ATOM 4477 N N . ALA B 1 122 ? 34.718 14.249 65.186 1.00 85.04 114 ALA B N 1
ATOM 4478 C CA . ALA B 1 122 ? 34.545 15.145 66.326 1.00 87.97 114 ALA B CA 1
ATOM 4479 C C . ALA B 1 122 ? 35.823 15.914 66.635 1.00 89.16 114 ALA B C 1
ATOM 4480 O O . ALA B 1 122 ? 35.762 17.055 67.107 1.00 99.31 114 ALA B O 1
ATOM 4482 N N . ARG B 1 123 ? 36.982 15.313 66.386 1.00 91.85 115 ARG B N 1
ATOM 4483 C CA . ARG B 1 123 ? 38.263 15.986 66.540 1.00 95.57 115 ARG B CA 1
ATOM 4484 C C . ARG B 1 123 ? 38.666 16.767 65.294 1.00 96.59 115 ARG B C 1
ATOM 4485 O O . ARG B 1 123 ? 39.793 17.268 65.233 1.00 99.64 115 ARG B O 1
ATOM 4487 N N . GLN B 1 124 ? 37.773 16.867 64.305 1.00 97.62 116 GLN B N 1
ATOM 4488 C CA . GLN B 1 124 ? 38.012 17.608 63.062 1.00 97.04 116 GLN B CA 1
ATOM 4489 C C . GLN B 1 124 ? 39.155 17.007 62.246 1.00 98.09 116 GLN B C 1
ATOM 4490 O O . GLN B 1 124 ? 39.785 17.693 61.438 1.00 100.24 116 GLN B O 1
ATOM 4492 N N . GLU B 1 125 ? 39.415 15.716 62.425 1.00 95.48 117 GLU B N 1
ATOM 4493 C CA . GLU B 1 125 ? 40.489 15.025 61.731 1.00 92.21 117 GLU B CA 1
ATOM 4494 C C . GLU B 1 125 ? 39.917 14.061 60.700 1.00 84.37 117 GLU B C 1
ATOM 4495 O O . GLU B 1 125 ? 38.728 13.733 60.719 1.00 83.78 117 GLU B O 1
ATOM 4501 N N . LYS B 1 126 ? 40.784 13.606 59.801 1.00 85.03 118 LYS B N 1
ATOM 4502 C CA . LYS B 1 126 ? 40.351 12.704 58.736 1.00 84.10 118 LYS B CA 1
ATOM 4503 C C . LYS B 1 126 ? 40.006 11.339 59.322 1.00 80.70 118 LYS B C 1
ATOM 4504 O O . LYS B 1 126 ? 40.808 10.777 60.081 1.00 77.10 118 LYS B O 1
ATOM 4506 N N . PRO B 1 127 ? 38.831 10.783 59.018 1.00 81.44 119 PRO B N 1
ATOM 4507 C CA . PRO B 1 127 ? 38.521 9.425 59.488 1.00 76.50 119 PRO B CA 1
ATOM 4508 C C . PRO B 1 127 ? 39.477 8.412 58.875 1.00 72.39 119 PRO B C 1
ATOM 4509 O O . PRO B 1 127 ? 39.711 8.408 57.668 1.00 70.06 119 PRO B O 1
ATOM 4513 N N . ARG B 1 128 ? 40.052 7.571 59.730 1.00 69.56 120 ARG B N 1
ATOM 4514 C CA . ARG B 1 128 ? 41.004 6.548 59.317 1.00 66.68 120 ARG B CA 1
ATOM 4515 C C . ARG B 1 128 ? 41.049 5.496 60.418 1.00 57.34 120 ARG B C 1
ATOM 4516 O O . ARG B 1 128 ? 40.439 5.658 61.475 1.00 58.71 120 ARG B O 1
ATOM 4524 N N . TYR B 1 129 ? 41.750 4.395 60.150 1.00 57.10 121 TYR B N 1
ATOM 4525 C CA . TYR B 1 129 ? 41.984 3.408 61.196 1.00 56.21 121 TYR B CA 1
ATOM 4526 C C . TYR B 1 129 ? 43.126 3.902 62.073 1.00 56.82 121 TYR B C 1
ATOM 4527 O O . TYR B 1 129 ? 44.174 4.322 61.567 1.00 58.90 121 TYR B O 1
ATOM 4536 N N . ASN B 1 130 ? 42.922 3.870 63.382 1.00 57.72 122 ASN B N 1
ATOM 4537 C CA . ASN B 1 130 ? 43.907 4.452 64.282 1.00 56.77 122 ASN B CA 1
ATOM 4538 C C . ASN B 1 130 ? 45.095 3.534 64.543 1.00 56.78 122 ASN B C 1
ATOM 4539 O O . ASN B 1 130 ? 45.901 3.843 65.421 1.00 58.00 122 ASN B O 1
ATOM 4544 N N . GLY B 1 131 ? 45.213 2.417 63.824 1.00 55.76 123 GLY B N 1
ATOM 4545 C CA . GLY B 1 131 ? 46.302 1.484 64.076 1.00 55.01 123 GLY B CA 1
ATOM 4546 C C . GLY B 1 131 ? 46.263 0.801 65.429 1.00 56.33 123 GLY B C 1
ATOM 4547 O O . GLY B 1 131 ? 47.322 0.455 65.966 1.00 57.13 123 GLY B O 1
ATOM 4548 N N . ALA B 1 132 ? 45.067 0.567 65.983 1.00 54.09 124 ALA B N 1
ATOM 4549 C CA . ALA B 1 132 ? 44.950 0.065 67.355 1.00 56.14 124 ALA B CA 1
ATOM 4550 C C . ALA B 1 132 ? 45.702 -1.253 67.548 1.00 56.69 124 ALA B C 1
ATOM 4551 O O . ALA B 1 132 ? 46.451 -1.419 68.521 1.00 58.87 124 ALA B O 1
ATOM 4553 N N . ALA B 1 133 ? 45.533 -2.200 66.621 1.00 53.64 125 ALA B N 1
ATOM 4554 C CA . ALA B 1 133 ? 46.111 -3.534 66.764 1.00 55.24 125 ALA B CA 1
ATOM 4555 C C . ALA B 1 133 ? 47.505 -3.689 66.134 1.00 55.41 125 ALA B C 1
ATOM 4556 O O . ALA B 1 133 ? 48.020 -4.813 66.088 1.00 49.64 125 ALA B O 1
ATOM 4558 N N . ARG B 1 134 ? 48.133 -2.597 65.678 1.00 54.78 126 ARG B N 1
ATOM 4559 C CA . ARG B 1 134 ? 49.326 -2.712 64.834 1.00 53.68 126 ARG B CA 1
ATOM 4560 C C . ARG B 1 134 ? 50.478 -3.408 65.555 1.00 62.36 126 ARG B C 1
ATOM 4561 O O . ARG B 1 134 ? 51.204 -4.209 64.952 1.00 58.51 126 ARG B O 1
ATOM 4569 N N . ASP B 1 135 ? 50.665 -3.125 66.842 1.00 57.42 127 ASP B N 1
ATOM 4570 C CA . ASP B 1 135 ? 51.773 -3.707 67.585 1.00 66.13 127 ASP B CA 1
ATOM 4571 C C . ASP B 1 135 ? 51.323 -4.775 68.570 1.00 62.46 127 ASP B C 1
ATOM 4572 O O . ASP B 1 135 ? 52.095 -5.149 69.459 1.00 65.92 127 ASP B O 1
ATOM 4577 N N . LEU B 1 136 ? 50.094 -5.280 68.439 1.00 61.10 128 LEU B N 1
ATOM 4578 C CA . LEU B 1 136 ? 49.565 -6.185 69.458 1.00 65.71 128 LEU B CA 1
ATOM 4579 C C . LEU B 1 136 ? 49.828 -7.655 69.159 1.00 64.13 128 LEU B C 1
ATOM 4580 O O . LEU B 1 136 ? 49.595 -8.492 70.037 1.00 62.35 128 LEU B O 1
ATOM 4585 N N . GLY B 1 137 ? 50.289 -7.987 67.953 1.00 60.90 129 GLY B N 1
ATOM 4586 C CA . GLY B 1 137 ? 50.577 -9.365 67.592 1.00 63.15 129 GLY B CA 1
ATOM 4587 C C . GLY B 1 137 ? 49.437 -10.343 67.820 1.00 63.26 129 GLY B C 1
ATOM 4588 O O . GLY B 1 137 ? 49.673 -11.515 68.140 1.00 60.26 129 GLY B O 1
ATOM 4589 N N . LEU B 1 138 ? 48.197 -9.877 67.669 1.00 58.39 130 LEU B N 1
ATOM 4590 C CA . LEU B 1 138 ? 47.056 -10.771 67.791 1.00 56.78 130 LEU B CA 1
ATOM 4591 C C . LEU B 1 138 ? 47.183 -11.882 66.756 1.00 58.79 130 LEU B C 1
ATOM 4592 O O . LEU B 1 138 ? 47.490 -11.602 65.588 1.00 57.67 130 LEU B O 1
ATOM 4597 N N . PRO B 1 139 ? 46.996 -13.134 67.133 1.00 56.17 131 PRO B N 1
ATOM 4598 C CA . PRO B 1 139 ? 47.192 -14.231 66.186 1.00 59.20 131 PRO B CA 1
ATOM 4599 C C . PRO B 1 139 ? 45.951 -14.448 65.328 1.00 55.35 131 PRO B C 1
ATOM 4600 O O . PRO B 1 139 ? 44.896 -13.839 65.522 1.00 54.74 131 PRO B O 1
ATOM 4604 N N . ARG B 1 140 ? 46.098 -15.357 64.375 1.00 51.42 132 ARG B N 1
ATOM 4605 C CA . ARG B 1 140 ? 44.980 -15.735 63.529 1.00 58.78 132 ARG B CA 1
ATOM 4606 C C . ARG B 1 140 ? 43.989 -16.576 64.328 1.00 56.58 132 ARG B C 1
ATOM 4607 O O . ARG B 1 140 ? 44.382 -17.467 65.078 1.00 57.87 132 ARG B O 1
ATOM 4615 N N . ARG B 1 141 ? 42.699 -16.277 64.179 1.00 59.27 133 ARG B N 1
ATOM 4616 C CA . ARG B 1 141 ? 41.653 -17.069 64.811 1.00 54.48 133 ARG B CA 1
ATOM 4617 C C . ARG B 1 141 ? 40.337 -16.838 64.075 1.00 59.77 133 ARG B C 1
ATOM 4618 O O . ARG B 1 141 ? 40.144 -15.814 63.412 1.00 57.41 133 ARG B O 1
ATOM 4626 N N . ASP B 1 142 ? 39.440 -17.818 64.193 1.00 63.38 134 ASP B N 1
ATOM 4627 C CA . ASP B 1 142 ? 38.100 -17.705 63.622 1.00 63.02 134 ASP B CA 1
ATOM 4628 C C . ASP B 1 142 ? 37.355 -16.518 64.218 1.00 60.47 134 ASP B C 1
ATOM 4629 O O . ASP B 1 142 ? 37.208 -16.417 65.433 1.00 54.88 134 ASP B O 1
ATOM 4634 N N . ASP B 1 143 ? 36.868 -15.627 63.365 1.00 64.23 135 ASP B N 1
ATOM 4635 C CA . ASP B 1 143 ? 36.150 -14.470 63.887 1.00 63.40 135 ASP B CA 1
ATOM 4636 C C . ASP B 1 143 ? 35.509 -13.739 62.714 1.00 59.20 135 ASP B C 1
ATOM 4637 O O . ASP B 1 143 ? 36.149 -13.567 61.675 1.00 60.48 135 ASP B O 1
ATOM 4642 N N . PRO B 1 144 ? 34.256 -13.293 62.846 1.00 58.26 136 PRO B N 1
ATOM 4643 C CA . PRO B 1 144 ? 33.561 -12.685 61.700 1.00 60.47 136 PRO B CA 1
ATOM 4644 C C . PRO B 1 144 ? 34.214 -11.415 61.182 1.00 57.68 136 PRO B C 1
ATOM 4645 O O . PRO B 1 144 ? 33.872 -10.969 60.079 1.00 55.40 136 PRO B O 1
ATOM 4649 N N . ASN B 1 145 ? 35.135 -10.817 61.934 1.00 56.75 137 ASN B N 1
ATOM 4650 C CA . ASN B 1 145 ? 35.742 -9.548 61.552 1.00 52.49 137 ASN B CA 1
ATOM 4651 C C . ASN B 1 145 ? 37.259 -9.658 61.417 1.00 51.38 137 ASN B C 1
ATOM 4652 O O . ASN B 1 145 ? 37.958 -8.640 61.489 1.00 48.80 137 ASN B O 1
ATOM 4657 N N . ARG B 1 146 ? 37.784 -10.874 61.247 1.00 49.72 138 ARG B N 1
ATOM 4658 C CA . ARG B 1 146 ? 39.216 -11.045 61.032 1.00 53.12 138 ARG B CA 1
ATOM 4659 C C . ARG B 1 146 ? 39.623 -10.367 59.739 1.00 47.62 138 ARG B C 1
ATOM 4660 O O . ARG B 1 146 ? 39.088 -10.686 58.672 1.00 51.61 138 ARG B O 1
ATOM 4668 N N . VAL B 1 147 ? 40.552 -9.418 59.837 1.00 43.58 139 VAL B N 1
ATOM 4669 C CA . VAL B 1 147 ? 41.184 -8.832 58.666 1.00 47.67 139 VAL B CA 1
ATOM 4670 C C . VAL B 1 147 ? 42.684 -8.885 58.882 1.00 48.51 139 VAL B C 1
ATOM 4671 O O . VAL B 1 147 ? 43.170 -9.020 60.009 1.00 45.95 139 VAL B O 1
ATOM 4675 N N . ILE B 1 148 ? 43.416 -8.792 57.777 1.00 43.90 140 ILE B N 1
ATOM 4676 C CA . ILE B 1 148 ? 44.847 -8.519 57.799 1.00 44.30 140 ILE B CA 1
ATOM 4677 C C . ILE B 1 148 ? 45.035 -7.096 57.309 1.00 47.37 140 ILE B C 1
ATOM 4678 O O . ILE B 1 148 ? 44.487 -6.710 56.265 1.00 41.06 140 ILE B O 1
ATOM 4683 N N . ARG B 1 149 ? 45.778 -6.312 58.077 1.00 43.07 141 ARG B N 1
ATOM 4684 C CA . ARG B 1 149 ? 46.069 -4.930 57.744 1.00 47.96 141 ARG B CA 1
ATOM 4685 C C . ARG B 1 149 ? 47.557 -4.785 57.466 1.00 47.55 141 ARG B C 1
ATOM 4686 O O . ARG B 1 149 ? 48.384 -5.496 58.041 1.00 44.47 141 ARG B O 1
ATOM 4694 N N . PHE B 1 150 ? 47.894 -3.873 56.567 1.00 42.68 142 PHE B N 1
ATOM 4695 C CA . PHE B 1 150 ? 49.291 -3.632 56.238 1.00 47.64 142 PHE B CA 1
ATOM 4696 C C . PHE B 1 150 ? 49.857 -2.551 57.152 1.00 46.51 142 PHE B C 1
ATOM 4697 O O . PHE B 1 150 ? 49.184 -1.559 57.446 1.00 45.58 142 PHE B O 1
ATOM 4705 N N . LYS B 1 151 ? 51.094 -2.751 57.613 1.00 48.19 143 LYS B N 1
ATOM 4706 C CA . LYS B 1 151 ? 51.782 -1.753 58.435 1.00 46.12 143 LYS B CA 1
ATOM 4707 C C . LYS B 1 151 ? 52.353 -0.664 57.534 1.00 51.61 143 LYS B C 1
ATOM 4708 O O . LYS B 1 151 ? 53.508 -0.721 57.109 1.00 54.24 143 LYS B O 1
ATOM 4714 N N . ASN B 1 152 ? 51.540 0.347 57.239 1.00 51.20 144 ASN B N 1
ATOM 4715 C CA . ASN B 1 152 ? 52.035 1.498 56.498 1.00 49.49 144 ASN B CA 1
ATOM 4716 C C . ASN B 1 152 ? 53.061 2.257 57.340 1.00 56.02 144 ASN B C 1
ATOM 4717 O O . ASN B 1 152 ? 52.899 2.370 58.560 1.00 58.43 144 ASN B O 1
ATOM 4722 N N . PRO B 1 153 ? 54.128 2.773 56.728 1.00 56.23 145 PRO B N 1
ATOM 4723 C CA . PRO B 1 153 ? 55.065 3.623 57.473 1.00 54.64 145 PRO B CA 1
ATOM 4724 C C . PRO B 1 153 ? 54.335 4.786 58.130 1.00 58.00 145 PRO B C 1
ATOM 4725 O O . PRO B 1 153 ? 53.357 5.319 57.595 1.00 55.76 145 PRO B O 1
ATOM 4729 N N . LEU B 1 154 ? 54.803 5.161 59.321 1.00 63.27 146 LEU B N 1
ATOM 4730 C CA . LEU B 1 154 ? 54.127 6.180 60.116 1.00 60.78 146 LEU B CA 1
ATOM 4731 C C . LEU B 1 154 ? 54.561 7.588 59.731 1.00 68.62 146 LEU B C 1
ATOM 4732 O O . LEU B 1 154 ? 53.731 8.506 59.698 1.00 68.90 146 LEU B O 1
ATOM 4737 N N . GLU B 1 155 ? 55.849 7.775 59.454 1.00 64.14 147 GLU B N 1
ATOM 4738 C CA . GLU B 1 155 ? 56.420 9.082 59.170 1.00 68.25 147 GLU B CA 1
ATOM 4739 C C . GLU B 1 155 ? 56.884 9.175 57.720 1.00 65.18 147 GLU B C 1
ATOM 4740 O O . GLU B 1 155 ? 56.910 8.191 56.975 1.00 66.60 147 GLU B O 1
ATOM 4746 N N . GLY B 1 156 ? 57.253 10.391 57.330 1.00 66.70 148 GLY B N 1
ATOM 4747 C CA . GLY B 1 156 ? 57.786 10.641 56.009 1.00 64.41 148 GLY B CA 1
ATOM 4748 C C . GLY B 1 156 ? 56.706 10.708 54.947 1.00 63.18 148 GLY B C 1
ATOM 4749 O O . GLY B 1 156 ? 55.508 10.585 55.203 1.00 66.02 148 GLY B O 1
ATOM 4750 N N . THR B 1 157 ? 57.154 10.920 53.718 1.00 59.72 149 THR B N 1
ATOM 4751 C CA . THR B 1 157 ? 56.259 11.066 52.588 1.00 62.07 149 THR B CA 1
ATOM 4752 C C . THR B 1 157 ? 56.586 10.026 51.526 1.00 61.49 149 THR B C 1
ATOM 4753 O O . THR B 1 157 ? 57.680 9.453 51.492 1.00 57.13 149 THR B O 1
ATOM 4757 N N . VAL B 1 158 ? 55.601 9.775 50.670 1.00 57.52 150 VAL B N 1
ATOM 4758 C CA . VAL B 1 158 ? 55.771 8.962 49.476 1.00 52.80 150 VAL B CA 1
ATOM 4759 C C . VAL B 1 158 ? 55.857 9.915 48.297 1.00 57.85 150 VAL B C 1
ATOM 4760 O O . VAL B 1 158 ? 55.027 10.820 48.160 1.00 58.20 150 VAL B O 1
ATOM 4764 N N . VAL B 1 159 ? 56.894 9.754 47.484 1.00 53.05 151 VAL B N 1
ATOM 4765 C CA . VAL B 1 159 ? 57.123 10.575 46.303 1.00 54.72 151 VAL B CA 1
ATOM 4766 C C . VAL B 1 159 ? 57.151 9.644 45.104 1.00 56.89 151 VAL B C 1
ATOM 4767 O O . VAL B 1 159 ? 57.843 8.618 45.128 1.00 52.62 151 VAL B O 1
ATOM 4771 N N . PHE B 1 160 ? 56.369 9.972 44.077 1.00 51.96 152 PHE B N 1
ATOM 4772 C CA . PHE B 1 160 ? 56.523 9.303 42.798 1.00 49.39 152 PHE B CA 1
ATOM 4773 C C . PHE B 1 160 ? 56.368 10.317 41.673 1.00 56.32 152 PHE B C 1
ATOM 4774 O O . PHE B 1 160 ? 55.720 11.357 41.824 1.00 56.29 152 PHE B O 1
ATOM 4782 N N . ASP B 1 161 ? 57.030 10.030 40.560 1.00 49.68 153 ASP B N 1
ATOM 4783 C CA A ASP B 1 161 ? 56.970 10.874 39.373 0.52 52.32 153 ASP B CA 1
ATOM 4784 C CA B ASP B 1 161 ? 56.981 10.871 39.365 0.48 52.31 153 ASP B CA 1
ATOM 4785 C C . ASP B 1 161 ? 55.938 10.253 38.437 1.00 50.08 153 ASP B C 1
ATOM 4786 O O . ASP B 1 161 ? 56.219 9.279 37.738 1.00 49.95 153 ASP B O 1
ATOM 4795 N N . ASP B 1 162 ? 54.722 10.796 38.459 1.00 49.55 154 ASP B N 1
ATOM 4796 C CA . ASP B 1 162 ? 53.667 10.272 37.601 1.00 46.31 154 ASP B CA 1
ATOM 4797 C C . ASP B 1 162 ? 53.984 10.554 36.134 1.00 46.88 154 ASP B C 1
ATOM 4798 O O . ASP B 1 162 ? 54.338 11.679 35.769 1.00 45.66 154 ASP B O 1
ATOM 4803 N N . LEU B 1 163 ? 53.862 9.523 35.295 1.00 42.10 155 LEU B N 1
ATOM 4804 C CA . LEU B 1 163 ? 54.137 9.687 33.868 1.00 46.09 155 LEU B CA 1
ATOM 4805 C C . LEU B 1 163 ? 53.343 10.829 33.247 1.00 47.71 155 LEU B C 1
ATOM 4806 O O . LEU B 1 163 ? 53.810 11.460 32.295 1.00 47.85 155 LEU B O 1
ATOM 4811 N N . ILE B 1 164 ? 52.145 11.109 33.754 1.00 46.32 156 ILE B N 1
ATOM 4812 C CA . ILE B 1 164 ? 51.307 12.182 33.234 1.00 44.41 156 ILE B CA 1
ATOM 4813 C C . ILE B 1 164 ? 51.315 13.401 34.154 1.00 52.12 156 ILE B C 1
ATOM 4814 O O . ILE B 1 164 ? 51.484 14.530 33.695 1.00 52.29 156 ILE B O 1
ATOM 4819 N N . LYS B 1 165 ? 51.137 13.191 35.461 1.00 50.10 157 LYS B N 1
ATOM 4820 C CA . LYS B 1 165 ? 50.885 14.296 36.378 1.00 51.68 157 LYS B CA 1
ATOM 4821 C C . LYS B 1 165 ? 52.151 14.957 36.902 1.00 55.30 157 LYS B C 1
ATOM 4822 O O . LYS B 1 165 ? 52.062 16.019 37.533 1.00 59.91 157 LYS B O 1
ATOM 4828 N N . GLY B 1 166 ? 53.317 14.374 36.678 1.00 51.00 158 GLY B N 1
ATOM 4829 C CA . GLY B 1 166 ? 54.515 14.926 37.269 1.00 52.23 158 GLY B CA 1
ATOM 4830 C C . GLY B 1 166 ? 54.723 14.419 38.685 1.00 52.21 158 GLY B C 1
ATOM 4831 O O . GLY B 1 166 ? 54.203 13.380 39.102 1.00 50.87 158 GLY B O 1
ATOM 4832 N N . ARG B 1 167 ? 55.488 15.188 39.440 1.00 55.09 159 ARG B N 1
ATOM 4833 C CA A ARG B 1 167 ? 55.884 14.772 40.780 0.23 56.77 159 ARG B CA 1
ATOM 4834 C CA B ARG B 1 167 ? 55.886 14.775 40.781 0.77 56.37 159 ARG B CA 1
ATOM 4835 C C . ARG B 1 167 ? 54.700 14.863 41.737 1.00 57.39 159 ARG B C 1
ATOM 4836 O O . ARG B 1 167 ? 54.103 15.932 41.903 1.00 58.38 159 ARG B O 1
ATOM 4851 N N . ILE B 1 168 ? 54.359 13.737 42.358 1.00 55.58 160 ILE B N 1
ATOM 4852 C CA . ILE B 1 168 ? 53.290 13.644 43.343 1.00 57.74 160 ILE B CA 1
ATOM 4853 C C . ILE B 1 168 ? 53.921 13.271 44.679 1.00 60.10 160 ILE B C 1
ATOM 4854 O O . ILE B 1 168 ? 54.727 12.333 44.745 1.00 57.84 160 ILE B O 1
ATOM 4859 N N . GLU B 1 169 ? 53.577 14.016 45.731 1.00 56.99 161 GLU B N 1
ATOM 4860 C CA . GLU B 1 169 ? 54.068 13.756 47.082 1.00 61.67 161 GLU B CA 1
ATOM 4861 C C . GLU B 1 169 ? 52.899 13.784 48.058 1.00 60.57 161 GLU B C 1
ATOM 4862 O O . GLU B 1 169 ? 52.174 14.780 48.133 1.00 62.46 161 GLU B O 1
ATOM 4868 N N . ILE B 1 170 ? 52.732 12.703 48.816 1.00 58.27 162 ILE B N 1
ATOM 4869 C CA . ILE B 1 170 ? 51.622 12.547 49.746 1.00 61.08 162 ILE B CA 1
ATOM 4870 C C . ILE B 1 170 ? 52.177 12.093 51.093 1.00 62.44 162 ILE B C 1
ATOM 4871 O O . ILE B 1 170 ? 53.027 11.198 51.149 1.00 63.65 162 ILE B O 1
ATOM 4876 N N . ALA B 1 171 ? 51.714 12.724 52.170 1.00 65.11 163 ALA B N 1
ATOM 4877 C CA . ALA B 1 171 ? 52.182 12.389 53.514 1.00 64.52 163 ALA B CA 1
ATOM 4878 C C . ALA B 1 171 ? 51.662 11.027 53.969 1.00 60.66 163 ALA B C 1
ATOM 4879 O O . ALA B 1 171 ? 50.510 10.663 53.716 1.00 64.95 163 ALA B O 1
ATOM 4881 N N . ASN B 1 172 ? 52.527 10.265 54.642 1.00 57.88 164 ASN B N 1
ATOM 4882 C CA . ASN B 1 172 ? 52.101 8.997 55.231 1.00 60.77 164 ASN B CA 1
ATOM 4883 C C . ASN B 1 172 ? 51.070 9.204 56.331 1.00 63.73 164 ASN B C 1
ATOM 4884 O O . ASN B 1 172 ? 50.178 8.370 56.506 1.00 63.90 164 ASN B O 1
ATOM 4889 N N . SER B 1 173 ? 51.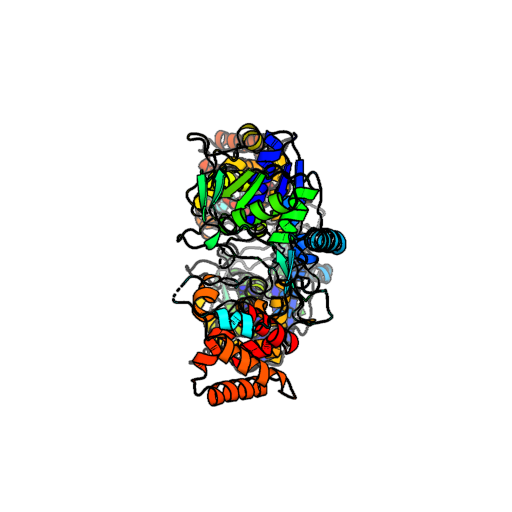180 10.298 57.089 1.00 62.78 165 SER B N 1
ATOM 4890 C CA . SER B 1 173 ? 50.202 10.583 58.131 1.00 67.81 165 SER B CA 1
ATOM 4891 C C . SER B 1 173 ? 48.784 10.669 57.580 1.00 64.61 165 SER B C 1
ATOM 4892 O O . SER B 1 173 ? 47.823 10.538 58.345 1.00 64.88 165 SER B O 1
ATOM 4895 N N . GLU B 1 174 ? 48.630 10.863 56.272 1.00 62.43 166 GLU B N 1
ATOM 4896 C CA . GLU B 1 174 ? 47.320 10.849 55.649 1.00 62.81 166 GLU B CA 1
ATOM 4897 C C . GLU B 1 174 ? 46.876 9.453 55.232 1.00 59.50 166 GLU B C 1
ATOM 4898 O O . GLU B 1 174 ? 45.708 9.271 54.872 1.00 61.07 166 GLU B O 1
ATOM 4904 N N . LEU B 1 175 ? 47.770 8.471 55.262 1.00 56.45 167 LEU B N 1
ATOM 4905 C CA . LEU B 1 175 ? 47.411 7.094 54.975 1.00 55.24 167 LEU B CA 1
ATOM 4906 C C . LEU B 1 175 ? 47.107 6.384 56.292 1.00 56.11 167 LEU B C 1
ATOM 4907 O O . LEU B 1 175 ? 47.132 6.984 57.366 1.00 56.17 167 LEU B O 1
ATOM 4912 N N . ASP B 1 176 ? 46.801 5.093 56.217 1.00 52.55 168 ASP B N 1
ATOM 4913 C CA . ASP B 1 176 ? 46.567 4.306 57.417 1.00 47.79 168 ASP B CA 1
ATOM 4914 C C . ASP B 1 176 ? 46.964 2.865 57.129 1.00 48.30 168 ASP B C 1
ATOM 4915 O O . ASP B 1 176 ? 47.436 2.534 56.034 1.00 47.80 168 ASP B O 1
ATOM 4920 N N . ASP B 1 177 ? 46.763 2.001 58.121 1.00 43.93 169 ASP B N 1
ATOM 4921 C CA . ASP B 1 177 ? 47.095 0.587 57.978 1.00 44.33 169 ASP B CA 1
ATOM 4922 C C . ASP B 1 177 ? 45.946 -0.106 57.252 1.00 43.65 169 ASP B C 1
ATOM 4923 O O . ASP B 1 177 ? 45.076 -0.746 57.846 1.00 41.58 169 ASP B O 1
ATOM 4928 N N . MET B 1 178 ? 45.958 0.014 55.930 1.00 43.85 170 MET B N 1
ATOM 4929 C CA . MET B 1 178 ? 44.829 -0.464 55.138 1.00 42.12 170 MET B CA 1
ATOM 4930 C C . MET B 1 178 ? 44.591 -1.960 55.319 1.00 39.29 170 MET B C 1
ATOM 4931 O O . MET B 1 178 ? 45.526 -2.752 55.450 1.00 41.83 170 MET B O 1
ATOM 4936 N N . VAL B 1 179 ? 43.316 -2.345 55.310 1.00 39.80 171 VAL B N 1
ATOM 4937 C CA . VAL B 1 179 ? 42.965 -3.747 55.128 1.00 39.55 171 VAL B CA 1
ATOM 4938 C C . VAL B 1 179 ? 43.519 -4.250 53.799 1.00 41.86 171 VAL B C 1
ATOM 4939 O O . VAL B 1 179 ? 43.370 -3.605 52.753 1.00 36.96 171 VAL B O 1
ATOM 4943 N N . ILE B 1 180 ? 44.197 -5.391 53.842 1.00 43.09 172 ILE B N 1
ATOM 4944 C CA . ILE B 1 180 ? 44.649 -6.054 52.633 1.00 40.26 172 ILE B CA 1
ATOM 4945 C C . ILE B 1 180 ? 43.956 -7.390 52.437 1.00 39.37 172 ILE B C 1
ATOM 4946 O O . ILE B 1 180 ? 43.941 -7.900 51.307 1.00 37.21 172 ILE B O 1
ATOM 4951 N N . PHE B 1 181 ? 43.367 -7.964 53.484 1.00 38.33 173 PHE B N 1
ATOM 4952 C CA . PHE B 1 181 ? 42.645 -9.221 53.360 1.00 40.82 173 PHE B CA 1
ATOM 4953 C C . PHE B 1 181 ? 41.412 -9.172 54.248 1.00 46.44 173 PHE B C 1
ATOM 4954 O O . PHE B 1 181 ? 41.498 -8.778 55.417 1.00 42.39 173 PHE B O 1
ATOM 4962 N N . ARG B 1 182 ? 40.272 -9.575 53.690 1.00 43.19 174 ARG B N 1
ATOM 4963 C CA . ARG B 1 182 ? 38.961 -9.409 54.301 1.00 46.23 174 ARG B CA 1
ATOM 4964 C C . ARG B 1 182 ? 38.487 -10.693 54.971 1.00 45.48 174 ARG B C 1
ATOM 4965 O O . ARG B 1 182 ? 39.012 -11.778 54.703 1.00 44.35 174 ARG B O 1
ATOM 4973 N N . PRO B 1 183 ? 37.473 -10.598 55.844 1.00 44.50 175 PRO B N 1
ATOM 4974 C CA . PRO B 1 183 ? 36.912 -11.812 56.469 1.00 44.84 175 PRO B CA 1
ATOM 4975 C C . PRO B 1 183 ? 36.345 -12.808 55.485 1.00 47.75 175 PRO B C 1
ATOM 4976 O O . PRO B 1 183 ? 36.288 -14.005 55.796 1.00 50.20 175 PRO B O 1
ATOM 4980 N N . ASP B 1 184 ? 35.865 -12.351 54.331 1.00 42.27 176 ASP B N 1
ATOM 4981 C CA . ASP B 1 184 ? 35.265 -13.265 53.372 1.00 43.40 176 ASP B CA 1
ATOM 4982 C C . ASP B 1 184 ? 36.305 -14.051 52.582 1.00 46.97 176 ASP B C 1
ATOM 4983 O O . ASP B 1 184 ? 35.951 -14.749 51.626 1.00 47.66 176 ASP B O 1
ATOM 4988 N N . GLY B 1 185 ? 37.580 -13.948 52.948 1.00 44.52 177 GLY B N 1
ATOM 4989 C CA . GLY B 1 185 ? 38.613 -14.713 52.277 1.00 40.78 177 GLY B CA 1
ATOM 4990 C C . GLY B 1 185 ? 39.145 -14.094 51.013 1.00 40.82 177 GLY B C 1
ATOM 4991 O O . GLY B 1 185 ? 39.922 -14.748 50.313 1.00 46.38 177 GLY B O 1
ATOM 4992 N N . TYR B 1 186 ? 38.764 -12.855 50.694 1.00 37.17 178 TYR B N 1
ATOM 4993 C CA . TYR B 1 186 ? 39.282 -12.245 49.471 1.00 40.53 178 TYR B CA 1
ATOM 4994 C C . TYR B 1 186 ? 40.206 -11.078 49.810 1.00 40.61 178 TYR B C 1
ATOM 4995 O O . TYR B 1 186 ? 40.081 -10.468 50.884 1.00 38.06 178 TYR B O 1
ATOM 5004 N N . PRO B 1 187 ? 41.129 -10.735 48.910 1.00 37.95 179 PRO B N 1
ATOM 5005 C CA . PRO B 1 187 ? 41.934 -9.528 49.099 1.00 35.45 179 PRO B CA 1
ATOM 5006 C C . PRO B 1 187 ? 41.122 -8.266 48.861 1.00 40.01 179 PRO B C 1
ATOM 5007 O O . PRO B 1 187 ? 40.044 -8.287 48.264 1.00 34.48 179 PRO B O 1
ATOM 5011 N N . THR B 1 188 ? 41.672 -7.148 49.328 1.00 36.01 180 THR B N 1
ATOM 5012 C CA . THR B 1 188 ? 41.161 -5.839 48.960 1.00 36.88 180 THR B CA 1
ATOM 5013 C C . THR B 1 188 ? 41.836 -5.375 47.670 1.00 35.15 180 THR B C 1
ATOM 5014 O O . THR B 1 188 ? 42.886 -5.882 47.287 1.00 34.92 180 THR B O 1
ATOM 5018 N N . TYR B 1 189 ? 41.244 -4.350 47.044 1.00 33.82 181 TYR B N 1
ATOM 5019 C CA . TYR B 1 189 ? 41.747 -3.852 45.764 1.00 38.27 181 TYR B CA 1
ATOM 5020 C C . TYR B 1 189 ? 43.220 -3.457 45.861 1.00 36.81 181 TYR B C 1
ATOM 5021 O O . TYR B 1 189 ? 44.042 -3.896 45.048 1.00 31.62 181 TYR B O 1
ATOM 5030 N N . ASN B 1 190 ? 43.574 -2.623 46.855 1.00 35.99 182 ASN B N 1
ATOM 5031 C CA . ASN B 1 190 ? 44.955 -2.149 46.951 1.00 35.25 182 ASN B CA 1
ATOM 5032 C C . ASN B 1 190 ? 45.931 -3.300 47.138 1.00 35.52 182 ASN B C 1
ATOM 5033 O O . ASN B 1 190 ? 47.049 -3.250 46.617 1.00 39.38 182 ASN B O 1
ATOM 5038 N N . PHE B 1 191 ? 45.518 -4.371 47.811 1.00 33.51 183 PHE B N 1
ATOM 5039 C CA . PHE B 1 191 ? 46.425 -5.508 47.958 1.00 34.40 183 PHE B CA 1
ATOM 5040 C C . PHE B 1 191 ? 46.515 -6.319 46.671 1.00 38.52 183 PHE B C 1
ATOM 5041 O O . PHE B 1 191 ? 47.615 -6.616 46.191 1.00 32.08 183 PHE B O 1
ATOM 5049 N N . ALA B 1 192 ? 45.361 -6.697 46.109 1.00 33.42 184 ALA B N 1
ATOM 5050 C CA . ALA B 1 192 ? 45.364 -7.571 44.950 1.00 33.90 184 ALA B CA 1
ATOM 5051 C C . ALA B 1 192 ? 46.037 -6.905 43.754 1.00 32.58 184 ALA B C 1
ATOM 5052 O O . ALA B 1 192 ? 46.732 -7.574 42.987 1.00 35.96 184 ALA B O 1
ATOM 5054 N N . VAL B 1 193 ? 45.877 -5.592 43.593 1.00 33.73 185 VAL B N 1
ATOM 5055 C CA . VAL B 1 193 ? 46.426 -4.958 42.395 1.00 37.60 185 VAL B CA 1
ATOM 5056 C C . VAL B 1 193 ? 47.944 -4.960 42.455 1.00 36.61 185 VAL B C 1
ATOM 5057 O O . VAL B 1 193 ? 48.612 -5.111 41.421 1.00 33.56 185 VAL B O 1
ATOM 5061 N N . VAL B 1 194 ? 48.515 -4.829 43.656 1.00 32.68 186 VAL B N 1
ATOM 5062 C CA . VAL B 1 194 ? 49.964 -4.858 43.795 1.00 31.53 186 VAL B CA 1
ATOM 5063 C C . VAL B 1 194 ? 50.483 -6.270 43.578 1.00 34.85 186 VAL B C 1
ATOM 5064 O O . VAL B 1 194 ? 51.447 -6.484 42.838 1.00 36.56 186 VAL B O 1
ATOM 5068 N N . VAL B 1 195 ? 49.855 -7.258 44.218 1.00 33.90 187 VAL B N 1
ATOM 5069 C CA . VAL B 1 195 ? 50.304 -8.637 44.049 1.00 34.32 187 VAL B CA 1
ATOM 5070 C C . VAL B 1 195 ? 50.229 -9.043 42.579 1.00 36.60 187 VAL B C 1
ATOM 5071 O O . VAL B 1 195 ? 51.143 -9.684 42.045 1.00 37.57 187 VAL B O 1
ATOM 5075 N N . ASP B 1 196 ? 49.154 -8.651 41.897 1.00 33.98 188 ASP B N 1
ATOM 5076 C CA . ASP B 1 196 ? 48.991 -9.037 40.496 1.00 38.50 188 ASP B CA 1
ATOM 5077 C C . ASP B 1 196 ? 49.937 -8.262 39.578 1.00 38.21 188 ASP B C 1
ATOM 5078 O O . ASP B 1 196 ? 50.529 -8.845 38.663 1.00 35.29 188 ASP B O 1
ATOM 5083 N N . ASP B 1 197 ? 50.080 -6.949 39.789 1.00 37.58 189 ASP B N 1
ATOM 5084 C CA . ASP B 1 197 ? 51.010 -6.173 38.973 1.00 36.32 189 ASP B CA 1
ATOM 5085 C C . ASP B 1 197 ? 52.442 -6.648 39.172 1.00 41.73 189 ASP B C 1
ATOM 5086 O O . ASP B 1 197 ? 53.233 -6.682 38.214 1.00 35.30 189 ASP B O 1
ATOM 5091 N N . TRP B 1 198 ? 52.795 -7.025 40.411 1.00 34.37 190 TRP B N 1
ATOM 5092 C CA . TRP B 1 198 ? 54.099 -7.631 40.668 1.00 38.73 190 TRP B CA 1
ATOM 5093 C C . TRP B 1 198 ? 54.244 -8.952 39.923 1.00 39.79 190 TRP B C 1
ATOM 5094 O O . TRP B 1 198 ? 55.157 -9.123 39.109 1.00 41.61 190 TRP B O 1
ATOM 5105 N N . ASP B 1 199 ? 53.339 -9.900 40.188 1.00 37.16 191 ASP B N 1
ATOM 5106 C CA . ASP B 1 199 ? 53.438 -11.227 39.587 1.00 38.78 191 ASP B CA 1
ATOM 5107 C C . ASP B 1 199 ? 53.414 -11.165 38.060 1.00 41.09 191 ASP B C 1
ATOM 5108 O O . ASP B 1 199 ? 54.071 -11.974 37.394 1.00 40.86 191 ASP B O 1
ATOM 5113 N N . MET B 1 200 ? 52.681 -10.216 37.488 1.00 36.37 192 MET B N 1
ATOM 5114 C CA . MET B 1 200 ? 52.570 -10.133 36.032 1.00 36.58 192 MET B CA 1
ATOM 5115 C C . MET B 1 200 ? 53.639 -9.254 35.405 1.00 39.16 192 MET B C 1
ATOM 5116 O O . MET B 1 200 ? 53.608 -9.041 34.186 1.00 44.78 192 MET B O 1
ATOM 5121 N N . GLY B 1 201 ? 54.590 -8.762 36.195 1.00 43.20 193 GLY B N 1
ATOM 5122 C CA . GLY B 1 201 ? 55.670 -7.962 35.639 1.00 43.83 193 GLY B CA 1
ATOM 5123 C C . GLY B 1 201 ? 55.195 -6.723 34.911 1.00 40.57 193 GLY B C 1
ATOM 5124 O O . GLY B 1 201 ? 55.776 -6.345 33.889 1.00 41.04 193 GLY B O 1
ATOM 5125 N N . ILE B 1 202 ? 54.143 -6.082 35.416 1.00 37.07 194 ILE B N 1
ATOM 5126 C CA . ILE B 1 202 ? 53.673 -4.840 34.820 1.00 39.45 194 ILE B CA 1
ATOM 5127 C C . ILE B 1 202 ? 54.731 -3.760 35.003 1.00 40.66 194 ILE B C 1
ATOM 5128 O O . ILE B 1 202 ? 55.216 -3.520 36.118 1.00 38.22 194 ILE B O 1
ATOM 5133 N N . THR B 1 203 ? 55.099 -3.100 33.904 1.00 38.58 195 THR B N 1
ATOM 5134 C CA . THR B 1 203 ? 56.090 -2.032 33.962 1.00 39.58 195 THR B CA 1
ATOM 5135 C C . THR B 1 203 ? 55.467 -0.654 34.055 1.00 38.65 195 THR B C 1
ATOM 5136 O O . THR B 1 203 ? 56.096 0.255 34.597 1.00 42.35 195 THR B O 1
ATOM 5140 N N . GLU B 1 204 ? 54.261 -0.465 33.521 1.00 37.32 196 GLU B N 1
ATOM 5141 C CA . GLU B 1 204 ? 53.611 0.839 33.538 1.00 37.14 196 GLU B CA 1
ATOM 5142 C C . GLU B 1 204 ? 52.148 0.653 33.911 1.00 37.67 196 GLU B C 1
ATOM 5143 O O . GLU B 1 204 ? 51.392 -0.009 33.188 1.00 38.42 196 GLU B O 1
ATOM 5149 N N . VAL B 1 205 ? 51.756 1.245 35.034 1.00 36.89 197 VAL B N 1
ATOM 5150 C CA . VAL B 1 205 ? 50.381 1.221 35.508 1.00 33.85 197 VAL B CA 1
ATOM 5151 C C . VAL B 1 205 ? 49.754 2.523 35.036 1.00 36.76 197 VAL B C 1
ATOM 5152 O O . VAL B 1 205 ? 50.163 3.609 35.458 1.00 40.65 197 VAL B O 1
ATOM 5156 N N . ILE B 1 206 ? 48.793 2.414 34.124 1.00 34.97 198 ILE B N 1
ATOM 5157 C CA . ILE B 1 206 ? 48.166 3.558 33.481 1.00 36.57 198 ILE B CA 1
ATOM 5158 C C . ILE B 1 206 ? 46.671 3.438 33.732 1.00 36.22 198 ILE B C 1
ATOM 5159 O O . ILE B 1 206 ? 46.047 2.445 33.326 1.00 35.39 198 ILE B O 1
ATOM 5164 N N . ARG B 1 207 ? 46.099 4.443 34.389 1.00 34.62 199 ARG B N 1
ATOM 5165 C CA . ARG B 1 207 ? 44.739 4.342 34.909 1.00 36.13 199 ARG B CA 1
ATOM 5166 C C . ARG B 1 207 ? 44.228 5.753 35.169 1.00 40.23 199 ARG B C 1
ATOM 5167 O O . ARG B 1 207 ? 44.962 6.734 35.019 1.00 41.07 199 ARG B O 1
ATOM 5175 N N . GLY B 1 208 ? 42.938 5.851 35.509 1.00 42.27 200 GLY B N 1
ATOM 5176 C CA . GLY B 1 208 ? 42.340 7.153 35.747 1.00 41.65 200 GLY B CA 1
ATOM 5177 C C . GLY B 1 208 ? 42.757 7.720 37.090 1.00 46.52 200 GLY B C 1
ATOM 5178 O O . GLY B 1 208 ? 43.076 6.988 38.025 1.00 46.12 200 GLY B O 1
ATOM 5179 N N . ASP B 1 209 ? 42.759 9.052 37.183 1.00 49.59 201 ASP B N 1
ATOM 5180 C CA . ASP B 1 209 ? 43.315 9.703 38.366 1.00 50.51 201 ASP B CA 1
ATOM 5181 C C . ASP B 1 209 ? 42.355 9.718 39.546 1.00 50.86 201 ASP B C 1
ATOM 5182 O O . ASP B 1 209 ? 42.666 10.323 40.570 1.00 55.35 201 ASP B O 1
ATOM 5187 N N . ASP B 1 210 ? 41.197 9.081 39.437 1.00 52.18 202 ASP B N 1
ATOM 5188 C CA . ASP B 1 210 ? 40.449 8.825 40.654 1.00 56.32 202 ASP B CA 1
ATOM 5189 C C . ASP B 1 210 ? 41.101 7.727 41.484 1.00 59.48 202 ASP B C 1
ATOM 5190 O O . ASP B 1 210 ? 40.671 7.491 42.618 1.00 56.73 202 ASP B O 1
ATOM 5195 N N . HIS B 1 211 ? 42.147 7.084 40.955 1.00 57.60 203 HIS B N 1
ATOM 5196 C CA . HIS B 1 211 ? 42.953 6.102 41.669 1.00 56.37 203 HIS B CA 1
ATOM 5197 C C . HIS B 1 211 ? 44.256 6.677 42.199 1.00 56.34 203 HIS B C 1
ATOM 5198 O O . HIS B 1 211 ? 45.094 5.922 42.705 1.00 55.00 203 HIS B O 1
ATOM 5205 N N . ILE B 1 212 ? 44.456 7.992 42.096 1.00 52.69 204 ILE B N 1
ATOM 5206 C CA . ILE B 1 212 ? 45.778 8.529 42.386 1.00 53.21 204 ILE B CA 1
ATOM 5207 C C . ILE B 1 212 ? 46.087 8.488 43.889 1.00 54.56 204 ILE B C 1
ATOM 5208 O O . ILE B 1 212 ? 47.237 8.253 44.285 1.00 55.22 204 ILE B O 1
ATOM 5213 N N . ASN B 1 213 ? 45.089 8.696 44.752 1.00 55.93 205 ASN B N 1
ATOM 5214 C CA . ASN B 1 213 ? 45.358 8.650 46.187 1.00 50.36 205 ASN B CA 1
ATOM 5215 C C . ASN B 1 213 ? 45.704 7.248 46.670 1.00 47.29 205 ASN B C 1
ATOM 5216 O O . ASN B 1 213 ? 46.331 7.102 47.725 1.00 48.16 205 ASN B O 1
ATOM 5221 N N . ASN B 1 214 ? 45.322 6.218 45.923 1.00 44.55 206 ASN B N 1
ATOM 5222 C CA . ASN B 1 214 ? 45.705 4.862 46.272 1.00 41.19 206 ASN B CA 1
ATOM 5223 C C . ASN B 1 214 ? 47.135 4.526 45.878 1.00 43.82 206 ASN B C 1
ATOM 5224 O O . ASN B 1 214 ? 47.692 3.559 46.414 1.00 38.94 206 ASN B O 1
ATOM 5229 N N . THR B 1 215 ? 47.740 5.297 44.966 1.00 38.81 207 THR B N 1
ATOM 5230 C CA . THR B 1 215 ? 49.101 4.992 44.525 1.00 38.63 207 THR B CA 1
ATOM 5231 C C . THR B 1 215 ? 50.108 4.938 45.676 1.00 40.93 207 THR B C 1
ATOM 5232 O O . THR B 1 215 ? 50.836 3.934 45.780 1.00 39.94 207 THR B O 1
ATOM 5236 N N . PRO B 1 216 ? 50.232 5.945 46.548 1.00 41.24 208 PRO B N 1
ATOM 5237 C CA . PRO B 1 216 ? 51.256 5.830 47.602 1.00 42.38 208 PRO B CA 1
ATOM 5238 C C . PRO B 1 216 ? 51.004 4.666 48.542 1.00 39.95 208 PRO B C 1
ATOM 5239 O O . PRO B 1 216 ? 51.965 4.107 49.080 1.00 44.22 208 PRO B O 1
ATOM 5243 N N . ARG B 1 217 ? 49.744 4.270 48.739 1.00 40.02 209 ARG B N 1
ATOM 5244 C CA . ARG B 1 217 ? 49.457 3.067 49.518 1.00 45.47 209 ARG B CA 1
ATOM 5245 C C . ARG B 1 217 ? 49.991 1.831 48.818 1.00 42.60 209 ARG B C 1
ATOM 5246 O O . ARG B 1 217 ? 50.520 0.916 49.460 1.00 37.73 209 ARG B O 1
ATOM 5254 N N . GLN B 1 218 ? 49.814 1.772 47.501 1.00 40.72 210 GLN B N 1
ATOM 5255 C CA . GLN B 1 218 ? 50.332 0.649 46.744 1.00 38.42 210 GLN B CA 1
ATOM 5256 C C . GLN B 1 218 ? 51.850 0.650 46.760 1.00 38.00 210 GLN B C 1
ATOM 5257 O O . GLN B 1 218 ? 52.473 -0.409 46.910 1.00 38.46 210 GLN B O 1
ATOM 5263 N N . ILE B 1 219 ? 52.462 1.831 46.633 1.00 38.44 211 ILE B N 1
ATOM 5264 C CA . ILE B 1 219 ? 53.921 1.913 46.600 1.00 39.02 211 ILE B CA 1
ATOM 5265 C C . ILE B 1 219 ? 54.516 1.413 47.922 1.00 43.69 211 ILE B C 1
ATOM 5266 O O . ILE B 1 219 ? 55.481 0.640 47.935 1.00 43.68 211 ILE B O 1
ATOM 5271 N N . ASN B 1 220 ? 53.949 1.833 49.056 1.00 43.41 212 ASN B N 1
ATOM 5272 C CA . ASN B 1 220 ? 54.464 1.318 50.325 1.00 47.07 212 ASN B CA 1
ATOM 5273 C C . ASN B 1 220 ? 54.288 -0.195 50.417 1.00 43.01 212 ASN B C 1
ATOM 5274 O O . ASN B 1 220 ? 55.116 -0.878 51.021 1.00 45.94 212 ASN B O 1
ATOM 5279 N N . LEU B 1 221 ? 53.237 -0.737 49.796 1.00 37.83 213 LEU B N 1
ATOM 5280 C CA . LEU B 1 221 ? 53.031 -2.182 49.784 1.00 38.21 213 LEU B CA 1
ATOM 5281 C C . LEU B 1 221 ? 54.108 -2.894 48.960 1.00 44.50 213 LEU B C 1
ATOM 5282 O O . LEU B 1 221 ? 54.627 -3.935 49.376 1.00 44.05 213 LEU B O 1
ATOM 5287 N N . TYR B 1 222 ? 54.424 -2.371 47.767 1.00 43.06 214 TYR B N 1
ATOM 5288 C CA . TYR B 1 222 ? 55.534 -2.909 46.988 1.00 44.30 214 TYR B CA 1
ATOM 5289 C C . TYR B 1 222 ? 56.797 -2.998 47.840 1.00 46.25 214 TYR B C 1
ATOM 5290 O O . TYR B 1 222 ? 57.469 -4.032 47.877 1.00 47.46 214 TYR B O 1
ATOM 5299 N N . GLU B 1 223 ? 57.111 -1.925 48.559 1.00 45.38 215 GLU B N 1
ATOM 5300 C CA . GLU B 1 223 ? 58.365 -1.889 49.295 1.00 49.42 215 GLU B CA 1
ATOM 5301 C C . GLU B 1 223 ? 58.341 -2.814 50.503 1.00 47.94 215 GLU B C 1
ATOM 5302 O O . GLU B 1 223 ? 59.373 -3.383 50.860 1.00 52.82 215 GLU B O 1
ATOM 5308 N N . GLY B 1 224 ? 57.181 -3.011 51.128 1.00 49.34 216 GLY B N 1
ATOM 5309 C CA . GLY B 1 224 ? 57.109 -3.986 52.203 1.00 50.99 216 GLY B CA 1
ATOM 5310 C C . GLY B 1 224 ? 57.215 -5.414 51.700 1.00 50.93 216 GLY B C 1
ATOM 5311 O O . GLY B 1 224 ? 57.801 -6.278 52.362 1.00 53.66 216 GLY B O 1
ATOM 5312 N N . ILE B 1 225 ? 56.648 -5.681 50.522 1.00 50.08 217 ILE B N 1
ATOM 5313 C CA . ILE B 1 225 ? 56.783 -6.982 49.881 1.00 47.98 217 ILE B CA 1
ATOM 5314 C C . ILE B 1 225 ? 58.211 -7.208 49.395 1.00 50.21 217 ILE B C 1
ATOM 5315 O O . ILE B 1 225 ? 58.678 -8.352 49.326 1.00 52.82 217 ILE B O 1
ATOM 5320 N N . GLY B 1 226 ? 58.932 -6.141 49.068 1.00 47.11 218 GLY B N 1
ATOM 5321 C CA . GLY B 1 226 ? 60.235 -6.287 48.455 1.00 51.35 218 GLY B CA 1
ATOM 5322 C C . GLY B 1 226 ? 60.212 -6.403 46.949 1.00 48.38 218 GLY B C 1
ATOM 5323 O O . GLY B 1 226 ? 61.183 -6.891 46.365 1.00 52.31 218 GLY B O 1
ATOM 5324 N N . ALA B 1 227 ? 59.130 -5.977 46.300 1.00 48.63 219 ALA B N 1
ATOM 5325 C CA . ALA B 1 227 ? 58.924 -6.038 44.860 1.00 50.58 219 ALA B CA 1
ATOM 5326 C C . ALA B 1 227 ? 59.288 -4.707 44.215 1.00 51.07 219 ALA B C 1
ATOM 5327 O O . ALA B 1 227 ? 59.058 -3.652 44.813 1.00 51.54 219 ALA B O 1
ATOM 5329 N N . PRO B 1 228 ? 59.843 -4.695 43.003 1.00 50.46 220 PRO B N 1
ATOM 5330 C CA . PRO B 1 228 ? 60.141 -3.413 42.352 1.00 53.05 220 PRO B CA 1
ATOM 5331 C C . PRO B 1 228 ? 58.873 -2.657 41.972 1.00 48.46 220 PRO B C 1
ATOM 5332 O O . PRO B 1 228 ? 57.845 -3.237 41.612 1.00 49.84 220 PRO B O 1
ATOM 5336 N N . VAL B 1 229 ? 58.960 -1.336 42.065 1.00 47.23 221 VAL B N 1
ATOM 5337 C CA . VAL B 1 229 ? 57.819 -0.449 41.868 1.00 47.62 221 VAL B CA 1
ATOM 5338 C C . VAL B 1 229 ? 57.731 -0.070 40.395 1.00 48.02 221 VAL B C 1
ATOM 5339 O O . VAL B 1 229 ? 58.702 0.453 39.835 1.00 50.08 221 VAL B O 1
ATOM 5343 N N . PRO B 1 230 ? 56.601 -0.290 39.741 1.00 42.81 222 PRO B N 1
ATOM 5344 C CA . PRO B 1 230 ? 56.476 0.109 38.333 1.00 40.60 222 PRO B CA 1
ATOM 5345 C C . PRO B 1 230 ? 56.320 1.614 38.197 1.00 44.81 222 PRO B C 1
ATOM 5346 O O . PRO B 1 230 ? 56.227 2.325 39.204 1.00 46.82 222 PRO B O 1
ATOM 5350 N N . LYS B 1 231 ? 56.287 2.112 36.964 1.00 41.19 223 LYS B N 1
ATOM 5351 C CA . LYS B 1 231 ? 55.886 3.490 36.721 1.00 43.49 223 LYS B CA 1
ATOM 5352 C C . LYS B 1 231 ? 54.367 3.611 36.776 1.00 39.62 223 LYS B C 1
ATOM 5353 O O . LYS B 1 231 ? 53.639 2.665 36.496 1.00 40.02 223 LYS B O 1
ATOM 5359 N N . PHE B 1 232 ? 53.894 4.800 37.139 1.00 40.60 224 PHE B N 1
ATOM 5360 C CA . PHE B 1 232 ? 52.474 5.109 37.187 1.00 39.50 224 PHE B CA 1
ATOM 5361 C C . PHE B 1 232 ? 52.202 6.318 36.311 1.00 42.68 224 PHE B C 1
ATOM 5362 O O . PHE B 1 232 ? 53.029 7.230 36.216 1.00 42.24 224 PHE B O 1
ATOM 5370 N N . GLY B 1 233 ? 51.034 6.309 35.667 1.00 39.40 225 GLY B N 1
ATOM 5371 C CA . GLY B 1 233 ? 50.538 7.481 34.977 1.00 41.91 225 GLY B CA 1
ATOM 5372 C C . GLY B 1 233 ? 49.035 7.568 35.131 1.00 41.72 225 GLY B C 1
ATOM 5373 O O . GLY B 1 233 ? 48.325 6.585 34.893 1.00 39.66 225 GLY B O 1
ATOM 5374 N N . HIS B 1 234 ? 48.533 8.729 35.538 1.00 41.23 226 HIS B N 1
ATOM 5375 C CA . HIS B 1 234 ? 47.121 8.890 35.863 1.00 44.51 226 HIS B CA 1
ATOM 5376 C C . HIS B 1 234 ? 46.509 9.944 34.952 1.00 43.33 226 HIS B C 1
ATOM 5377 O O . HIS B 1 234 ? 46.922 11.104 34.979 1.00 45.03 226 HIS B O 1
ATOM 5384 N N . MET B 1 235 ? 45.521 9.538 34.142 1.00 47.21 227 MET B N 1
ATOM 5385 C CA . MET B 1 235 ? 44.953 10.616 33.339 1.00 45.34 227 MET B CA 1
ATOM 5386 C C . MET B 1 235 ? 43.703 11.194 33.993 1.00 48.55 227 MET B C 1
ATOM 5387 O O . MET B 1 235 ? 43.018 10.507 34.761 1.00 45.99 227 MET B O 1
ATOM 5392 N N . PRO B 1 236 ? 43.389 12.456 33.706 1.00 50.38 228 PRO B N 1
ATOM 5393 C CA . PRO B 1 236 ? 42.165 13.041 34.263 1.00 53.48 228 PRO B CA 1
ATOM 5394 C C . PRO B 1 236 ? 40.932 12.340 33.711 1.00 54.40 228 PRO B C 1
ATOM 5395 O O . PRO B 1 236 ? 40.902 11.916 32.555 1.00 47.25 228 PRO B O 1
ATOM 5399 N N . MET B 1 237 ? 39.916 12.212 34.557 1.00 52.01 229 MET B N 1
ATOM 5400 C CA . MET B 1 237 ? 38.665 11.607 34.124 1.00 55.48 229 MET B CA 1
ATOM 5401 C C . MET B 1 237 ? 38.016 12.445 33.030 1.00 50.18 229 MET B C 1
ATOM 5402 O O . MET B 1 237 ? 38.188 13.665 32.964 1.00 54.42 229 MET B O 1
ATOM 5407 N N . ILE B 1 238 ? 37.278 11.769 32.149 1.00 52.49 230 ILE B N 1
ATOM 5408 C CA . ILE B 1 238 ? 36.463 12.456 31.154 1.00 51.86 230 ILE B CA 1
ATOM 5409 C C . ILE B 1 238 ? 35.314 13.177 31.847 1.00 55.08 230 ILE B C 1
ATOM 5410 O O . ILE B 1 238 ? 34.660 12.630 32.746 1.00 55.24 230 ILE B O 1
ATOM 5415 N N . LEU B 1 239 ? 35.070 14.417 31.447 1.00 54.44 231 LEU B N 1
ATOM 5416 C CA . LEU B 1 239 ? 33.975 15.199 31.996 1.00 57.83 231 LEU B CA 1
ATOM 5417 C C . LEU B 1 239 ? 32.848 15.274 30.974 1.00 62.63 231 LEU B C 1
ATOM 5418 O O . LEU B 1 239 ? 33.078 15.142 29.767 1.00 59.53 231 LEU B O 1
ATOM 5423 N N . ASP B 1 240 ? 31.623 15.471 31.462 1.00 61.78 232 ASP B N 1
ATOM 5424 C CA . ASP B 1 240 ? 30.507 15.633 30.543 1.00 65.58 232 ASP B CA 1
ATOM 5425 C C . ASP B 1 240 ? 30.531 17.043 29.963 1.00 68.39 232 ASP B C 1
ATOM 5426 O O . ASP B 1 240 ? 31.430 17.840 30.243 1.00 69.00 232 ASP B O 1
ATOM 5431 N N . GLU B 1 241 ? 29.529 17.364 29.141 1.00 72.26 233 GLU B N 1
ATOM 5432 C CA . GLU B 1 241 ? 29.523 18.651 28.457 1.00 73.26 233 GLU B CA 1
ATOM 5433 C C . GLU B 1 241 ? 29.391 19.831 29.411 1.00 78.34 233 GLU B C 1
ATOM 5434 O O . GLU B 1 241 ? 29.620 20.969 28.991 1.00 82.18 233 GLU B O 1
ATOM 5440 N N . GLN B 1 242 ? 29.050 19.592 30.675 1.00 75.66 234 GLN B N 1
ATOM 5441 C CA . GLN B 1 242 ? 28.887 20.656 31.654 1.00 80.32 234 GLN B CA 1
ATOM 5442 C C . GLN B 1 242 ? 30.019 20.715 32.672 1.00 76.91 234 GLN B C 1
ATOM 5443 O O . GLN B 1 242 ? 29.957 21.532 33.596 1.00 79.49 234 GLN B O 1
ATOM 5449 N N . GLY B 1 243 ? 31.044 19.874 32.538 1.00 73.05 235 GLY B N 1
ATOM 5450 C CA . GLY B 1 243 ? 32.197 19.928 33.414 1.00 69.33 235 GLY B CA 1
ATOM 5451 C C . GLY B 1 243 ? 32.168 18.998 34.607 1.00 67.69 235 GLY B C 1
ATOM 5452 O O . GLY B 1 243 ? 33.115 19.014 35.403 1.00 70.11 235 GLY B O 1
ATOM 5453 N N . ALA B 1 244 ? 31.122 18.193 34.763 1.00 68.44 236 ALA B N 1
ATOM 5454 C CA . ALA B 1 244 ? 31.043 17.242 35.860 1.00 62.65 236 ALA B CA 1
ATOM 5455 C C . ALA B 1 244 ? 31.558 15.880 35.408 1.00 63.94 236 ALA B C 1
ATOM 5456 O O . ALA B 1 244 ? 31.746 15.627 34.215 1.00 60.67 236 ALA B O 1
ATOM 5458 N N . LYS B 1 245 ? 31.795 14.998 36.382 1.00 58.72 237 LYS B N 1
ATOM 5459 C CA . LYS B 1 245 ? 32.159 13.626 36.058 1.00 60.23 237 LYS B CA 1
ATOM 5460 C C . LYS B 1 245 ? 31.122 13.017 35.117 1.00 61.81 237 LYS B C 1
ATOM 5461 O O . LYS B 1 245 ? 29.918 13.262 35.239 1.00 62.85 237 LYS B O 1
ATOM 5463 N N . LEU B 1 246 ? 31.599 12.252 34.145 1.00 59.28 238 LEU B N 1
ATOM 5464 C CA . LEU B 1 246 ? 30.707 11.649 33.166 1.00 58.38 238 LEU B CA 1
ATOM 5465 C C . LEU B 1 246 ? 30.148 10.348 33.724 1.00 56.87 238 LEU B C 1
ATOM 5466 O O . LEU B 1 246 ? 30.904 9.430 34.058 1.00 47.03 238 LEU B O 1
ATOM 5471 N N . SER B 1 247 ? 28.828 10.269 33.820 1.00 56.83 239 SER B N 1
ATOM 5472 C CA . SER B 1 247 ? 28.145 9.069 34.266 1.00 65.60 239 SER B CA 1
ATOM 5473 C C . SER B 1 247 ? 27.037 8.774 33.272 1.00 70.91 239 SER B C 1
ATOM 5474 O O . SER B 1 247 ? 26.685 9.614 32.443 1.00 71.26 239 SER B O 1
ATOM 5477 N N . LYS B 1 248 ? 26.487 7.562 33.352 1.00 75.33 240 LYS B N 1
ATOM 5478 C CA . LYS B 1 248 ? 25.385 7.226 32.464 1.00 76.54 240 LYS B CA 1
ATOM 5479 C C . LYS B 1 248 ? 24.162 8.085 32.746 1.00 80.06 240 LYS B C 1
ATOM 5480 O O . LYS B 1 248 ? 23.307 8.224 31.868 1.00 87.37 240 LYS B O 1
ATOM 5486 N N . ARG B 1 249 ? 24.078 8.686 33.939 1.00 82.56 241 ARG B N 1
ATOM 5487 C CA . ARG B 1 249 ? 22.987 9.615 34.240 1.00 90.19 241 ARG B CA 1
ATOM 5488 C C . ARG B 1 249 ? 23.034 10.827 33.321 1.00 90.95 241 ARG B C 1
ATOM 5489 O O . ARG B 1 249 ? 22.030 11.188 32.697 1.00 91.02 241 ARG B O 1
ATOM 5497 N N . THR B 1 250 ? 24.198 11.471 33.227 1.00 92.96 242 THR B N 1
ATOM 5498 C CA . THR B 1 250 ? 24.368 12.574 32.287 1.00 98.61 242 THR B CA 1
ATOM 5499 C C . THR B 1 250 ? 24.647 12.025 30.892 1.00 95.94 242 THR B C 1
ATOM 5500 O O . THR B 1 250 ? 25.370 12.649 30.108 1.00 91.83 242 THR B O 1
ATOM 5504 N N . GLY B 1 251 ? 24.084 10.848 30.596 1.00 107.90 243 GLY B N 1
ATOM 5505 C CA . GLY B 1 251 ? 24.111 10.215 29.287 1.00 100.23 243 GLY B CA 1
ATOM 5506 C C . GLY B 1 251 ? 25.485 9.953 28.703 1.00 95.61 243 GLY B C 1
ATOM 5507 O O . GLY B 1 251 ? 26.495 10.383 29.259 1.00 96.41 243 GLY B O 1
ATOM 5508 N N . ALA B 1 252 ? 25.526 9.211 27.595 1.00 73.85 244 ALA B N 1
ATOM 5509 C CA . ALA B 1 252 ? 26.680 9.149 26.702 1.00 63.35 244 ALA B CA 1
ATOM 5510 C C . ALA B 1 252 ? 27.912 8.517 27.350 1.00 56.50 244 ALA B C 1
ATOM 5511 O O . ALA B 1 252 ? 29.039 8.823 26.968 1.00 51.32 244 ALA B O 1
ATOM 5513 N N . ALA B 1 253 ? 27.734 7.609 28.309 1.00 51.98 245 ALA B N 1
ATOM 5514 C CA . ALA B 1 253 ? 28.872 7.058 29.029 1.00 54.96 245 ALA B CA 1
ATOM 5515 C C . ALA B 1 253 ? 29.173 5.604 28.708 1.00 48.51 245 ALA B C 1
ATOM 5516 O O . ALA B 1 253 ? 30.277 5.151 29.008 1.00 46.92 245 ALA B O 1
ATOM 5518 N N . ASP B 1 254 ? 28.234 4.871 28.112 1.00 48.28 246 ASP B N 1
ATOM 5519 C CA . ASP B 1 254 ? 28.389 3.446 27.830 1.00 44.35 246 ASP B CA 1
ATOM 5520 C C . ASP B 1 254 ? 28.916 3.255 26.415 1.00 43.15 246 ASP B C 1
ATOM 5521 O O . ASP B 1 254 ? 28.299 3.733 25.464 1.00 46.40 246 ASP B O 1
ATOM 5526 N N . VAL B 1 255 ? 30.035 2.529 26.277 1.00 43.48 247 VAL B N 1
ATOM 5527 C CA . VAL B 1 255 ? 30.566 2.218 24.946 1.00 41.51 247 VAL B CA 1
ATOM 5528 C C . VAL B 1 255 ? 29.456 1.707 24.028 1.00 47.62 247 VAL B C 1
ATOM 5529 O O . VAL B 1 255 ? 29.391 2.069 22.845 1.00 50.23 247 VAL B O 1
ATOM 5533 N N . MET B 1 256 ? 28.559 0.875 24.559 1.00 41.26 248 MET B N 1
ATOM 5534 C CA . MET B 1 256 ? 27.503 0.288 23.739 1.00 49.77 248 MET B CA 1
ATOM 5535 C C . MET B 1 256 ? 26.479 1.310 23.264 1.00 49.55 248 MET B C 1
ATOM 5536 O O . MET B 1 256 ? 25.805 1.064 22.259 1.00 48.45 248 MET B O 1
ATOM 5541 N N . GLN B 1 257 ? 26.318 2.431 23.972 1.00 46.53 249 GLN B N 1
ATOM 5542 C CA . GLN B 1 257 ? 25.470 3.502 23.451 1.00 48.82 249 GLN B CA 1
ATOM 5543 C C . GLN B 1 257 ? 26.061 4.075 22.167 1.00 48.56 249 GLN B C 1
ATOM 5544 O O . GLN B 1 257 ? 25.325 4.467 21.252 1.00 50.27 249 GLN B O 1
ATOM 5550 N N . TYR B 1 258 ? 27.394 4.147 22.090 1.00 42.01 250 TYR B N 1
ATOM 5551 C CA . TYR B 1 258 ? 28.032 4.650 20.878 1.00 47.03 250 TYR B CA 1
ATOM 5552 C C . TYR B 1 258 ? 27.875 3.662 19.731 1.00 50.16 250 TYR B C 1
ATOM 5553 O O . TYR B 1 258 ? 27.671 4.067 18.579 1.00 49.10 250 TYR B O 1
ATOM 5562 N N . LYS B 1 259 ? 27.945 2.363 20.030 1.00 47.84 251 LYS B N 1
ATOM 5563 C CA . LYS B 1 259 ? 27.645 1.360 19.017 1.00 51.28 251 LYS B CA 1
ATOM 5564 C C . LYS B 1 259 ? 26.222 1.525 18.498 1.00 52.60 251 LYS B C 1
ATOM 5565 O O . LYS B 1 259 ? 26.003 1.659 17.289 1.00 50.64 251 LYS B O 1
ATOM 5571 N N . ASP B 1 260 ? 25.245 1.540 19.408 1.00 49.15 252 ASP B N 1
ATOM 5572 C CA . ASP B 1 260 ? 23.848 1.654 19.005 1.00 52.51 252 ASP B CA 1
ATOM 5573 C C . ASP B 1 260 ? 23.555 2.979 18.317 1.00 53.36 252 ASP B C 1
ATOM 5574 O O . ASP B 1 260 ? 22.697 3.034 17.427 1.00 50.54 252 ASP B O 1
ATOM 5579 N N . ALA B 1 261 ? 24.234 4.060 18.714 1.00 51.97 253 ALA B N 1
ATOM 5580 C CA . ALA B 1 261 ? 24.008 5.335 18.037 1.00 50.20 253 ALA B CA 1
ATOM 5581 C C . ALA B 1 261 ? 24.644 5.389 16.653 1.00 51.65 253 ALA B C 1
ATOM 5582 O O . ALA B 1 261 ? 24.365 6.330 15.902 1.00 56.03 253 ALA B O 1
ATOM 5584 N N . GLY B 1 262 ? 25.471 4.415 16.294 1.00 49.61 254 GLY B N 1
ATOM 5585 C CA . GLY B 1 262 ? 25.965 4.303 14.940 1.00 51.88 254 GLY B CA 1
ATOM 5586 C C . GLY B 1 262 ? 27.349 4.852 14.689 1.00 55.07 254 GLY B C 1
ATOM 5587 O O . GLY B 1 262 ? 27.679 5.128 13.527 1.00 47.92 254 GLY B O 1
ATOM 5588 N N . TYR B 1 263 ? 28.161 5.025 15.732 1.00 46.44 255 TYR B N 1
ATOM 5589 C CA . TYR B 1 263 ? 29.540 5.467 15.575 1.00 49.48 255 TYR B CA 1
ATOM 5590 C C . TYR B 1 263 ? 30.443 4.295 15.218 1.00 47.74 255 TYR B C 1
ATOM 5591 O O . TYR B 1 263 ? 30.231 3.174 15.683 1.00 47.45 255 TYR B O 1
ATOM 5600 N N . LEU B 1 264 ? 31.439 4.558 14.369 1.00 42.45 256 LEU B N 1
ATOM 5601 C CA . LEU B 1 264 ? 32.420 3.539 14.044 1.00 43.18 256 LEU B CA 1
ATOM 5602 C C . LEU B 1 264 ? 33.399 3.373 15.207 1.00 47.79 256 LEU B C 1
ATOM 5603 O O . LEU B 1 264 ? 33.796 4.362 15.833 1.00 43.76 256 LEU B O 1
ATOM 5608 N N . PRO B 1 265 ? 33.805 2.139 15.527 1.00 45.12 257 PRO B N 1
ATOM 5609 C CA . PRO B 1 265 ? 34.716 1.963 16.672 1.00 46.44 257 PRO B CA 1
ATOM 5610 C C . PRO B 1 265 ? 36.042 2.677 16.475 1.00 46.47 257 PRO B C 1
ATOM 5611 O O . PRO B 1 265 ? 36.585 3.238 17.434 1.00 45.39 257 PRO B O 1
ATOM 5615 N N . ASP B 1 266 ? 36.568 2.705 15.244 1.00 45.25 258 ASP B N 1
ATOM 5616 C CA . ASP B 1 266 ? 37.846 3.378 15.033 1.00 47.10 258 ASP B CA 1
ATOM 5617 C C . ASP B 1 266 ? 37.697 4.889 15.108 1.00 46.46 258 ASP B C 1
ATOM 5618 O O . ASP B 1 266 ? 38.660 5.584 15.441 1.00 43.25 258 ASP B O 1
ATOM 5623 N N . ALA B 1 267 ? 36.505 5.415 14.807 1.00 44.74 259 ALA B N 1
ATOM 5624 C CA . ALA B 1 267 ? 36.271 6.844 14.990 1.00 42.40 259 ALA B CA 1
ATOM 5625 C C . ALA B 1 267 ? 36.126 7.185 16.468 1.00 44.71 259 ALA B C 1
ATOM 5626 O O . ALA B 1 267 ? 36.632 8.214 16.924 1.00 43.02 259 ALA B O 1
ATOM 5628 N N . LEU B 1 268 ? 35.440 6.330 17.232 1.00 45.84 260 LEU B N 1
ATOM 5629 C CA . LEU B 1 268 ? 35.372 6.527 18.677 1.00 44.69 260 LEU B CA 1
ATOM 5630 C C . LEU B 1 268 ? 36.763 6.468 19.297 1.00 39.21 260 LEU B C 1
ATOM 5631 O O . LEU B 1 268 ? 37.125 7.324 20.112 1.00 44.54 260 LEU B O 1
ATOM 5636 N N . LEU B 1 269 ? 37.585 5.508 18.879 1.00 38.71 261 LEU B N 1
ATOM 5637 C CA . LEU B 1 269 ? 38.942 5.433 19.427 1.00 40.87 261 LEU B CA 1
ATOM 5638 C C . LEU B 1 269 ? 39.787 6.633 19.018 1.00 45.81 261 LEU B C 1
ATOM 5639 O O . LEU B 1 269 ? 40.570 7.148 19.827 1.00 42.45 261 LEU B O 1
ATOM 5644 N N . SER B 1 270 ? 39.672 7.080 17.763 1.00 43.08 262 SER B N 1
ATOM 5645 C CA . SER B 1 270 ? 40.380 8.292 17.372 1.00 43.09 262 SER B CA 1
ATOM 5646 C C . SER B 1 270 ? 39.955 9.469 18.241 1.00 45.96 262 SER B C 1
ATOM 5647 O O . SER B 1 270 ? 40.796 10.248 18.703 1.00 44.07 262 SER B O 1
ATOM 5650 N N . TYR B 1 271 ? 38.647 9.618 18.470 1.00 42.77 263 TYR B N 1
ATOM 5651 C CA . TYR B 1 271 ? 38.175 10.747 19.258 1.00 44.97 263 TYR B CA 1
ATOM 5652 C C . TYR B 1 271 ? 38.601 10.616 20.716 1.00 44.18 263 TYR B C 1
ATOM 5653 O O . TYR B 1 271 ? 38.985 11.609 21.343 1.00 45.91 263 TYR B O 1
ATOM 5662 N N . LEU B 1 272 ? 38.508 9.410 21.280 1.00 39.32 264 LEU B N 1
ATOM 5663 C CA . LEU B 1 272 ? 38.880 9.234 22.682 1.00 42.19 264 LEU B CA 1
ATOM 5664 C C . LEU B 1 272 ? 40.375 9.439 22.882 1.00 46.73 264 LEU B C 1
ATOM 5665 O O . LEU B 1 272 ? 40.797 9.990 23.905 1.00 48.20 264 LEU B O 1
ATOM 5670 N N . ALA B 1 273 ? 41.192 8.996 21.920 1.00 45.33 265 ALA B N 1
ATOM 5671 C CA . ALA B 1 273 ? 42.635 9.195 22.023 1.00 44.66 265 ALA B CA 1
ATOM 5672 C C . ALA B 1 273 ? 42.964 10.676 22.063 1.00 48.11 265 ALA B C 1
ATOM 5673 O O . ALA B 1 273 ? 43.682 11.144 22.952 1.00 51.91 265 ALA B O 1
ATOM 5675 N N . ARG B 1 274 ? 42.402 11.436 21.126 1.00 47.59 266 ARG B N 1
ATOM 5676 C CA . ARG B 1 274 ? 42.658 12.865 21.031 1.00 53.45 266 ARG B CA 1
ATOM 5677 C C . ARG B 1 274 ? 42.079 13.629 22.214 1.00 52.24 266 ARG B C 1
ATOM 5678 O O . ARG B 1 274 ? 42.555 14.726 22.532 1.00 56.04 266 ARG B O 1
ATOM 5686 N N . LEU B 1 275 ? 41.075 13.059 22.878 1.00 52.06 267 LEU B N 1
ATOM 5687 C CA . LEU B 1 275 ? 40.487 13.683 24.057 1.00 53.46 267 LEU B CA 1
ATOM 5688 C C . LEU B 1 275 ? 41.488 13.816 25.204 1.00 53.97 267 LEU B C 1
ATOM 5689 O O . LEU B 1 275 ? 41.435 14.793 25.961 1.00 53.52 267 LEU B O 1
ATOM 5694 N N . GLY B 1 276 ? 42.389 12.852 25.365 1.00 53.89 268 GLY B N 1
ATOM 5695 C CA . GLY B 1 276 ? 43.320 12.892 26.482 1.00 51.11 268 GLY B CA 1
ATOM 5696 C C . GLY B 1 276 ? 44.781 12.846 26.073 1.00 50.99 268 GLY B C 1
ATOM 5697 O O . GLY B 1 276 ? 45.662 12.608 26.904 1.00 49.36 268 GLY B O 1
ATOM 5698 N N . TRP B 1 277 ? 45.045 13.094 24.795 1.00 51.22 269 TRP B N 1
ATOM 5699 C CA . TRP B 1 277 ? 46.379 12.975 24.221 1.00 50.82 269 TRP B CA 1
ATOM 5700 C C . TRP B 1 277 ? 46.408 13.830 22.961 1.00 53.97 269 TRP B C 1
ATOM 5701 O O . TRP B 1 277 ? 45.365 14.125 22.369 1.00 53.12 269 TRP B O 1
ATOM 5712 N N . SER B 1 278 ? 47.608 14.254 22.570 1.00 55.35 270 SER B N 1
ATOM 5713 C CA . SER B 1 278 ? 47.727 15.146 21.429 1.00 57.07 270 SER B CA 1
ATOM 5714 C C . SER B 1 278 ? 49.021 14.864 20.683 1.00 56.92 270 SER B C 1
ATOM 5715 O O . SER B 1 278 ? 49.939 14.228 21.202 1.00 57.03 270 SER B O 1
ATOM 5718 N N . HIS B 1 279 ? 49.079 15.354 19.446 1.00 59.03 271 HIS B N 1
ATOM 5719 C CA . HIS B 1 279 ? 50.281 15.226 18.626 1.00 60.49 271 HIS B CA 1
ATOM 5720 C C . HIS B 1 279 ? 50.257 16.381 17.629 1.00 70.45 271 HIS B C 1
ATOM 5721 O O . HIS B 1 279 ? 49.673 16.269 16.548 1.00 72.24 271 HIS B O 1
ATOM 5728 N N . GLY B 1 280 ? 50.895 17.485 18.012 1.00 67.94 272 GLY B N 1
ATOM 5729 C CA . GLY B 1 280 ? 50.921 18.649 17.145 1.00 71.75 272 GLY B CA 1
ATOM 5730 C C . GLY B 1 280 ? 49.516 19.077 16.782 1.00 75.94 272 GLY B C 1
ATOM 5731 O O . GLY B 1 280 ? 48.629 19.169 17.639 1.00 75.31 272 GLY B O 1
ATOM 5732 N N . ASP B 1 281 ? 49.300 19.309 15.486 1.00 74.59 273 ASP B N 1
ATOM 5733 C CA . ASP B 1 281 ? 48.026 19.792 14.973 1.00 76.02 273 ASP B CA 1
ATOM 5734 C C . ASP B 1 281 ? 47.039 18.682 14.641 1.00 72.08 273 ASP B C 1
ATOM 5735 O O . ASP B 1 281 ? 45.881 18.986 14.335 1.00 71.51 273 ASP B O 1
ATOM 5740 N N . GLN B 1 282 ? 47.455 17.419 14.681 1.00 67.77 274 GLN B N 1
ATOM 5741 C CA . GLN B 1 282 ? 46.658 16.357 14.078 1.00 66.74 274 GLN B CA 1
ATOM 5742 C C . GLN B 1 282 ? 45.420 16.046 14.913 1.00 63.33 274 GLN B C 1
ATOM 5743 O O . GLN B 1 282 ? 45.507 15.855 16.127 1.00 64.33 274 GLN B O 1
ATOM 5749 N N . GLU B 1 283 ? 44.261 15.991 14.249 1.00 62.52 275 GLU B N 1
ATOM 5750 C CA . GLU B 1 283 ? 42.995 15.717 14.911 1.00 60.75 275 GLU B CA 1
ATOM 5751 C C . GLU B 1 283 ? 42.457 14.322 14.641 1.00 58.10 275 GLU B C 1
ATOM 5752 O O . GLU B 1 283 ? 41.671 13.814 15.446 1.00 58.54 275 GLU B O 1
ATOM 5758 N N . LEU B 1 284 ? 42.868 13.691 13.551 1.00 57.59 276 LEU B N 1
ATOM 5759 C CA . LEU B 1 284 ? 42.287 12.440 13.091 1.00 53.21 276 LEU B CA 1
ATOM 5760 C C . LEU B 1 284 ? 43.383 11.393 13.045 1.00 54.33 276 LEU B C 1
ATOM 5761 O O . LEU B 1 284 ? 44.456 11.639 12.479 1.00 55.00 276 LEU B O 1
ATOM 5766 N N . PHE B 1 285 ? 43.114 10.230 13.626 1.00 47.57 277 PHE B N 1
ATOM 5767 C CA . PHE B 1 285 ? 44.131 9.197 13.748 1.00 50.49 277 PHE B CA 1
ATOM 5768 C C . PHE B 1 285 ? 43.547 7.848 13.364 1.00 49.42 277 PHE B C 1
ATOM 5769 O O . PHE B 1 285 ? 42.591 7.391 13.992 1.00 44.10 277 PHE B O 1
ATOM 5777 N N . SER B 1 286 ? 44.132 7.206 12.353 1.00 48.19 278 SER B N 1
ATOM 5778 C CA . SER B 1 286 ? 43.920 5.780 12.161 1.00 45.28 278 SER B CA 1
ATOM 5779 C C . SER B 1 286 ? 44.524 4.998 13.328 1.00 41.01 278 SER B C 1
ATOM 5780 O O . SER B 1 286 ? 45.376 5.497 14.065 1.00 44.72 278 SER B O 1
ATOM 5783 N N . ARG B 1 287 ? 44.089 3.740 13.471 1.00 40.97 279 ARG B N 1
ATOM 5784 C CA . ARG B 1 287 ? 44.619 2.873 14.524 1.00 45.42 279 ARG B CA 1
ATOM 5785 C C . ARG B 1 287 ? 46.113 2.644 14.343 1.00 45.79 279 ARG B C 1
ATOM 5786 O O . ARG B 1 287 ? 46.882 2.651 15.315 1.00 42.77 279 ARG B O 1
ATOM 5794 N N . GLN B 1 288 ? 46.541 2.454 13.096 1.00 41.35 280 GLN B N 1
ATOM 5795 C CA . GLN B 1 288 ? 47.958 2.313 12.801 1.00 44.18 280 GLN B CA 1
ATOM 5796 C C . GLN B 1 288 ? 48.730 3.555 13.231 1.00 43.93 280 GLN B C 1
ATOM 5797 O O . GLN B 1 288 ? 49.808 3.450 13.829 1.00 46.00 280 GLN B O 1
ATOM 5803 N N . GLU B 1 289 ? 48.195 4.743 12.938 1.00 44.68 281 GLU B N 1
ATOM 5804 C CA . GLU B 1 289 ? 48.879 5.969 13.336 1.00 45.26 281 GLU B CA 1
ATOM 5805 C C . GLU B 1 289 ? 48.969 6.077 14.851 1.00 45.87 281 GLU B C 1
ATOM 5806 O O . GLU B 1 289 ? 50.015 6.458 15.388 1.00 47.87 281 GLU B O 1
ATOM 5812 N N . LEU B 1 290 ? 47.878 5.754 15.556 1.00 41.26 282 LEU B N 1
ATOM 5813 C CA . LEU B 1 290 ? 47.913 5.779 17.019 1.00 41.62 282 LEU B CA 1
ATOM 5814 C C . LEU B 1 290 ? 49.006 4.863 17.553 1.00 41.77 282 LEU B C 1
ATOM 5815 O O . LEU B 1 290 ? 49.765 5.248 18.444 1.00 42.73 282 LEU B O 1
ATOM 5820 N N . ILE B 1 291 ? 49.104 3.644 17.017 1.00 42.77 283 ILE B N 1
ATOM 5821 C CA . ILE B 1 291 ? 50.185 2.751 17.426 1.00 42.72 283 ILE B CA 1
ATOM 5822 C C . ILE B 1 291 ? 51.540 3.404 17.172 1.00 44.59 283 ILE B C 1
ATOM 5823 O O . ILE B 1 291 ? 52.456 3.311 18.000 1.00 42.08 283 ILE B O 1
ATOM 5828 N N . GLU B 1 292 ? 51.673 4.113 16.042 1.00 39.70 284 GLU B N 1
ATOM 5829 C CA . GLU B 1 292 ? 52.960 4.685 15.664 1.00 43.38 284 GLU B CA 1
ATOM 5830 C C . GLU B 1 292 ? 53.303 5.898 16.511 1.00 42.71 284 GLU B C 1
ATOM 5831 O O . GLU B 1 292 ? 54.480 6.160 16.780 1.00 42.32 284 GLU B O 1
ATOM 5837 N N . LEU B 1 293 ? 52.302 6.691 16.867 1.00 41.36 285 LEU B N 1
ATOM 5838 C CA . LEU B 1 293 ? 52.538 7.989 17.486 1.00 47.25 285 LEU B CA 1
ATOM 5839 C C . LEU B 1 293 ? 52.378 7.991 19.002 1.00 44.85 285 LEU B C 1
ATOM 5840 O O . LEU B 1 293 ? 52.923 8.882 19.662 1.00 43.25 285 LEU B O 1
ATOM 5845 N N . PHE B 1 294 ? 51.649 7.042 19.567 1.00 41.16 286 PHE B N 1
ATOM 5846 C CA . PHE B 1 294 ? 51.228 7.217 20.950 1.00 40.56 286 PHE B CA 1
ATOM 5847 C C . PHE B 1 294 ? 52.383 7.038 21.928 1.00 42.58 286 PHE B C 1
ATOM 5848 O O . PHE B 1 294 ? 53.168 6.086 21.842 1.00 43.19 286 PHE B O 1
ATOM 5856 N N . ASP B 1 295 ? 52.455 7.953 22.887 1.00 42.84 287 ASP B N 1
ATOM 5857 C CA . ASP B 1 295 ? 53.349 7.826 24.033 1.00 42.05 287 ASP B CA 1
ATOM 5858 C C . ASP B 1 295 ? 52.584 8.335 25.244 1.00 41.32 287 ASP B C 1
ATOM 5859 O O . ASP B 1 295 ? 52.142 9.488 25.247 1.00 41.89 287 ASP B O 1
ATOM 5864 N N . VAL B 1 296 ? 52.427 7.480 26.266 1.00 41.30 288 VAL B N 1
ATOM 5865 C CA . VAL B 1 296 ? 51.625 7.846 27.437 1.00 42.57 288 VAL B CA 1
ATOM 5866 C C . VAL B 1 296 ? 52.125 9.142 28.063 1.00 43.99 288 VAL B C 1
ATOM 5867 O O . VAL B 1 296 ? 51.338 9.914 28.623 1.00 44.95 288 VAL B O 1
ATOM 5871 N N . LYS B 1 297 ? 53.417 9.438 27.933 1.00 43.37 289 LYS B N 1
ATOM 5872 C CA . LYS B 1 297 ? 53.951 10.647 28.545 1.00 42.67 289 LYS B CA 1
ATOM 5873 C C . LYS B 1 297 ? 53.498 11.918 27.842 1.00 46.57 289 LYS B C 1
ATOM 5874 O O . LYS B 1 297 ? 53.747 13.013 28.359 1.00 50.01 289 LYS B O 1
ATOM 5880 N N . ASP B 1 298 ? 52.861 11.807 26.679 1.00 43.39 290 ASP B N 1
ATOM 5881 C CA . ASP B 1 298 ? 52.302 12.961 25.991 1.00 48.07 290 ASP B CA 1
ATOM 5882 C C . ASP B 1 298 ? 50.806 13.134 26.262 1.00 48.78 290 ASP B C 1
ATOM 5883 O O . ASP B 1 298 ? 50.156 13.950 25.604 1.00 53.41 290 ASP B O 1
ATOM 5888 N N . CYS B 1 299 ? 50.248 12.381 27.204 1.00 44.01 291 CYS B N 1
ATOM 5889 C CA . CYS B 1 299 ? 48.852 12.565 27.563 1.00 46.18 291 CYS B CA 1
ATOM 5890 C C . CYS B 1 299 ? 48.661 13.897 28.281 1.00 51.80 291 CYS B C 1
ATOM 5891 O O . CYS B 1 299 ? 49.587 14.439 28.894 1.00 47.01 291 CYS B O 1
ATOM 5894 N N . ASN B 1 300 ? 47.446 14.437 28.184 1.00 51.41 292 ASN B N 1
ATOM 5895 C CA . ASN B 1 300 ? 47.128 15.669 28.892 1.00 54.56 292 ASN B CA 1
ATOM 5896 C C . ASN B 1 300 ? 47.054 15.406 30.390 1.00 44.95 292 ASN B C 1
ATOM 5897 O O . ASN B 1 300 ? 46.613 14.346 30.826 1.00 43.76 292 ASN B O 1
ATOM 5902 N N . SER B 1 301 ? 47.481 16.378 31.179 1.00 50.25 293 SER B N 1
ATOM 5903 C CA . SER B 1 301 ? 47.290 16.300 32.619 1.00 57.68 293 SER B CA 1
ATOM 5904 C C . SER B 1 301 ? 46.055 17.056 33.076 1.00 58.00 293 SER B C 1
ATOM 5905 O O . SER B 1 301 ? 45.665 16.924 34.237 1.00 60.66 293 SER B O 1
ATOM 5908 N N . LYS B 1 302 ? 45.448 17.849 32.196 1.00 57.91 294 LYS B N 1
ATOM 5909 C CA . LYS B 1 302 ? 44.236 18.596 32.498 1.00 58.60 294 LYS B CA 1
ATOM 5910 C C . LYS B 1 302 ? 43.034 17.911 31.851 1.00 58.36 294 LYS B C 1
ATOM 5911 O O . LYS B 1 302 ? 43.125 17.401 30.729 1.00 51.40 294 LYS B O 1
ATOM 5913 N N . ALA B 1 303 ? 41.911 17.898 32.568 1.00 56.93 295 ALA B N 1
ATOM 5914 C CA . ALA B 1 303 ? 40.743 17.161 32.110 1.00 56.83 295 ALA B CA 1
ATOM 5915 C C . ALA B 1 303 ? 40.121 17.819 30.881 1.00 55.42 295 ALA B C 1
ATOM 5916 O O . ALA B 1 303 ? 40.306 19.008 30.607 1.00 56.31 295 ALA B O 1
ATOM 5918 N N . SER B 1 304 ? 39.387 17.013 30.127 1.00 55.89 296 SER B N 1
ATOM 5919 C CA . SER B 1 304 ? 38.667 17.466 28.949 1.00 55.55 296 SER B CA 1
ATOM 5920 C C . SER B 1 304 ? 37.193 17.120 29.101 1.00 58.36 296 SER B C 1
ATOM 5921 O O . SER B 1 304 ? 36.814 16.268 29.912 1.00 59.17 296 SER B O 1
ATOM 5924 N N . ARG B 1 305 ? 36.368 17.782 28.299 1.00 58.65 297 ARG B N 1
ATOM 5925 C CA . ARG B 1 305 ? 34.928 17.570 28.283 1.00 62.96 297 ARG B CA 1
ATOM 5926 C C . ARG B 1 305 ? 34.529 16.805 27.029 1.00 60.07 297 ARG B C 1
ATOM 5927 O O . ARG B 1 305 ? 34.967 17.141 25.925 1.00 58.88 297 ARG B O 1
ATOM 5935 N N . LEU B 1 306 ? 33.702 15.782 27.205 1.00 59.84 298 LEU B N 1
ATOM 5936 C CA . LEU B 1 306 ? 33.078 15.110 26.074 1.00 61.98 298 LEU B CA 1
ATOM 5937 C C . LEU B 1 306 ? 32.390 16.123 25.168 1.00 62.34 298 LEU B C 1
ATOM 5938 O O . LEU B 1 306 ? 31.698 17.023 25.645 1.00 68.85 298 LEU B O 1
ATOM 5943 N N . ASP B 1 307 ? 32.602 15.988 23.857 1.00 59.91 299 ASP B N 1
ATOM 5944 C CA . ASP B 1 307 ? 32.027 16.887 22.856 1.00 63.89 299 ASP B CA 1
ATOM 5945 C C . ASP B 1 307 ? 31.382 16.049 21.752 1.00 67.40 299 ASP B C 1
ATOM 5946 O O . ASP B 1 307 ? 32.073 15.574 20.843 1.00 59.97 299 ASP B O 1
ATOM 5951 N N . MET B 1 308 ? 30.051 15.904 21.808 1.00 66.70 300 MET B N 1
ATOM 5952 C CA . MET B 1 308 ? 29.355 15.073 20.829 1.00 61.96 300 MET B CA 1
ATOM 5953 C C . MET B 1 308 ? 29.446 15.647 19.421 1.00 59.51 300 MET B C 1
ATOM 5954 O O . MET B 1 308 ? 29.451 14.888 18.442 1.00 58.75 300 MET B O 1
ATOM 5959 N N . ALA B 1 309 ? 29.517 16.970 19.286 1.00 60.70 301 ALA B N 1
ATOM 5960 C CA . ALA B 1 309 ? 29.676 17.554 17.958 1.00 59.59 301 ALA B CA 1
ATOM 5961 C C . ALA B 1 309 ? 31.002 17.126 17.336 1.00 56.87 301 ALA B C 1
ATOM 5962 O O . ALA B 1 309 ? 31.039 16.566 16.236 1.00 56.72 301 ALA B O 1
ATOM 5964 N N . LYS B 1 310 ? 32.103 17.375 18.046 1.00 57.96 302 LYS B N 1
ATOM 5965 C CA . LYS B 1 310 ? 33.419 16.944 17.587 1.00 58.99 302 LYS B CA 1
ATOM 5966 C C . LYS B 1 310 ? 33.424 15.463 17.211 1.00 56.95 302 LYS B C 1
ATOM 5967 O O . LYS B 1 310 ? 33.916 15.083 16.142 1.00 53.47 302 LYS B O 1
ATOM 5973 N N . LEU B 1 311 ? 32.864 14.608 18.076 1.00 57.62 303 LEU B N 1
ATOM 5974 C CA . LEU B 1 311 ? 32.826 13.176 17.782 1.00 55.10 303 LEU B CA 1
ATOM 5975 C C . LEU B 1 311 ? 32.064 12.887 16.494 1.00 50.77 303 LEU B C 1
ATOM 5976 O O . LEU B 1 311 ? 32.489 12.051 15.687 1.00 51.32 303 LEU B O 1
ATOM 5981 N N . GLY B 1 312 ? 30.926 13.552 16.287 1.00 54.45 304 GLY B N 1
ATOM 5982 C CA . GLY B 1 312 ? 30.220 13.386 15.027 1.00 49.85 304 GLY B CA 1
ATOM 5983 C C . GLY B 1 312 ? 31.077 13.776 13.837 1.00 50.87 304 GLY B C 1
ATOM 5984 O O . GLY B 1 312 ? 31.052 13.118 12.791 1.00 50.76 304 GLY B O 1
ATOM 5985 N N . TRP B 1 313 ? 31.857 14.847 13.983 1.00 50.08 305 TRP B N 1
ATOM 5986 C CA . TRP B 1 313 ? 32.770 15.241 12.917 1.00 53.71 305 TRP B CA 1
ATOM 5987 C C . TRP B 1 313 ? 33.790 14.140 12.640 1.00 50.84 305 TRP B C 1
ATOM 5988 O O . TRP B 1 313 ? 34.001 13.756 11.485 1.00 50.18 305 TRP B O 1
ATOM 5999 N N . VAL B 1 314 ? 34.410 13.593 13.697 1.00 49.23 306 VAL B N 1
ATOM 6000 C CA . VAL B 1 314 ? 35.327 12.470 13.521 1.00 45.83 306 VAL B CA 1
ATOM 6001 C C . VAL B 1 314 ? 34.626 11.319 12.818 1.00 45.66 306 VAL B C 1
ATOM 6002 O O . VAL B 1 314 ? 35.173 10.707 11.896 1.00 45.67 306 VAL B O 1
ATOM 6006 N N . ASN B 1 315 ? 33.411 10.989 13.261 1.00 45.94 307 ASN B N 1
ATOM 6007 C CA . ASN B 1 315 ? 32.675 9.891 12.642 1.00 44.57 307 ASN B CA 1
ATOM 6008 C C . ASN B 1 315 ? 32.445 10.145 11.154 1.00 45.79 307 ASN B C 1
ATOM 6009 O O . ASN B 1 315 ? 32.575 9.229 10.334 1.00 45.38 307 ASN B O 1
ATOM 6014 N N . GLN B 1 316 ? 32.126 11.383 10.781 1.00 46.27 308 GLN B N 1
ATOM 6015 C CA . GLN B 1 316 ? 31.939 11.675 9.359 1.00 49.77 308 GLN B CA 1
ATOM 6016 C C . GLN B 1 316 ? 33.208 11.392 8.572 1.00 51.26 308 GLN B C 1
ATOM 6017 O O . GLN B 1 316 ? 33.157 10.763 7.511 1.00 48.47 308 GLN B O 1
ATOM 6023 N N . HIS B 1 317 ? 34.364 11.812 9.092 1.00 49.72 309 HIS B N 1
ATOM 6024 C CA . HIS B 1 317 ? 35.595 11.603 8.341 1.00 44.91 309 HIS B CA 1
ATOM 6025 C C . HIS B 1 317 ? 35.880 10.121 8.149 1.00 51.66 309 HIS B C 1
ATOM 6026 O O . HIS B 1 317 ? 36.319 9.704 7.071 1.00 49.50 309 HIS B O 1
ATOM 6033 N N . PHE B 1 318 ? 35.654 9.305 9.187 1.00 49.75 310 PHE B N 1
ATOM 6034 C CA . PHE B 1 318 ? 35.876 7.870 9.026 1.00 50.19 310 PHE B CA 1
ATOM 6035 C C . PHE B 1 318 ? 34.858 7.267 8.056 1.00 47.87 310 PHE B C 1
ATOM 6036 O O . PHE B 1 318 ? 35.209 6.423 7.230 1.00 51.60 310 PHE B O 1
ATOM 6044 N N . LEU B 1 319 ? 33.596 7.683 8.142 1.00 46.47 311 LEU B N 1
ATOM 6045 C CA . LEU B 1 319 ? 32.617 7.256 7.144 1.00 50.82 311 LEU B CA 1
ATOM 6046 C C . LEU B 1 319 ? 33.087 7.584 5.731 1.00 48.40 311 LEU B C 1
ATOM 6047 O O . LEU B 1 319 ? 33.021 6.737 4.836 1.00 53.52 311 LEU B O 1
ATOM 6052 N N . LYS B 1 320 ? 33.628 8.789 5.533 1.00 51.84 312 LYS B N 1
ATOM 6053 C CA . LYS B 1 320 ? 34.087 9.211 4.211 1.00 54.35 312 LYS B CA 1
ATOM 6054 C C . LYS B 1 320 ? 35.363 8.502 3.756 1.00 57.29 312 LYS B C 1
ATOM 6055 O O . LYS B 1 320 ? 35.594 8.385 2.550 1.00 54.27 312 LYS B O 1
ATOM 6061 N N . THR B 1 321 ? 36.223 8.052 4.677 1.00 55.92 313 THR B N 1
ATOM 6062 C CA . THR B 1 321 ? 37.578 7.652 4.290 1.00 56.77 313 THR B CA 1
ATOM 6063 C C . THR B 1 321 ? 37.898 6.170 4.475 1.00 63.04 313 THR B C 1
ATOM 6064 O O . THR B 1 321 ? 38.755 5.650 3.751 1.00 57.59 313 THR B O 1
ATOM 6068 N N . GLU B 1 322 ? 37.265 5.487 5.430 1.00 59.82 314 GLU B N 1
ATOM 6069 C CA . GLU B 1 322 ? 37.560 4.084 5.694 1.00 60.91 314 GLU B CA 1
ATOM 6070 C C . GLU B 1 322 ? 37.242 3.215 4.481 1.00 64.41 314 GLU B C 1
ATOM 6071 O O . GLU B 1 322 ? 36.416 3.564 3.632 1.00 61.46 314 GLU B O 1
ATOM 6077 N N . ASP B 1 323 ? 37.893 2.054 4.419 1.00 62.22 315 ASP B N 1
ATOM 6078 C CA . ASP B 1 323 ? 37.520 1.052 3.429 1.00 63.26 315 ASP B CA 1
ATOM 6079 C C . ASP B 1 323 ? 36.060 0.656 3.612 1.00 64.99 315 ASP B C 1
ATOM 6080 O O . ASP B 1 323 ? 35.564 0.544 4.739 1.00 59.15 315 ASP B O 1
ATOM 6085 N N . VAL B 1 324 ? 35.367 0.461 2.488 1.00 60.89 316 VAL B N 1
ATOM 6086 C CA . VAL B 1 324 ? 33.943 0.143 2.523 1.00 61.46 316 VAL B CA 1
ATOM 6087 C C . VAL B 1 324 ? 33.700 -1.144 3.300 1.00 61.99 316 VAL B C 1
ATOM 6088 O O . VAL B 1 324 ? 32.763 -1.236 4.104 1.00 61.32 316 VAL B O 1
ATOM 6092 N N . ALA B 1 325 ? 34.547 -2.153 3.081 1.00 57.62 317 ALA B N 1
ATOM 6093 C CA . ALA B 1 325 ? 34.402 -3.419 3.786 1.00 59.58 317 ALA B CA 1
ATOM 6094 C C . ALA B 1 325 ? 34.577 -3.268 5.293 1.00 63.91 317 ALA B C 1
ATOM 6095 O O . ALA B 1 325 ? 34.080 -4.110 6.052 1.00 62.70 317 ALA B O 1
ATOM 6097 N N . ALA B 1 326 ? 35.268 -2.218 5.745 1.00 60.25 318 ALA B N 1
ATOM 6098 C CA . ALA B 1 326 ? 35.388 -1.973 7.176 1.00 61.12 318 ALA B CA 1
ATOM 6099 C C . ALA B 1 326 ? 34.124 -1.339 7.743 1.00 60.71 318 ALA B C 1
ATOM 6100 O O . ALA B 1 326 ? 33.811 -1.536 8.923 1.00 59.57 318 ALA B O 1
ATOM 6102 N N . ILE B 1 327 ? 33.386 -0.590 6.924 1.00 59.79 319 ILE B N 1
ATOM 6103 C CA . ILE B 1 327 ? 32.144 0.021 7.385 1.00 57.35 319 ILE B CA 1
ATOM 6104 C C . ILE B 1 327 ? 30.988 -0.969 7.341 1.00 56.38 319 ILE B C 1
ATOM 6105 O O . ILE B 1 327 ? 30.089 -0.911 8.187 1.00 59.21 319 ILE B O 1
ATOM 6110 N N . VAL B 1 328 ? 31.001 -1.903 6.382 1.00 57.80 320 VAL B N 1
ATOM 6111 C CA . VAL B 1 328 ? 29.819 -2.728 6.124 1.00 57.65 320 VAL B CA 1
ATOM 6112 C C . VAL B 1 328 ? 29.284 -3.432 7.382 1.00 57.84 320 VAL B C 1
ATOM 6113 O O . VAL B 1 328 ? 28.109 -3.260 7.695 1.00 54.33 320 VAL B O 1
ATOM 6117 N N . PRO B 1 329 ? 30.098 -4.196 8.131 1.00 56.54 321 PRO B N 1
ATOM 6118 C CA . PRO B 1 329 ? 29.519 -4.890 9.302 1.00 53.64 321 PRO B CA 1
ATOM 6119 C C . PRO B 1 329 ? 28.784 -3.961 10.257 1.00 53.41 321 PRO B C 1
ATOM 6120 O O . PRO B 1 329 ? 27.777 -4.367 10.850 1.00 56.79 321 PRO B O 1
ATOM 6124 N N . HIS B 1 330 ? 29.224 -2.709 10.386 1.00 53.67 322 HIS B N 1
ATOM 6125 C CA . HIS B 1 330 ? 28.560 -1.772 11.280 1.00 49.63 322 HIS B CA 1
ATOM 6126 C C . HIS B 1 330 ? 27.271 -1.210 10.691 1.00 51.38 322 HIS B C 1
ATOM 6127 O O . HIS B 1 330 ? 26.323 -0.937 11.441 1.00 50.58 322 HIS B O 1
ATOM 6134 N N . LEU B 1 331 ? 27.198 -1.026 9.372 1.00 48.46 323 LEU B N 1
ATOM 6135 C CA . LEU B 1 331 ? 25.898 -0.744 8.767 1.00 48.07 323 LEU B CA 1
ATOM 6136 C C . LEU B 1 331 ? 24.945 -1.917 8.963 1.00 45.00 323 LEU B C 1
ATOM 6137 O O . LEU B 1 331 ? 23.777 -1.733 9.321 1.00 49.45 323 LEU B O 1
ATOM 6142 N N . VAL B 1 332 ? 25.431 -3.134 8.724 1.00 49.30 324 VAL B N 1
ATOM 6143 C CA . VAL B 1 332 ? 24.589 -4.325 8.800 1.00 51.00 324 VAL B CA 1
ATOM 6144 C C . VAL B 1 332 ? 23.959 -4.457 10.183 1.00 59.37 324 VAL B C 1
ATOM 6145 O O . VAL B 1 332 ? 22.775 -4.801 10.309 1.00 56.58 324 VAL B O 1
ATOM 6149 N N . TYR B 1 333 ? 24.743 -4.199 11.241 1.00 55.82 325 TYR B N 1
ATOM 6150 C CA . TYR B 1 333 ? 24.193 -4.211 12.597 1.00 53.33 325 TYR B CA 1
ATOM 6151 C C . TYR B 1 333 ? 23.001 -3.264 12.715 1.00 56.54 325 TYR B C 1
ATOM 6152 O O . TYR B 1 333 ? 21.974 -3.618 13.311 1.00 57.68 325 TYR B O 1
ATOM 6161 N N . GLN B 1 334 ? 23.109 -2.065 12.128 1.00 48.69 326 GLN B N 1
ATOM 6162 C CA . GLN B 1 334 ? 22.037 -1.083 12.243 1.00 51.20 326 GLN B CA 1
ATOM 6163 C C . GLN B 1 334 ? 20.823 -1.469 11.393 1.00 60.50 326 GLN B C 1
ATOM 6164 O O . GLN B 1 334 ? 19.681 -1.192 11.788 1.00 53.88 326 GLN B O 1
ATOM 6170 N N . LEU B 1 335 ? 21.050 -2.114 10.241 1.00 55.03 327 LEU B N 1
ATOM 6171 C CA . LEU B 1 335 ? 19.944 -2.608 9.422 1.00 57.91 327 LEU B CA 1
ATOM 6172 C C . LEU B 1 335 ? 19.169 -3.700 10.143 1.00 62.76 327 LEU B C 1
ATOM 6173 O O . LEU B 1 335 ? 17.931 -3.682 10.176 1.00 61.86 327 LEU B O 1
ATOM 6178 N N . GLN B 1 336 ? 19.884 -4.677 10.712 1.00 60.37 328 GLN B N 1
ATOM 6179 C CA . GLN B 1 336 ? 19.221 -5.757 11.433 1.00 61.05 328 GLN B CA 1
ATOM 6180 C C . GLN B 1 336 ? 18.486 -5.237 12.659 1.00 64.22 328 GLN B C 1
ATOM 6181 O O . GLN B 1 336 ? 17.454 -5.796 13.050 1.00 63.50 328 GLN B O 1
ATOM 6187 N N . LYS B 1 337 ? 19.010 -4.178 13.281 1.00 62.51 329 LYS B N 1
ATOM 6188 C CA . LYS B 1 337 ? 18.322 -3.533 14.395 1.00 62.23 329 LYS B CA 1
ATOM 6189 C C . LYS B 1 337 ? 16.921 -3.082 13.994 1.00 65.77 329 LYS B C 1
ATOM 6190 O O . LYS B 1 337 ? 15.976 -3.176 14.783 1.00 66.84 329 LYS B O 1
ATOM 6196 N N . LEU B 1 338 ? 16.768 -2.585 12.774 1.00 67.31 330 LEU B N 1
ATOM 6197 C CA . LEU B 1 338 ? 15.468 -2.182 12.264 1.00 65.56 330 LEU B CA 1
ATOM 6198 C C . LEU B 1 338 ? 14.673 -3.353 11.713 1.00 68.24 330 LEU B C 1
ATOM 6199 O O . LEU B 1 338 ? 13.772 -3.142 10.891 1.00 72.55 330 LEU B O 1
ATOM 6204 N N . GLY B 1 339 ? 15.002 -4.573 12.135 1.00 66.12 331 GLY B N 1
ATOM 6205 C CA . GLY B 1 339 ? 14.338 -5.774 11.664 1.00 70.81 331 GLY B CA 1
ATOM 6206 C C . GLY B 1 339 ? 14.247 -5.903 10.154 1.00 69.71 331 GLY B C 1
ATOM 6207 O O . GLY B 1 339 ? 13.304 -6.512 9.641 1.00 72.24 331 GLY B O 1
ATOM 6208 N N . LEU B 1 340 ? 15.216 -5.346 9.431 1.00 66.86 332 LEU B N 1
ATOM 6209 C CA . LEU B 1 340 ? 15.209 -5.420 7.978 1.00 67.38 332 LEU B CA 1
ATOM 6210 C C . LEU B 1 340 ? 15.774 -6.749 7.490 1.00 73.71 332 LEU B C 1
ATOM 6211 O O . LEU B 1 340 ? 16.674 -7.333 8.101 1.00 73.17 332 LEU B O 1
ATOM 6216 N N . ASP B 1 341 ? 15.229 -7.225 6.371 1.00 78.34 333 ASP B N 1
ATOM 6217 C CA . ASP B 1 341 ? 15.748 -8.405 5.682 1.00 78.65 333 ASP B CA 1
ATOM 6218 C C . ASP B 1 341 ? 16.845 -7.926 4.742 1.00 76.42 333 ASP B C 1
ATOM 6219 O O . ASP B 1 341 ? 16.595 -7.572 3.593 1.00 78.15 333 ASP B O 1
ATOM 6224 N N . VAL B 1 342 ? 18.083 -7.917 5.242 1.00 75.34 334 VAL B N 1
ATOM 6225 C CA . VAL B 1 342 ? 19.207 -7.411 4.462 1.00 70.06 334 VAL B CA 1
ATOM 6226 C C . VAL B 1 342 ? 19.392 -8.217 3.184 1.00 76.49 334 VAL B C 1
ATOM 6227 O O . VAL B 1 342 ? 19.825 -7.676 2.157 1.00 71.77 334 VAL B O 1
ATOM 6231 N N . ALA B 1 343 ? 19.049 -9.508 3.215 1.00 76.87 335 ALA B N 1
ATOM 6232 C CA . ALA B 1 343 ? 19.294 -10.377 2.068 1.00 81.31 335 ALA B CA 1
ATOM 6233 C C . ALA B 1 343 ? 18.468 -9.959 0.859 1.00 82.60 335 ALA B C 1
ATOM 6234 O O . ALA B 1 343 ? 18.983 -9.908 -0.265 1.00 82.83 335 ALA B O 1
ATOM 6236 N N . ALA B 1 344 ? 17.187 -9.661 1.065 1.00 86.68 336 ALA B N 1
ATOM 6237 C CA . ALA B 1 344 ? 16.307 -9.278 -0.032 1.00 84.86 336 ALA B CA 1
ATOM 6238 C C . ALA B 1 344 ? 16.495 -7.836 -0.478 1.00 83.04 336 ALA B C 1
ATOM 6239 O O . ALA B 1 344 ? 15.746 -7.377 -1.345 1.00 90.16 336 ALA B O 1
ATOM 6241 N N . GLY B 1 345 ? 17.454 -7.110 0.088 1.00 74.07 337 GLY B N 1
ATOM 6242 C CA . GLY B 1 345 ? 17.684 -5.737 -0.293 1.00 67.01 337 GLY B CA 1
ATOM 6243 C C . GLY B 1 345 ? 19.027 -5.564 -0.968 1.00 66.20 337 GLY B C 1
ATOM 6244 O O . GLY B 1 345 ? 19.680 -6.539 -1.352 1.00 71.13 337 GLY B O 1
ATOM 6245 N N . PRO B 1 346 ? 19.471 -4.321 -1.128 1.00 60.19 338 PRO B N 1
ATOM 6246 C CA . PRO B 1 346 ? 20.733 -4.083 -1.828 1.00 59.22 338 PRO B CA 1
ATOM 6247 C C . PRO B 1 346 ? 21.929 -4.491 -0.986 1.00 60.82 338 PRO B C 1
ATOM 6248 O O . PRO B 1 346 ? 21.861 -4.618 0.243 1.00 58.08 338 PRO B O 1
ATOM 6252 N N . ALA B 1 347 ? 23.044 -4.681 -1.684 1.00 59.22 339 ALA B N 1
ATOM 6253 C CA . ALA B 1 347 ? 24.306 -4.983 -1.027 1.00 58.50 339 ALA B CA 1
ATOM 6254 C C . ALA B 1 347 ? 24.694 -3.848 -0.083 1.00 55.72 339 ALA B C 1
ATOM 6255 O O . ALA B 1 347 ? 24.699 -2.680 -0.492 1.00 53.38 339 ALA B O 1
ATOM 6257 N N . PRO B 1 348 ? 25.033 -4.146 1.174 1.00 57.73 340 PRO B N 1
ATOM 6258 C CA . PRO B 1 348 ? 25.349 -3.066 2.125 1.00 55.53 340 PRO B CA 1
ATOM 6259 C C . PRO B 1 348 ? 26.501 -2.179 1.688 1.00 51.76 340 PRO B C 1
ATOM 6260 O O . PRO B 1 348 ? 26.483 -0.979 1.989 1.00 48.11 340 PRO B O 1
ATOM 6264 N N . GLU B 1 349 ? 27.501 -2.730 0.991 1.00 52.46 341 GLU B N 1
ATOM 6265 C CA . GLU B 1 349 ? 28.583 -1.901 0.465 1.00 52.04 341 GLU B CA 1
ATOM 6266 C C . GLU B 1 349 ? 28.051 -0.838 -0.487 1.00 51.55 341 GLU B C 1
ATOM 6267 O O . GLU B 1 349 ? 28.507 0.312 -0.467 1.00 49.91 341 GLU B O 1
ATOM 6273 N N . ASP B 1 350 ? 27.077 -1.198 -1.323 1.00 49.80 342 ASP B N 1
ATOM 6274 C CA . ASP B 1 350 ? 26.516 -0.205 -2.234 1.00 47.20 342 ASP B CA 1
ATOM 6275 C C . ASP B 1 350 ? 25.772 0.882 -1.469 1.00 48.28 342 ASP B C 1
ATOM 6276 O O . ASP B 1 350 ? 25.800 2.050 -1.866 1.00 50.00 342 ASP B O 1
ATOM 6281 N N . VAL B 1 351 ? 25.106 0.519 -0.364 1.00 47.24 343 VAL B N 1
ATOM 6282 C CA . VAL B 1 351 ? 24.444 1.519 0.472 1.00 42.34 343 VAL B CA 1
ATOM 6283 C C . VAL B 1 351 ? 25.471 2.472 1.064 1.00 44.01 343 VAL B C 1
ATOM 6284 O O . VAL B 1 351 ? 25.297 3.697 1.051 1.00 39.97 343 VAL B O 1
ATOM 6288 N N . VAL B 1 352 ? 26.571 1.918 1.578 1.00 48.52 344 VAL B N 1
ATOM 6289 C CA . VAL B 1 352 ? 27.670 2.741 2.074 1.00 47.13 344 VAL B CA 1
ATOM 6290 C C . VAL B 1 352 ? 28.152 3.700 0.992 1.00 43.94 344 VAL B C 1
ATOM 6291 O O . VAL B 1 352 ? 28.296 4.905 1.225 1.00 46.84 344 VAL B O 1
ATOM 6295 N N . VAL B 1 353 ? 28.405 3.180 -0.207 1.00 46.52 345 VAL B N 1
ATOM 6296 C CA . VAL B 1 353 ? 28.883 4.028 -1.300 1.00 46.58 345 VAL B CA 1
ATOM 6297 C C . VAL B 1 353 ? 27.927 5.192 -1.516 1.00 43.94 345 VAL B C 1
ATOM 6298 O O . VAL B 1 353 ? 28.334 6.358 -1.589 1.00 45.18 345 VAL B O 1
ATOM 6302 N N . ALA B 1 354 ? 26.631 4.891 -1.556 1.00 46.59 346 ALA B N 1
ATOM 6303 C CA . ALA B 1 354 ? 25.625 5.900 -1.854 1.00 43.69 346 ALA B CA 1
ATOM 6304 C C . ALA B 1 354 ? 25.465 6.922 -0.735 1.00 45.36 346 ALA B C 1
ATOM 6305 O O . ALA B 1 354 ? 25.113 8.075 -1.007 1.00 42.50 346 ALA B O 1
ATOM 6307 N N . LEU B 1 355 ? 25.682 6.536 0.531 1.00 42.87 347 LEU B N 1
ATOM 6308 C CA . LEU B 1 355 ? 25.273 7.405 1.626 1.00 41.53 347 LEU B CA 1
ATOM 6309 C C . LEU B 1 355 ? 26.412 7.905 2.516 1.00 48.06 347 LEU B C 1
ATOM 6310 O O . LEU B 1 355 ? 26.173 8.795 3.344 1.00 44.30 347 LEU B O 1
ATOM 6315 N N . ARG B 1 356 ? 27.636 7.392 2.348 1.00 47.75 348 ARG B N 1
ATOM 6316 C CA . ARG B 1 356 ? 28.709 7.660 3.302 1.00 45.90 348 ARG B CA 1
ATOM 6317 C C . ARG B 1 356 ? 29.017 9.146 3.420 1.00 48.40 348 ARG B C 1
ATOM 6318 O O . ARG B 1 356 ? 29.427 9.604 4.487 1.00 46.62 348 ARG B O 1
ATOM 6326 N N . GLU B 1 357 ? 28.807 9.920 2.359 1.00 43.29 349 GLU B N 1
ATOM 6327 C CA . GLU B 1 357 ? 29.085 11.350 2.394 1.00 47.01 349 GLU B CA 1
ATOM 6328 C C . GLU B 1 357 ? 27.893 12.175 2.855 1.00 43.21 349 GLU B C 1
ATOM 6329 O O . GLU B 1 357 ? 27.991 13.403 2.928 1.00 51.61 349 GLU B O 1
ATOM 6335 N N . ARG B 1 358 ? 26.772 11.543 3.149 1.00 40.55 350 ARG B N 1
ATOM 6336 C CA . ARG B 1 358 ? 25.542 12.267 3.377 1.00 45.55 350 ARG B CA 1
ATOM 6337 C C . ARG B 1 358 ? 24.952 12.034 4.764 1.00 44.05 350 ARG B C 1
ATOM 6338 O O . ARG B 1 358 ? 23.868 12.557 5.050 1.00 44.46 350 ARG B O 1
ATOM 6346 N N . VAL B 1 359 ? 25.631 11.277 5.637 1.00 44.06 351 VAL B N 1
ATOM 6347 C CA . VAL B 1 359 ? 25.102 10.946 6.958 1.00 46.11 351 VAL B CA 1
ATOM 6348 C C . VAL B 1 359 ? 26.189 11.111 8.012 1.00 49.25 351 VAL B C 1
ATOM 6349 O O . VAL B 1 359 ? 27.385 11.086 7.719 1.00 46.49 351 VAL B O 1
ATOM 6353 N N . GLN B 1 360 ? 25.752 11.250 9.263 1.00 51.79 352 GLN B N 1
ATOM 6354 C CA . GLN B 1 360 ? 26.662 11.388 10.394 1.00 53.24 352 GLN B CA 1
ATOM 6355 C C . GLN B 1 360 ? 26.928 10.073 11.112 1.00 49.42 352 GLN B C 1
ATOM 6356 O O . GLN B 1 360 ? 28.038 9.853 11.606 1.00 50.00 352 GLN B O 1
ATOM 6362 N N . THR B 1 361 ? 25.935 9.195 11.188 1.00 48.01 353 THR B N 1
ATOM 6363 C CA . THR B 1 361 ? 26.064 7.916 11.860 1.00 44.71 353 THR B CA 1
ATOM 6364 C C . THR B 1 361 ? 25.498 6.811 10.983 1.00 49.37 353 THR B C 1
ATOM 6365 O O . THR B 1 361 ? 24.751 7.050 10.028 1.00 44.49 353 THR B O 1
ATOM 6369 N N . LEU B 1 362 ? 25.831 5.582 11.354 1.00 45.10 354 LEU B N 1
ATOM 6370 C CA . LEU B 1 362 ? 25.280 4.437 10.654 1.00 47.81 354 LEU B CA 1
ATOM 6371 C C . LEU B 1 362 ? 23.846 4.150 11.059 1.00 47.17 354 LEU B C 1
ATOM 6372 O O . LEU B 1 362 ? 23.146 3.442 10.330 1.00 45.60 354 LEU B O 1
ATOM 6377 N N . LYS B 1 363 ? 23.404 4.662 12.211 1.00 48.61 355 LYS B N 1
ATOM 6378 C CA . LYS B 1 363 ? 21.989 4.594 12.551 1.00 46.16 355 LYS B CA 1
ATOM 6379 C C . LYS B 1 363 ? 21.180 5.421 11.564 1.00 47.03 355 LYS B C 1
ATOM 6380 O O . LYS B 1 363 ? 20.165 4.958 11.038 1.00 49.08 355 LYS B O 1
ATOM 6386 N N . GLU B 1 364 ? 21.650 6.642 11.280 1.00 45.96 356 GLU B N 1
ATOM 6387 C CA . GLU B 1 364 ? 21.032 7.484 10.258 1.00 47.82 356 GLU B CA 1
ATOM 6388 C C . GLU B 1 364 ? 21.119 6.841 8.880 1.00 48.52 356 GLU B C 1
ATOM 6389 O O . GLU B 1 364 ? 20.160 6.892 8.100 1.00 45.78 356 GLU B O 1
ATOM 6395 N N . MET B 1 365 ? 22.265 6.247 8.548 1.00 43.73 357 MET B N 1
ATOM 6396 C CA . MET B 1 365 ? 22.373 5.588 7.255 1.00 47.32 357 MET B CA 1
ATOM 6397 C C . MET B 1 365 ? 21.347 4.473 7.130 1.00 49.12 357 MET B C 1
ATOM 6398 O O . MET B 1 365 ? 20.680 4.347 6.097 1.00 46.92 357 MET B O 1
ATOM 6403 N N . ALA B 1 366 ? 21.205 3.653 8.173 1.00 44.13 358 ALA B N 1
ATOM 6404 C CA . ALA B 1 366 ? 20.242 2.560 8.117 1.00 48.46 358 ALA B CA 1
ATOM 6405 C C . ALA B 1 366 ? 18.819 3.089 7.972 1.00 48.76 358 ALA B C 1
ATOM 6406 O O . ALA B 1 366 ? 18.033 2.575 7.165 1.00 48.46 358 ALA B O 1
ATOM 6408 N N . GLU B 1 367 ? 18.467 4.110 8.766 1.00 47.53 359 GLU B N 1
ATOM 6409 C CA . GLU B 1 367 ? 17.140 4.709 8.681 1.00 48.95 359 GLU B CA 1
ATOM 6410 C C . GLU B 1 367 ? 16.863 5.220 7.275 1.00 50.69 359 GLU B C 1
ATOM 6411 O O . GLU B 1 367 ? 15.762 5.031 6.743 1.00 52.29 359 GLU B O 1
ATOM 6417 N N . LYS B 1 368 ? 17.854 5.858 6.653 1.00 47.01 360 LYS B N 1
ATOM 6418 C CA . LYS B 1 368 ? 17.689 6.377 5.304 1.00 49.46 360 LYS B CA 1
ATOM 6419 C C . LYS B 1 368 ? 17.733 5.289 4.239 1.00 50.37 360 LYS B C 1
ATOM 6420 O O . LYS B 1 368 ? 17.419 5.572 3.081 1.00 48.66 360 LYS B O 1
ATOM 6426 N N . ALA B 1 369 ? 18.095 4.058 4.594 1.00 46.85 361 ALA B N 1
ATOM 6427 C CA . ALA B 1 369 ? 18.155 2.977 3.623 1.00 47.82 361 ALA B CA 1
ATOM 6428 C C . ALA B 1 369 ? 16.965 2.036 3.708 1.00 48.81 361 ALA B C 1
ATOM 6429 O O . ALA B 1 369 ? 16.853 1.133 2.875 1.00 49.48 361 ALA B O 1
ATOM 6431 N N . VAL B 1 370 ? 16.074 2.232 4.687 1.00 49.49 362 VAL B N 1
ATOM 6432 C CA . VAL B 1 370 ? 14.884 1.395 4.828 1.00 48.89 362 VAL B CA 1
ATOM 6433 C C . VAL B 1 370 ? 14.085 1.364 3.534 1.00 47.90 362 VAL B C 1
ATOM 6434 O O . VAL B 1 370 ? 13.477 0.342 3.197 1.00 52.87 362 VAL B O 1
ATOM 6438 N N . VAL B 1 371 ? 14.104 2.463 2.775 1.00 48.91 363 VAL B N 1
ATOM 6439 C CA . VAL B 1 371 ? 13.292 2.570 1.564 1.00 51.31 363 VAL B CA 1
ATOM 6440 C C . VAL B 1 371 ? 13.660 1.494 0.543 1.00 52.72 363 VAL B C 1
ATOM 6441 O O . VAL B 1 371 ? 12.813 1.075 -0.257 1.00 52.11 363 VAL B O 1
ATOM 6445 N N . TRP B 1 372 ? 14.903 1.011 0.556 1.00 51.08 364 TRP B N 1
ATOM 6446 C CA . TRP B 1 372 ? 15.322 -0.023 -0.387 1.00 51.53 364 TRP B CA 1
ATOM 6447 C C . TRP B 1 372 ? 15.196 -1.439 0.157 1.00 56.88 364 TRP B C 1
ATOM 6448 O O . TRP B 1 372 ? 15.462 -2.392 -0.580 1.00 53.89 364 TRP B O 1
ATOM 6459 N N . TYR B 1 373 ? 14.820 -1.608 1.424 1.00 56.58 365 TYR B N 1
ATOM 6460 C CA . TYR B 1 373 ? 14.768 -2.926 2.044 1.00 57.53 365 TYR B CA 1
ATOM 6461 C C . TYR B 1 373 ? 13.346 -3.371 2.351 1.00 61.48 365 TYR B C 1
ATOM 6462 O O . TYR B 1 373 ? 13.153 -4.396 3.013 1.00 63.99 365 TYR B O 1
ATOM 6471 N N . GLN B 1 374 ? 12.350 -2.637 1.881 1.00 58.69 366 GLN B N 1
ATOM 6472 C CA . GLN B 1 374 ? 10.965 -3.003 2.121 1.00 60.92 366 GLN B CA 1
ATOM 6473 C C . GLN B 1 374 ? 10.135 -2.488 0.958 1.00 64.42 366 GLN B C 1
ATOM 6474 O O . GLN B 1 374 ? 10.569 -1.583 0.233 1.00 61.67 366 GLN B O 1
ATOM 6480 N N . PRO B 1 375 ? 8.957 -3.064 0.727 1.00 64.25 367 PRO B N 1
ATOM 6481 C CA . PRO B 1 375 ? 8.080 -2.532 -0.321 1.00 64.86 367 PRO B CA 1
ATOM 6482 C C . PRO B 1 375 ? 7.713 -1.083 -0.043 1.00 65.20 367 PRO B C 1
ATOM 6483 O O . PRO B 1 375 ? 7.593 -0.657 1.108 1.00 67.61 367 PRO B O 1
ATOM 6487 N N . LEU B 1 376 ? 7.566 -0.313 -1.117 1.00 61.96 368 LEU B N 1
ATOM 6488 C CA . LEU B 1 376 ? 7.086 1.062 -1.014 1.00 64.11 368 LEU B CA 1
ATOM 6489 C C . LEU B 1 376 ? 5.566 1.018 -0.974 1.00 65.87 368 LEU B C 1
ATOM 6490 O O . LEU B 1 376 ? 4.909 0.832 -1.999 1.00 69.77 368 LEU B O 1
ATOM 6495 N N . THR B 1 377 ? 4.998 1.181 0.219 1.00 69.05 369 THR B N 1
ATOM 6496 C CA . THR B 1 377 ? 3.558 1.099 0.410 1.00 73.52 369 THR B CA 1
ATOM 6497 C C . THR B 1 377 ? 2.911 2.444 0.700 1.00 73.37 369 THR B C 1
ATOM 6498 O O . THR B 1 377 ? 1.681 2.544 0.644 1.00 73.02 369 THR B O 1
ATOM 6502 N N . GLU B 1 378 ? 3.697 3.470 1.012 1.00 70.07 370 GLU B N 1
ATOM 6503 C CA . GLU B 1 378 ? 3.173 4.767 1.412 1.00 72.90 370 GLU B CA 1
ATOM 6504 C C . GLU B 1 378 ? 3.907 5.870 0.666 1.00 64.29 370 GLU B C 1
ATOM 6505 O O . GLU B 1 378 ? 5.142 5.882 0.616 1.00 64.39 370 GLU B O 1
ATOM 6511 N N . TYR B 1 379 ? 3.140 6.792 0.098 1.00 61.05 371 TYR B N 1
ATOM 6512 C CA . TYR B 1 379 ? 3.664 7.964 -0.585 1.00 63.36 371 TYR B CA 1
ATOM 6513 C C . TYR B 1 379 ? 3.366 9.200 0.249 1.00 64.70 371 TYR B C 1
ATOM 6514 O O . TYR B 1 379 ? 2.337 9.280 0.926 1.00 66.61 371 TYR B O 1
ATOM 6523 N N . ASP B 1 380 ? 4.286 10.152 0.219 1.00 62.38 372 ASP B N 1
ATOM 6524 C CA . ASP B 1 380 ? 3.975 11.486 0.709 1.00 63.31 372 ASP B CA 1
ATOM 6525 C C . ASP B 1 380 ? 2.976 12.097 -0.265 1.00 67.83 372 ASP B C 1
ATOM 6526 O O . ASP B 1 380 ? 3.311 12.347 -1.428 1.00 61.29 372 ASP B O 1
ATOM 6531 N N . GLU B 1 381 ? 1.732 12.298 0.183 1.00 69.04 373 GLU B N 1
ATOM 6532 C CA . GLU B 1 381 ? 0.685 12.654 -0.770 1.00 70.40 373 GLU B CA 1
ATOM 6533 C C . GLU B 1 381 ? 0.916 14.036 -1.373 1.00 68.10 373 GLU B C 1
ATOM 6534 O O . GLU B 1 381 ? 0.490 14.293 -2.506 1.00 69.99 373 GLU B O 1
ATOM 6540 N N . ALA B 1 382 ? 1.593 14.930 -0.643 1.00 68.08 374 ALA B N 1
ATOM 6541 C CA . ALA B 1 382 ? 2.026 16.192 -1.232 1.00 66.61 374 ALA B CA 1
ATOM 6542 C C . ALA B 1 382 ? 3.001 15.953 -2.383 1.00 64.22 374 ALA B C 1
ATOM 6543 O O . ALA B 1 382 ? 2.904 16.598 -3.435 1.00 63.89 374 ALA B O 1
ATOM 6545 N N . ALA B 1 383 ? 3.938 15.020 -2.204 1.00 62.10 375 ALA B N 1
ATOM 6546 C CA . ALA B 1 383 ? 4.927 14.741 -3.240 1.00 60.08 375 ALA B CA 1
ATOM 6547 C C . ALA B 1 383 ? 4.274 14.203 -4.504 1.00 60.37 375 ALA B C 1
ATOM 6548 O O . ALA B 1 383 ? 4.680 14.555 -5.617 1.00 59.39 375 ALA B O 1
ATOM 6550 N N . VAL B 1 384 ? 3.262 13.348 -4.358 1.00 61.69 376 VAL B N 1
ATOM 6551 C CA . VAL B 1 384 ? 2.543 12.862 -5.533 1.00 61.39 376 VAL B CA 1
ATOM 6552 C C . VAL B 1 384 ? 1.867 14.021 -6.254 1.00 60.48 376 VAL B C 1
ATOM 6553 O O . VAL B 1 384 ? 1.821 14.066 -7.489 1.00 60.76 376 VAL B O 1
ATOM 6557 N N . ALA B 1 385 ? 1.355 14.989 -5.496 1.00 62.63 377 ALA B N 1
ATOM 6558 C CA . ALA B 1 385 ? 0.655 16.111 -6.110 1.00 65.36 377 ALA B CA 1
ATOM 6559 C C . ALA B 1 385 ? 1.617 17.055 -6.820 1.00 64.16 377 ALA B C 1
ATOM 6560 O O . ALA B 1 385 ? 1.227 17.715 -7.785 1.00 64.68 377 ALA B O 1
ATOM 6562 N N . LYS B 1 386 ? 2.859 17.155 -6.339 1.00 62.96 378 LYS B N 1
ATOM 6563 C CA . LYS B 1 386 ? 3.825 18.071 -6.935 1.00 58.74 378 LYS B CA 1
ATOM 6564 C C . LYS B 1 386 ? 4.500 17.462 -8.156 1.00 57.57 378 LYS B C 1
ATOM 6565 O O . LYS B 1 386 ? 4.753 18.162 -9.143 1.00 58.30 378 LYS B O 1
ATOM 6571 N N . HIS B 1 387 ? 4.810 16.170 -8.098 1.00 55.34 379 HIS B N 1
ATOM 6572 C CA . HIS B 1 387 ? 5.775 15.573 -9.003 1.00 52.70 379 HIS B CA 1
ATOM 6573 C C . HIS B 1 387 ? 5.199 14.494 -9.903 1.00 56.19 379 HIS B C 1
ATOM 6574 O O . HIS B 1 387 ? 5.922 13.996 -10.777 1.00 53.72 379 HIS B O 1
ATOM 6581 N N . PHE B 1 388 ? 3.943 14.094 -9.699 1.00 57.18 380 PHE B N 1
ATOM 6582 C CA . PHE B 1 388 ? 3.263 13.143 -10.566 1.00 60.43 380 PHE B CA 1
ATOM 6583 C C . PHE B 1 388 ? 2.154 13.825 -11.374 1.00 64.67 380 PHE B C 1
ATOM 6584 O O . PHE B 1 388 ? 1.134 13.206 -11.683 1.00 62.80 380 PHE B O 1
ATOM 6592 N N . LYS B 1 389 ? 2.329 15.109 -11.695 1.00 64.85 381 LYS B N 1
ATOM 6593 C CA . LYS B 1 389 ? 1.377 15.803 -12.551 1.00 68.84 381 LYS B CA 1
ATOM 6594 C C . LYS B 1 389 ? 1.384 15.197 -13.951 1.00 73.62 381 LYS B C 1
ATOM 6595 O O . LYS B 1 389 ? 2.317 14.493 -14.347 1.00 73.90 381 LYS B O 1
ATOM 6601 N N . ALA B 1 390 ? 0.320 15.478 -14.705 1.00 72.40 382 ALA B N 1
ATOM 6602 C CA . ALA B 1 390 ? 0.272 15.054 -16.099 1.00 69.06 382 ALA B CA 1
ATOM 6603 C C . ALA B 1 390 ? 1.530 15.520 -16.820 1.00 67.69 382 ALA B C 1
ATOM 6604 O O . ALA B 1 390 ? 2.004 16.639 -16.613 1.00 71.27 382 ALA B O 1
ATOM 6606 N N . GLY B 1 391 ? 2.091 14.640 -17.646 1.00 66.58 383 GLY B N 1
ATOM 6607 C CA . GLY B 1 391 ? 3.356 14.863 -18.287 1.00 67.31 383 GLY B CA 1
ATOM 6608 C C . GLY B 1 391 ? 4.500 14.105 -17.644 1.00 70.80 383 GLY B C 1
ATOM 6609 O O . GLY B 1 391 ? 5.443 13.715 -18.344 1.00 70.88 383 GLY B O 1
ATOM 6610 N N . ALA B 1 392 ? 4.429 13.878 -16.328 1.00 67.32 384 ALA B N 1
ATOM 6611 C CA . ALA B 1 392 ? 5.489 13.145 -15.643 1.00 65.61 384 ALA B CA 1
ATOM 6612 C C . ALA B 1 392 ? 5.689 11.756 -16.231 1.00 65.33 384 ALA B C 1
ATOM 6613 O O . ALA B 1 392 ? 6.802 11.223 -16.187 1.00 63.31 384 ALA B O 1
ATOM 6615 N N . GLU B 1 393 ? 4.633 11.157 -16.791 1.00 66.08 385 GLU B N 1
ATOM 6616 C CA . GLU B 1 393 ? 4.741 9.815 -17.351 1.00 67.38 385 GLU B CA 1
ATOM 6617 C C . GLU B 1 393 ? 5.691 9.749 -18.542 1.00 63.45 385 GLU B C 1
ATOM 6618 O O . GLU B 1 393 ? 6.111 8.652 -18.920 1.00 63.80 385 GLU B O 1
ATOM 6624 N N . VAL B 1 394 ? 6.031 10.884 -19.150 1.00 66.79 386 VAL B N 1
ATOM 6625 C CA . VAL B 1 394 ? 6.969 10.862 -20.271 1.00 68.16 386 VAL B CA 1
ATOM 6626 C C . VAL B 1 394 ? 8.380 10.580 -19.768 1.00 64.36 386 VAL B C 1
ATOM 6627 O O . VAL B 1 394 ? 9.085 9.709 -20.293 1.00 63.79 386 VAL B O 1
ATOM 6631 N N . ALA B 1 395 ? 8.803 11.293 -18.724 1.00 62.71 387 ALA B N 1
ATOM 6632 C CA . ALA B 1 395 ? 10.120 11.043 -18.147 1.00 62.54 387 ALA B CA 1
ATOM 6633 C C . ALA B 1 395 ? 10.172 9.687 -17.453 1.00 59.58 387 ALA B C 1
ATOM 6634 O O . ALA B 1 395 ? 11.134 8.931 -17.625 1.00 56.03 387 ALA B O 1
ATOM 6636 N N . LEU B 1 396 ? 9.148 9.359 -16.662 1.00 62.86 388 LEU B N 1
ATOM 6637 C CA . LEU B 1 396 ? 9.106 8.046 -16.025 1.00 58.50 388 LEU B CA 1
ATOM 6638 C C . LEU B 1 396 ? 9.077 6.936 -17.063 1.00 58.42 388 LEU B C 1
ATOM 6639 O O . LEU B 1 396 ? 9.760 5.917 -16.916 1.00 60.81 388 LEU B O 1
ATOM 6644 N N . GLY B 1 397 ? 8.282 7.113 -18.119 1.00 64.40 389 GLY B N 1
ATOM 6645 C CA . GLY B 1 397 ? 8.201 6.092 -19.151 1.00 65.09 389 GLY B CA 1
ATOM 6646 C C . GLY B 1 397 ? 9.519 5.884 -19.869 1.00 61.68 389 GLY B C 1
ATOM 6647 O O . GLY B 1 397 ? 9.951 4.749 -20.079 1.00 60.40 389 GLY B O 1
ATOM 6648 N N . LYS B 1 398 ? 10.180 6.981 -20.253 1.00 64.25 390 LYS B N 1
ATOM 6649 C CA . LYS B 1 398 ? 11.453 6.863 -20.958 1.00 62.86 390 LYS B CA 1
ATOM 6650 C C . LYS B 1 398 ? 12.496 6.194 -20.079 1.00 63.53 390 LYS B C 1
ATOM 6651 O O . LYS B 1 398 ? 13.190 5.270 -20.517 1.00 64.70 390 LYS B O 1
ATOM 6657 N N . ALA B 1 399 ? 12.615 6.647 -18.826 1.00 61.89 391 ALA B N 1
ATOM 6658 C CA . ALA B 1 399 ? 13.530 5.999 -17.898 1.00 59.58 391 ALA B CA 1
ATOM 6659 C C . ALA B 1 399 ? 13.196 4.521 -17.756 1.00 59.91 391 ALA B C 1
ATOM 6660 O O . ALA B 1 399 ? 14.082 3.663 -17.831 1.00 61.65 391 ALA B O 1
ATOM 6662 N N . ARG B 1 400 ? 11.910 4.204 -17.569 1.00 58.69 392 ARG B N 1
ATOM 6663 C CA . ARG B 1 400 ? 11.507 2.809 -17.402 1.00 65.34 392 ARG B CA 1
ATOM 6664 C C . ARG B 1 400 ? 11.985 1.959 -18.565 1.00 64.43 392 ARG B C 1
ATOM 6665 O O . ARG B 1 400 ? 12.467 0.838 -18.371 1.00 64.59 392 ARG B O 1
ATOM 6673 N N . GLU B 1 401 ? 11.855 2.482 -19.782 1.00 64.11 393 GLU B N 1
ATOM 6674 C CA . GLU B 1 401 ? 12.301 1.750 -20.960 1.00 64.84 393 GLU B CA 1
ATOM 6675 C C . GLU B 1 401 ? 13.811 1.534 -20.932 1.00 68.09 393 GLU B C 1
ATOM 6676 O O . GLU B 1 401 ? 14.292 0.413 -21.132 1.00 72.70 393 GLU B O 1
ATOM 6682 N N . LEU B 1 402 ? 14.574 2.590 -20.627 1.00 64.33 394 LEU B N 1
ATOM 6683 C CA . LEU B 1 402 ? 16.028 2.499 -20.715 1.00 63.57 394 LEU B CA 1
ATOM 6684 C C . LEU B 1 402 ? 16.607 1.635 -19.603 1.00 67.52 394 LEU B C 1
ATOM 6685 O O . LEU B 1 402 ? 17.522 0.840 -19.844 1.00 67.44 394 LEU B O 1
ATOM 6690 N N . LEU B 1 403 ? 16.094 1.780 -18.378 1.00 67.30 395 LEU B N 1
ATOM 6691 C CA . LEU B 1 403 ? 16.546 0.934 -17.278 1.00 64.42 395 LEU B CA 1
ATOM 6692 C C . LEU B 1 403 ? 16.216 -0.530 -17.539 1.00 69.52 395 LEU B C 1
ATOM 6693 O O . LEU B 1 403 ? 16.995 -1.424 -17.187 1.00 69.90 395 LEU B O 1
ATOM 6698 N N . ALA B 1 404 ? 15.062 -0.794 -18.158 1.00 73.13 396 ALA B N 1
ATOM 6699 C CA . ALA B 1 404 ? 14.705 -2.164 -18.505 1.00 75.14 396 ALA B CA 1
ATOM 6700 C C . ALA B 1 404 ? 15.725 -2.776 -19.460 1.00 77.75 396 ALA B C 1
ATOM 6701 O O . ALA B 1 404 ? 16.149 -3.923 -19.272 1.00 79.95 396 ALA B O 1
ATOM 6703 N N . ALA B 1 405 ? 16.147 -2.020 -20.477 1.00 73.64 397 ALA B N 1
ATOM 6704 C CA . ALA B 1 405 ? 16.997 -2.566 -21.532 1.00 77.47 397 ALA B CA 1
ATOM 6705 C C . ALA B 1 405 ? 18.466 -2.688 -21.136 1.00 81.88 397 ALA B C 1
ATOM 6706 O O . ALA B 1 405 ? 19.251 -3.226 -21.926 1.00 82.35 397 ALA B O 1
ATOM 6708 N N . LEU B 1 406 ? 18.860 -2.213 -19.955 1.00 77.92 398 LEU B N 1
ATOM 6709 C CA . LEU B 1 406 ? 20.246 -2.360 -19.528 1.00 83.69 398 LEU B CA 1
ATOM 6710 C C . LEU B 1 406 ? 20.602 -3.841 -19.439 1.00 91.06 398 LEU B C 1
ATOM 6711 O O . LEU B 1 406 ? 19.876 -4.606 -18.789 1.00 88.56 398 LEU B O 1
ATOM 6716 N N . PRO B 1 407 ? 21.686 -4.288 -20.085 1.00 100.12 399 PRO B N 1
ATOM 6717 C CA . PRO B 1 407 ? 22.059 -5.707 -19.969 1.00 101.31 399 PRO B CA 1
ATOM 6718 C C . PRO B 1 407 ? 22.514 -6.088 -18.574 1.00 99.80 399 PRO B C 1
ATOM 6719 O O . PRO B 1 407 ? 22.370 -7.252 -18.184 1.00 101.05 399 PRO B O 1
ATOM 6723 N N . GLU B 1 408 ? 23.045 -5.138 -17.809 1.00 97.50 400 GLU B N 1
ATOM 6724 C CA . GLU B 1 408 ? 23.554 -5.388 -16.471 1.00 99.00 400 GLU B CA 1
ATOM 6725 C C . GLU B 1 408 ? 23.049 -4.285 -15.555 1.00 97.84 400 GLU B C 1
ATOM 6726 O O . GLU B 1 408 ? 22.802 -3.160 -15.999 1.00 100.02 400 GLU B O 1
ATOM 6732 N N . TRP B 1 409 ? 22.891 -4.611 -14.276 1.00 81.45 401 TRP B N 1
ATOM 6733 C CA . TRP B 1 409 ? 22.289 -3.686 -13.319 1.00 75.45 401 TRP B CA 1
ATOM 6734 C C . TRP B 1 409 ? 23.355 -3.251 -12.316 1.00 68.98 401 TRP B C 1
ATOM 6735 O O . TRP B 1 409 ? 23.559 -3.893 -11.285 1.00 70.21 401 TRP B O 1
ATOM 6746 N N . THR B 1 410 ? 24.022 -2.139 -12.620 1.00 65.87 402 THR B N 1
ATOM 6747 C CA . THR B 1 410 ? 25.019 -1.545 -11.740 1.00 68.17 402 THR B CA 1
ATOM 6748 C C . THR B 1 410 ? 24.702 -0.067 -11.555 1.00 65.12 402 THR B C 1
ATOM 6749 O O . THR B 1 410 ? 23.930 0.522 -12.317 1.00 60.25 402 THR B O 1
ATOM 6753 N N . ALA B 1 411 ? 25.315 0.530 -10.527 1.00 60.31 403 ALA B N 1
ATOM 6754 C CA . ALA B 1 411 ? 25.162 1.966 -10.310 1.00 56.57 403 ALA B CA 1
ATOM 6755 C C . ALA B 1 411 ? 25.630 2.767 -11.523 1.00 63.80 403 ALA B C 1
ATOM 6756 O O . ALA B 1 411 ? 24.980 3.740 -11.921 1.00 60.28 403 ALA B O 1
ATOM 6758 N N . GLU B 1 412 ? 26.757 2.376 -12.126 1.00 61.37 404 GLU B N 1
ATOM 6759 C CA . GLU B 1 412 ? 27.268 3.125 -13.271 1.00 64.31 404 GLU B CA 1
ATOM 6760 C C . GLU B 1 412 ? 26.326 3.019 -14.465 1.00 63.54 404 GLU B C 1
ATOM 6761 O O . GLU B 1 412 ? 26.032 4.025 -15.123 1.00 59.99 404 GLU B O 1
ATOM 6767 N N . SER B 1 413 ? 25.834 1.811 -14.751 1.00 64.80 405 SER B N 1
ATOM 6768 C CA . SER B 1 413 ? 24.951 1.616 -15.892 1.00 64.04 405 SER B CA 1
ATOM 6769 C C . SER B 1 413 ? 23.575 2.227 -15.656 1.00 62.80 405 SER B C 1
ATOM 6770 O O . SER B 1 413 ? 22.953 2.714 -16.604 1.00 59.86 405 SER B O 1
ATOM 6773 N N . VAL B 1 414 ? 23.077 2.207 -14.415 1.00 58.61 406 VAL B N 1
ATOM 6774 C CA . VAL B 1 414 ? 21.840 2.931 -14.123 1.00 59.16 406 VAL B CA 1
ATOM 6775 C C . VAL B 1 414 ? 22.013 4.405 -14.464 1.00 58.77 406 VAL B C 1
ATOM 6776 O O . VAL B 1 414 ? 21.134 5.024 -15.081 1.00 56.67 406 VAL B O 1
ATOM 6780 N N . GLY B 1 415 ? 23.165 4.979 -14.108 1.00 55.74 407 GLY B N 1
ATOM 6781 C CA . GLY B 1 415 ? 23.441 6.357 -14.485 1.00 56.31 407 GLY B CA 1
ATOM 6782 C C . GLY B 1 415 ? 23.384 6.588 -15.985 1.00 58.76 407 GLY B C 1
ATOM 6783 O O . GLY B 1 415 ? 22.770 7.549 -16.454 1.00 60.29 407 GLY B O 1
ATOM 6784 N N . VAL B 1 416 ? 24.022 5.708 -16.762 1.00 58.50 408 VAL B N 1
ATOM 6785 C CA . VAL B 1 416 ? 24.067 5.915 -18.209 1.00 57.75 408 VAL B CA 1
ATOM 6786 C C . VAL B 1 416 ? 22.658 5.896 -18.788 1.00 59.15 408 VAL B C 1
ATOM 6787 O O . VAL B 1 416 ? 22.308 6.722 -19.641 1.00 62.32 408 VAL B O 1
ATOM 6791 N N . ALA B 1 417 ? 21.817 4.974 -18.316 1.00 58.81 409 ALA B N 1
ATOM 6792 C CA . ALA B 1 417 ? 20.424 4.957 -18.751 1.00 59.36 409 ALA B CA 1
ATOM 6793 C C . ALA B 1 417 ? 19.734 6.281 -18.441 1.00 57.55 409 ALA B C 1
ATOM 6794 O O . ALA B 1 417 ? 19.087 6.876 -19.313 1.00 61.01 409 ALA B O 1
ATOM 6796 N N . LEU B 1 418 ? 19.868 6.767 -17.205 1.00 53.72 410 LEU B N 1
ATOM 6797 C CA . LEU B 1 418 ? 19.213 8.021 -16.848 1.00 57.88 410 LEU B CA 1
ATOM 6798 C C . LEU B 1 418 ? 19.781 9.188 -17.651 1.00 56.88 410 LEU B C 1
ATOM 6799 O O . LEU B 1 418 ? 19.031 10.060 -18.101 1.00 53.69 410 LEU B O 1
ATOM 6804 N N . HIS B 1 419 ? 21.099 9.220 -17.854 1.00 57.21 411 HIS B N 1
ATOM 6805 C CA . HIS B 1 419 ? 21.664 10.255 -18.718 1.00 59.81 411 HIS B CA 1
ATOM 6806 C C . HIS B 1 419 ? 21.131 10.140 -20.144 1.00 59.68 411 HIS B C 1
ATOM 6807 O O . HIS B 1 419 ? 20.871 11.158 -20.798 1.00 57.85 411 HIS B O 1
ATOM 6814 N N . ASP B 1 420 ? 20.927 8.916 -20.638 1.00 57.25 412 ASP B N 1
ATOM 6815 C CA . ASP B 1 420 ? 20.349 8.782 -21.976 1.00 62.84 412 ASP B CA 1
ATOM 6816 C C . ASP B 1 420 ? 18.893 9.228 -21.992 1.00 63.44 412 ASP B C 1
ATOM 6817 O O . ASP B 1 420 ? 18.420 9.784 -22.991 1.00 61.13 412 ASP B O 1
ATOM 6822 N N . ALA B 1 421 ? 18.162 8.974 -20.901 1.00 56.23 413 ALA B N 1
ATOM 6823 C CA . ALA B 1 421 ? 16.767 9.397 -20.834 1.00 61.48 413 ALA B CA 1
ATOM 6824 C C . ALA B 1 421 ? 16.665 10.913 -20.886 1.00 64.47 413 ALA B C 1
ATOM 6825 O O . ALA B 1 421 ? 15.823 11.468 -21.612 1.00 63.11 413 ALA B O 1
ATOM 6827 N N . ALA B 1 422 ? 17.542 11.593 -20.140 1.00 59.95 414 ALA B N 1
ATOM 6828 C CA . ALA B 1 422 ? 17.581 13.051 -20.132 1.00 61.80 414 ALA B CA 1
ATOM 6829 C C . ALA B 1 422 ? 17.938 13.613 -21.507 1.00 66.39 414 ALA B C 1
ATOM 6830 O O . ALA B 1 422 ? 17.388 14.640 -21.927 1.00 66.22 414 ALA B O 1
ATOM 6832 N N . ALA B 1 423 ? 18.854 12.957 -22.226 1.00 70.97 415 ALA B N 1
ATOM 6833 C CA . ALA B 1 423 ? 19.216 13.443 -23.558 1.00 73.41 415 ALA B CA 1
ATOM 6834 C C . ALA B 1 423 ? 18.080 13.234 -24.554 1.00 75.70 415 ALA B C 1
ATOM 6835 O O . ALA B 1 423 ? 17.812 14.106 -25.393 1.00 77.61 415 ALA B O 1
ATOM 6837 N N . ALA B 1 424 ? 17.392 12.091 -24.473 1.00 67.65 416 ALA B N 1
ATOM 6838 C CA . ALA B 1 424 ? 16.302 11.819 -25.407 1.00 72.73 416 ALA B CA 1
ATOM 6839 C C . ALA B 1 424 ? 15.160 12.804 -25.222 1.00 69.31 416 ALA B C 1
ATOM 6840 O O . ALA B 1 424 ? 14.521 13.210 -26.196 1.00 73.29 416 ALA B O 1
ATOM 6842 N N . LEU B 1 425 ? 14.880 13.194 -23.982 1.00 69.55 417 LEU B N 1
ATOM 6843 C CA . LEU B 1 425 ? 13.834 14.168 -23.715 1.00 69.37 417 LEU B CA 1
ATOM 6844 C C . LEU B 1 425 ? 14.349 15.599 -23.766 1.00 70.62 417 LEU B C 1
ATOM 6845 O O . LEU B 1 425 ? 13.547 16.533 -23.661 1.00 73.32 417 LEU B O 1
ATOM 6850 N N . GLU B 1 426 ? 15.659 15.782 -23.957 1.00 67.74 418 GLU B N 1
ATOM 6851 C CA . GLU B 1 426 ? 16.291 17.101 -24.007 1.00 67.92 418 GLU B CA 1
ATOM 6852 C C . GLU B 1 426 ? 15.975 17.916 -22.752 1.00 66.21 418 GLU B C 1
ATOM 6853 O O . GLU B 1 426 ? 15.667 19.107 -22.816 1.00 69.78 418 GLU B O 1
ATOM 6859 N N . ILE B 1 427 ? 16.066 17.263 -21.593 1.00 64.99 419 ILE B N 1
ATOM 6860 C CA . ILE B 1 427 ? 15.877 17.910 -20.299 1.00 60.52 419 ILE B CA 1
ATOM 6861 C C . ILE B 1 427 ? 17.053 17.542 -19.411 1.00 59.79 419 ILE B C 1
ATOM 6862 O O . ILE B 1 427 ? 17.649 16.471 -19.560 1.00 61.53 419 ILE B O 1
ATOM 6867 N N . GLY B 1 428 ? 17.384 18.434 -18.479 1.00 56.20 420 GLY B N 1
ATOM 6868 C CA . GLY B 1 428 ? 18.465 18.155 -17.552 1.00 51.78 420 GLY B CA 1
ATOM 6869 C C . GLY B 1 428 ? 18.194 16.937 -16.689 1.00 53.16 420 GLY B C 1
ATOM 6870 O O . GLY B 1 428 ? 17.071 16.447 -16.576 1.00 54.45 420 GLY B O 1
ATOM 6871 N N . MET B 1 429 ? 19.262 16.437 -16.062 1.00 53.50 421 MET B N 1
ATOM 6872 C CA . MET B 1 429 ? 19.119 15.288 -15.171 1.00 52.30 421 MET B CA 1
ATOM 6873 C C . MET B 1 429 ? 18.132 15.573 -14.040 1.00 52.87 421 MET B C 1
ATOM 6874 O O . MET B 1 429 ? 17.364 14.689 -13.644 1.00 49.75 421 MET B O 1
ATOM 6879 N N . GLY B 1 430 ? 18.145 16.798 -13.506 1.00 48.47 422 GLY B N 1
ATOM 6880 C CA . GLY B 1 430 ? 17.248 17.127 -12.406 1.00 47.54 422 GLY B CA 1
ATOM 6881 C C . GLY B 1 430 ? 15.780 16.954 -12.757 1.00 51.55 422 GLY B C 1
ATOM 6882 O O . GLY B 1 430 ? 14.974 16.588 -11.895 1.00 49.04 422 GLY B O 1
ATOM 6883 N N . LYS B 1 431 ? 15.413 17.196 -14.025 1.00 47.58 423 LYS B N 1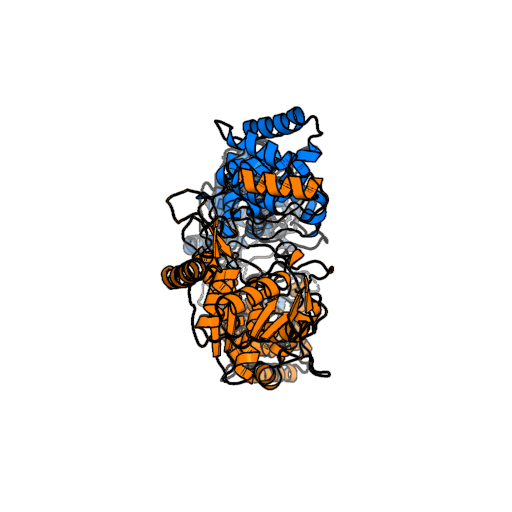
ATOM 6884 C CA . LYS B 1 431 ? 14.019 17.024 -14.426 1.00 50.05 423 LYS B CA 1
ATOM 6885 C C . LYS B 1 431 ? 13.637 15.555 -14.519 1.00 53.00 423 LYS B C 1
ATOM 6886 O O . LYS B 1 431 ? 12.482 15.205 -14.252 1.00 56.93 423 LYS B O 1
ATOM 6892 N N . VAL B 1 432 ? 14.571 14.682 -14.901 1.00 52.89 424 VAL B N 1
ATOM 6893 C CA . VAL B 1 432 ? 14.274 13.253 -14.876 1.00 51.90 424 VAL B CA 1
ATOM 6894 C C . VAL B 1 432 ? 14.167 12.767 -13.438 1.00 50.13 424 VAL B C 1
ATOM 6895 O O . VAL B 1 432 ? 13.295 11.958 -13.103 1.00 47.94 424 VAL B O 1
ATOM 6899 N N . ALA B 1 433 ? 15.046 13.270 -12.565 1.00 49.43 425 ALA B N 1
ATOM 6900 C CA . ALA B 1 433 ? 15.094 12.816 -11.180 1.00 47.17 425 ALA B CA 1
ATOM 6901 C C . ALA B 1 433 ? 13.824 13.166 -10.413 1.00 48.90 425 ALA B C 1
ATOM 6902 O O . ALA B 1 433 ? 13.454 12.434 -9.489 1.00 49.11 425 ALA B O 1
ATOM 6904 N N . GLN B 1 434 ? 13.152 14.274 -10.762 1.00 49.13 426 GLN B N 1
ATOM 6905 C CA . GLN B 1 434 ? 12.030 14.733 -9.941 1.00 50.95 426 GLN B CA 1
ATOM 6906 C C . GLN B 1 434 ? 10.947 13.673 -9.817 1.00 50.00 426 GLN B C 1
ATOM 6907 O O . GLN B 1 434 ? 10.689 13.211 -8.691 1.00 50.04 426 GLN B O 1
ATOM 6913 N N . PRO B 1 435 ? 10.293 13.226 -10.897 1.00 47.20 427 PRO B N 1
ATOM 6914 C CA . PRO B 1 435 ? 9.284 12.178 -10.708 1.00 50.79 427 PRO B CA 1
ATOM 6915 C C . PRO B 1 435 ? 9.903 10.862 -10.308 1.00 49.68 427 PRO B C 1
ATOM 6916 O O . PRO B 1 435 ? 9.308 10.116 -9.519 1.00 51.24 427 PRO B O 1
ATOM 6920 N N . LEU B 1 436 ? 11.095 10.567 -10.831 1.00 41.97 428 LEU B N 1
ATOM 6921 C CA . LEU B 1 436 ? 11.722 9.282 -10.588 1.00 46.44 428 LEU B CA 1
ATOM 6922 C C . LEU B 1 436 ? 12.035 9.096 -9.104 1.00 46.20 428 LEU B C 1
ATOM 6923 O O . LEU B 1 436 ? 11.883 7.997 -8.561 1.00 44.45 428 LEU B O 1
ATOM 6928 N N . ARG B 1 437 ? 12.462 10.163 -8.432 1.00 43.01 429 ARG B N 1
ATOM 6929 C CA . ARG B 1 437 ? 12.748 10.058 -7.007 1.00 43.63 429 ARG B CA 1
ATOM 6930 C C . ARG B 1 437 ? 11.481 9.725 -6.227 1.00 47.34 429 ARG B C 1
ATOM 6931 O O . ARG B 1 437 ? 11.513 8.906 -5.304 1.00 46.82 429 ARG B O 1
ATOM 6939 N N . VAL B 1 438 ? 10.345 10.326 -6.602 1.00 46.96 430 VAL B N 1
ATOM 6940 C CA . VAL B 1 438 ? 9.106 9.980 -5.912 1.00 45.44 430 VAL B CA 1
ATOM 6941 C C . VAL B 1 438 ? 8.694 8.560 -6.266 1.00 49.48 430 VAL B C 1
ATOM 6942 O O . VAL B 1 438 ? 8.140 7.835 -5.425 1.00 50.69 430 VAL B O 1
ATOM 6946 N N . ALA B 1 439 ? 8.982 8.124 -7.494 1.00 50.54 431 ALA B N 1
ATOM 6947 C CA . ALA B 1 439 ? 8.667 6.753 -7.886 1.00 51.02 431 ALA B CA 1
ATOM 6948 C C . ALA B 1 439 ? 9.355 5.744 -6.970 1.00 48.77 431 ALA B C 1
ATOM 6949 O O . ALA B 1 439 ? 8.740 4.762 -6.535 1.00 50.10 431 ALA B O 1
ATOM 6951 N N . ILE B 1 440 ? 10.632 5.971 -6.665 1.00 48.15 432 ILE B N 1
ATOM 6952 C CA . ILE B 1 440 ? 11.400 4.979 -5.918 1.00 46.67 432 ILE B CA 1
ATOM 6953 C C . ILE B 1 440 ? 11.141 5.089 -4.424 1.00 48.61 432 ILE B C 1
ATOM 6954 O O . ILE B 1 440 ? 11.073 4.073 -3.722 1.00 49.57 432 ILE B O 1
ATOM 6959 N N . THR B 1 441 ? 11.027 6.312 -3.902 1.00 46.93 433 THR B N 1
ATOM 6960 C CA . THR B 1 441 ? 11.039 6.528 -2.461 1.00 45.93 433 THR B CA 1
ATOM 6961 C C . THR B 1 441 ? 9.727 7.052 -1.901 1.00 48.57 433 THR B C 1
ATOM 6962 O O . THR B 1 441 ? 9.587 7.106 -0.678 1.00 47.95 433 THR B O 1
ATOM 6966 N N . GLY B 1 442 ? 8.785 7.464 -2.752 1.00 48.20 434 GLY B N 1
ATOM 6967 C CA . GLY B 1 442 ? 7.581 8.129 -2.305 1.00 52.92 434 GLY B CA 1
ATOM 6968 C C . GLY B 1 442 ? 7.789 9.541 -1.810 1.00 53.04 434 GLY B C 1
ATOM 6969 O O . GLY B 1 442 ? 6.824 10.172 -1.355 1.00 53.84 434 GLY B O 1
ATOM 6970 N N . THR B 1 443 ? 9.019 10.049 -1.878 1.00 48.92 435 THR B N 1
ATOM 6971 C CA . THR B 1 443 ? 9.384 11.384 -1.424 1.00 49.28 435 THR B CA 1
ATOM 6972 C C . THR B 1 443 ? 10.299 12.031 -2.455 1.00 48.54 435 THR B C 1
ATOM 6973 O O . THR B 1 443 ? 10.767 11.384 -3.398 1.00 47.55 435 THR B O 1
ATOM 6977 N N . GLN B 1 444 ? 10.574 13.320 -2.247 1.00 47.27 436 GLN B N 1
ATOM 6978 C CA . GLN B 1 444 ? 11.580 14.043 -3.018 1.00 50.22 436 GLN B CA 1
ATOM 6979 C C . GLN B 1 444 ? 12.861 14.236 -2.212 1.00 47.10 436 GLN B C 1
ATOM 6980 O O . GLN B 1 444 ? 13.552 15.254 -2.350 1.00 46.46 436 GLN B O 1
ATOM 6986 N N . VAL B 1 445 ? 13.187 13.271 -1.363 1.00 42.66 437 VAL B N 1
ATOM 6987 C CA . VAL B 1 445 ? 14.394 13.304 -0.544 1.00 45.43 437 VAL B CA 1
ATOM 6988 C C . VAL B 1 445 ? 15.067 11.946 -0.662 1.00 45.55 437 VAL B C 1
ATOM 6989 O O . VAL B 1 445 ? 14.556 10.945 -0.141 1.00 46.66 437 VAL B O 1
ATOM 6993 N N . SER B 1 446 ? 16.214 11.915 -1.332 1.00 39.88 438 SER B N 1
ATOM 6994 C CA . SER B 1 446 ? 16.986 10.696 -1.534 1.00 41.76 438 SER B CA 1
ATOM 6995 C C . SER B 1 446 ? 18.412 11.110 -1.871 1.00 41.72 438 SER B C 1
ATOM 6996 O O . SER B 1 446 ? 18.688 12.298 -2.072 1.00 40.42 438 SER B O 1
ATOM 6999 N N . PRO B 1 447 ? 19.348 10.172 -1.927 1.00 39.85 439 PRO B N 1
ATOM 7000 C CA . PRO B 1 447 ? 20.685 10.562 -2.388 1.00 41.50 439 PRO B CA 1
ATOM 7001 C C . PRO B 1 447 ? 20.712 10.732 -3.904 1.00 43.47 439 PRO B C 1
ATOM 7002 O O . PRO B 1 447 ? 19.692 11.062 -4.513 1.00 39.62 439 PRO B O 1
ATOM 7006 N N . ASP B 1 448 ? 21.866 10.509 -4.518 1.00 42.58 440 ASP B N 1
ATOM 7007 C CA . ASP B 1 448 ? 21.981 10.642 -5.965 1.00 45.86 440 ASP B CA 1
ATOM 7008 C C . ASP B 1 448 ? 20.938 9.776 -6.677 1.00 42.81 440 ASP B C 1
ATOM 7009 O O . ASP B 1 448 ? 20.706 8.619 -6.304 1.00 43.21 440 ASP B O 1
ATOM 7014 N N . ILE B 1 449 ? 20.302 10.338 -7.718 1.00 45.08 441 ILE B N 1
ATOM 7015 C CA . ILE B 1 449 ? 19.174 9.644 -8.337 1.00 42.43 441 ILE B CA 1
ATOM 7016 C C . ILE B 1 449 ? 19.607 8.298 -8.907 1.00 46.08 441 ILE B C 1
ATOM 7017 O O . ILE B 1 449 ? 18.880 7.301 -8.806 1.00 46.45 441 ILE B O 1
ATOM 7022 N N . SER B 1 450 ? 20.804 8.233 -9.484 1.00 40.76 442 SER B N 1
ATOM 7023 C CA . SER B 1 450 ? 21.275 6.973 -10.043 1.00 44.77 442 SER B CA 1
ATOM 7024 C C . SER B 1 450 ? 21.444 5.922 -8.957 1.00 46.28 442 SER B C 1
ATOM 7025 O O . SER B 1 450 ? 20.958 4.791 -9.085 1.00 47.64 442 SER B O 1
ATOM 7028 N N . HIS B 1 451 ? 22.143 6.274 -7.877 1.00 43.76 443 HIS B N 1
ATOM 7029 C CA . HIS B 1 451 ? 22.268 5.337 -6.775 1.00 44.02 443 HIS B CA 1
ATOM 7030 C C . HIS B 1 451 ? 20.898 5.004 -6.201 1.00 46.77 443 HIS B C 1
ATOM 7031 O O . HIS B 1 451 ? 20.642 3.855 -5.819 1.00 48.72 443 HIS B O 1
ATOM 7038 N N . THR B 1 452 ? 19.996 5.992 -6.158 1.00 43.33 444 THR B N 1
ATOM 7039 C CA . THR B 1 452 ? 18.667 5.762 -5.586 1.00 47.20 444 THR B CA 1
ATOM 7040 C C . THR B 1 452 ? 17.917 4.687 -6.358 1.00 45.75 444 THR B C 1
ATOM 7041 O O . THR B 1 452 ? 17.382 3.736 -5.776 1.00 45.55 444 THR B O 1
ATOM 7045 N N . VAL B 1 453 ? 17.885 4.819 -7.681 1.00 44.50 445 VAL B N 1
ATOM 7046 C CA . VAL B 1 453 ? 17.238 3.820 -8.518 1.00 45.93 445 VAL B CA 1
ATOM 7047 C C . VAL B 1 453 ? 17.996 2.501 -8.462 1.00 49.46 445 VAL B C 1
ATOM 7048 O O . VAL B 1 453 ? 17.392 1.424 -8.357 1.00 48.95 445 VAL B O 1
ATOM 7052 N N . TYR B 1 454 ? 19.326 2.561 -8.530 1.00 47.18 446 TYR B N 1
ATOM 7053 C CA . TYR B 1 454 ? 20.120 1.339 -8.508 1.00 52.10 446 TYR B CA 1
ATOM 7054 C C . TYR B 1 454 ? 19.837 0.513 -7.257 1.00 52.82 446 TYR B C 1
ATOM 7055 O O . TYR B 1 454 ? 19.582 -0.694 -7.344 1.00 53.24 446 TYR B O 1
ATOM 7064 N N . LEU B 1 455 ? 19.865 1.153 -6.082 1.00 50.47 447 LEU B N 1
ATOM 7065 C CA . LEU B 1 455 ? 19.730 0.416 -4.828 1.00 50.62 447 LEU B CA 1
ATOM 7066 C C . LEU B 1 455 ? 18.368 -0.251 -4.672 1.00 51.70 447 LEU B C 1
ATOM 7067 O O . LEU B 1 455 ? 18.234 -1.175 -3.864 1.00 53.39 447 LEU B O 1
ATOM 7072 N N . ALA B 1 456 ? 17.347 0.200 -5.403 1.00 50.77 448 ALA B N 1
ATOM 7073 C CA . ALA B 1 456 ? 16.092 -0.540 -5.397 1.00 55.65 448 ALA B CA 1
ATOM 7074 C C . ALA B 1 456 ? 16.261 -1.945 -5.962 1.00 58.05 448 ALA B C 1
ATOM 7075 O O . ALA B 1 456 ? 15.489 -2.846 -5.611 1.00 56.52 448 ALA B O 1
ATOM 7077 N N . GLY B 1 457 ? 17.258 -2.159 -6.818 1.00 56.11 449 GLY B N 1
ATOM 7078 C CA . GLY B 1 457 ? 17.353 -3.411 -7.534 1.00 55.28 449 GLY B CA 1
ATOM 7079 C C . GLY B 1 457 ? 16.489 -3.340 -8.775 1.00 61.75 449 GLY B C 1
ATOM 7080 O O . GLY B 1 457 ? 15.523 -2.576 -8.811 1.00 60.06 449 GLY B O 1
ATOM 7081 N N . ARG B 1 458 ? 16.810 -4.140 -9.793 1.00 62.38 450 ARG B N 1
ATOM 7082 C CA . ARG B 1 458 ? 16.130 -4.009 -11.081 1.00 65.25 450 ARG B CA 1
ATOM 7083 C C . ARG B 1 458 ? 14.625 -4.224 -10.945 1.00 64.31 450 ARG B C 1
ATOM 7084 O O . ARG B 1 458 ? 13.828 -3.387 -11.381 1.00 65.38 450 ARG B O 1
ATOM 7092 N N . GLU B 1 459 ? 14.218 -5.342 -10.338 1.00 64.61 451 GLU B N 1
ATOM 7093 C CA . GLU B 1 459 ? 12.799 -5.687 -10.289 1.00 69.68 451 GLU B CA 1
ATOM 7094 C C . GLU B 1 459 ? 11.996 -4.627 -9.544 1.00 67.74 451 GLU B C 1
ATOM 7095 O O . GLU B 1 459 ? 10.917 -4.221 -9.995 1.00 66.97 451 GLU B O 1
ATOM 7097 N N . GLN B 1 460 ? 12.516 -4.157 -8.405 1.00 67.57 452 GLN B N 1
ATOM 7098 C CA . GLN B 1 460 ? 11.803 -3.159 -7.611 1.00 65.25 452 GLN B CA 1
ATOM 7099 C C . GLN B 1 460 ? 11.783 -1.800 -8.301 1.00 63.41 452 GLN B C 1
ATOM 7100 O O . GLN B 1 460 ? 10.770 -1.091 -8.255 1.00 62.39 452 GLN B O 1
ATOM 7106 N N . ALA B 1 461 ? 12.893 -1.406 -8.930 1.00 61.21 453 ALA B N 1
ATOM 7107 C CA . ALA B 1 461 ? 12.910 -0.141 -9.657 1.00 60.83 453 ALA B CA 1
ATOM 7108 C C . ALA B 1 461 ? 11.843 -0.124 -10.748 1.00 63.37 453 ALA B C 1
ATOM 7109 O O . ALA B 1 461 ? 11.078 0.840 -10.877 1.00 59.61 453 ALA B O 1
ATOM 7111 N N . LEU B 1 462 ? 11.766 -1.194 -11.535 1.00 64.08 454 LEU B N 1
ATOM 7112 C CA . LEU B 1 462 ? 10.769 -1.240 -12.596 1.00 67.69 454 LEU B CA 1
ATOM 7113 C C . LEU B 1 462 ? 9.361 -1.261 -12.016 1.00 65.31 454 LEU B C 1
ATOM 7114 O O . LEU B 1 462 ? 8.498 -0.482 -12.436 1.00 65.13 454 LEU B O 1
ATOM 7119 N N . LYS B 1 463 ? 9.124 -2.116 -11.017 1.00 67.56 455 LYS B N 1
ATOM 7120 C CA . LYS B 1 463 ? 7.799 -2.199 -10.408 1.00 68.39 455 LYS B CA 1
ATOM 7121 C C . LYS B 1 463 ? 7.364 -0.851 -9.836 1.00 66.76 455 LYS B C 1
ATOM 7122 O O . LYS B 1 463 ? 6.229 -0.409 -10.057 1.00 63.00 455 LYS B O 1
ATOM 7124 N N . ARG B 1 464 ? 8.259 -0.168 -9.118 1.00 59.98 456 ARG B N 1
ATOM 7125 C CA . ARG B 1 464 ? 7.883 1.109 -8.514 1.00 60.18 456 ARG B CA 1
ATOM 7126 C C . ARG B 1 464 ? 7.660 2.199 -9.559 1.00 60.82 456 ARG B C 1
ATOM 7127 O O . ARG B 1 464 ? 6.807 3.072 -9.362 1.00 60.52 456 ARG B O 1
ATOM 7135 N N . ILE B 1 465 ? 8.411 2.181 -10.664 1.00 61.66 457 ILE B N 1
ATOM 7136 C CA . ILE B 1 465 ? 8.184 3.172 -11.715 1.00 60.73 457 ILE B CA 1
ATOM 7137 C C . ILE B 1 465 ? 6.820 2.960 -12.362 1.00 66.21 457 ILE B C 1
ATOM 7138 O O . ILE B 1 465 ? 6.095 3.922 -12.652 1.00 63.44 457 ILE B O 1
ATOM 7143 N N . ASP B 1 466 ? 6.443 1.701 -12.592 1.00 64.29 458 ASP B N 1
ATOM 7144 C CA . ASP B 1 466 ? 5.160 1.425 -13.225 1.00 67.79 458 ASP B CA 1
ATOM 7145 C C . ASP B 1 466 ? 4.008 1.894 -12.350 1.00 66.72 458 ASP B C 1
ATOM 7146 O O . ASP B 1 466 ? 3.036 2.465 -12.849 1.00 68.07 458 ASP B O 1
ATOM 7151 N N . VAL B 1 467 ? 4.098 1.668 -11.037 1.00 68.72 459 VAL B N 1
ATOM 7152 C CA . VAL B 1 467 ? 3.066 2.176 -10.136 1.00 66.36 459 VAL B CA 1
ATOM 7153 C C . VAL B 1 467 ? 2.986 3.694 -10.230 1.00 68.81 459 VAL B C 1
ATOM 7154 O O . VAL B 1 467 ? 1.892 4.272 -10.256 1.00 64.63 459 VAL B O 1
ATOM 7158 N N . ALA B 1 468 ? 4.143 4.362 -10.283 1.00 65.34 460 ALA B N 1
ATOM 7159 C CA . ALA B 1 468 ? 4.158 5.812 -10.450 1.00 63.44 460 ALA B CA 1
ATOM 7160 C C . ALA B 1 468 ? 3.400 6.229 -11.705 1.00 66.77 460 ALA B C 1
ATOM 7161 O O . ALA B 1 468 ? 2.575 7.150 -11.668 1.00 64.72 460 ALA B O 1
ATOM 7163 N N . ILE B 1 469 ? 3.659 5.553 -12.826 1.00 63.55 461 ILE B N 1
ATOM 7164 C CA . ILE B 1 469 ? 3.024 5.946 -14.080 1.00 70.39 461 ILE B CA 1
ATOM 7165 C C . ILE B 1 469 ? 1.508 5.855 -13.958 1.00 71.92 461 ILE B C 1
ATOM 7166 O O . ILE B 1 469 ? 0.789 6.799 -14.307 1.00 71.42 461 ILE B O 1
ATOM 7171 N N . THR B 1 470 ? 1.000 4.751 -13.401 1.00 71.89 462 THR B N 1
ATOM 7172 C CA . THR B 1 470 ? -0.441 4.617 -13.199 1.00 73.76 462 THR B CA 1
ATOM 7173 C C . THR B 1 470 ? -0.993 5.657 -12.229 1.00 74.84 462 THR B C 1
ATOM 7174 O O . THR B 1 470 ? -2.186 5.970 -12.291 1.00 73.17 462 THR B O 1
ATOM 7178 N N . LYS B 1 471 ? -0.160 6.192 -11.328 1.00 69.86 463 LYS B N 1
ATOM 7179 C CA . LYS B 1 471 ? -0.574 7.272 -10.435 1.00 69.08 463 LYS B CA 1
ATOM 7180 C C . LYS B 1 471 ? -0.474 8.653 -11.072 1.00 66.18 463 LYS B C 1
ATOM 7181 O O . LYS B 1 471 ? -0.877 9.636 -10.442 1.00 68.39 463 LYS B O 1
ATOM 7187 N N . VAL B 1 472 ? 0.057 8.762 -12.285 1.00 67.18 464 VAL B N 1
ATOM 7188 C CA . VAL B 1 472 ? 0.104 10.049 -12.971 1.00 68.46 464 VAL B CA 1
ATOM 7189 C C . VAL B 1 472 ? -1.291 10.432 -13.460 1.00 72.86 464 VAL B C 1
ATOM 7190 O O . VAL B 1 472 ? -1.825 11.472 -13.072 1.00 75.19 464 VAL B O 1
#